Protein AF-0000000075742250 (afdb_homodimer)

Nearest PDB structures (foldseek):
  4kk7-assembly1_A  TM=9.673E-01  e=3.396E-71  Mycobacterium tuberculosis H37Rv
  3x3n-assembly1_A  TM=9.705E-01  e=8.384E-67  Mycobacterium tuberculosis H37Rv
  5cyu-assembly1_A  TM=9.558E-01  e=7.273E-60  Mycolicibacterium smegmatis MC2 155
  7npr-assembly1_B1  TM=7.941E-01  e=9.250E-48  Mycobacterium tuberculosis H37Rv
  7nps-assembly1_B3  TM=8.993E-01  e=4.802E-42  Mycobacterium tuberculosis H37Rv

pLDDT: mean 85.72, std 15.45, range [17.33, 98.69]

Sequence (962 aa):
MGLRLTTKVQVSGWRFLLRRVEHAIVRRDTRMFDDPLQFYSRSIALGIVVAVLILAGAGLLAYFKPAGKLGGSNLLTDRATNQLYVLLSGQLHPVYNLTSARLVLGTPAAPVTVKSSELSQLPLGQTIGIPGAPYATPVSGDTTSTWTLCDTVSRAGTASASVETSLLVMPLRIDAAIDPIEPNEAMLADYHGQTWIVTSKGRHSIDLNDRALTSAVGIPITAQTVPISEGMFNALPARGPWQLPPIPAAGEPNTLGLPEDLVIGSVFQIHTDKGPQYYVVLTDGIAAVNGTTAAALRATQSHGLVAPPAVVPSLVVRIPERVYSSPLPDETLNLMSRPDDPVLCWEWERSAGDQAPNTTVLTGRHLPIPPSAMKTGLKQIQGRSTVYIDGGKFVQLQSPDPRYGESMYYIDPEGVRYGVPDADSAKALGLGMPKTAPWEIVRLLVDGPVLSKDAALLEHETLPSDPNPRKVPAGTPGAPQMGLRLTTKVQVSGWRFLLRRVEHAIVRRDTRMFDDPLQFYSRSIALGIVVAVLILAGAGLLAYFKPAGKLGGSNLLTDRATNQLYVLLSGQLHPVYNLTSARLVLGTPAAPVTVKSSELSQLPLGQTIGIPGAPYATPVSGDTTSTWTLCDTVSRAGTASASVETSLLVMPLRIDAAIDPIEPNEAMLADYHGQTWIVTSKGRHSIDLNDRALTSAVGIPITAQTVPISEGMFNALPARGPWQLPPIPAAGEPNTLGLPEDLVIGSVFQIHTDKGPQYYVVLTDGIAAVNGTTAAALRATQSHGLVAPPAVVPSLVVRIPERVYSSPLPDETLNLMSRPDDPVLCWEWERSAGDQAPNTTVLTGRHLPIPPSAMKTGLKQIQGRSTVYIDGGKFVQLQSPDPRYGESMYYIDPEGVRYGVPDADSAKALGLGMPKTAPWEIVRLLVDGPVLSKDAALLEHETLPSDPNPRKVPAGTPGAPQ

InterPro domains:
  IPR007795 Type VII secretion system EccB [PF05108] (4-464)
  IPR007795 Type VII secretion system EccB [PTHR40765] (1-475)
  IPR007795 Type VII secretion system EccB [TIGR03919] (6-452)
  IPR042485 Type VII secretion system EccB, repeat 3 domain [G3DSA:2.40.50.910] (244-326)
  IPR044857 Type VII secretion system EccB, repeat 1 domain [G3DSA:3.30.2390.20] (70-164)

Radius of gyration: 48.13 Å; Cα contacts (8 Å, |Δi|>4): 1935; chains: 2; bounding box: 91×149×155 Å

Structure (mmCIF, N/CA/C/O backbone):
data_AF-0000000075742250-model_v1
#
loop_
_entity.id
_entity.type
_entity.pdbx_description
1 polymer 'Conserved membrane protein'
#
loop_
_atom_site.group_PDB
_atom_site.id
_atom_site.type_symbol
_atom_site.label_atom_id
_atom_site.label_alt_id
_atom_site.label_comp_id
_atom_site.label_asym_id
_atom_site.label_entity_id
_atom_site.label_seq_id
_atom_site.pdbx_PDB_ins_code
_atom_site.Cartn_x
_atom_site.Cartn_y
_atom_site.Cartn_z
_atom_site.occupancy
_atom_site.B_iso_or_equiv
_atom_site.auth_seq_id
_atom_site.auth_comp_id
_atom_site.auth_asym_id
_atom_site.auth_atom_id
_atom_site.pdbx_PDB_model_num
ATOM 1 N N . MET A 1 1 ? -65 55.562 -59.938 1 27.86 1 MET A N 1
ATOM 2 C CA . MET A 1 1 ? -63.594 55.719 -60.156 1 27.86 1 MET A CA 1
ATOM 3 C C . MET A 1 1 ? -62.875 54.375 -60.031 1 27.86 1 MET A C 1
ATOM 5 O O . MET A 1 1 ? -62.969 53.719 -59 1 27.86 1 MET A O 1
ATOM 9 N N . GLY A 1 2 ? -62.656 53.531 -61.156 1 34.78 2 GLY A N 1
ATOM 10 C CA . GLY A 1 2 ? -62.188 52.188 -61.406 1 34.78 2 GLY A CA 1
ATOM 11 C C . GLY A 1 2 ? -60.75 51.938 -61 1 34.78 2 GLY A C 1
ATOM 12 O O . GLY A 1 2 ? -59.875 52.781 -61.25 1 34.78 2 GLY A O 1
ATOM 13 N N . LEU A 1 3 ? -60.5 51.312 -59.812 1 37.97 3 LEU A N 1
ATOM 14 C CA . LEU A 1 3 ? -59.25 50.906 -59.188 1 37.97 3 LEU A CA 1
ATOM 15 C C . LEU A 1 3 ? -58.312 50.219 -60.188 1 37.97 3 LEU A C 1
ATOM 17 O O . LEU A 1 3 ? -58.688 49.219 -60.781 1 37.97 3 LEU A O 1
ATOM 21 N N . ARG A 1 4 ? -57.5 51.062 -60.906 1 39.38 4 ARG A N 1
ATOM 22 C CA . ARG A 1 4 ? -56.469 50.625 -61.844 1 39.38 4 ARG A CA 1
ATOM 23 C C . ARG A 1 4 ? -55.531 49.594 -61.219 1 39.38 4 ARG A C 1
ATOM 25 O O . ARG A 1 4 ? -54.844 49.906 -60.25 1 39.38 4 ARG A O 1
ATOM 32 N N . LEU A 1 5 ? -55.969 48.344 -61.094 1 40.84 5 LEU A N 1
ATOM 33 C CA . LEU A 1 5 ? -55.281 47.125 -60.625 1 40.84 5 LEU A CA 1
ATOM 34 C C . LEU A 1 5 ? -53.938 46.938 -61.312 1 40.84 5 LEU A C 1
ATOM 36 O O . LEU A 1 5 ? -53.875 46.719 -62.5 1 40.84 5 LEU A O 1
ATOM 40 N N . THR A 1 6 ? -52.969 47.906 -60.938 1 49.41 6 THR A N 1
ATOM 41 C CA . THR A 1 6 ? -51.594 47.625 -61.375 1 49.41 6 THR A CA 1
ATOM 42 C C . THR A 1 6 ? -51.25 46.156 -61.156 1 49.41 6 THR A C 1
ATOM 44 O O . THR A 1 6 ? -51.375 45.625 -60.031 1 49.41 6 THR A O 1
ATOM 47 N N . THR A 1 7 ? -51.469 45.281 -62.156 1 53.31 7 THR A N 1
ATOM 48 C CA . THR A 1 7 ? -51.375 43.812 -62.125 1 53.31 7 THR A CA 1
ATOM 49 C C . THR A 1 7 ? -49.969 43.375 -61.719 1 53.31 7 THR A C 1
ATOM 51 O O . THR A 1 7 ? -49 44.125 -61.875 1 53.31 7 THR A O 1
ATOM 54 N N . LYS A 1 8 ? -49.781 42.406 -60.906 1 57.97 8 LYS A N 1
ATOM 55 C CA . LYS A 1 8 ? -48.594 41.719 -60.375 1 57.97 8 LYS A CA 1
ATOM 56 C C . LYS A 1 8 ? -47.5 41.594 -61.406 1 57.97 8 LYS A C 1
ATOM 58 O O . LYS A 1 8 ? -46.312 41.719 -61.125 1 57.97 8 LYS A O 1
ATOM 63 N N . VAL A 1 9 ? -47.906 41.562 -62.688 1 64.44 9 VAL A N 1
ATOM 64 C CA . VAL A 1 9 ? -47 41.438 -63.812 1 64.44 9 VAL A CA 1
ATOM 65 C C . VAL A 1 9 ? -46.25 42.75 -64.062 1 64.44 9 VAL A C 1
ATOM 67 O O . VAL A 1 9 ? -45.062 42.75 -64.375 1 64.44 9 VAL A O 1
ATOM 70 N N . GLN A 1 10 ? -46.875 43.875 -63.75 1 63.91 10 GLN A N 1
ATOM 71 C CA . GLN A 1 10 ? -46.25 45.188 -63.938 1 63.91 10 GLN A CA 1
ATOM 72 C C . GLN A 1 10 ? -45.25 45.469 -62.844 1 63.91 10 GLN A C 1
ATOM 74 O O . GLN A 1 10 ? -44.188 46.031 -63.094 1 63.91 10 GLN A O 1
ATOM 79 N N . VAL A 1 11 ? -45.594 45 -61.594 1 66.81 11 VAL A N 1
ATOM 80 C CA . VAL A 1 11 ? -44.656 45.188 -60.469 1 66.81 11 VAL A CA 1
ATOM 81 C C . VAL A 1 11 ? -43.438 44.281 -60.656 1 66.81 11 VAL A C 1
ATOM 83 O O . VAL A 1 11 ? -42.312 44.688 -60.438 1 66.81 11 VAL A O 1
ATOM 86 N N . SER A 1 12 ? -43.656 43.031 -61.188 1 67.62 12 SER A N 1
ATOM 87 C CA . SER A 1 12 ? -42.531 42.125 -61.469 1 67.62 12 SER A CA 1
ATOM 88 C C . SER A 1 12 ? -41.688 42.625 -62.625 1 67.62 12 SER A C 1
ATOM 90 O O . SER A 1 12 ? -40.438 42.531 -62.594 1 67.62 12 SER A O 1
ATOM 92 N N . GLY A 1 13 ? -42.25 43.281 -63.625 1 70.25 13 GLY A N 1
ATOM 93 C CA . GLY A 1 13 ? -41.531 43.938 -64.688 1 70.25 13 GLY A CA 1
ATOM 94 C C . GLY A 1 13 ? -40.75 45.156 -64.25 1 70.25 13 GLY A C 1
ATOM 95 O O . GLY A 1 13 ? -39.625 45.375 -64.688 1 70.25 13 GLY A O 1
ATOM 96 N N . TRP A 1 14 ? -41.375 45.875 -63.312 1 71.25 14 TRP A N 1
ATOM 97 C CA . TRP A 1 14 ? -40.688 47.062 -62.75 1 71.25 14 TRP A CA 1
ATOM 98 C C . TRP A 1 14 ? -39.469 46.625 -61.938 1 71.25 14 TRP A C 1
ATOM 100 O O . TRP A 1 14 ? -38.406 47.219 -62.062 1 71.25 14 TRP A O 1
ATOM 110 N N . ARG A 1 15 ? -39.562 45.594 -61.094 1 68.94 15 ARG A N 1
ATOM 111 C CA . ARG A 1 15 ? -38.406 45.094 -60.312 1 68.94 15 ARG A CA 1
ATOM 112 C C . ARG A 1 15 ? -37.344 44.5 -61.219 1 68.94 15 ARG A C 1
ATOM 114 O O . ARG A 1 15 ? -36.156 44.688 -60.969 1 68.94 15 ARG A O 1
ATOM 121 N N . PHE A 1 16 ? -37.656 43.812 -62.25 1 72.38 16 PHE A N 1
ATOM 122 C CA . PHE A 1 16 ? -36.75 43.312 -63.281 1 72.38 16 PHE A CA 1
ATOM 123 C C . PHE A 1 16 ? -36.062 44.469 -64 1 72.38 16 PHE A C 1
ATOM 125 O O . PHE A 1 16 ? -34.844 44.438 -64.188 1 72.38 16 PHE A O 1
ATOM 132 N N . LEU A 1 17 ? -36.781 45.562 -64.375 1 71.75 17 LEU A N 1
ATOM 133 C CA . LEU A 1 17 ? -36.188 46.75 -65 1 71.75 17 LEU A CA 1
ATOM 134 C C . LEU A 1 17 ? -35.281 47.5 -64 1 71.75 17 LEU A C 1
ATOM 136 O O . LEU A 1 17 ? -34.219 47.969 -64.438 1 71.75 17 LEU A O 1
ATOM 140 N N . LEU A 1 18 ? -35.688 47.531 -62.75 1 71.44 18 LEU A N 1
ATOM 141 C CA . LEU A 1 18 ? -34.844 48.219 -61.781 1 71.44 18 LEU A CA 1
ATOM 142 C C . LEU A 1 18 ? -33.562 47.406 -61.531 1 71.44 18 LEU A C 1
ATOM 144 O O . LEU A 1 18 ? -32.5 48 -61.438 1 71.44 18 LEU A O 1
ATOM 148 N N . ARG A 1 19 ? -33.594 46.156 -61.5 1 68.31 19 ARG A N 1
ATOM 149 C CA . ARG A 1 19 ? -32.406 45.281 -61.375 1 68.31 19 ARG A CA 1
ATOM 150 C C . ARG A 1 19 ? -31.547 45.344 -62.625 1 68.31 19 ARG A C 1
ATOM 152 O O . ARG A 1 19 ? -30.328 45.344 -62.531 1 68.31 19 ARG A O 1
ATOM 159 N N . ARG A 1 20 ? -32.125 45.438 -63.75 1 66.44 20 ARG A N 1
ATOM 160 C CA . ARG A 1 20 ? -31.438 45.625 -65 1 66.44 20 ARG A CA 1
ATOM 161 C C . ARG A 1 20 ? -30.75 47 -65.062 1 66.44 20 ARG A C 1
ATOM 163 O O . ARG A 1 20 ? -29.625 47.125 -65.5 1 66.44 20 ARG A O 1
ATOM 170 N N . VAL A 1 21 ? -31.453 48.031 -64.625 1 73.25 21 VAL A N 1
ATOM 171 C CA . VAL A 1 21 ? -30.875 49.375 -64.625 1 73.25 21 VAL A CA 1
ATOM 172 C C . VAL A 1 21 ? -29.766 49.438 -63.562 1 73.25 21 VAL A C 1
ATOM 174 O O . VAL A 1 21 ? -28.703 50.031 -63.781 1 73.25 21 VAL A O 1
ATOM 177 N N . GLU A 1 22 ? -29.953 48.875 -62.406 1 67.31 22 GLU A N 1
ATOM 178 C CA . GLU A 1 22 ? -28.906 48.812 -61.406 1 67.31 22 GLU A CA 1
ATOM 179 C C . GLU A 1 22 ? -27.703 48.031 -61.875 1 67.31 22 GLU A C 1
ATOM 181 O O . GLU A 1 22 ? -26.562 48.438 -61.656 1 67.31 22 GLU A O 1
ATOM 186 N N . HIS A 1 23 ? -27.859 46.938 -62.531 1 64.38 23 HIS A N 1
ATOM 187 C CA . HIS A 1 23 ? -26.797 46.125 -63.156 1 64.38 23 HIS A CA 1
ATOM 188 C C . HIS A 1 23 ? -26.109 46.906 -64.25 1 64.38 23 HIS A C 1
ATOM 190 O O . HIS A 1 23 ? -24.891 46.812 -64.438 1 64.38 23 HIS A O 1
ATOM 196 N N . ALA A 1 24 ? -26.906 47.594 -65.062 1 67.12 24 ALA A N 1
ATOM 197 C CA . ALA A 1 24 ? -26.391 48.438 -66.125 1 67.12 24 ALA A CA 1
ATOM 198 C C . ALA A 1 24 ? -25.578 49.594 -65.562 1 67.12 24 ALA A C 1
ATOM 200 O O . ALA A 1 24 ? -24.594 50 -66.188 1 67.12 24 ALA A O 1
ATOM 201 N N . ILE A 1 25 ? -25.953 50.125 -64.5 1 66.12 25 ILE A N 1
ATOM 202 C CA . ILE A 1 25 ? -25.266 51.281 -63.906 1 66.12 25 ILE A CA 1
ATOM 203 C C . ILE A 1 25 ? -24 50.812 -63.188 1 66.12 25 ILE A C 1
ATOM 205 O O . ILE A 1 25 ? -22.953 51.469 -63.25 1 66.12 25 ILE A O 1
ATOM 209 N N . VAL A 1 26 ? -24.078 49.781 -62.594 1 61.19 26 VAL A N 1
ATOM 210 C CA . VAL A 1 26 ? -22.938 49.344 -61.812 1 61.19 26 VAL A CA 1
ATOM 211 C C . VAL A 1 26 ? -21.953 48.562 -62.688 1 61.19 26 VAL A C 1
ATOM 213 O O . VAL A 1 26 ? -20.75 48.656 -62.469 1 61.19 26 VAL A O 1
ATOM 216 N N . ARG A 1 27 ? -22.406 47.75 -63.719 1 55.16 27 ARG A N 1
ATOM 217 C CA . ARG A 1 27 ? -21.438 46.938 -64.438 1 55.16 27 ARG A CA 1
ATOM 218 C C . ARG A 1 27 ? -21.359 47.312 -65.875 1 55.16 27 ARG A C 1
ATOM 220 O O . ARG A 1 27 ? -20.609 46.719 -66.688 1 55.16 27 ARG A O 1
ATOM 227 N N . ARG A 1 28 ? -21.688 48.562 -66.375 1 52.81 28 ARG A N 1
ATOM 228 C CA . ARG A 1 28 ? -21.594 49.188 -67.688 1 52.81 28 ARG A CA 1
ATOM 229 C C . ARG A 1 28 ? -21.656 48.125 -68.75 1 52.81 28 ARG A C 1
ATOM 231 O O . ARG A 1 28 ? -21.219 48.375 -69.875 1 52.81 28 ARG A O 1
ATOM 238 N N . ASP A 1 29 ? -21.672 46.906 -68.625 1 48.16 29 ASP A N 1
ATOM 239 C CA . ASP A 1 29 ? -21.75 45.875 -69.688 1 48.16 29 ASP A CA 1
ATOM 240 C C . ASP A 1 29 ? -23.078 45.156 -69.625 1 48.16 29 ASP A C 1
ATOM 242 O O . ASP A 1 29 ? -23.531 44.75 -68.562 1 48.16 29 ASP A O 1
ATOM 246 N N . THR A 1 30 ? -24.047 45.344 -70.625 1 44.84 30 THR A N 1
ATOM 247 C CA . THR A 1 30 ? -25.422 44.875 -70.812 1 44.84 30 THR A CA 1
ATOM 248 C C . THR A 1 30 ? -25.453 43.344 -71 1 44.84 30 THR A C 1
ATOM 250 O O . THR A 1 30 ? -26.516 42.781 -71.25 1 44.84 30 THR A O 1
ATOM 253 N N . ARG A 1 31 ? -24.297 42.656 -71.25 1 43.75 31 ARG A N 1
ATOM 254 C CA . ARG A 1 31 ? -24.422 41.219 -71.562 1 43.75 31 ARG A CA 1
ATOM 255 C C . ARG A 1 31 ? -24.75 40.438 -70.312 1 43.75 31 ARG A C 1
ATOM 257 O O . ARG A 1 31 ? -24.141 40.656 -69.25 1 43.75 31 ARG A O 1
ATOM 264 N N . MET A 1 32 ? -25.969 39.906 -70.188 1 40.53 32 MET A N 1
ATOM 265 C CA . MET A 1 32 ? -26.562 39.062 -69.188 1 40.53 32 MET A CA 1
ATOM 266 C C . MET A 1 32 ? -25.609 37.906 -68.812 1 40.53 32 MET A C 1
ATOM 268 O O . MET A 1 32 ? -25.625 36.844 -69.438 1 40.53 32 MET A O 1
ATOM 272 N N . PHE A 1 33 ? -24.328 38.219 -68.625 1 41.78 33 PHE A N 1
ATOM 273 C CA . PHE A 1 33 ? -23.562 37.062 -68.125 1 41.78 33 PHE A CA 1
ATOM 274 C C . PHE A 1 33 ? -24.172 36.5 -66.812 1 41.78 33 PHE A C 1
ATOM 276 O O . PHE A 1 33 ? -24.859 37.219 -66.125 1 41.78 33 PHE A O 1
ATOM 283 N N . ASP A 1 34 ? -24.141 35.156 -66.75 1 47.03 34 ASP A N 1
ATOM 284 C CA . ASP A 1 34 ? -24.516 34.312 -65.625 1 47.03 34 ASP A CA 1
ATOM 285 C C . ASP A 1 34 ? -24.172 34.938 -64.312 1 47.03 34 ASP A C 1
ATOM 287 O O . ASP A 1 34 ? -23.125 35.594 -64.188 1 47.03 34 ASP A O 1
ATOM 291 N N . ASP A 1 35 ? -25.109 35.281 -63.531 1 46.72 35 ASP A N 1
ATOM 292 C CA . ASP A 1 35 ? -25.031 35.906 -62.219 1 46.72 35 ASP A CA 1
ATOM 293 C C . ASP A 1 35 ? -23.938 35.25 -61.375 1 46.72 35 ASP A C 1
ATOM 295 O O . ASP A 1 35 ? -24.141 34.156 -60.844 1 46.72 35 ASP A O 1
ATOM 299 N N . PRO A 1 36 ? -22.672 35.594 -61.625 1 52.44 36 PRO A N 1
ATOM 300 C CA . PRO A 1 36 ? -21.609 35.094 -60.781 1 52.44 36 PRO A CA 1
ATOM 301 C C . PRO A 1 36 ? -21.891 35.25 -59.281 1 52.44 36 PRO A C 1
ATOM 303 O O . PRO A 1 36 ? -21.266 34.594 -58.438 1 52.44 36 PRO A O 1
ATOM 306 N N . LEU A 1 37 ? -22.828 36.062 -59 1 54.56 37 LEU A N 1
ATOM 307 C CA . LEU A 1 37 ? -23.109 36.344 -57.594 1 54.56 37 LEU A CA 1
ATOM 308 C C . LEU A 1 37 ? -23.812 35.156 -56.938 1 54.56 37 LEU A C 1
ATOM 310 O O . LEU A 1 37 ? -23.688 34.938 -55.719 1 54.56 37 LEU A O 1
ATOM 314 N N . GLN A 1 38 ? -24.469 34.312 -57.812 1 56.78 38 GLN A N 1
ATOM 315 C CA . GLN A 1 38 ? -25.141 33.125 -57.281 1 56.78 38 GLN A CA 1
ATOM 316 C C . GLN A 1 38 ? -24.109 32.094 -56.844 1 56.78 38 GLN A C 1
ATOM 318 O O . GLN A 1 38 ? -24.312 31.375 -55.844 1 56.78 38 GLN A O 1
ATOM 323 N N . PHE A 1 39 ? -22.938 32.094 -57.562 1 57.94 39 PHE A N 1
ATOM 324 C CA . PHE A 1 39 ? -21.859 31.203 -57.188 1 57.94 39 PHE A CA 1
ATOM 325 C C . PHE A 1 39 ? -21.219 31.656 -55.875 1 57.94 39 PHE A C 1
ATOM 327 O O . PHE A 1 39 ? -20.922 30.844 -55 1 57.94 39 PHE A O 1
ATOM 334 N N . TYR A 1 40 ? -21.031 32.938 -55.781 1 60.34 40 TYR A N 1
ATOM 335 C CA . TYR A 1 40 ? -20.422 33.5 -54.562 1 60.34 40 TYR A CA 1
ATOM 336 C C . TYR A 1 40 ? -21.359 33.375 -53.375 1 60.34 40 TYR A C 1
ATOM 338 O O . TYR A 1 40 ? -20.922 33 -52.281 1 60.34 40 TYR A O 1
ATOM 346 N N . SER A 1 41 ? -22.609 33.531 -53.594 1 67.31 41 SER A N 1
ATOM 347 C CA . SER A 1 41 ? -23.578 33.375 -52.531 1 67.31 41 SER A CA 1
ATOM 348 C C . SER A 1 41 ? -23.688 31.938 -52.094 1 67.31 41 SER A C 1
ATOM 350 O O . SER A 1 41 ? -23.781 31.641 -50.875 1 67.31 41 SER A O 1
ATOM 352 N N . ARG A 1 42 ? -23.562 31.062 -53.031 1 65.94 42 ARG A N 1
ATOM 353 C CA . ARG A 1 42 ? -23.594 29.641 -52.719 1 65.94 42 ARG A CA 1
ATOM 354 C C . ARG A 1 42 ? -22.328 29.203 -52 1 65.94 42 ARG A C 1
ATOM 356 O O . ARG A 1 42 ? -22.375 28.406 -51.062 1 65.94 42 ARG A O 1
ATOM 363 N N . SER A 1 43 ? -21.25 29.766 -52.438 1 65.62 43 SER A N 1
ATOM 364 C CA . SER A 1 43 ? -19.984 29.453 -51.781 1 65.62 43 SER A CA 1
ATOM 365 C C . SER A 1 43 ? -19.953 30 -50.344 1 65.62 43 SER A C 1
ATOM 367 O O . SER A 1 43 ? -19.484 29.312 -49.438 1 65.62 43 SER A O 1
ATOM 369 N N . ILE A 1 44 ? -20.453 31.172 -50.188 1 69 44 ILE A N 1
ATOM 370 C CA . ILE A 1 44 ? -20.547 31.781 -48.844 1 69 44 ILE A CA 1
ATOM 371 C C . ILE A 1 44 ? -21.531 30.984 -48 1 69 44 ILE A C 1
ATOM 373 O O . ILE A 1 44 ? -21.266 30.719 -46.812 1 69 44 ILE A O 1
ATOM 377 N N . ALA A 1 45 ? -22.625 30.562 -48.625 1 69.25 45 ALA A N 1
ATOM 378 C CA . ALA A 1 45 ? -23.609 29.75 -47.906 1 69.25 45 ALA A CA 1
ATOM 379 C C . ALA A 1 45 ? -23.031 28.406 -47.5 1 69.25 45 ALA A C 1
ATOM 381 O O . ALA A 1 45 ? -23.234 27.969 -46.375 1 69.25 45 ALA A O 1
ATOM 382 N N . LEU A 1 46 ? -22.25 27.828 -48.344 1 69 46 LEU A N 1
ATOM 383 C CA . LEU A 1 46 ? -21.578 26.562 -48.031 1 69 46 LEU A CA 1
ATOM 384 C C . LEU A 1 46 ? -20.531 26.766 -46.938 1 69 46 LEU A C 1
ATOM 386 O O . LEU A 1 46 ? -20.406 25.938 -46.031 1 69 46 LEU A O 1
ATOM 390 N N . GLY A 1 47 ? -19.859 27.859 -47.031 1 64.62 47 GLY A N 1
ATOM 391 C CA . GLY A 1 47 ? -18.891 28.188 -46 1 64.62 47 GLY A CA 1
ATOM 392 C C . GLY A 1 47 ? -19.531 28.375 -44.625 1 64.62 47 GLY A C 1
ATOM 393 O O . GLY A 1 47 ? -19 27.891 -43.625 1 64.62 47 GLY A O 1
ATOM 394 N N . ILE A 1 48 ? -20.625 29.062 -44.594 1 71.12 48 ILE A N 1
ATOM 395 C CA . ILE A 1 48 ? -21.344 29.297 -43.344 1 71.12 48 ILE A CA 1
ATOM 396 C C . ILE A 1 48 ? -21.859 27.953 -42.812 1 71.12 48 ILE A C 1
ATOM 398 O O . ILE A 1 48 ? -21.766 27.703 -41.594 1 71.12 48 ILE A O 1
ATOM 402 N N . VAL A 1 49 ? -22.312 27.094 -43.656 1 69.88 49 VAL A N 1
ATOM 403 C CA . VAL A 1 49 ? -22.812 25.781 -43.219 1 69.88 49 VAL A CA 1
ATOM 404 C C . VAL A 1 49 ? -21.672 24.969 -42.625 1 69.88 49 VAL A C 1
ATOM 406 O O . VAL A 1 49 ? -21.828 24.344 -41.562 1 69.88 49 VAL A O 1
ATOM 409 N N . VAL A 1 50 ? -20.547 25.047 -43.281 1 70.06 50 VAL A N 1
ATOM 410 C CA . VAL A 1 50 ? -19.391 24.312 -42.781 1 70.06 50 VAL A CA 1
ATOM 411 C C . VAL A 1 50 ? -18.938 24.891 -41.438 1 70.06 50 VAL A C 1
ATOM 413 O O . VAL A 1 50 ? -18.625 24.156 -40.5 1 70.06 50 VAL A O 1
ATOM 416 N N . ALA A 1 51 ? -18.953 26.203 -41.406 1 71.38 51 ALA A N 1
ATOM 417 C CA . ALA A 1 51 ? -18.578 26.875 -40.156 1 71.38 51 ALA A CA 1
ATOM 418 C C . ALA A 1 51 ? -19.531 26.5 -39 1 71.38 51 ALA A C 1
ATOM 420 O O . ALA A 1 51 ? -19.094 26.219 -37.906 1 71.38 51 ALA A O 1
ATOM 421 N N . VAL A 1 52 ? -20.766 26.484 -39.25 1 71.25 52 VAL A N 1
ATOM 422 C CA . VAL A 1 52 ? -21.781 26.125 -38.281 1 71.25 52 VAL A CA 1
ATOM 423 C C . VAL A 1 52 ? -21.625 24.656 -37.875 1 71.25 52 VAL A C 1
ATOM 425 O O . VAL A 1 52 ? -21.734 24.312 -36.719 1 71.25 52 VAL A O 1
ATOM 428 N N . LEU A 1 53 ? -21.297 23.828 -38.781 1 70.12 53 LEU A N 1
ATOM 429 C CA . LEU A 1 53 ? -21.094 22.406 -38.5 1 70.12 53 LEU A CA 1
ATOM 430 C C . LEU A 1 53 ? -19.875 22.203 -37.625 1 70.12 53 LEU A C 1
ATOM 432 O O . LEU A 1 53 ? -19.891 21.375 -36.719 1 70.12 53 LEU A O 1
ATOM 436 N N . ILE A 1 54 ? -18.891 22.922 -37.938 1 68.44 54 ILE A N 1
ATOM 437 C CA . ILE A 1 54 ? -17.672 22.828 -37.125 1 68.44 54 ILE A CA 1
ATOM 438 C C . ILE A 1 54 ? -17.938 23.344 -35.719 1 68.44 54 ILE A C 1
ATOM 440 O O . ILE A 1 54 ? -17.516 22.719 -34.75 1 68.44 54 ILE A O 1
ATOM 444 N N . LEU A 1 55 ? -18.609 24.391 -35.625 1 70.31 55 LEU A N 1
ATOM 445 C CA . LEU A 1 55 ? -18.969 24.938 -34.312 1 70.31 55 LEU A CA 1
ATOM 446 C C . LEU A 1 55 ? -19.906 24.016 -33.594 1 70.31 55 LEU A C 1
ATOM 448 O O . LEU A 1 55 ? -19.781 23.828 -32.375 1 70.31 55 LEU A O 1
ATOM 452 N N . ALA A 1 56 ? -20.828 23.453 -34.25 1 68.38 56 ALA A N 1
ATOM 453 C CA . ALA A 1 56 ? -21.734 22.469 -33.656 1 68.38 56 ALA A CA 1
ATOM 454 C C . ALA A 1 56 ? -20.984 21.219 -33.219 1 68.38 56 ALA A C 1
ATOM 456 O O . ALA A 1 56 ? -21.234 20.672 -32.125 1 68.38 56 ALA A O 1
ATOM 457 N N . GLY A 1 57 ? -20.094 20.719 -33.969 1 61.12 57 GLY A N 1
ATOM 458 C CA . GLY A 1 57 ? -19.266 19.594 -33.594 1 61.12 57 GLY A CA 1
ATOM 459 C C . GLY A 1 57 ? -18.406 19.859 -32.375 1 61.12 57 GLY A C 1
ATOM 460 O O . GLY A 1 57 ? -18.312 19.016 -31.469 1 61.12 57 GLY A O 1
ATOM 461 N N . ALA A 1 58 ? -17.828 21.016 -32.375 1 64.12 58 ALA A N 1
ATOM 462 C CA . ALA A 1 58 ? -17.047 21.422 -31.219 1 64.12 58 ALA A CA 1
ATOM 463 C C . ALA A 1 58 ? -17.922 21.531 -29.969 1 64.12 58 ALA A C 1
ATOM 465 O O . ALA A 1 58 ? -17.5 21.141 -28.875 1 64.12 58 ALA A O 1
ATOM 466 N N . GLY A 1 59 ? -19 22.109 -30.109 1 59.72 59 GLY A N 1
ATOM 467 C CA . GLY A 1 59 ? -19.953 22.156 -29 1 59.72 59 GLY A CA 1
ATOM 468 C C . GLY A 1 59 ? -20.375 20.781 -28.531 1 59.72 59 GLY A C 1
ATOM 469 O O . GLY A 1 59 ? -20.453 20.531 -27.328 1 59.72 59 GLY A O 1
ATOM 470 N N . LEU A 1 60 ? -20.562 19.953 -29.453 1 56.84 60 LEU A N 1
ATOM 471 C CA . LEU A 1 60 ? -20.938 18.594 -29.109 1 56.84 60 LEU A CA 1
ATOM 472 C C . LEU A 1 60 ? -19.797 17.875 -28.422 1 56.84 60 LEU A C 1
ATOM 474 O O . LEU A 1 60 ? -20 17.141 -27.453 1 56.84 60 LEU A O 1
ATOM 478 N N . LEU A 1 61 ? -18.672 18.062 -28.922 1 55.62 61 LEU A N 1
ATOM 479 C CA . LEU A 1 61 ? -17.516 17.438 -28.297 1 55.62 61 LEU A CA 1
ATOM 480 C C . LEU A 1 61 ? -17.312 17.984 -26.875 1 55.62 61 LEU A C 1
ATOM 482 O O . LEU A 1 61 ? -16.953 17.219 -25.969 1 55.62 61 LEU A O 1
ATOM 486 N N . ALA A 1 62 ? -17.344 19.234 -26.828 1 52.84 62 ALA A N 1
ATOM 487 C CA . ALA A 1 62 ? -17.25 19.844 -25.5 1 52.84 62 ALA A CA 1
ATOM 488 C C . ALA A 1 62 ? -18.359 19.328 -24.594 1 52.84 62 ALA A C 1
ATOM 490 O O . ALA A 1 62 ? -18.141 19.156 -23.391 1 52.84 62 ALA A O 1
ATOM 491 N N . TYR A 1 63 ? -19.422 19.188 -25.234 1 51.28 63 TYR A N 1
ATOM 492 C CA . TYR A 1 63 ? -20.562 18.703 -24.484 1 51.28 63 TYR A CA 1
ATOM 493 C C . TYR A 1 63 ? -20.391 17.234 -24.109 1 51.28 63 TYR A C 1
ATOM 495 O O . TYR A 1 63 ? -20.812 16.797 -23.047 1 51.28 63 TYR A O 1
ATOM 503 N N . PHE A 1 64 ? -19.875 16.578 -25.078 1 47.47 64 PHE A N 1
ATOM 504 C CA . PHE A 1 64 ? -19.719 15.148 -24.812 1 47.47 64 PHE A CA 1
ATOM 505 C C . PHE A 1 64 ? -18.453 14.898 -24 1 47.47 64 PHE A C 1
ATOM 507 O O . PHE A 1 64 ? -18.156 13.758 -23.625 1 47.47 64 PHE A O 1
ATOM 514 N N . LYS A 1 65 ? -17.594 15.859 -24.031 1 49 65 LYS A N 1
ATOM 515 C CA . LYS A 1 65 ? -16.578 15.609 -23.016 1 49 65 LYS A CA 1
ATOM 516 C C . LYS A 1 65 ? -17.203 15.352 -21.641 1 49 65 LYS A C 1
ATOM 518 O O . LYS A 1 65 ? -17.828 16.25 -21.062 1 49 65 LYS A O 1
ATOM 523 N N . PRO A 1 66 ? -17.453 14.109 -21.375 1 46.97 66 PRO A N 1
ATOM 524 C CA . PRO A 1 66 ? -18.203 13.75 -20.156 1 46.97 66 PRO A CA 1
ATOM 525 C C . PRO A 1 66 ? -17.594 14.352 -18.906 1 46.97 66 PRO A C 1
ATOM 527 O O . PRO A 1 66 ? -16.562 13.875 -18.406 1 46.97 66 PRO A O 1
ATOM 530 N N . ALA A 1 67 ? -17.234 15.641 -18.906 1 49.81 67 ALA A N 1
ATOM 531 C CA . ALA A 1 67 ? -17.062 16.031 -17.516 1 49.81 67 ALA A CA 1
ATOM 532 C C . ALA A 1 67 ? -18.203 15.508 -16.656 1 49.81 67 ALA A C 1
ATOM 534 O O . ALA A 1 67 ? -19.359 15.93 -16.797 1 49.81 67 ALA A O 1
ATOM 535 N N . GLY A 1 68 ? -18.203 14.172 -16.344 1 49.22 68 GLY A N 1
ATOM 536 C CA . GLY A 1 68 ? -19.234 13.5 -15.57 1 49.22 68 GLY A CA 1
ATOM 537 C C . GLY A 1 68 ? -19.641 14.273 -14.328 1 49.22 68 GLY A C 1
ATOM 538 O O . GLY A 1 68 ? -18.797 14.688 -13.539 1 49.22 68 GLY A O 1
ATOM 539 N N . LYS A 1 69 ? -20.734 15.086 -14.469 1 55.06 69 LYS A N 1
ATOM 540 C CA . LYS A 1 69 ? -21.359 15.523 -13.227 1 55.06 69 LYS A CA 1
ATOM 541 C C . LYS A 1 69 ? -21.484 14.375 -12.234 1 55.06 69 LYS A C 1
ATOM 543 O O . LYS A 1 69 ? -21.453 13.203 -12.625 1 55.06 69 LYS A O 1
ATOM 548 N N . LEU A 1 70 ? -21.281 14.656 -10.953 1 64.56 70 LEU A N 1
ATOM 549 C CA . LEU A 1 70 ? -21.438 13.703 -9.867 1 64.56 70 LEU A CA 1
ATOM 550 C C . LEU A 1 70 ? -22.609 12.766 -10.117 1 64.56 70 LEU A C 1
ATOM 552 O O . LEU A 1 70 ? -22.734 11.727 -9.469 1 64.56 70 LEU A O 1
ATOM 556 N N . GLY A 1 71 ? -23.031 12.688 -11.531 1 58.81 71 GLY A N 1
ATOM 557 C CA . GLY A 1 71 ? -24.156 11.953 -12.094 1 58.81 71 GLY A CA 1
ATOM 558 C C . GLY A 1 71 ? -24.578 10.773 -11.242 1 58.81 71 GLY A C 1
ATOM 559 O O . GLY A 1 71 ? -25 9.742 -11.766 1 58.81 71 GLY A O 1
ATOM 560 N N . GLY A 1 72 ? -24.547 10.867 -9.875 1 72.5 72 GLY A N 1
ATOM 561 C CA . GLY A 1 72 ? -25.062 9.852 -8.969 1 72.5 72 GLY A CA 1
ATOM 562 C C . GLY A 1 72 ? -24.094 8.703 -8.758 1 72.5 72 GLY A C 1
ATOM 563 O O . GLY A 1 72 ? -24.406 7.742 -8.055 1 72.5 72 GLY A O 1
ATOM 564 N N . SER A 1 73 ? -22.969 8.859 -9.422 1 84.31 73 SER A N 1
ATOM 565 C CA . SER A 1 73 ? -22.031 7.75 -9.242 1 84.31 73 SER A CA 1
ATOM 566 C C . SER A 1 73 ? -21.25 7.898 -7.945 1 84.31 73 SER A C 1
ATOM 568 O O . SER A 1 73 ? -20.938 9.016 -7.527 1 84.31 73 SER A O 1
ATOM 570 N N . ASN A 1 74 ? -20.969 6.738 -7.363 1 92.88 74 ASN A N 1
ATOM 571 C CA . ASN A 1 74 ? -20.219 6.73 -6.113 1 92.88 74 ASN A CA 1
ATOM 572 C C . ASN A 1 74 ? -18.75 6.387 -6.348 1 92.88 74 ASN A C 1
ATOM 574 O O . ASN A 1 74 ? -17.953 6.359 -5.406 1 92.88 74 ASN A O 1
ATOM 578 N N . LEU A 1 75 ? -18.438 6.062 -7.547 1 95.5 75 LEU A N 1
ATOM 579 C CA . LEU A 1 75 ? -17.047 5.812 -7.926 1 95.5 75 LEU A CA 1
ATOM 580 C C . LEU A 1 75 ? -16.547 6.867 -8.914 1 95.5 75 LEU A C 1
ATOM 582 O O . LEU A 1 75 ? -17.016 6.918 -10.055 1 95.5 75 LEU A O 1
ATOM 586 N N . LEU A 1 76 ? -15.625 7.66 -8.461 1 95 76 LEU A N 1
ATOM 587 C CA . LEU A 1 76 ? -15.195 8.828 -9.219 1 95 76 LEU A CA 1
ATOM 588 C C . LEU A 1 76 ? -13.688 8.789 -9.477 1 95 76 LEU A C 1
ATOM 590 O O . LEU A 1 76 ? -12.938 8.219 -8.688 1 95 76 LEU A O 1
ATOM 594 N N . THR A 1 77 ? -13.305 9.273 -10.57 1 94.44 77 THR A N 1
ATOM 595 C CA . THR A 1 77 ? -11.898 9.438 -10.906 1 94.44 77 THR A CA 1
ATOM 596 C C . THR A 1 77 ? -11.578 10.891 -11.234 1 94.44 77 THR A C 1
ATOM 598 O O . THR A 1 77 ? -12.383 11.578 -11.875 1 94.44 77 THR A O 1
ATOM 601 N N . ASP A 1 78 ? -10.492 11.398 -10.664 1 93.19 78 ASP A N 1
ATOM 602 C CA . ASP A 1 78 ? -10.047 12.758 -10.969 1 93.19 78 ASP A CA 1
ATOM 603 C C . ASP A 1 78 ? -9.484 12.844 -12.391 1 93.19 78 ASP A C 1
ATOM 605 O O . ASP A 1 78 ? -8.578 12.094 -12.75 1 93.19 78 ASP A O 1
ATOM 609 N N . ARG A 1 79 ? -9.914 13.719 -13.117 1 87.75 79 ARG A N 1
ATOM 610 C CA . ARG A 1 79 ? -9.539 13.836 -14.523 1 87.75 79 ARG A CA 1
ATOM 611 C C . ARG A 1 79 ? -8.055 14.172 -14.656 1 87.75 79 ARG A C 1
ATOM 613 O O . ARG A 1 79 ? -7.375 13.648 -15.547 1 87.75 79 ARG A O 1
ATOM 620 N N . ALA A 1 80 ? -7.543 14.984 -13.836 1 86 80 ALA A N 1
ATOM 621 C CA . ALA A 1 80 ? -6.176 15.477 -13.961 1 86 80 ALA A CA 1
ATOM 622 C C . ALA A 1 80 ? -5.168 14.422 -13.508 1 86 80 ALA A C 1
ATOM 624 O O . ALA A 1 80 ? -4.09 14.297 -14.094 1 86 80 ALA A O 1
ATOM 625 N N . THR A 1 81 ? -5.508 13.625 -12.547 1 89.88 81 THR A N 1
ATOM 626 C CA . THR A 1 81 ? -4.512 12.758 -11.922 1 89.88 81 THR A CA 1
ATOM 627 C C . THR A 1 81 ? -4.891 11.289 -12.094 1 89.88 81 THR A C 1
ATOM 629 O O . THR A 1 81 ? -4.062 10.406 -11.875 1 89.88 81 THR A O 1
ATOM 632 N N . ASN A 1 82 ? -6.129 10.984 -12.438 1 90.94 82 ASN A N 1
ATOM 633 C CA . ASN A 1 82 ? -6.668 9.633 -12.547 1 90.94 82 ASN A CA 1
ATOM 634 C C . ASN A 1 82 ? -6.793 8.961 -11.18 1 90.94 82 ASN A C 1
ATOM 636 O O . ASN A 1 82 ? -6.898 7.738 -11.086 1 90.94 82 ASN A O 1
ATOM 640 N N . GLN A 1 83 ? -6.707 9.773 -10.117 1 94.56 83 GLN A N 1
ATOM 641 C CA . GLN A 1 83 ? -6.887 9.219 -8.781 1 94.56 83 GLN A CA 1
ATOM 642 C C . GLN A 1 83 ? -8.328 8.773 -8.555 1 94.56 83 GLN A C 1
ATOM 644 O O . GLN A 1 83 ? -9.266 9.469 -8.953 1 94.56 83 GLN A O 1
ATOM 649 N N . LEU A 1 84 ? -8.484 7.637 -7.906 1 96.38 84 LEU A N 1
ATOM 650 C CA . LEU A 1 84 ? -9.797 7.043 -7.668 1 96.38 84 LEU A CA 1
ATOM 651 C C . LEU A 1 84 ? -10.359 7.48 -6.324 1 96.38 84 LEU A C 1
ATOM 653 O O . LEU A 1 84 ? -9.625 7.559 -5.332 1 96.38 84 LEU A O 1
ATOM 657 N N . TYR A 1 85 ? -11.695 7.793 -6.336 1 96.75 85 TYR A N 1
ATOM 658 C CA . TYR A 1 85 ? -12.414 8.148 -5.117 1 96.75 85 TYR A CA 1
ATOM 659 C C . TYR A 1 85 ? -13.727 7.383 -5.02 1 96.75 85 TYR A C 1
ATOM 661 O O . TYR A 1 85 ? -14.375 7.113 -6.035 1 96.75 85 TYR A O 1
ATOM 669 N N . VAL A 1 86 ? -14.086 7.043 -3.84 1 96.81 86 VAL A N 1
ATOM 670 C CA . VAL A 1 86 ? -15.406 6.484 -3.555 1 96.81 86 VAL A CA 1
ATOM 671 C C . VAL A 1 86 ? -16.188 7.441 -2.65 1 96.81 86 VAL A C 1
ATOM 673 O O . VAL A 1 86 ? -15.641 7.973 -1.683 1 96.81 86 VAL A O 1
ATOM 676 N N . LEU A 1 87 ? -17.375 7.715 -3.01 1 94.69 87 LEU A N 1
ATOM 677 C CA . LEU A 1 87 ? -18.25 8.539 -2.188 1 94.69 87 LEU A CA 1
ATOM 678 C C . LEU A 1 87 ? -19.031 7.68 -1.191 1 94.69 87 LEU A C 1
ATOM 680 O O . LEU A 1 87 ? -19.828 6.832 -1.588 1 94.69 87 LEU A O 1
ATOM 684 N N . LEU A 1 88 ? -18.688 7.824 0.048 1 91.88 88 LEU A N 1
ATOM 685 C CA . LEU A 1 88 ? -19.375 7.121 1.127 1 91.88 88 LEU A CA 1
ATOM 686 C C . LEU A 1 88 ? -20 8.109 2.107 1 91.88 88 LEU A C 1
ATOM 688 O O . LEU A 1 88 ? -19.297 8.922 2.711 1 91.88 88 LEU A O 1
ATOM 692 N N . SER A 1 89 ? -21.297 8.094 2.266 1 86.62 89 SER A N 1
ATOM 693 C CA . SER A 1 89 ? -22.016 8.938 3.211 1 86.62 89 SER A CA 1
ATOM 694 C C . SER A 1 89 ? -21.672 10.406 3.012 1 86.62 89 SER A C 1
ATOM 696 O O . SER A 1 89 ? -21.375 11.117 3.975 1 86.62 89 SER A O 1
ATOM 698 N N . GLY A 1 90 ? -21.453 10.742 1.773 1 85.56 90 GLY A N 1
ATOM 699 C CA . GLY A 1 90 ? -21.266 12.141 1.431 1 85.56 90 GLY A CA 1
ATOM 700 C C . GLY A 1 90 ? -19.812 12.578 1.522 1 85.56 90 GLY A C 1
ATOM 701 O O . GLY A 1 90 ? -19.484 13.734 1.245 1 85.56 90 GLY A O 1
ATOM 702 N N . GLN A 1 91 ? -18.984 11.719 1.944 1 91.69 91 GLN A N 1
ATOM 703 C CA . GLN A 1 91 ? -17.562 12.023 2.031 1 91.69 91 GLN A CA 1
ATOM 704 C C . GLN A 1 91 ? -16.781 11.344 0.904 1 91.69 91 GLN A C 1
ATOM 706 O O . GLN A 1 91 ? -17.078 10.203 0.54 1 91.69 91 GLN A O 1
ATOM 711 N N . LEU A 1 92 ? -15.836 12.07 0.398 1 94.5 92 LEU A N 1
ATOM 712 C CA . LEU A 1 92 ? -14.977 11.562 -0.67 1 94.5 92 LEU A CA 1
ATOM 713 C C . LEU A 1 92 ? -13.758 10.844 -0.096 1 94.5 92 LEU A C 1
ATOM 715 O O . LEU A 1 92 ? -12.938 11.453 0.594 1 94.5 92 LEU A O 1
ATOM 719 N N . HIS A 1 93 ? -13.703 9.578 -0.327 1 96.56 93 HIS A N 1
ATOM 720 C CA . HIS A 1 93 ? -12.57 8.797 0.155 1 96.56 93 HIS A CA 1
ATOM 721 C C . HIS A 1 93 ? -11.664 8.383 -0.996 1 96.56 93 HIS A C 1
ATOM 723 O O . HIS A 1 93 ? -12.109 7.723 -1.939 1 96.56 93 HIS A O 1
ATOM 729 N N . PRO A 1 94 ? -10.391 8.789 -0.962 1 96.94 94 PRO A N 1
ATOM 730 C CA . PRO A 1 94 ? -9.469 8.156 -1.905 1 96.94 94 PRO A CA 1
ATOM 731 C C . PRO A 1 94 ? -9.359 6.645 -1.694 1 96.94 94 PRO A C 1
ATOM 733 O O . PRO A 1 94 ? -9.477 6.164 -0.564 1 96.94 94 PRO A O 1
ATOM 736 N N . VAL A 1 95 ? -9.219 5.926 -2.762 1 97.44 95 VAL A N 1
ATOM 737 C CA . VAL A 1 95 ? -9.125 4.473 -2.666 1 97.44 95 VAL A CA 1
ATOM 738 C C . VAL A 1 95 ? -7.859 3.984 -3.359 1 97.44 95 VAL A C 1
ATOM 740 O O . VAL A 1 95 ? -7.477 4.508 -4.41 1 97.44 95 VAL A O 1
ATOM 743 N N . TYR A 1 96 ? -7.238 2.926 -2.855 1 96.62 96 TYR A N 1
ATOM 744 C CA . TYR A 1 96 ? -5.938 2.463 -3.32 1 96.62 96 TYR A CA 1
ATOM 745 C C . TYR A 1 96 ? -6.031 1.886 -4.727 1 96.62 96 TYR A C 1
ATOM 747 O O . TYR A 1 96 ? -5.09 1.993 -5.516 1 96.62 96 TYR A O 1
ATOM 755 N N . ASN A 1 97 ? -7.094 1.238 -5.004 1 97.38 97 ASN A N 1
ATOM 756 C CA . ASN A 1 97 ? -7.23 0.521 -6.266 1 97.38 97 ASN A CA 1
ATOM 757 C C . ASN A 1 97 ? -8.695 0.28 -6.621 1 97.38 97 ASN A C 1
ATOM 759 O O . ASN A 1 97 ? -9.578 0.435 -5.773 1 97.38 97 ASN A O 1
ATOM 763 N N . LEU A 1 98 ? -8.891 -0.012 -7.844 1 98 98 LEU A N 1
ATOM 764 C CA . LEU A 1 98 ? -10.242 -0.262 -8.336 1 98 98 LEU A CA 1
ATOM 765 C C . LEU A 1 98 ? -10.852 -1.48 -7.656 1 98 98 LEU A C 1
ATOM 767 O O . LEU A 1 98 ? -12.055 -1.506 -7.383 1 98 98 LEU A O 1
ATOM 771 N N . THR A 1 99 ? -10.062 -2.502 -7.359 1 98.56 99 THR A N 1
ATOM 772 C CA . THR A 1 99 ? -10.5 -3.709 -6.672 1 98.56 99 THR A CA 1
ATOM 773 C C . THR A 1 99 ? -11.141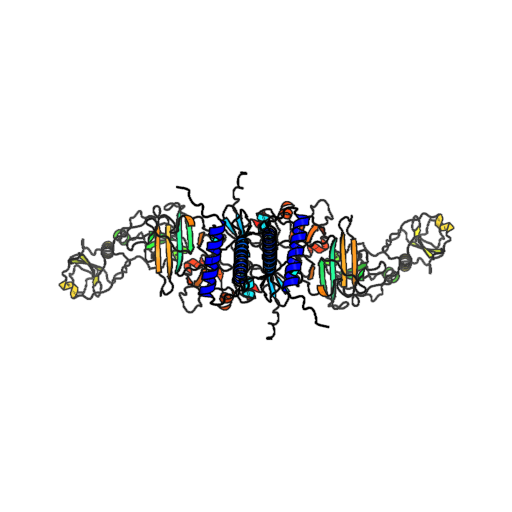 -3.363 -5.332 1 98.56 99 THR A C 1
ATOM 775 O O . THR A 1 99 ? -12.25 -3.814 -5.031 1 98.56 99 THR A O 1
ATOM 778 N N . SER A 1 100 ? -10.523 -2.533 -4.598 1 98.31 100 SER A N 1
ATOM 779 C CA . SER A 1 100 ? -11.062 -2.123 -3.307 1 98.31 100 SER A CA 1
ATOM 780 C C . SER A 1 100 ? -12.344 -1.317 -3.475 1 98.31 100 SER A C 1
ATOM 782 O O . SER A 1 100 ? -13.305 -1.498 -2.717 1 98.31 100 SER A O 1
ATOM 784 N N . ALA A 1 101 ? -12.32 -0.424 -4.402 1 98.31 101 ALA A N 1
ATOM 785 C CA . ALA A 1 101 ? -13.5 0.402 -4.645 1 98.31 101 ALA A CA 1
ATOM 786 C C . ALA A 1 101 ? -14.719 -0.46 -4.957 1 98.31 101 ALA A C 1
ATOM 788 O O . ALA A 1 101 ? -15.805 -0.235 -4.41 1 98.31 101 ALA A O 1
ATOM 789 N N . ARG A 1 102 ? -14.523 -1.419 -5.824 1 98.19 102 ARG A N 1
ATOM 790 C CA . ARG A 1 102 ? -15.617 -2.297 -6.223 1 98.19 102 ARG A CA 1
ATOM 791 C C . ARG A 1 102 ? -16.094 -3.15 -5.051 1 98.19 102 ARG A C 1
ATOM 793 O O . ARG A 1 102 ? -17.281 -3.404 -4.902 1 98.19 102 ARG A O 1
ATOM 800 N N . LEU A 1 103 ? -15.18 -3.605 -4.23 1 98.31 103 LEU A N 1
ATOM 801 C CA . LEU A 1 103 ? -15.555 -4.359 -3.039 1 98.31 103 LEU A CA 1
ATOM 802 C C . LEU A 1 103 ? -16.391 -3.502 -2.092 1 98.31 103 LEU A C 1
ATOM 804 O O . LEU A 1 103 ? -17.375 -3.971 -1.537 1 98.31 103 LEU A O 1
ATOM 808 N N . VAL A 1 104 ? -15.984 -2.223 -1.921 1 97.31 104 VAL A N 1
ATOM 809 C CA . VAL A 1 104 ? -16.688 -1.301 -1.034 1 97.31 104 VAL A CA 1
ATOM 810 C C . VAL A 1 104 ? -18.109 -1.067 -1.552 1 97.31 104 VAL A C 1
ATOM 812 O O . VAL A 1 104 ? -19.062 -1.093 -0.78 1 97.31 104 VAL A O 1
ATOM 815 N N . LEU A 1 105 ? -18.234 -0.87 -2.824 1 96.44 105 LEU A N 1
ATOM 816 C CA . LEU A 1 105 ? -19.531 -0.53 -3.43 1 96.44 105 LEU A CA 1
ATOM 817 C C . LEU A 1 105 ? -20.375 -1.779 -3.645 1 96.44 105 LEU A C 1
ATOM 819 O O . LEU A 1 105 ? -21.594 -1.688 -3.807 1 96.44 105 LEU A O 1
ATOM 823 N N . GLY A 1 106 ? -19.75 -2.965 -3.766 1 96.56 106 GLY A N 1
ATOM 824 C CA . GLY A 1 106 ? -20.453 -4.223 -3.961 1 96.56 106 GLY A CA 1
ATOM 825 C C . GLY A 1 106 ? -20.859 -4.461 -5.402 1 96.56 106 GLY A C 1
ATOM 826 O O . GLY A 1 106 ? -21.703 -5.316 -5.68 1 96.56 106 GLY A O 1
ATOM 827 N N . THR A 1 107 ? -20.344 -3.676 -6.32 1 95.44 107 THR A N 1
ATOM 828 C CA . THR A 1 107 ? -20.656 -3.799 -7.738 1 95.44 107 THR A CA 1
ATOM 829 C C . THR A 1 107 ? -19.406 -3.527 -8.594 1 95.44 107 THR A C 1
ATOM 831 O O . THR A 1 107 ? -18.516 -2.779 -8.18 1 95.44 107 THR A O 1
ATOM 834 N N . PRO A 1 108 ? -19.312 -4.18 -9.664 1 95.12 108 PRO A N 1
ATOM 835 C CA . PRO A 1 108 ? -18.203 -3.908 -10.57 1 95.12 108 PRO A CA 1
ATOM 836 C C . PRO A 1 108 ? -18.391 -2.627 -11.375 1 95.12 108 PRO A C 1
ATOM 838 O O . PRO A 1 108 ? -18.344 -2.656 -12.609 1 95.12 108 PRO A O 1
ATOM 841 N N . ALA A 1 109 ? -18.5 -1.524 -10.727 1 90.38 109 ALA A N 1
ATOM 842 C CA . ALA A 1 109 ? -18.797 -0.232 -11.344 1 90.38 109 ALA A CA 1
ATOM 843 C C . ALA A 1 109 ? -17.562 0.337 -12.039 1 90.38 109 ALA A C 1
ATOM 845 O O . ALA A 1 109 ? -16.422 0.063 -11.633 1 90.38 109 ALA A O 1
ATOM 846 N N . ALA A 1 110 ? -17.812 1.069 -13.117 1 90.88 110 ALA A N 1
ATOM 847 C CA . ALA A 1 110 ? -16.75 1.818 -13.781 1 90.88 110 ALA A CA 1
ATOM 848 C C . ALA A 1 110 ? -16.656 3.24 -13.234 1 90.88 110 ALA A C 1
ATOM 850 O O . ALA A 1 110 ? -17.672 3.881 -12.969 1 90.88 110 ALA A O 1
ATOM 851 N N . PRO A 1 111 ? -15.461 3.664 -13.078 1 92.25 111 PRO A N 1
ATOM 852 C CA . PRO A 1 111 ? -15.312 5.016 -12.531 1 92.25 111 PRO A CA 1
ATOM 853 C C . PRO A 1 111 ? -15.742 6.102 -13.508 1 92.25 111 PRO A C 1
ATOM 855 O O . PRO A 1 111 ? -15.539 5.965 -14.719 1 92.25 111 PRO A O 1
ATOM 858 N N . VAL A 1 112 ? -16.359 7.16 -12.977 1 91.56 112 VAL A N 1
ATOM 859 C CA . VAL A 1 112 ? -16.734 8.328 -13.758 1 91.56 112 VAL A CA 1
ATOM 860 C C . VAL A 1 112 ? -15.703 9.43 -13.586 1 91.56 112 VAL A C 1
ATOM 862 O O . VAL A 1 112 ? -15.32 9.766 -12.461 1 91.56 112 VAL A O 1
ATOM 865 N N . THR A 1 113 ? -15.266 9.969 -14.648 1 90.5 113 THR A N 1
ATOM 866 C CA . THR A 1 113 ? -14.242 11.008 -14.617 1 90.5 113 THR A CA 1
ATOM 867 C C . THR A 1 113 ? -14.859 12.367 -14.289 1 90.5 113 THR A C 1
ATOM 869 O O . THR A 1 113 ? -15.844 12.773 -14.906 1 90.5 113 THR A O 1
ATOM 872 N N . VAL A 1 114 ? -14.344 13 -13.32 1 91.31 114 VAL A N 1
ATOM 873 C CA . VAL A 1 114 ? -14.836 14.297 -12.867 1 91.31 114 VAL A CA 1
ATOM 874 C C . VAL A 1 114 ? -13.672 15.281 -12.758 1 91.31 114 VAL A C 1
ATOM 876 O O . VAL A 1 114 ? -12.531 14.883 -12.523 1 91.31 114 VAL A O 1
ATOM 879 N N . LYS A 1 115 ? -13.992 16.531 -12.977 1 90.56 115 LYS A N 1
ATOM 880 C CA . LYS A 1 115 ? -12.961 17.562 -12.859 1 90.56 115 LYS A CA 1
ATOM 881 C C . LYS A 1 115 ? -12.492 17.703 -11.414 1 90.56 115 LYS A C 1
ATOM 883 O O . LYS A 1 115 ? -13.289 17.562 -10.477 1 90.56 115 LYS A O 1
ATOM 888 N N . SER A 1 116 ? -11.242 18.062 -11.227 1 90.31 116 SER A N 1
ATOM 889 C CA . SER A 1 116 ? -10.648 18.234 -9.906 1 90.31 116 SER A CA 1
ATOM 890 C C . SER A 1 116 ? -11.406 19.266 -9.086 1 90.31 116 SER A C 1
ATOM 892 O O . SER A 1 116 ? -11.562 19.125 -7.875 1 90.31 116 SER A O 1
ATOM 894 N N . SER A 1 117 ? -11.898 20.359 -9.734 1 88.5 117 SER A N 1
ATOM 895 C CA . SER A 1 117 ? -12.562 21.469 -9.055 1 88.5 117 SER A CA 1
ATOM 896 C C . SER A 1 117 ? -13.875 21.016 -8.43 1 88.5 117 SER A C 1
ATOM 898 O O . SER A 1 117 ? -14.281 21.531 -7.387 1 88.5 117 SER A O 1
ATOM 900 N N . GLU A 1 118 ? -14.508 20.047 -9.078 1 88.81 118 GLU A N 1
ATOM 901 C CA . GLU A 1 118 ? -15.758 19.516 -8.547 1 88.81 118 GLU A CA 1
ATOM 902 C C . GLU A 1 118 ? -15.5 18.625 -7.34 1 88.81 118 GLU A C 1
ATOM 904 O O . GLU A 1 118 ? -16.266 18.641 -6.371 1 88.81 118 GLU A O 1
ATOM 909 N N . LEU A 1 119 ? -14.422 17.891 -7.387 1 91.19 119 LEU A N 1
ATOM 910 C CA . LEU A 1 119 ? -14.086 16.969 -6.301 1 91.19 119 LEU A CA 1
ATOM 911 C C . LEU A 1 119 ? -13.664 17.734 -5.051 1 91.19 119 LEU A C 1
ATOM 913 O O . LEU A 1 119 ? -13.914 17.297 -3.93 1 91.19 119 LEU A O 1
ATOM 917 N N . SER A 1 120 ? -13.031 18.875 -5.238 1 86.94 120 SER A N 1
ATOM 918 C CA . SER A 1 120 ? -12.484 19.656 -4.129 1 86.94 120 SER A CA 1
ATOM 919 C C . SER A 1 120 ? -13.602 20.266 -3.285 1 86.94 120 SER A C 1
ATOM 921 O O . SER A 1 120 ? -13.352 20.719 -2.166 1 86.94 120 SER A O 1
ATOM 923 N N . GLN A 1 121 ? -14.82 20.234 -3.785 1 85.38 121 GLN A N 1
ATOM 924 C CA . GLN A 1 121 ? -15.953 20.812 -3.068 1 85.38 121 GLN A CA 1
ATOM 925 C C . GLN A 1 121 ? -16.516 19.828 -2.047 1 85.38 121 GLN A C 1
ATOM 927 O O . GLN A 1 121 ? -17.281 20.234 -1.163 1 85.38 121 GLN A O 1
ATOM 932 N N . LEU A 1 122 ? -16.141 18.641 -2.135 1 88.88 122 LEU A N 1
ATOM 933 C CA . LEU A 1 122 ? -16.656 17.625 -1.229 1 88.88 122 LEU A CA 1
ATOM 934 C C . LEU A 1 122 ? -15.688 17.391 -0.071 1 88.88 122 LEU A C 1
ATOM 936 O O . LEU A 1 122 ? -14.469 17.484 -0.248 1 88.88 122 LEU A O 1
ATOM 940 N N . PRO A 1 123 ? -16.312 17.109 1.132 1 90.88 123 PRO A N 1
ATOM 941 C CA . PRO A 1 123 ? -15.422 16.812 2.252 1 90.88 123 PRO A CA 1
ATOM 942 C C . PRO A 1 123 ? -14.594 15.547 2.016 1 90.88 123 PRO A C 1
ATOM 944 O O . PRO A 1 123 ? -15.109 14.547 1.511 1 90.88 123 PRO A O 1
ATOM 947 N N . LEU A 1 124 ? -13.352 15.617 2.367 1 93.81 124 LEU A N 1
ATOM 948 C CA . LEU A 1 124 ? -12.414 14.516 2.143 1 93.81 124 LEU A CA 1
ATOM 949 C C . LEU A 1 124 ? -12.344 13.609 3.363 1 93.81 124 LEU A C 1
ATOM 951 O O . LEU A 1 124 ? -12.359 14.086 4.5 1 93.81 124 LEU A O 1
ATOM 955 N N . GLY A 1 125 ? -12.375 12.336 3.15 1 93.38 125 GLY A N 1
ATOM 956 C CA . GLY A 1 125 ? -12.086 11.352 4.176 1 93.38 125 GLY A CA 1
ATOM 957 C C . GLY A 1 125 ? -10.727 10.703 4.012 1 93.38 125 GLY A C 1
ATOM 958 O O . GLY A 1 125 ? -9.984 11.023 3.08 1 93.38 125 GLY A O 1
ATOM 959 N N . GLN A 1 126 ? -10.445 9.805 4.934 1 94.12 126 GLN A N 1
ATOM 960 C CA . GLN A 1 126 ? -9.172 9.086 4.867 1 94.12 126 GLN A CA 1
ATOM 961 C C . GLN A 1 126 ? -9.164 8.094 3.709 1 94.12 126 GLN A C 1
ATOM 963 O O . GLN A 1 126 ? -10.219 7.711 3.203 1 94.12 126 GLN A O 1
ATOM 968 N N . THR A 1 127 ? -7.977 7.715 3.256 1 96.25 127 THR A N 1
ATOM 969 C CA . THR A 1 127 ? -7.82 6.73 2.191 1 96.25 127 THR A CA 1
ATOM 970 C C . THR A 1 127 ? -8.312 5.359 2.646 1 96.25 127 THR A C 1
ATOM 972 O O . THR A 1 127 ? -8.039 4.941 3.773 1 96.25 127 THR A O 1
ATOM 975 N N . ILE A 1 128 ? -9.062 4.711 1.75 1 97.38 128 ILE A N 1
ATOM 976 C CA . ILE A 1 128 ? -9.594 3.4 2.107 1 97.38 128 ILE A CA 1
ATOM 977 C C . ILE A 1 128 ? -9.117 2.359 1.097 1 97.38 128 ILE A C 1
ATOM 979 O O . ILE A 1 128 ? -8.578 2.709 0.043 1 97.38 128 ILE A O 1
ATOM 983 N N . GLY A 1 129 ? -9.328 1.099 1.486 1 97.38 129 GLY A N 1
ATOM 984 C CA . GLY A 1 129 ? -9.047 -0.009 0.586 1 97.38 129 GLY A CA 1
ATOM 985 C C . GLY A 1 129 ? -8.031 -0.985 1.141 1 97.38 129 GLY A C 1
ATOM 986 O O . GLY A 1 129 ? -7.602 -0.859 2.291 1 97.38 129 GLY A O 1
ATOM 987 N N . ILE A 1 130 ? -7.719 -1.979 0.368 1 97.38 130 ILE A N 1
ATOM 988 C CA . ILE A 1 130 ? -6.758 -3.021 0.708 1 97.38 130 ILE A CA 1
ATOM 989 C C . ILE A 1 130 ? -5.402 -2.701 0.074 1 97.38 130 ILE A C 1
ATOM 991 O O . ILE A 1 130 ? -5.219 -2.875 -1.133 1 97.38 130 ILE A O 1
ATOM 995 N N . PRO A 1 131 ? -4.461 -2.328 1.027 1 94.5 131 PRO A N 1
ATOM 996 C CA . PRO A 1 131 ? -3.131 -2.117 0.454 1 94.5 131 PRO A CA 1
ATOM 997 C C . PRO A 1 131 ? -2.533 -3.393 -0.133 1 94.5 131 PRO A C 1
ATOM 999 O O . PRO A 1 131 ? -2.615 -4.457 0.483 1 94.5 131 PRO A O 1
ATOM 1002 N N . GLY A 1 132 ? -2.07 -3.477 -1.301 1 93.38 132 GLY A N 1
ATOM 1003 C CA . GLY A 1 132 ? -1.445 -4.641 -1.911 1 93.38 132 GLY A CA 1
ATOM 1004 C C . GLY A 1 132 ? -2.398 -5.445 -2.773 1 93.38 132 GLY A C 1
ATOM 1005 O O . GLY A 1 132 ? -2.002 -6.441 -3.381 1 93.38 132 GLY A O 1
ATOM 1006 N N . ALA A 1 133 ? -3.652 -5.102 -2.678 1 97.25 133 ALA A N 1
ATOM 1007 C CA . ALA A 1 133 ? -4.586 -5.742 -3.602 1 97.25 133 ALA A CA 1
ATOM 1008 C C . ALA A 1 133 ? -4.219 -5.438 -5.051 1 97.25 133 ALA A C 1
ATOM 1010 O O . ALA A 1 133 ? -3.551 -4.438 -5.332 1 97.25 133 ALA A O 1
ATOM 1011 N N . PRO A 1 134 ? -4.539 -6.383 -5.965 1 97.38 134 PRO A N 1
ATOM 1012 C CA . PRO A 1 134 ? -4.367 -5.996 -7.367 1 97.38 134 PRO A CA 1
ATOM 1013 C C . PRO A 1 134 ? -5.16 -4.746 -7.738 1 97.38 134 PRO A C 1
ATOM 1015 O O . PRO A 1 134 ? -6.23 -4.5 -7.176 1 97.38 134 PRO A O 1
ATOM 1018 N N . TYR A 1 135 ? -4.582 -3.936 -8.625 1 96.94 135 TYR A N 1
ATOM 1019 C CA . TYR A 1 135 ? -5.289 -2.717 -9 1 96.94 135 TYR A CA 1
ATOM 1020 C C . TYR A 1 135 ? -6.656 -3.037 -9.594 1 96.94 135 TYR A C 1
ATOM 1022 O O . TYR A 1 135 ? -7.652 -2.385 -9.273 1 96.94 135 TYR A O 1
ATOM 1030 N N . ALA A 1 136 ? -6.688 -3.945 -10.461 1 96.44 136 ALA A N 1
ATOM 1031 C CA . ALA A 1 136 ? -7.902 -4.449 -11.094 1 96.44 136 ALA A CA 1
ATOM 1032 C C . ALA A 1 136 ? -7.863 -5.969 -11.219 1 96.44 136 ALA A C 1
ATOM 1034 O O . ALA A 1 136 ? -6.848 -6.602 -10.914 1 96.44 136 ALA A O 1
ATOM 1035 N N . THR A 1 137 ? -9.047 -6.555 -11.656 1 97 137 THR A N 1
ATOM 1036 C CA . THR A 1 137 ? -9.125 -8.008 -11.695 1 97 137 THR A CA 1
ATOM 1037 C C . THR A 1 137 ? -9.562 -8.492 -13.078 1 97 137 THR A C 1
ATOM 1039 O O . THR A 1 137 ? -10.562 -9.203 -13.203 1 97 137 THR A O 1
ATOM 1042 N N . PRO A 1 138 ? -8.766 -8.242 -14.008 1 93.5 138 PRO A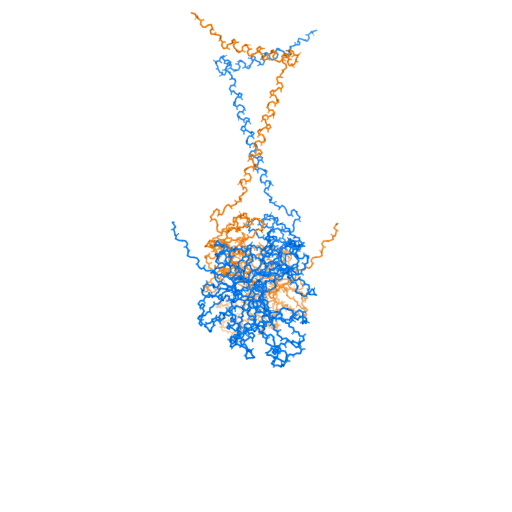 N 1
ATOM 1043 C CA . PRO A 1 138 ? -9.102 -8.828 -15.312 1 93.5 138 PRO A CA 1
ATOM 1044 C C . PRO A 1 138 ? -8.938 -10.344 -15.344 1 93.5 138 PRO A C 1
ATOM 1046 O O . PRO A 1 138 ? -8.055 -10.883 -14.672 1 93.5 138 PRO A O 1
ATOM 1049 N N . VAL A 1 139 ? -9.773 -11 -16.062 1 94.31 139 VAL A N 1
ATOM 1050 C CA . VAL A 1 139 ? -9.695 -12.453 -16.203 1 94.31 139 VAL A CA 1
ATOM 1051 C C . VAL A 1 139 ? -9.523 -12.82 -17.672 1 94.31 139 VAL A C 1
ATOM 1053 O O . VAL A 1 139 ? -10.227 -12.289 -18.531 1 94.31 139 VAL A O 1
ATOM 1056 N N . SER A 1 140 ? -8.547 -13.695 -17.875 1 89.44 140 SER A N 1
ATOM 1057 C CA . SER A 1 140 ? -8.336 -14.172 -19.234 1 89.44 140 SER A CA 1
ATOM 1058 C C . SER A 1 140 ? -9.523 -15 -19.719 1 89.44 140 SER A C 1
ATOM 1060 O O . SER A 1 140 ? -10.195 -15.656 -18.922 1 89.44 140 SER A O 1
ATOM 1062 N N . GLY A 1 141 ? -9.734 -15.008 -20.984 1 85.38 141 GLY A N 1
ATOM 1063 C CA . GLY A 1 141 ? -10.906 -15.641 -21.578 1 85.38 141 GLY A CA 1
ATOM 1064 C C . GLY A 1 141 ? -10.688 -17.109 -21.922 1 85.38 141 GLY A C 1
ATOM 1065 O O . GLY A 1 141 ? -11.5 -17.703 -22.625 1 85.38 141 GLY A O 1
ATOM 1066 N N . ASP A 1 142 ? -9.758 -17.75 -21.422 1 84.5 142 ASP A N 1
ATOM 1067 C CA . ASP A 1 142 ? -9.5 -19.141 -21.75 1 84.5 142 ASP A CA 1
ATOM 1068 C C . ASP A 1 142 ? -10.586 -20.047 -21.172 1 84.5 142 ASP A C 1
ATOM 1070 O O . ASP A 1 142 ? -11.094 -19.797 -20.078 1 84.5 142 ASP A O 1
ATOM 1074 N N . THR A 1 143 ? -10.898 -21.078 -21.906 1 86 143 THR A N 1
ATOM 1075 C CA . THR A 1 143 ? -11.914 -22.016 -21.438 1 86 143 THR A CA 1
ATOM 1076 C C . THR A 1 143 ? -11.266 -23.203 -20.719 1 86 143 THR A C 1
ATOM 1078 O O . THR A 1 143 ? -11.922 -23.891 -19.938 1 86 143 THR A O 1
ATOM 1081 N N . THR A 1 144 ? -10.055 -23.453 -21.016 1 92.31 144 THR A N 1
ATOM 1082 C CA . THR A 1 144 ? -9.328 -24.547 -20.391 1 92.31 144 THR A CA 1
ATOM 1083 C C . THR A 1 144 ? -8.391 -24.031 -19.312 1 92.31 144 THR A C 1
ATOM 1085 O O . THR A 1 144 ? -7.754 -22.984 -19.484 1 92.31 144 THR A O 1
ATOM 1088 N N . SER A 1 145 ? -8.438 -24.672 -18.203 1 94.75 145 SER A N 1
ATOM 1089 C CA . SER A 1 145 ? -7.508 -24.375 -17.109 1 94.75 145 SER A CA 1
ATOM 1090 C C . SER A 1 145 ? -6.262 -25.25 -17.188 1 94.75 145 SER A C 1
ATOM 1092 O O . SER A 1 145 ? -6.348 -26.469 -17.094 1 94.75 145 SER A O 1
ATOM 1094 N N . THR A 1 146 ? -5.168 -24.656 -17.469 1 96.62 146 THR A N 1
ATOM 1095 C CA . THR A 1 146 ? -3.91 -25.375 -17.609 1 96.62 146 THR A CA 1
ATOM 1096 C C . THR A 1 146 ? -2.871 -24.844 -16.625 1 96.62 146 THR A C 1
ATOM 1098 O O . THR A 1 146 ? -2.58 -23.656 -16.609 1 96.62 146 THR A O 1
ATOM 1101 N N . TRP A 1 147 ? -2.361 -25.672 -15.852 1 97.38 147 TRP A N 1
ATOM 1102 C CA . TRP A 1 147 ? -1.338 -25.375 -14.852 1 97.38 147 TRP A CA 1
ATOM 1103 C C . TRP A 1 147 ? -0.168 -26.359 -14.961 1 97.38 147 TRP A C 1
ATOM 1105 O O . TRP A 1 147 ? -0.364 -27.562 -14.961 1 97.38 147 TRP A O 1
ATOM 1115 N N . THR A 1 148 ? 1.046 -25.812 -15.031 1 98.44 148 THR A N 1
ATOM 1116 C CA . THR A 1 148 ? 2.201 -26.688 -15.195 1 98.44 148 THR A CA 1
ATOM 1117 C C . THR A 1 148 ? 3.332 -26.266 -14.258 1 98.44 148 THR A C 1
ATOM 1119 O O . THR A 1 148 ? 3.623 -25.078 -14.109 1 98.44 148 THR A O 1
ATOM 1122 N N . LEU A 1 149 ? 3.855 -27.203 -13.547 1 98.56 149 LEU A N 1
ATOM 1123 C CA . LEU A 1 149 ? 5.043 -27.047 -12.711 1 98.56 149 LEU A CA 1
ATOM 1124 C C . LEU A 1 149 ? 6.262 -27.672 -13.375 1 98.56 149 LEU A C 1
ATOM 1126 O O . LEU A 1 149 ? 6.227 -28.844 -13.766 1 98.56 149 LEU A O 1
ATOM 1130 N N . CYS A 1 150 ? 7.359 -26.906 -13.539 1 98.19 150 CYS A N 1
ATOM 1131 C CA . CYS A 1 150 ? 8.547 -27.438 -14.195 1 98.19 150 CYS A CA 1
ATOM 1132 C C . CYS A 1 150 ? 9.789 -27.203 -13.336 1 98.19 150 CYS A C 1
ATOM 1134 O O . CYS A 1 150 ? 9.938 -26.141 -12.727 1 98.19 150 CYS A O 1
ATOM 1136 N N . ASP A 1 151 ? 10.625 -28.172 -13.328 1 96.94 151 ASP A N 1
ATOM 1137 C CA . ASP A 1 151 ? 11.969 -28.078 -12.766 1 96.94 151 ASP A CA 1
ATOM 1138 C C . ASP A 1 151 ? 13.023 -28.109 -13.867 1 96.94 151 ASP A C 1
ATOM 1140 O O . ASP A 1 151 ? 13.016 -29.016 -14.711 1 96.94 151 ASP A O 1
ATOM 1144 N N . THR A 1 152 ? 13.836 -27.141 -13.867 1 95.44 152 THR A N 1
ATOM 1145 C CA . THR A 1 152 ? 15 -27.141 -14.75 1 95.44 152 THR A CA 1
ATOM 1146 C C . THR A 1 152 ? 16.281 -27.312 -13.945 1 95.44 152 THR A C 1
ATOM 1148 O O . THR A 1 152 ? 16.578 -26.516 -13.047 1 95.44 152 THR A O 1
ATOM 1151 N N . VAL A 1 153 ? 17.047 -28.281 -14.297 1 92.75 153 VAL A N 1
ATOM 1152 C CA . VAL A 1 153 ? 18.266 -28.562 -13.555 1 92.75 153 VAL A CA 1
ATOM 1153 C C . VAL A 1 153 ? 19.469 -28.031 -14.328 1 92.75 153 VAL A C 1
ATOM 1155 O O . VAL A 1 153 ? 19.531 -28.156 -15.547 1 92.75 153 VAL A O 1
ATOM 1158 N N . SER A 1 154 ? 20.234 -27.328 -13.586 1 88.31 154 SER A N 1
ATOM 1159 C CA . SER A 1 154 ? 21.531 -26.938 -14.125 1 88.31 154 SER A CA 1
ATOM 1160 C C . SER A 1 154 ? 22.672 -27.781 -13.539 1 88.31 154 SER A C 1
ATOM 1162 O O . SER A 1 154 ? 22.578 -28.234 -12.398 1 88.31 154 SER A O 1
ATOM 1164 N N . ARG A 1 155 ? 23.766 -28.094 -14.219 1 76.88 155 ARG A N 1
ATOM 1165 C CA . ARG A 1 155 ? 24.922 -28.891 -13.828 1 76.88 155 ARG A CA 1
ATOM 1166 C C . ARG A 1 155 ? 24.484 -30.25 -13.297 1 76.88 155 ARG A C 1
ATOM 1168 O O . ARG A 1 155 ? 24.953 -30.688 -12.242 1 76.88 155 ARG A O 1
ATOM 1175 N N . ALA A 1 156 ? 23.5 -30.828 -14.18 1 75.38 156 ALA A N 1
ATOM 1176 C CA . ALA A 1 156 ? 22.984 -32.125 -13.797 1 75.38 156 ALA A CA 1
ATOM 1177 C C . ALA A 1 156 ? 24.094 -33.156 -13.688 1 75.38 156 ALA A C 1
ATOM 1179 O O . ALA A 1 156 ? 25.016 -33.188 -14.516 1 75.38 156 ALA A O 1
ATOM 1180 N N . GLY A 1 157 ? 24.031 -33.969 -12.703 1 71.19 157 GLY A N 1
ATOM 1181 C CA . GLY A 1 157 ? 25.016 -35.031 -12.547 1 71.19 157 GLY A CA 1
ATOM 1182 C C . GLY A 1 157 ? 26.203 -34.625 -11.695 1 71.19 157 GLY A C 1
ATOM 1183 O O . GLY A 1 157 ? 27.125 -35.406 -11.508 1 71.19 157 GLY A O 1
ATOM 1184 N N . THR A 1 158 ? 26.203 -33.344 -11.414 1 76.81 158 THR A N 1
ATOM 1185 C CA . THR A 1 158 ? 27.281 -32.906 -10.547 1 76.81 158 THR A CA 1
ATOM 1186 C C . THR A 1 158 ? 26.766 -32.625 -9.133 1 76.81 158 THR A C 1
ATOM 1188 O O . THR A 1 158 ? 25.562 -32.625 -8.898 1 76.81 158 THR A O 1
ATOM 1191 N N . ALA A 1 159 ? 27.734 -32.5 -8.211 1 75.5 159 ALA A N 1
ATOM 1192 C CA . ALA A 1 159 ? 27.375 -32.25 -6.812 1 75.5 159 ALA A CA 1
ATOM 1193 C C . ALA A 1 159 ? 26.766 -30.859 -6.648 1 75.5 159 ALA A C 1
ATOM 1195 O O . ALA A 1 159 ? 26.094 -30.594 -5.645 1 75.5 159 ALA A O 1
ATOM 1196 N N . SER A 1 160 ? 26.922 -30.062 -7.609 1 80.94 160 SER A N 1
ATOM 1197 C CA . SER A 1 160 ? 26.453 -28.688 -7.516 1 80.94 160 SER A CA 1
ATOM 1198 C C . SER A 1 160 ? 25.203 -28.469 -8.367 1 80.94 160 SER A C 1
ATOM 1200 O O . SER A 1 160 ? 24.938 -27.359 -8.812 1 80.94 160 SER A O 1
ATOM 1202 N N . ALA A 1 161 ? 24.547 -29.562 -8.539 1 83.81 161 ALA A N 1
ATOM 1203 C CA . ALA A 1 161 ? 23.312 -29.438 -9.32 1 83.81 161 ALA A CA 1
ATOM 1204 C C . ALA A 1 161 ? 22.328 -28.5 -8.641 1 83.81 161 ALA A C 1
ATOM 1206 O O . ALA A 1 161 ? 22.188 -28.516 -7.418 1 83.81 161 ALA A O 1
ATOM 1207 N N . SER A 1 162 ? 21.781 -27.516 -9.43 1 89.62 162 SER A N 1
ATOM 1208 C CA . SER A 1 162 ? 20.766 -26.594 -8.93 1 89.62 162 SER A CA 1
ATOM 1209 C C . SER A 1 162 ? 19.469 -26.719 -9.703 1 89.62 162 SER A C 1
ATOM 1211 O O . SER A 1 162 ? 19.469 -27.047 -10.883 1 89.62 162 SER A O 1
ATOM 1213 N N . VAL A 1 163 ? 18.391 -26.594 -8.969 1 93.94 163 VAL A N 1
ATOM 1214 C CA . VAL A 1 163 ? 17.062 -26.75 -9.57 1 93.94 163 VAL A CA 1
ATOM 1215 C C . VAL A 1 163 ? 16.344 -25.406 -9.578 1 93.94 163 VAL A C 1
ATOM 1217 O O . VAL A 1 163 ? 16.297 -24.703 -8.555 1 93.94 163 VAL A O 1
ATOM 1220 N N . GLU A 1 164 ? 15.898 -25 -10.742 1 95.25 164 GLU A N 1
ATOM 1221 C CA . GLU A 1 164 ? 15.039 -23.828 -10.891 1 95.25 164 GLU A CA 1
ATOM 1222 C C . GLU A 1 164 ? 13.594 -24.234 -11.172 1 95.25 164 GLU A C 1
ATOM 1224 O O . GLU A 1 164 ? 13.336 -25.031 -12.078 1 95.25 164 GLU A O 1
ATOM 1229 N N . THR A 1 165 ? 12.719 -23.719 -10.375 1 97.81 165 THR A N 1
ATOM 1230 C CA . THR A 1 165 ? 11.305 -24.062 -10.5 1 97.81 165 THR A CA 1
ATOM 1231 C C . THR A 1 165 ? 10.555 -23 -11.289 1 97.81 165 THR A C 1
ATOM 1233 O O . THR A 1 165 ? 10.727 -21.797 -11.047 1 97.81 165 THR A O 1
ATOM 1236 N N . SER A 1 166 ? 9.766 -23.406 -12.266 1 98.31 166 SER A N 1
ATOM 1237 C CA . SER A 1 166 ? 8.922 -22.531 -13.07 1 98.31 166 SER A CA 1
ATOM 1238 C C . SER A 1 166 ? 7.457 -22.938 -12.977 1 98.31 166 SER A C 1
ATOM 1240 O O . SER A 1 166 ? 7.133 -24.125 -13.008 1 98.31 166 SER A O 1
ATOM 1242 N N . LEU A 1 167 ? 6.617 -21.984 -12.773 1 98.69 167 LEU A N 1
ATOM 1243 C CA . LEU A 1 167 ? 5.168 -22.188 -12.789 1 98.69 167 LEU A CA 1
ATOM 1244 C C . LEU A 1 167 ? 4.562 -21.625 -14.07 1 98.69 167 LEU A C 1
ATOM 1246 O O . LEU A 1 167 ? 4.648 -20.422 -14.336 1 98.69 167 LEU A O 1
ATOM 1250 N N . LEU A 1 168 ? 3.996 -22.469 -14.867 1 98.38 168 LEU A N 1
ATOM 1251 C CA . LEU A 1 168 ? 3.367 -22.078 -16.125 1 98.38 168 LEU A CA 1
ATOM 1252 C C . LEU A 1 168 ? 1.848 -22.094 -15.992 1 98.38 168 LEU A C 1
ATOM 1254 O O . LEU A 1 168 ? 1.243 -23.156 -15.852 1 98.38 168 LEU A O 1
ATOM 1258 N N . VAL A 1 169 ? 1.268 -20.938 -16 1 97.38 169 VAL A N 1
ATOM 1259 C CA . VAL A 1 169 ? -0.184 -20.797 -15.969 1 97.38 169 VAL A CA 1
ATOM 1260 C C . VAL A 1 169 ? -0.685 -20.312 -17.328 1 97.38 169 VAL A C 1
ATOM 1262 O O . VAL A 1 169 ? -1.199 -19.188 -17.453 1 97.38 169 VAL A O 1
ATOM 1265 N N . MET A 1 170 ? -0.525 -21.078 -18.312 1 95.06 170 MET A N 1
ATOM 1266 C CA . MET A 1 170 ? -0.833 -20.812 -19.703 1 95.06 170 MET A CA 1
ATOM 1267 C C . MET A 1 170 ? -0.826 -22.094 -20.531 1 95.06 170 MET A C 1
ATOM 1269 O O . MET A 1 170 ? -0.288 -23.109 -20.094 1 95.06 170 MET A O 1
ATOM 1273 N N . PRO A 1 171 ? -1.438 -22.031 -21.703 1 93.25 171 PRO A N 1
ATOM 1274 C CA . PRO A 1 171 ? -1.359 -23.203 -22.578 1 93.25 171 PRO A CA 1
ATOM 1275 C C . PRO A 1 171 ? 0.072 -23.547 -23 1 93.25 171 PRO A C 1
ATOM 1277 O O . PRO A 1 171 ? 0.898 -22.641 -23.156 1 93.25 171 PRO A O 1
ATOM 1280 N N . LEU A 1 172 ? 0.331 -24.797 -23.156 1 95.75 172 LEU A N 1
ATOM 1281 C CA . LEU A 1 172 ? 1.681 -25.25 -23.484 1 95.75 172 LEU A CA 1
ATOM 1282 C C . LEU A 1 172 ? 1.87 -25.406 -24.984 1 95.75 172 LEU A C 1
ATOM 1284 O O . LEU A 1 172 ? 0.893 -25.484 -25.734 1 95.75 172 LEU A O 1
ATOM 1288 N N . ARG A 1 173 ? 3.059 -25.281 -25.359 1 94.44 173 ARG A N 1
ATOM 1289 C CA . ARG A 1 173 ? 3.5 -25.641 -26.703 1 94.44 173 ARG A CA 1
ATOM 1290 C C . ARG A 1 173 ? 4.441 -26.828 -26.672 1 94.44 173 ARG A C 1
ATOM 1292 O O . ARG A 1 173 ? 5.625 -26.688 -26.359 1 94.44 173 ARG A O 1
ATOM 1299 N N . ILE A 1 174 ? 3.879 -27.984 -27.031 1 92.44 174 ILE A N 1
ATOM 1300 C CA . ILE A 1 174 ? 4.633 -29.219 -27.016 1 92.44 174 ILE A CA 1
ATOM 1301 C C . ILE A 1 174 ? 5.273 -29.453 -28.391 1 92.44 174 ILE A C 1
ATOM 1303 O O . ILE A 1 174 ? 4.637 -29.25 -29.422 1 92.44 174 ILE A O 1
ATOM 1307 N N . ASP A 1 175 ? 6.523 -29.781 -28.375 1 90.75 175 ASP A N 1
ATOM 1308 C CA . ASP A 1 175 ? 7.246 -30.125 -29.594 1 90.75 175 ASP A CA 1
ATOM 1309 C C . ASP A 1 175 ? 8.18 -31.312 -29.359 1 90.75 175 ASP A C 1
ATOM 1311 O O . ASP A 1 175 ? 8.055 -32.031 -28.359 1 90.75 175 ASP A O 1
ATOM 1315 N N . ALA A 1 176 ? 9.055 -31.562 -30.328 1 88.56 176 ALA A N 1
ATOM 1316 C CA . ALA A 1 176 ? 9.93 -32.75 -30.266 1 88.56 176 ALA A CA 1
ATOM 1317 C C . ALA A 1 176 ? 10.945 -32.594 -29.141 1 88.56 176 ALA A C 1
ATOM 1319 O O . ALA A 1 176 ? 11.438 -33.594 -28.609 1 88.56 176 ALA A O 1
ATOM 1320 N N . ALA A 1 177 ? 11.234 -31.438 -28.734 1 90.56 177 ALA A N 1
ATOM 1321 C CA . ALA A 1 177 ? 12.266 -31.203 -27.734 1 90.56 177 ALA A CA 1
ATOM 1322 C C . ALA A 1 177 ? 11.688 -31.234 -26.312 1 90.56 177 ALA A C 1
ATOM 1324 O O . ALA A 1 177 ? 12.422 -31.141 -25.328 1 90.56 177 ALA A O 1
ATOM 1325 N N . ILE A 1 178 ? 10.391 -31.312 -26.141 1 91.88 178 ILE A N 1
ATOM 1326 C CA . ILE A 1 178 ? 9.695 -31.422 -24.859 1 91.88 178 ILE A CA 1
ATOM 1327 C C . ILE A 1 178 ? 8.359 -32.125 -25.062 1 91.88 178 ILE A C 1
ATOM 1329 O O . ILE A 1 178 ? 7.449 -31.594 -25.703 1 91.88 178 ILE A O 1
ATOM 1333 N N . ASP A 1 179 ? 8.227 -33.312 -24.547 1 91.38 179 ASP A N 1
ATOM 1334 C CA . ASP A 1 179 ? 7.043 -34.125 -24.828 1 91.38 179 ASP A CA 1
ATOM 1335 C C . ASP A 1 179 ? 6.719 -35.062 -23.656 1 91.38 179 ASP A C 1
ATOM 1337 O O . ASP A 1 179 ? 7.535 -35.219 -22.734 1 91.38 179 ASP A O 1
ATOM 1341 N N . PRO A 1 180 ? 5.504 -35.625 -23.672 1 94.62 180 PRO A N 1
ATOM 1342 C CA . PRO A 1 180 ? 5.09 -36.5 -22.578 1 94.62 180 PRO A CA 1
ATOM 1343 C C . PRO A 1 180 ? 5.961 -37.75 -22.469 1 94.62 180 PRO A C 1
ATOM 1345 O O . PRO A 1 180 ? 6.379 -38.312 -23.484 1 94.62 180 PRO A O 1
ATOM 1348 N N . ILE A 1 181 ? 6.168 -38.125 -21.25 1 92.56 181 ILE A N 1
ATOM 1349 C CA . ILE A 1 181 ? 6.91 -39.344 -20.984 1 92.56 181 ILE A CA 1
ATOM 1350 C C . ILE A 1 181 ? 6.09 -40.531 -21.438 1 92.56 181 ILE A C 1
ATOM 1352 O O . ILE A 1 181 ? 4.895 -40.625 -21.141 1 92.56 181 ILE A O 1
ATOM 1356 N N . GLU A 1 182 ? 6.75 -41.375 -22.203 1 89.81 182 GLU A N 1
ATOM 1357 C CA . GLU A 1 182 ? 6.098 -42.594 -22.656 1 89.81 182 GLU A CA 1
ATOM 1358 C C . GLU A 1 182 ? 6.012 -43.625 -21.531 1 89.81 182 GLU A C 1
ATOM 1360 O O . GLU A 1 182 ? 6.73 -43.5 -20.531 1 89.81 182 GLU A O 1
ATOM 1365 N N . PRO A 1 183 ? 5.18 -44.656 -21.672 1 87.38 183 PRO A N 1
ATOM 1366 C CA . PRO A 1 183 ? 4.988 -45.625 -20.625 1 87.38 183 PRO A CA 1
ATOM 1367 C C . PRO A 1 183 ? 6.273 -46.375 -20.281 1 87.38 183 PRO A C 1
ATOM 1369 O O . PRO A 1 183 ? 6.426 -46.875 -19.156 1 87.38 183 PRO A O 1
ATOM 1372 N N . ASN A 1 184 ? 7.215 -46.5 -21.25 1 87.69 184 ASN A N 1
ATOM 1373 C CA . ASN A 1 184 ? 8.445 -47.25 -20.984 1 87.69 184 ASN A CA 1
ATOM 1374 C C . ASN A 1 184 ? 9.602 -46.312 -20.656 1 87.69 184 ASN A C 1
ATOM 1376 O O . ASN A 1 184 ? 10.766 -46.719 -20.672 1 87.69 184 ASN A O 1
ATOM 1380 N N . GLU A 1 185 ? 9.25 -45.094 -20.453 1 90.38 185 GLU A N 1
ATOM 1381 C CA . GLU A 1 185 ? 10.266 -44.125 -20.094 1 90.38 185 GLU A CA 1
ATOM 1382 C C . GLU A 1 185 ? 10.164 -43.75 -18.609 1 90.38 185 GLU A C 1
ATOM 1384 O O . GLU A 1 185 ? 9.078 -43.781 -18.031 1 90.38 185 GLU A O 1
ATOM 1389 N N . ALA A 1 186 ? 11.375 -43.438 -18.094 1 91.81 186 ALA A N 1
ATOM 1390 C CA . ALA A 1 186 ? 11.406 -43.031 -16.688 1 91.81 186 ALA A CA 1
ATOM 1391 C C . ALA A 1 186 ? 12.633 -42.188 -16.391 1 91.81 186 ALA A C 1
ATOM 1393 O O . ALA A 1 186 ? 13.578 -42.156 -17.172 1 91.81 186 ALA A O 1
ATOM 1394 N N . MET A 1 187 ? 12.469 -41.5 -15.289 1 92.38 187 MET A N 1
ATOM 1395 C CA . MET A 1 187 ? 13.578 -40.656 -14.812 1 92.38 187 MET A CA 1
ATOM 1396 C C . MET A 1 187 ? 13.859 -40.938 -13.336 1 92.38 187 MET A C 1
ATOM 1398 O O . MET A 1 187 ? 12.93 -41.094 -12.547 1 92.38 187 MET A O 1
ATOM 1402 N N . LEU A 1 188 ? 15.18 -40.969 -13.047 1 92.19 188 LEU A N 1
ATOM 1403 C CA . LEU A 1 188 ? 15.555 -41.125 -11.648 1 92.19 188 LEU A CA 1
ATOM 1404 C C . LEU A 1 188 ? 15.719 -39.75 -10.977 1 92.19 188 LEU A C 1
ATOM 1406 O O . LEU A 1 188 ? 16.375 -38.875 -11.523 1 92.19 188 LEU A O 1
ATOM 1410 N N . ALA A 1 189 ? 15.102 -39.656 -9.859 1 93.38 189 ALA A N 1
ATOM 1411 C CA . ALA A 1 189 ? 15.141 -38.375 -9.117 1 93.38 189 ALA A CA 1
ATOM 1412 C C . ALA A 1 189 ? 15.609 -38.625 -7.68 1 93.38 189 ALA A C 1
ATOM 1414 O O . ALA A 1 189 ? 15.445 -39.719 -7.129 1 93.38 189 ALA A O 1
ATOM 1415 N N . ASP A 1 190 ? 16.25 -37.594 -7.199 1 92.94 190 ASP A N 1
ATOM 1416 C CA . ASP A 1 190 ? 16.672 -37.562 -5.801 1 92.94 190 ASP A CA 1
ATOM 1417 C C . ASP A 1 190 ? 15.938 -36.469 -5.023 1 92.94 190 ASP A C 1
ATOM 1419 O O . ASP A 1 190 ? 15.812 -35.344 -5.496 1 92.94 190 ASP A O 1
ATOM 1423 N N . TYR A 1 191 ? 15.391 -36.812 -3.91 1 94.56 191 TYR A N 1
ATOM 1424 C CA . TYR A 1 191 ? 14.766 -35.844 -3.002 1 94.56 191 TYR A CA 1
ATOM 1425 C C . TYR A 1 191 ? 15.062 -36.188 -1.55 1 94.56 191 TYR A C 1
ATOM 1427 O O . TYR A 1 191 ? 14.664 -37.25 -1.065 1 94.56 191 TYR A O 1
ATOM 1435 N N . HIS A 1 192 ? 15.75 -35.344 -0.839 1 93 192 HIS A N 1
ATOM 1436 C CA . HIS A 1 192 ? 16.156 -35.5 0.553 1 93 192 HIS A CA 1
ATOM 1437 C C . HIS A 1 192 ? 16.875 -36.844 0.767 1 93 192 HIS A C 1
ATOM 1439 O O . HIS A 1 192 ? 16.562 -37.594 1.699 1 93 192 HIS A O 1
ATOM 1445 N N . GLY A 1 193 ? 17.641 -37.219 -0.157 1 89.94 193 GLY A N 1
ATOM 1446 C CA . GLY A 1 193 ? 18.5 -38.375 0.011 1 89.94 193 GLY A CA 1
ATOM 1447 C C . GLY A 1 193 ? 17.844 -39.656 -0.399 1 89.94 193 GLY A C 1
ATOM 1448 O O . GLY A 1 193 ? 18.469 -40.719 -0.331 1 89.94 193 GLY A O 1
ATOM 1449 N N . GLN A 1 194 ? 16.672 -39.625 -0.764 1 93.94 194 GLN A N 1
ATOM 1450 C CA . GLN A 1 194 ? 15.969 -40.812 -1.231 1 93.94 194 GLN A CA 1
ATOM 1451 C C . GLN A 1 194 ? 15.82 -40.781 -2.75 1 93.94 194 GLN A C 1
ATOM 1453 O O . GLN A 1 194 ? 15.602 -39.75 -3.354 1 93.94 194 GLN A O 1
ATOM 1458 N N . THR A 1 195 ? 15.938 -41.969 -3.318 1 93.81 195 THR A N 1
ATOM 1459 C CA . THR A 1 195 ? 15.844 -42.125 -4.77 1 93.81 195 THR A CA 1
ATOM 1460 C C . THR A 1 195 ? 14.414 -42.469 -5.188 1 93.81 195 THR A C 1
ATOM 1462 O O . THR A 1 195 ? 13.766 -43.312 -4.555 1 93.81 195 THR A O 1
ATOM 1465 N N . TRP A 1 196 ? 14.07 -41.812 -6.219 1 95.38 196 TRP A N 1
ATOM 1466 C CA . TRP A 1 196 ? 12.734 -42.031 -6.773 1 95.38 196 TRP A CA 1
ATOM 1467 C C . TRP A 1 196 ? 12.805 -42.281 -8.273 1 95.38 196 TRP A C 1
ATOM 1469 O O . TRP A 1 196 ? 13.758 -41.875 -8.938 1 95.38 196 TRP A O 1
ATOM 1479 N N . ILE A 1 197 ? 11.859 -43.031 -8.789 1 93.88 197 ILE A N 1
ATOM 1480 C CA . ILE A 1 197 ? 11.695 -43.156 -10.227 1 93.88 197 ILE A CA 1
ATOM 1481 C C . ILE A 1 197 ? 10.391 -42.5 -10.672 1 93.88 197 ILE A C 1
ATOM 1483 O O . ILE A 1 197 ? 9.328 -42.781 -10.109 1 93.88 197 ILE A O 1
ATOM 1487 N N . VAL A 1 198 ? 10.555 -41.562 -11.547 1 95.31 198 VAL A N 1
ATOM 1488 C CA . VAL A 1 198 ? 9.406 -40.844 -12.062 1 95.31 198 VAL A CA 1
ATOM 1489 C C . VAL A 1 198 ? 8.961 -41.438 -13.391 1 95.31 198 VAL A C 1
ATOM 1491 O O . VAL A 1 198 ? 9.75 -41.531 -14.336 1 95.31 198 VAL A O 1
ATOM 1494 N N . THR A 1 199 ? 7.707 -41.844 -13.469 1 93.12 199 THR A N 1
ATOM 1495 C CA . THR A 1 199 ? 7.098 -42.375 -14.672 1 93.12 199 THR A CA 1
ATOM 1496 C C . THR A 1 199 ? 5.953 -41.5 -15.156 1 93.12 199 THR A C 1
ATOM 1498 O O . THR A 1 199 ? 5.727 -40.406 -14.602 1 93.12 199 THR A O 1
ATOM 1501 N N . SER A 1 200 ? 5.281 -41.938 -16.234 1 92.62 200 SER A N 1
ATOM 1502 C CA . SER A 1 200 ? 4.148 -41.156 -16.75 1 92.62 200 SER A CA 1
ATOM 1503 C C . SER A 1 200 ? 3.004 -41.125 -15.75 1 92.62 200 SER A C 1
ATOM 1505 O O . SER A 1 200 ? 2.139 -40.25 -15.828 1 92.62 200 SER A O 1
ATOM 1507 N N . LYS A 1 201 ? 3.031 -42 -14.75 1 89.69 201 LYS A N 1
ATOM 1508 C CA . LYS A 1 201 ? 1.922 -42.094 -13.805 1 89.69 201 LYS A CA 1
ATOM 1509 C C . LYS A 1 201 ? 2.236 -41.375 -12.508 1 89.69 201 LYS A C 1
ATOM 1511 O O . LYS A 1 201 ? 1.333 -41.062 -11.727 1 89.69 201 LYS A O 1
ATOM 1516 N N . GLY A 1 202 ? 3.463 -41.156 -12.281 1 94.06 202 GLY A N 1
ATOM 1517 C CA . GLY A 1 202 ? 3.848 -40.5 -11.039 1 94.06 202 GLY A CA 1
ATOM 1518 C C . GLY A 1 202 ? 5.191 -40.938 -10.508 1 94.06 202 GLY A C 1
ATOM 1519 O O . GLY A 1 202 ? 6.043 -41.406 -11.281 1 94.06 202 GLY A O 1
ATOM 1520 N N . ARG A 1 203 ? 5.352 -40.812 -9.203 1 95.69 203 ARG A N 1
ATOM 1521 C CA . ARG A 1 203 ? 6.637 -41.156 -8.602 1 95.69 203 ARG A CA 1
ATOM 1522 C C . ARG A 1 203 ? 6.535 -42.469 -7.797 1 95.69 203 ARG A C 1
ATOM 1524 O O . ARG A 1 203 ? 5.512 -42.719 -7.164 1 95.69 203 ARG A O 1
ATOM 1531 N N . HIS A 1 204 ? 7.617 -43.219 -7.855 1 94.19 204 HIS A N 1
ATOM 1532 C CA . HIS A 1 204 ? 7.789 -44.469 -7.094 1 94.19 204 HIS A CA 1
ATOM 1533 C C . HIS A 1 204 ? 9.102 -44.438 -6.316 1 94.19 204 HIS A C 1
ATOM 1535 O O . HIS A 1 204 ? 10.125 -44 -6.832 1 94.19 204 HIS A O 1
ATOM 1541 N N . SER A 1 205 ? 8.984 -44.906 -5.047 1 94.56 205 SER A N 1
ATOM 1542 C CA . SER A 1 205 ? 10.258 -45.125 -4.379 1 94.56 205 SER A CA 1
ATOM 1543 C C . SER A 1 205 ? 10.977 -46.344 -4.965 1 94.56 205 SER A C 1
ATOM 1545 O O . SER A 1 205 ? 10.336 -47.312 -5.352 1 94.56 205 SER A O 1
ATOM 1547 N N . ILE A 1 206 ? 12.25 -46.219 -5.07 1 92.94 206 ILE A N 1
ATOM 1548 C CA . ILE A 1 206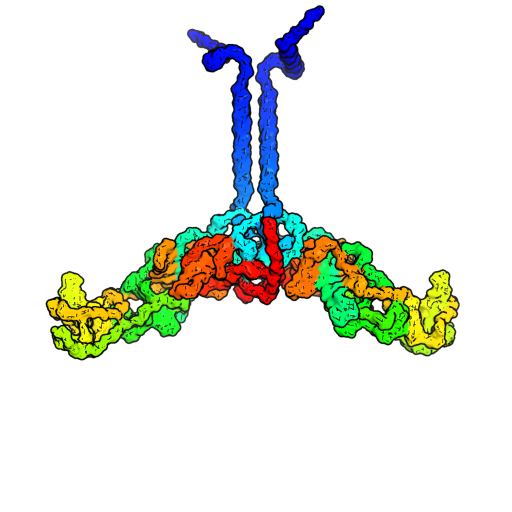 ? 13.016 -47.344 -5.645 1 92.94 206 ILE A CA 1
ATOM 1549 C C . ILE A 1 206 ? 14.328 -47.5 -4.883 1 92.94 206 ILE A C 1
ATOM 1551 O O . ILE A 1 206 ? 14.938 -46.531 -4.465 1 92.94 206 ILE A O 1
ATOM 1555 N N . ASP A 1 207 ? 14.68 -48.719 -4.668 1 91.12 207 ASP A N 1
ATOM 1556 C CA . ASP A 1 207 ? 15.992 -49.062 -4.137 1 91.12 207 ASP A CA 1
ATOM 1557 C C . ASP A 1 207 ? 16.938 -49.5 -5.258 1 91.12 207 ASP A C 1
ATOM 1559 O O . ASP A 1 207 ? 16.812 -50.625 -5.789 1 91.12 207 ASP A O 1
ATOM 1563 N N . LEU A 1 208 ? 17.938 -48.688 -5.484 1 90.19 208 LEU A N 1
ATOM 1564 C CA . LEU A 1 208 ? 18.828 -48.938 -6.594 1 90.19 208 LEU A CA 1
ATOM 1565 C C . LEU A 1 208 ? 19.766 -50.125 -6.258 1 90.19 208 LEU A C 1
ATOM 1567 O O . LEU A 1 208 ? 20.422 -50.656 -7.145 1 90.19 208 LEU A O 1
ATOM 1571 N N . ASN A 1 209 ? 19.766 -50.5 -5.016 1 88.62 209 ASN A N 1
ATOM 1572 C CA . ASN A 1 209 ? 20.609 -51.625 -4.609 1 88.62 209 ASN A CA 1
ATOM 1573 C C . ASN A 1 209 ? 19.938 -52.969 -4.863 1 88.62 209 ASN A C 1
ATOM 1575 O O . ASN A 1 209 ? 20.578 -54.031 -4.789 1 88.62 209 ASN A O 1
ATOM 1579 N N . ASP A 1 210 ? 18.719 -52.906 -5.145 1 89 210 ASP A N 1
ATOM 1580 C CA . ASP A 1 210 ? 18.031 -54.125 -5.578 1 89 210 ASP A CA 1
ATOM 1581 C C . ASP A 1 210 ? 18.344 -54.438 -7.035 1 89 210 ASP A C 1
ATOM 1583 O O . ASP A 1 210 ? 17.547 -54.156 -7.93 1 89 210 ASP A O 1
ATOM 1587 N N . ARG A 1 211 ? 19.359 -55.188 -7.246 1 87.94 211 ARG A N 1
ATOM 1588 C CA . ARG A 1 211 ? 19.875 -55.406 -8.586 1 87.94 211 ARG A CA 1
ATOM 1589 C C . ARG A 1 211 ? 18.969 -56.312 -9.383 1 87.94 211 ARG A C 1
ATOM 1591 O O . ARG A 1 211 ? 18.891 -56.219 -10.609 1 87.94 211 ARG A O 1
ATOM 1598 N N . ALA A 1 212 ? 18.297 -57.219 -8.711 1 85.88 212 ALA A N 1
ATOM 1599 C CA . ALA A 1 212 ? 17.375 -58.094 -9.414 1 85.88 212 ALA A CA 1
ATOM 1600 C C . ALA A 1 212 ? 16.297 -57.281 -10.141 1 85.88 212 ALA A C 1
ATOM 1602 O O . ALA A 1 212 ? 15.984 -57.562 -11.305 1 85.88 212 ALA A O 1
ATOM 1603 N N . LEU A 1 213 ? 15.93 -56.344 -9.445 1 87.38 213 LEU A N 1
ATOM 1604 C CA . LEU A 1 213 ? 14.867 -55.5 -10.008 1 87.38 213 LEU A CA 1
ATOM 1605 C C . LEU A 1 213 ? 15.43 -54.531 -11.047 1 87.38 213 LEU A C 1
ATOM 1607 O O . LEU A 1 213 ? 14.922 -54.469 -12.164 1 87.38 213 LEU A O 1
ATOM 1611 N N . THR A 1 214 ? 16.547 -53.812 -10.734 1 89.31 214 THR A N 1
ATOM 1612 C CA . THR A 1 214 ? 17.078 -52.75 -11.586 1 89.31 214 THR A CA 1
ATOM 1613 C C . THR A 1 214 ? 17.625 -53.312 -12.891 1 89.31 214 THR A C 1
ATOM 1615 O O . THR A 1 214 ? 17.453 -52.719 -13.953 1 89.31 214 THR A O 1
ATOM 1618 N N . SER A 1 215 ? 18.156 -54.438 -12.797 1 86.19 215 SER A N 1
ATOM 1619 C CA . SER A 1 215 ? 18.688 -55.062 -14.008 1 86.19 215 SER A CA 1
ATOM 1620 C C . SER A 1 215 ? 17.562 -55.562 -14.914 1 86.19 215 SER A C 1
ATOM 1622 O O . SER A 1 215 ? 17.656 -55.469 -16.141 1 86.19 215 SER A O 1
ATOM 1624 N N . ALA A 1 216 ? 16.547 -56.062 -14.289 1 84.75 216 ALA A N 1
ATOM 1625 C CA . ALA A 1 216 ? 15.422 -56.594 -15.055 1 84.75 216 ALA A CA 1
ATOM 1626 C C . ALA A 1 216 ? 14.727 -55.5 -15.852 1 84.75 216 ALA A C 1
ATOM 1628 O O . ALA A 1 216 ? 14.203 -55.75 -16.938 1 84.75 216 ALA A O 1
ATOM 1629 N N . VAL A 1 217 ? 14.797 -54.344 -15.289 1 86 217 VAL A N 1
ATOM 1630 C CA . VAL A 1 217 ? 14.055 -53.25 -15.953 1 86 217 VAL A CA 1
ATOM 1631 C C . VAL A 1 217 ? 15.023 -52.406 -16.766 1 86 217 VAL A C 1
ATOM 1633 O O . VAL A 1 217 ? 14.602 -51.438 -17.406 1 86 217 VAL A O 1
ATOM 1636 N N . GLY A 1 218 ? 16.25 -52.656 -16.703 1 85 218 GLY A N 1
ATOM 1637 C CA . GLY A 1 218 ? 17.203 -52 -17.562 1 85 218 GLY A CA 1
ATOM 1638 C C . GLY A 1 218 ? 17.828 -50.781 -16.938 1 85 218 GLY A C 1
ATOM 1639 O O . GLY A 1 218 ? 18.234 -49.844 -17.656 1 85 218 GLY A O 1
ATOM 1640 N N . ILE A 1 219 ? 17.891 -50.656 -15.672 1 88.06 219 ILE A N 1
ATOM 1641 C CA . ILE A 1 219 ? 18.547 -49.562 -15 1 88.06 219 ILE A CA 1
ATOM 1642 C C . ILE A 1 219 ? 20.031 -49.875 -14.766 1 88.06 219 ILE A C 1
ATOM 1644 O O . ILE A 1 219 ? 20.344 -50.812 -14.008 1 88.06 219 ILE A O 1
ATOM 1648 N N . PRO A 1 220 ? 20.812 -49.188 -15.469 1 87 220 PRO A N 1
ATOM 1649 C CA . PRO A 1 220 ? 22.234 -49.5 -15.305 1 87 220 PRO A CA 1
ATOM 1650 C C . PRO A 1 220 ? 22.766 -49.156 -13.922 1 87 220 PRO A C 1
ATOM 1652 O O . PRO A 1 220 ? 22.172 -48.312 -13.227 1 87 220 PRO A O 1
ATOM 1655 N N . ILE A 1 221 ? 23.859 -49.719 -13.609 1 84 221 ILE A N 1
ATOM 1656 C CA . ILE A 1 221 ? 24.5 -49.469 -12.32 1 84 221 ILE A CA 1
ATOM 1657 C C . ILE A 1 221 ? 25.031 -48.031 -12.273 1 84 221 ILE A C 1
ATOM 1659 O O . ILE A 1 221 ? 25.141 -47.438 -11.203 1 84 221 ILE A O 1
ATOM 1663 N N . THR A 1 222 ? 25.219 -47.375 -13.406 1 83.25 222 THR A N 1
ATOM 1664 C CA . THR A 1 222 ? 25.828 -46.062 -13.508 1 83.25 222 THR A CA 1
ATOM 1665 C C . THR A 1 222 ? 24.734 -44.969 -13.547 1 83.25 222 THR A C 1
ATOM 1667 O O . THR A 1 222 ? 25.047 -43.812 -13.719 1 83.25 222 THR A O 1
ATOM 1670 N N . ALA A 1 223 ? 23.562 -45.5 -13.398 1 84.06 223 ALA A N 1
ATOM 1671 C CA . ALA A 1 223 ? 22.469 -44.531 -13.492 1 84.06 223 ALA A CA 1
ATOM 1672 C C . ALA A 1 223 ? 22.578 -43.469 -12.391 1 84.06 223 ALA A C 1
ATOM 1674 O O . ALA A 1 223 ? 22.875 -43.781 -11.242 1 84.06 223 ALA A O 1
ATOM 1675 N N . GLN A 1 224 ? 22.422 -42.156 -12.805 1 82.94 224 GLN A N 1
ATOM 1676 C CA . GLN A 1 224 ? 22.531 -41.062 -11.867 1 82.94 224 GLN A CA 1
ATOM 1677 C C . GLN A 1 224 ? 21.156 -40.438 -11.586 1 82.94 224 GLN A C 1
ATOM 1679 O O . GLN A 1 224 ? 20.312 -40.375 -12.477 1 82.94 224 GLN A O 1
ATOM 1684 N N . THR A 1 225 ? 21.031 -40.031 -10.312 1 89.38 225 THR A N 1
ATOM 1685 C CA . THR A 1 225 ? 19.797 -39.375 -9.906 1 89.38 225 THR A CA 1
ATOM 1686 C C . THR A 1 225 ? 19.953 -37.844 -9.984 1 89.38 225 THR A C 1
ATOM 1688 O O . THR A 1 225 ? 21.078 -37.344 -9.875 1 89.38 225 THR A O 1
ATOM 1691 N N . VAL A 1 226 ? 18.969 -37.188 -10.289 1 88.88 226 VAL A N 1
ATOM 1692 C CA . VAL A 1 226 ? 18.969 -35.75 -10.336 1 88.88 226 VAL A CA 1
ATOM 1693 C C . VAL A 1 226 ? 17.969 -35.188 -9.312 1 88.88 226 VAL A C 1
ATOM 1695 O O . VAL A 1 226 ? 16.906 -35.75 -9.117 1 88.88 226 VAL A O 1
ATOM 1698 N N . PRO A 1 227 ? 18.344 -34.094 -8.68 1 92.31 227 PRO A N 1
ATOM 1699 C CA . PRO A 1 227 ? 17.438 -33.531 -7.668 1 92.31 227 PRO A CA 1
ATOM 1700 C C . PRO A 1 227 ? 16.156 -32.938 -8.266 1 92.31 227 PRO A C 1
ATOM 1702 O O . PRO A 1 227 ? 16.172 -32.469 -9.414 1 92.31 227 PRO A O 1
ATOM 1705 N N . ILE A 1 228 ? 15.094 -33 -7.516 1 94.38 228 ILE A N 1
ATOM 1706 C CA . ILE A 1 228 ? 13.852 -32.312 -7.867 1 94.38 228 ILE A CA 1
ATOM 1707 C C . ILE A 1 228 ? 13.43 -31.391 -6.734 1 94.38 228 ILE A C 1
ATOM 1709 O O . ILE A 1 228 ? 13.852 -31.562 -5.586 1 94.38 228 ILE A O 1
ATOM 1713 N N . SER A 1 229 ? 12.672 -30.406 -7.086 1 95.94 229 SER A N 1
ATOM 1714 C CA . SER A 1 229 ? 12.211 -29.438 -6.09 1 95.94 229 SER A CA 1
ATOM 1715 C C . SER A 1 229 ? 11.117 -30.047 -5.215 1 95.94 229 SER A C 1
ATOM 1717 O O . SER A 1 229 ? 10.531 -31.078 -5.562 1 95.94 229 SER A O 1
ATOM 1719 N N . GLU A 1 230 ? 10.93 -29.438 -4.02 1 95.81 230 GLU A N 1
ATOM 1720 C CA . GLU A 1 230 ? 9.844 -29.844 -3.139 1 95.81 230 GLU A CA 1
ATOM 1721 C C . GLU A 1 230 ? 8.492 -29.75 -3.844 1 95.81 230 GLU A C 1
ATOM 1723 O O . GLU A 1 230 ? 7.633 -30.625 -3.67 1 95.81 230 GLU A O 1
ATOM 1728 N N . GLY A 1 231 ? 8.32 -28.703 -4.59 1 96.19 231 GLY A N 1
ATOM 1729 C CA . GLY A 1 231 ? 7.094 -28.547 -5.352 1 96.19 231 GLY A CA 1
ATOM 1730 C C . GLY A 1 231 ? 6.828 -29.703 -6.301 1 96.19 231 GLY A C 1
ATOM 1731 O O . GLY A 1 231 ? 5.715 -30.234 -6.352 1 96.19 231 GLY A O 1
ATOM 1732 N N . MET A 1 232 ? 7.805 -30.078 -7.008 1 97.25 232 MET A N 1
ATOM 1733 C CA . MET A 1 232 ? 7.668 -31.172 -7.957 1 97.25 232 MET A CA 1
ATOM 1734 C C . MET A 1 232 ? 7.391 -32.5 -7.234 1 97.25 232 MET A C 1
ATOM 1736 O O . MET A 1 232 ? 6.527 -33.25 -7.652 1 97.25 232 MET A O 1
ATOM 1740 N N . PHE A 1 233 ? 8.141 -32.719 -6.176 1 96.81 233 PHE A N 1
ATOM 1741 C CA . PHE A 1 233 ? 7.93 -33.938 -5.387 1 96.81 233 PHE A CA 1
ATOM 1742 C C . PHE A 1 233 ? 6.48 -34.031 -4.926 1 96.81 233 PHE A C 1
ATOM 1744 O O . PHE A 1 233 ? 5.871 -35.094 -5.008 1 96.81 233 PHE A O 1
ATOM 1751 N N . ASN A 1 234 ? 5.934 -32.938 -4.484 1 95.06 234 ASN A N 1
ATOM 1752 C CA . ASN A 1 234 ? 4.574 -32.906 -3.959 1 95.06 234 ASN A CA 1
ATOM 1753 C C . ASN A 1 234 ? 3.539 -33 -5.078 1 95.06 234 ASN A C 1
ATOM 1755 O O . ASN A 1 234 ? 2.434 -33.5 -4.871 1 95.06 234 ASN A O 1
ATOM 1759 N N . ALA A 1 235 ? 3.846 -32.531 -6.195 1 96.06 235 ALA A N 1
ATOM 1760 C CA . ALA A 1 235 ? 2.908 -32.5 -7.316 1 96.06 235 ALA A CA 1
ATOM 1761 C C . ALA A 1 235 ? 2.791 -33.906 -7.949 1 96.06 235 ALA A C 1
ATOM 1763 O O . ALA A 1 235 ? 1.709 -34.312 -8.391 1 96.06 235 ALA A O 1
ATOM 1764 N N . LEU A 1 236 ? 3.861 -34.625 -8.031 1 96.5 236 LEU A N 1
ATOM 1765 C CA . LEU A 1 236 ? 3.848 -35.969 -8.609 1 96.5 236 LEU A CA 1
ATOM 1766 C C . LEU A 1 236 ? 3.107 -36.938 -7.695 1 96.5 236 LEU A C 1
ATOM 1768 O O . LEU A 1 236 ? 3.486 -37.125 -6.535 1 96.5 236 LEU A O 1
ATOM 1772 N N . PRO A 1 237 ? 2.123 -37.531 -8.211 1 94 237 PRO A N 1
ATOM 1773 C CA . PRO A 1 237 ? 1.399 -38.5 -7.367 1 94 237 PRO A CA 1
ATOM 1774 C C . PRO A 1 237 ? 2.277 -39.656 -6.902 1 94 237 PRO A C 1
ATOM 1776 O O . PRO A 1 237 ? 3.086 -40.156 -7.676 1 94 237 PRO A O 1
ATOM 1779 N N . ALA A 1 238 ? 2.098 -39.969 -5.668 1 93.25 238 ALA A N 1
ATOM 1780 C CA . ALA A 1 238 ? 2.785 -41.125 -5.141 1 93.25 238 ALA A CA 1
ATOM 1781 C C . ALA A 1 238 ? 2.094 -42.406 -5.582 1 93.25 238 ALA A C 1
ATOM 1783 O O . ALA A 1 238 ? 0.909 -42.625 -5.305 1 93.25 238 ALA A O 1
ATOM 1784 N N . ARG A 1 239 ? 2.84 -43.25 -6.27 1 91.69 239 ARG A N 1
ATOM 1785 C CA . ARG A 1 239 ? 2.246 -44.469 -6.812 1 91.69 239 ARG A CA 1
ATOM 1786 C C . ARG A 1 239 ? 2.834 -45.719 -6.141 1 91.69 239 ARG A C 1
ATOM 1788 O O . ARG A 1 239 ? 2.881 -46.781 -6.746 1 91.69 239 ARG A O 1
ATOM 1795 N N . GLY A 1 240 ? 3.428 -45.562 -4.91 1 89.75 240 GLY A N 1
ATOM 1796 C CA . GLY A 1 240 ? 3.928 -46.688 -4.141 1 89.75 240 GLY A CA 1
ATOM 1797 C C . GLY A 1 240 ? 5.332 -47.094 -4.535 1 89.75 240 GLY A C 1
ATOM 1798 O O . GLY A 1 240 ? 5.918 -46.531 -5.457 1 89.75 240 GLY A O 1
ATOM 1799 N N . PRO A 1 241 ? 5.863 -48.062 -3.828 1 90.38 241 PRO A N 1
ATOM 1800 C CA . PRO A 1 241 ? 7.234 -48.5 -4.094 1 90.38 241 PRO A CA 1
ATOM 1801 C C . PRO A 1 241 ? 7.355 -49.344 -5.371 1 90.38 241 PRO A C 1
ATOM 1803 O O . PRO A 1 241 ? 6.449 -50.094 -5.699 1 90.38 241 PRO A O 1
ATOM 1806 N N . TRP A 1 242 ? 8.344 -49.031 -6.008 1 88.81 242 TRP A N 1
ATOM 1807 C CA . TRP A 1 242 ? 8.68 -49.812 -7.184 1 88.81 242 TRP A CA 1
ATOM 1808 C C . TRP A 1 242 ? 9.367 -51.125 -6.785 1 88.81 242 TRP A C 1
ATOM 1810 O O . TRP A 1 242 ? 10.57 -51.281 -6.961 1 88.81 242 TRP A O 1
ATOM 1820 N N . GLN A 1 243 ? 8.617 -52.062 -6.277 1 89.06 243 GLN A N 1
ATOM 1821 C CA . GLN A 1 243 ? 9.062 -53.375 -5.797 1 89.06 243 GLN A CA 1
ATOM 1822 C C . GLN A 1 243 ? 8.031 -54.438 -6.121 1 89.06 243 GLN A C 1
ATOM 1824 O O . GLN A 1 243 ? 6.848 -54.156 -6.273 1 89.06 243 GLN A O 1
ATOM 1829 N N . LEU A 1 244 ? 8.586 -55.625 -6.254 1 90.06 244 LEU A N 1
ATOM 1830 C CA . LEU A 1 244 ? 7.68 -56.75 -6.465 1 90.06 244 LEU A CA 1
ATOM 1831 C C . LEU A 1 244 ? 7.066 -57.219 -5.148 1 90.06 244 LEU A C 1
ATOM 1833 O O . LEU A 1 244 ? 7.777 -57.375 -4.152 1 90.06 244 LEU A O 1
ATOM 1837 N N . PRO A 1 245 ? 5.766 -57.312 -5.238 1 89.56 245 PRO A N 1
ATOM 1838 C CA . PRO A 1 245 ? 5.156 -57.875 -4.027 1 89.56 245 PRO A CA 1
ATOM 1839 C C . PRO A 1 245 ? 5.668 -59.25 -3.695 1 89.56 245 PRO A C 1
ATOM 1841 O O . PRO A 1 245 ? 5.895 -60.062 -4.598 1 89.56 245 PRO A O 1
ATOM 1844 N N . PRO A 1 246 ? 5.84 -59.438 -2.436 1 90.81 246 PRO A N 1
ATOM 1845 C CA . PRO A 1 246 ? 6.297 -60.781 -2.066 1 90.81 246 PRO A CA 1
ATOM 1846 C C . PRO A 1 246 ? 5.258 -61.875 -2.359 1 90.81 246 PRO A C 1
ATOM 1848 O O . PRO A 1 246 ? 4.055 -61.594 -2.258 1 90.81 246 PRO A O 1
ATOM 1851 N N . ILE A 1 247 ? 5.75 -63 -2.787 1 93.62 247 ILE A N 1
ATOM 1852 C CA . ILE A 1 247 ? 4.883 -64.125 -3.027 1 93.62 247 ILE A CA 1
ATOM 1853 C C . ILE A 1 247 ? 4.895 -65.062 -1.809 1 93.62 247 ILE A C 1
ATOM 1855 O O . ILE A 1 247 ? 5.918 -65.688 -1.495 1 93.62 247 ILE A O 1
ATOM 1859 N N . PRO A 1 248 ? 3.742 -65.188 -1.197 1 93.88 248 PRO A N 1
ATOM 1860 C CA . PRO A 1 248 ? 3.699 -66.125 -0.027 1 93.88 248 PRO A CA 1
ATOM 1861 C C . PRO A 1 248 ? 4.098 -67.562 -0.354 1 93.88 248 PRO A C 1
ATOM 1863 O O . PRO A 1 248 ? 3.734 -68.062 -1.414 1 93.88 248 PRO A O 1
ATOM 1866 N N . ALA A 1 249 ? 4.863 -68.188 0.509 1 94.5 249 ALA A N 1
ATOM 1867 C CA . ALA A 1 249 ? 5.258 -69.562 0.427 1 94.5 249 ALA A CA 1
ATOM 1868 C C . ALA A 1 249 ? 6.148 -69.812 -0.786 1 94.5 249 ALA A C 1
ATOM 1870 O O . ALA A 1 249 ? 6.172 -70.938 -1.331 1 94.5 249 ALA A O 1
ATOM 1871 N N . ALA A 1 250 ? 6.785 -68.75 -1.236 1 94.25 250 ALA A N 1
ATOM 1872 C CA . ALA A 1 250 ? 7.688 -68.938 -2.377 1 94.25 250 ALA A CA 1
ATOM 1873 C C . ALA A 1 250 ? 8.711 -70 -2.119 1 94.25 250 ALA A C 1
ATOM 1875 O O . ALA A 1 250 ? 9.336 -70.062 -1.055 1 94.25 250 ALA A O 1
ATOM 1876 N N . GLY A 1 251 ? 8.883 -70.875 -3.039 1 93.5 251 GLY A N 1
ATOM 1877 C CA . GLY A 1 251 ? 9.852 -71.938 -2.922 1 93.5 251 GLY A CA 1
ATOM 1878 C C . GLY A 1 251 ? 9.234 -73.25 -2.516 1 93.5 251 GLY A C 1
ATOM 1879 O O . GLY A 1 251 ? 9.852 -74.312 -2.676 1 93.5 251 GLY A O 1
ATOM 1880 N N . GLU A 1 252 ? 8.078 -73.312 -2.035 1 95 252 GLU A N 1
ATOM 1881 C CA . GLU A 1 252 ? 7.379 -74.5 -1.648 1 95 252 GLU A CA 1
ATOM 1882 C C . GLU A 1 252 ? 6.742 -75.188 -2.859 1 95 252 GLU A C 1
ATOM 1884 O O . GLU A 1 252 ? 6.484 -74.5 -3.875 1 95 252 GLU A O 1
ATOM 1889 N N . PRO A 1 253 ? 6.59 -76.5 -2.738 1 94.81 253 PRO A N 1
ATOM 1890 C CA . PRO A 1 253 ? 5.953 -77.188 -3.85 1 94.81 253 PRO A CA 1
ATOM 1891 C C . PRO A 1 253 ? 4.543 -76.688 -4.141 1 94.81 253 PRO A C 1
ATOM 1893 O O . PRO A 1 253 ? 3.803 -76.375 -3.217 1 94.81 253 PRO A O 1
ATOM 1896 N N . ASN A 1 254 ? 4.219 -76.688 -5.367 1 93 254 ASN A N 1
ATOM 1897 C CA . ASN A 1 254 ? 2.881 -76.188 -5.727 1 93 254 ASN A CA 1
ATOM 1898 C C . ASN A 1 254 ? 1.838 -77.312 -5.512 1 93 254 ASN A C 1
ATOM 1900 O O . ASN A 1 254 ? 2.176 -78.5 -5.457 1 93 254 ASN A O 1
ATOM 1904 N N . THR A 1 255 ? 0.596 -76.938 -5.367 1 91.31 255 THR A N 1
ATOM 1905 C CA . THR A 1 255 ? -0.504 -77.875 -5.211 1 91.31 255 THR A CA 1
ATOM 1906 C C . THR A 1 255 ? -1.504 -77.75 -6.355 1 91.31 255 THR A C 1
ATOM 1908 O O . THR A 1 255 ? -2.682 -78.062 -6.203 1 91.31 255 THR A O 1
ATOM 1911 N N . LEU A 1 256 ? -1.039 -77.25 -7.473 1 94.12 256 LEU A N 1
ATOM 1912 C CA . LEU A 1 256 ? -1.942 -76.812 -8.547 1 94.12 256 LEU A CA 1
ATOM 1913 C C . LEU A 1 256 ? -1.949 -77.875 -9.672 1 94.12 256 LEU A C 1
ATOM 1915 O O . LEU A 1 256 ? -2.604 -77.688 -10.695 1 94.12 256 LEU A O 1
ATOM 1919 N N . GLY A 1 257 ? -1.214 -78.938 -9.578 1 90.56 257 GLY A N 1
ATOM 1920 C CA . GLY A 1 257 ? -1.13 -79.938 -10.633 1 90.56 257 GLY A CA 1
ATOM 1921 C C . GLY A 1 257 ? -0.066 -79.625 -11.664 1 90.56 257 GLY A C 1
ATOM 1922 O O . GLY A 1 257 ? -0.03 -80.25 -12.734 1 90.56 257 GLY A O 1
ATOM 1923 N N . LEU A 1 258 ? 0.722 -78.688 -11.352 1 93.5 258 LEU A N 1
ATOM 1924 C CA . LEU A 1 258 ? 1.846 -78.312 -12.219 1 93.5 258 LEU A CA 1
ATOM 1925 C C . LEU A 1 258 ? 3.037 -79.25 -11.945 1 93.5 258 LEU A C 1
ATOM 1927 O O . LEU A 1 258 ? 3.094 -79.875 -10.898 1 93.5 258 LEU A O 1
ATOM 1931 N N . PRO A 1 259 ? 3.99 -79.25 -12.961 1 92 259 PRO A N 1
ATOM 1932 C CA . PRO A 1 259 ? 5.195 -80.062 -12.719 1 92 259 PRO A CA 1
ATOM 1933 C C . PRO A 1 259 ? 5.871 -79.75 -11.391 1 92 259 PRO A C 1
ATOM 1935 O O . PRO A 1 259 ? 5.844 -78.562 -10.969 1 92 259 PRO A O 1
ATOM 1938 N N . GLU A 1 260 ? 6.559 -80.625 -10.797 1 88.94 260 GLU A N 1
ATOM 1939 C CA . GLU A 1 260 ? 7.133 -80.5 -9.461 1 88.94 260 GLU A CA 1
ATOM 1940 C C . GLU A 1 260 ? 8.234 -79.5 -9.438 1 88.94 260 GLU A C 1
ATOM 1942 O O . GLU A 1 260 ? 8.477 -78.812 -8.398 1 88.94 260 GLU A O 1
ATOM 1947 N N . ASP A 1 261 ? 8.867 -79.25 -10.539 1 90.88 261 ASP A N 1
ATOM 1948 C CA . ASP A 1 261 ? 9.969 -78.312 -10.602 1 90.88 261 ASP A CA 1
ATOM 1949 C C . ASP A 1 261 ? 9.453 -76.875 -10.57 1 90.88 261 ASP A C 1
ATOM 1951 O O . ASP A 1 261 ? 10.227 -75.938 -10.328 1 90.88 261 ASP A O 1
ATOM 1955 N N . LEU A 1 262 ? 8.195 -76.75 -10.781 1 94.88 262 LEU A N 1
ATOM 1956 C CA . LEU A 1 262 ? 7.578 -75.438 -10.727 1 94.88 262 LEU A CA 1
ATOM 1957 C C . LEU A 1 262 ? 7.02 -75.188 -9.336 1 94.88 262 LEU A C 1
ATOM 1959 O O . LEU A 1 262 ? 5.809 -75.25 -9.125 1 94.88 262 LEU A O 1
ATOM 1963 N N . VAL A 1 263 ? 7.918 -74.688 -8.516 1 95.81 263 VAL A N 1
ATOM 1964 C CA . VAL A 1 263 ? 7.535 -74.375 -7.141 1 95.81 263 VAL A CA 1
ATOM 1965 C C . VAL A 1 263 ? 6.816 -73.062 -7.102 1 95.81 263 VAL A C 1
ATOM 1967 O O . VAL A 1 263 ? 6.781 -72.312 -8.102 1 95.81 263 VAL A O 1
ATOM 1970 N N . ILE A 1 264 ? 6.184 -72.812 -5.934 1 96.06 264 ILE A N 1
ATOM 1971 C CA . ILE A 1 264 ? 5.527 -71.5 -5.773 1 96.06 264 ILE A CA 1
ATOM 1972 C C . ILE A 1 264 ? 6.547 -70.375 -5.961 1 96.06 264 ILE A C 1
ATOM 1974 O O . ILE A 1 264 ? 7.629 -70.375 -5.379 1 96.06 264 ILE A O 1
ATOM 1978 N N . GLY A 1 265 ? 6.23 -69.375 -6.777 1 95.75 265 GLY A N 1
ATOM 1979 C CA . GLY A 1 265 ? 7.148 -68.312 -7.078 1 95.75 265 GLY A CA 1
ATOM 1980 C C . GLY A 1 265 ? 7.891 -68.5 -8.391 1 95.75 265 GLY A C 1
ATOM 1981 O O . GLY A 1 265 ? 8.484 -67.562 -8.914 1 95.75 265 GLY A O 1
ATOM 1982 N N . SER A 1 266 ? 7.895 -69.688 -8.961 1 95.88 266 SER A N 1
ATOM 1983 C CA . SER A 1 266 ? 8.562 -69.938 -10.227 1 95.88 266 SER A CA 1
ATOM 1984 C C . SER A 1 266 ? 7.777 -69.375 -11.398 1 95.88 266 SER A C 1
ATOM 1986 O O . SER A 1 266 ? 6.555 -69.25 -11.32 1 95.88 266 SER A O 1
ATOM 1988 N N . VAL A 1 267 ? 8.578 -69.062 -12.391 1 96.5 267 VAL A N 1
ATOM 1989 C CA . VAL A 1 267 ? 7.977 -68.5 -13.602 1 96.5 267 VAL A CA 1
ATOM 1990 C C . VAL A 1 267 ? 8.039 -69.562 -14.727 1 96.5 267 VAL A C 1
ATOM 1992 O O . VAL A 1 267 ? 9.055 -70.188 -14.906 1 96.5 267 VAL A O 1
ATOM 1995 N N . PHE A 1 268 ? 6.898 -69.688 -15.414 1 95.69 268 PHE A N 1
ATOM 1996 C CA . PHE A 1 268 ? 6.863 -70.5 -16.578 1 95.69 268 PHE A CA 1
ATOM 1997 C C . PHE A 1 268 ? 6.227 -69.812 -17.766 1 95.69 268 PHE A C 1
ATOM 1999 O O . PHE A 1 268 ? 5.766 -68.688 -17.641 1 95.69 268 PHE A O 1
ATOM 2006 N N . GLN A 1 269 ? 6.371 -70.438 -18.938 1 95.38 269 GLN A N 1
ATOM 2007 C CA . GLN A 1 269 ? 5.836 -69.75 -20.141 1 95.38 269 GLN A CA 1
ATOM 2008 C C . GLN A 1 269 ? 4.949 -70.688 -20.938 1 95.38 269 GLN A C 1
ATOM 2010 O O . GLN A 1 269 ? 5.074 -71.938 -20.812 1 95.38 269 GLN A O 1
ATOM 2015 N N . ILE A 1 270 ? 4.031 -70.125 -21.531 1 93.56 270 ILE A N 1
ATOM 2016 C CA . ILE A 1 270 ? 3.254 -70.812 -22.547 1 93.56 270 ILE A CA 1
ATOM 2017 C C . ILE A 1 270 ? 3.535 -70.188 -23.922 1 93.56 270 ILE A C 1
ATOM 2019 O O . ILE A 1 270 ? 3.637 -69 -24.062 1 93.56 270 ILE A O 1
ATOM 2023 N N . HIS A 1 271 ? 3.787 -71.062 -24.906 1 90.56 271 HIS A N 1
ATOM 2024 C CA . HIS A 1 271 ? 4.023 -70.562 -26.25 1 90.56 271 HIS A CA 1
ATOM 2025 C C . HIS A 1 271 ? 2.711 -70.312 -26.984 1 90.56 271 HIS A C 1
ATOM 2027 O O . HIS A 1 271 ? 1.855 -71.188 -27.062 1 90.56 271 HIS A O 1
ATOM 2033 N N . THR A 1 272 ? 2.551 -69.125 -27.297 1 86.81 272 THR A N 1
ATOM 2034 C CA . THR A 1 272 ? 1.384 -68.75 -28.094 1 86.81 272 THR A CA 1
ATOM 2035 C C . THR A 1 272 ? 1.806 -68.25 -29.453 1 86.81 272 THR A C 1
ATOM 2037 O O . THR A 1 272 ? 2.998 -68.125 -29.734 1 86.81 272 THR A O 1
ATOM 2040 N N . ASP A 1 273 ? 0.857 -67.938 -30.359 1 86.81 273 ASP A N 1
ATOM 2041 C CA . ASP A 1 273 ? 1.122 -67.375 -31.688 1 86.81 273 ASP A CA 1
ATOM 2042 C C . ASP A 1 273 ? 1.731 -66 -31.594 1 86.81 273 ASP A C 1
ATOM 2044 O O . ASP A 1 273 ? 2.453 -65.562 -32.5 1 86.81 273 ASP A O 1
ATOM 2048 N N . LYS A 1 274 ? 1.45 -65.375 -30.5 1 87.44 274 LYS A N 1
ATOM 2049 C CA . LYS A 1 274 ? 1.904 -63.969 -30.344 1 87.44 274 LYS A CA 1
ATOM 2050 C C . LYS A 1 274 ? 3.207 -63.906 -29.562 1 87.44 274 LYS A C 1
ATOM 2052 O O . LYS A 1 274 ? 3.689 -62.812 -29.234 1 87.44 274 LYS A O 1
ATOM 2057 N N . GLY A 1 275 ? 3.73 -65.062 -29.281 1 84.88 275 GLY A N 1
ATOM 2058 C CA . GLY A 1 275 ? 4.945 -65.062 -28.484 1 84.88 275 GLY A CA 1
ATOM 2059 C C . GLY A 1 275 ? 4.742 -65.75 -27.125 1 84.88 275 GLY A C 1
ATOM 2060 O O . GLY A 1 275 ? 3.645 -66.188 -26.812 1 84.88 275 GLY A O 1
ATOM 2061 N N . PRO A 1 276 ? 5.773 -65.75 -26.344 1 90.44 276 PRO A N 1
ATOM 2062 C CA . PRO A 1 276 ? 5.664 -66.375 -25.047 1 90.44 276 PRO A CA 1
ATOM 2063 C C . PRO A 1 276 ? 4.867 -65.562 -24.031 1 90.44 276 PRO A C 1
ATOM 2065 O O . PRO A 1 276 ? 4.992 -64.312 -24 1 90.44 276 PRO A O 1
ATOM 2068 N N . GLN A 1 277 ? 4.004 -66.25 -23.391 1 93.31 277 GLN A N 1
ATOM 2069 C CA . GLN A 1 277 ? 3.285 -65.625 -22.266 1 93.31 277 GLN A CA 1
ATOM 2070 C C . GLN A 1 277 ? 3.791 -66.188 -20.938 1 93.31 277 GLN A C 1
ATOM 2072 O O . GLN A 1 277 ? 3.881 -67.438 -20.781 1 93.31 277 GLN A O 1
ATOM 2077 N N . TYR A 1 278 ? 4.125 -65.25 -19.984 1 95.31 278 TYR A N 1
ATOM 2078 C CA . TYR A 1 278 ? 4.738 -65.688 -18.734 1 95.31 278 TYR A CA 1
ATOM 2079 C C . TYR A 1 278 ? 3.707 -65.75 -17.609 1 95.31 278 TYR A C 1
ATOM 2081 O O . TYR A 1 278 ? 2.795 -64.938 -17.547 1 95.31 278 TYR A O 1
ATOM 2089 N N . TYR A 1 279 ? 3.881 -66.75 -16.797 1 96.31 279 TYR A N 1
ATOM 2090 C CA . TYR A 1 279 ? 3.045 -66.875 -15.617 1 96.31 279 TYR A CA 1
ATOM 2091 C C . TYR A 1 279 ? 3.896 -67.125 -14.375 1 96.31 279 TYR A C 1
ATOM 2093 O O . TYR A 1 279 ? 4.957 -67.75 -14.453 1 96.31 279 TYR A O 1
ATOM 2101 N N . VAL A 1 280 ? 3.418 -66.688 -13.258 1 96.94 280 VAL A N 1
ATOM 2102 C CA . VAL A 1 280 ? 4.051 -67 -11.984 1 96.94 280 VAL A CA 1
ATOM 2103 C C . VAL A 1 280 ? 3.139 -67.938 -11.164 1 96.94 280 VAL A C 1
ATOM 2105 O O . VAL A 1 280 ? 1.917 -67.75 -11.172 1 96.94 280 VAL A O 1
ATOM 2108 N N . VAL A 1 281 ? 3.785 -68.812 -10.594 1 96.62 281 VAL A N 1
ATOM 2109 C CA . VAL A 1 281 ? 3.047 -69.812 -9.773 1 96.62 281 VAL A CA 1
ATOM 2110 C C . VAL A 1 281 ? 2.783 -69.188 -8.391 1 96.62 281 VAL A C 1
ATOM 2112 O O . VAL A 1 281 ? 3.715 -68.75 -7.703 1 96.62 281 VAL A O 1
ATOM 2115 N N . LEU A 1 282 ? 1.522 -69.188 -8.016 1 96.88 282 LEU A N 1
ATOM 2116 C CA . LEU A 1 282 ? 1.115 -68.688 -6.695 1 96.88 282 LEU A CA 1
ATOM 2117 C C . LEU A 1 282 ? 0.583 -69.875 -5.852 1 96.88 282 LEU A C 1
ATOM 2119 O O . LEU A 1 282 ? 0.562 -71 -6.301 1 96.88 282 LEU A O 1
ATOM 2123 N N . THR A 1 283 ? 0.207 -69.5 -4.578 1 94.88 283 THR A N 1
ATOM 2124 C CA . THR A 1 283 ? -0.253 -70.5 -3.664 1 94.88 283 THR A CA 1
ATOM 2125 C C . THR A 1 283 ? -1.589 -71.125 -4.125 1 94.88 283 THR A C 1
ATOM 2127 O O . THR A 1 283 ? -1.834 -72.312 -3.992 1 94.88 283 THR A O 1
ATOM 2130 N N . ASP A 1 284 ? -2.385 -70.25 -4.754 1 94.5 284 ASP A N 1
ATOM 2131 C CA . ASP A 1 284 ? -3.746 -70.688 -5.051 1 94.5 284 ASP A CA 1
ATOM 2132 C C . ASP A 1 284 ? -4.047 -70.5 -6.543 1 94.5 284 ASP A C 1
ATOM 2134 O O . ASP A 1 284 ? -5.211 -70.5 -6.945 1 94.5 284 ASP A O 1
ATOM 2138 N N . GLY A 1 285 ? -3.012 -70.375 -7.25 1 96.12 285 GLY A N 1
ATOM 2139 C CA . GLY A 1 285 ? -3.215 -70.25 -8.688 1 96.12 285 GLY A CA 1
ATOM 2140 C C . GLY A 1 285 ? -1.995 -69.75 -9.414 1 96.12 285 GLY A C 1
ATOM 2141 O O . GLY A 1 285 ? -0.876 -69.812 -8.898 1 96.12 285 GLY A O 1
ATOM 2142 N N . ILE A 1 286 ? -2.215 -69.312 -10.656 1 96 286 ILE A N 1
ATOM 2143 C CA . ILE A 1 286 ? -1.16 -68.75 -11.477 1 96 286 ILE A CA 1
ATOM 2144 C C . ILE A 1 286 ? -1.556 -67.312 -11.883 1 96 286 ILE A C 1
ATOM 2146 O O . ILE A 1 286 ? -2.74 -66.938 -11.898 1 96 286 ILE A O 1
ATOM 2150 N N . ALA A 1 287 ? -0.621 -66.562 -12.062 1 97.06 287 ALA A N 1
ATOM 2151 C CA . ALA A 1 287 ? -0.876 -65.188 -12.5 1 97.06 287 ALA A CA 1
ATOM 2152 C C . ALA A 1 287 ? -0.026 -64.812 -13.719 1 97.06 287 ALA A C 1
ATOM 2154 O O . ALA A 1 287 ? 1.184 -65.062 -13.727 1 97.06 287 ALA A O 1
ATOM 2155 N N . ALA A 1 288 ? -0.712 -64.312 -14.703 1 95.19 288 ALA A N 1
ATOM 2156 C CA . ALA A 1 288 ? 0.026 -63.844 -15.867 1 95.19 288 ALA A CA 1
ATOM 2157 C C . ALA A 1 288 ? 0.855 -62.594 -15.531 1 95.19 288 ALA A C 1
ATOM 2159 O O . ALA A 1 288 ? 0.388 -61.688 -14.82 1 95.19 288 ALA A O 1
ATOM 2160 N N . VAL A 1 289 ? 2.082 -62.594 -15.938 1 94.88 289 VAL A N 1
ATOM 2161 C CA . VAL A 1 289 ? 2.957 -61.438 -15.695 1 94.88 289 VAL A CA 1
ATOM 2162 C C . VAL A 1 289 ? 3.656 -61.062 -17 1 94.88 289 VAL A C 1
ATOM 2164 O O . VAL A 1 289 ? 3.832 -61.875 -17.891 1 94.88 289 VAL A O 1
ATOM 2167 N N . ASN A 1 290 ? 4.012 -59.781 -17.125 1 91.38 290 ASN A N 1
ATOM 2168 C CA . ASN A 1 290 ? 4.723 -59.312 -18.312 1 91.38 290 ASN A CA 1
ATOM 2169 C C . ASN A 1 290 ? 6.191 -59.719 -18.297 1 91.38 290 ASN A C 1
ATOM 2171 O O . ASN A 1 290 ? 6.652 -60.312 -17.312 1 91.38 290 ASN A O 1
ATOM 2175 N N . GLY A 1 291 ? 6.938 -59.531 -19.406 1 89.44 291 GLY A N 1
ATOM 2176 C CA . GLY A 1 291 ? 8.312 -59.938 -19.578 1 89.44 291 GLY A CA 1
ATOM 2177 C C . GLY A 1 291 ? 9.25 -59.375 -18.516 1 89.44 291 GLY A C 1
ATOM 2178 O O . GLY A 1 291 ? 10.078 -60.125 -17.969 1 89.44 291 GLY A O 1
ATOM 2179 N N . THR A 1 292 ? 9.07 -58.094 -18.188 1 90.94 292 THR A N 1
ATOM 2180 C CA . THR A 1 292 ? 9.953 -57.469 -17.234 1 90.94 292 THR A CA 1
ATOM 2181 C C . THR A 1 292 ? 9.727 -58.031 -15.828 1 90.94 292 THR A C 1
ATOM 2183 O O . THR A 1 292 ? 10.688 -58.25 -15.086 1 90.94 292 THR A O 1
ATOM 2186 N N . THR A 1 293 ? 8.523 -58.25 -15.516 1 93.12 293 THR A N 1
ATOM 2187 C CA . THR A 1 293 ? 8.203 -58.844 -14.219 1 93.12 293 THR A CA 1
ATOM 2188 C C . THR A 1 293 ? 8.75 -60.281 -14.117 1 93.12 293 THR A C 1
ATOM 2190 O O . THR A 1 293 ? 9.32 -60.656 -13.094 1 93.12 293 THR A O 1
ATOM 2193 N N . ALA A 1 294 ? 8.555 -60.969 -15.148 1 94.06 294 ALA A N 1
ATOM 2194 C CA . ALA A 1 294 ? 9.078 -62.344 -15.188 1 94.06 294 ALA A CA 1
ATOM 2195 C C . ALA A 1 294 ? 10.586 -62.344 -14.969 1 94.06 294 ALA A C 1
ATOM 2197 O O . ALA A 1 294 ? 11.102 -63.125 -14.18 1 94.06 294 ALA A O 1
ATOM 2198 N N . ALA A 1 295 ? 11.227 -61.5 -15.648 1 91.44 295 ALA A N 1
ATOM 2199 C CA . ALA A 1 295 ? 12.68 -61.406 -15.531 1 91.44 295 ALA A CA 1
ATOM 2200 C C . ALA A 1 295 ? 13.086 -61 -14.117 1 91.44 295 ALA A C 1
ATOM 2202 O O . ALA A 1 295 ? 14.047 -61.531 -13.57 1 91.44 295 ALA A O 1
ATOM 2203 N N . ALA A 1 296 ? 12.375 -60.094 -13.578 1 92.62 296 ALA A N 1
ATOM 2204 C CA . ALA A 1 296 ? 12.695 -59.625 -12.234 1 92.62 296 ALA A CA 1
ATOM 2205 C C . ALA A 1 296 ? 12.477 -60.75 -11.195 1 92.62 296 ALA A C 1
ATOM 2207 O O . ALA A 1 296 ? 13.289 -60.906 -10.281 1 92.62 296 ALA A O 1
ATOM 2208 N N . LEU A 1 297 ? 11.375 -61.406 -11.352 1 93.62 297 LEU A N 1
ATOM 2209 C CA . LEU A 1 297 ? 11.086 -62.5 -10.438 1 93.62 297 LEU A CA 1
ATOM 2210 C C . LEU A 1 297 ? 12.172 -63.562 -10.516 1 93.62 297 LEU A C 1
ATOM 2212 O O . LEU A 1 297 ? 12.617 -64.062 -9.492 1 93.62 297 LEU A O 1
ATOM 2216 N N . ARG A 1 298 ? 12.602 -63.844 -11.688 1 93.19 298 ARG A N 1
ATOM 2217 C CA . ARG A 1 298 ? 13.633 -64.875 -11.891 1 93.19 298 ARG A CA 1
ATOM 2218 C C . ARG A 1 298 ? 14.984 -64.375 -11.367 1 93.19 298 ARG A C 1
ATOM 2220 O O . ARG A 1 298 ? 15.766 -65.188 -10.844 1 93.19 298 ARG A O 1
ATOM 2227 N N . ALA A 1 299 ? 15.211 -63.156 -11.516 1 89.88 299 ALA A N 1
ATOM 2228 C CA . ALA A 1 299 ? 16.453 -62.594 -11.023 1 89.88 299 ALA A CA 1
ATOM 2229 C C . ALA A 1 299 ? 16.5 -62.562 -9.5 1 89.88 299 ALA A C 1
ATOM 2231 O O . ALA A 1 299 ? 17.562 -62.688 -8.891 1 89.88 299 ALA A O 1
ATOM 2232 N N . THR A 1 300 ? 15.352 -62.406 -8.93 1 89.94 300 THR A N 1
ATOM 2233 C CA . THR A 1 300 ? 15.258 -62.438 -7.477 1 89.94 300 THR A CA 1
ATOM 2234 C C . THR A 1 300 ? 15.5 -63.875 -6.965 1 89.94 300 THR A C 1
ATOM 2236 O O . THR A 1 300 ? 16.297 -64.062 -6.051 1 89.94 300 THR A O 1
ATOM 2239 N N . GLN A 1 301 ? 14.742 -64.688 -7.574 1 89.25 301 GLN A N 1
ATOM 2240 C CA . GLN A 1 301 ? 14.891 -66.125 -7.25 1 89.25 301 GLN A CA 1
ATOM 2241 C C . GLN A 1 301 ? 14.43 -67 -8.406 1 89.25 301 GLN A C 1
ATOM 2243 O O . GLN A 1 301 ? 13.242 -67.062 -8.719 1 89.25 301 GLN A O 1
ATOM 2248 N N . SER A 1 302 ? 15.352 -67.688 -8.984 1 87.12 302 SER A N 1
ATOM 2249 C CA . SER A 1 302 ? 15.047 -68.562 -10.148 1 87.12 302 SER A CA 1
ATOM 2250 C C . SER A 1 302 ? 14.547 -69.938 -9.742 1 87.12 302 SER A C 1
ATOM 2252 O O . SER A 1 302 ? 14.016 -70.688 -10.562 1 87.12 302 SER A O 1
ATOM 2254 N N . HIS A 1 303 ? 14.688 -70.312 -8.539 1 89.81 303 HIS A N 1
ATOM 2255 C CA . HIS A 1 303 ? 14.297 -71.625 -8 1 89.81 303 HIS A CA 1
ATOM 2256 C C . HIS A 1 303 ? 14.922 -72.75 -8.797 1 89.81 303 HIS A C 1
ATOM 2258 O O . HIS A 1 303 ? 14.25 -73.75 -9.109 1 89.81 303 HIS A O 1
ATOM 2264 N N . GLY A 1 304 ? 16.094 -72.438 -9.242 1 85.38 304 GLY A N 1
ATOM 2265 C CA . GLY A 1 304 ? 16.891 -73.438 -9.891 1 85.38 304 GLY A CA 1
ATOM 2266 C C . GLY A 1 304 ? 16.609 -73.562 -11.375 1 85.38 304 GLY A C 1
ATOM 2267 O O . GLY A 1 304 ? 17.203 -74.438 -12.055 1 85.38 304 GLY A O 1
ATOM 2268 N N . LEU A 1 305 ? 15.82 -72.812 -11.836 1 87.31 305 LEU A N 1
ATOM 2269 C CA . LEU A 1 305 ? 15.453 -72.875 -13.242 1 87.31 305 LEU A CA 1
ATOM 2270 C C . LEU A 1 305 ? 16.312 -71.938 -14.086 1 87.31 305 LEU A C 1
ATOM 2272 O O . LEU A 1 305 ? 16.375 -70.75 -13.797 1 87.31 305 LEU A O 1
ATOM 2276 N N . VAL A 1 306 ? 16.953 -72.438 -15.148 1 85.75 306 VAL A N 1
ATOM 2277 C CA . VAL A 1 306 ? 17.797 -71.625 -16.016 1 85.75 306 VAL A CA 1
ATOM 2278 C C . VAL A 1 306 ? 16.922 -70.75 -16.922 1 85.75 306 VAL A C 1
ATOM 2280 O O . VAL A 1 306 ? 17.25 -69.562 -17.172 1 85.75 306 VAL A O 1
ATOM 2283 N N . ALA A 1 307 ? 15.867 -71.312 -17.422 1 89.31 307 ALA A N 1
ATOM 2284 C CA . ALA A 1 307 ? 14.875 -70.625 -18.234 1 89.31 307 ALA A CA 1
ATOM 2285 C C . ALA A 1 307 ? 13.461 -71.062 -17.844 1 89.31 307 ALA A C 1
ATOM 2287 O O . ALA A 1 307 ? 13.25 -72.125 -17.266 1 89.31 307 ALA A O 1
ATOM 2288 N N . PRO A 1 308 ? 12.586 -70.125 -18.047 1 92.06 308 PRO A N 1
ATOM 2289 C CA . PRO A 1 308 ? 11.203 -70.562 -17.75 1 92.06 308 PRO A CA 1
ATOM 2290 C C . PRO A 1 308 ? 10.758 -71.75 -18.594 1 92.06 308 PRO A C 1
ATOM 2292 O O . PRO A 1 308 ? 10.734 -71.688 -19.812 1 92.06 308 PRO A O 1
ATOM 2295 N N . PRO A 1 309 ? 10.398 -72.75 -17.922 1 93.19 309 PRO A N 1
ATOM 2296 C CA . PRO A 1 309 ? 9.961 -73.875 -18.688 1 93.19 309 PRO A CA 1
ATOM 2297 C C . PRO A 1 309 ? 8.641 -73.688 -19.422 1 93.19 309 PRO A C 1
ATOM 2299 O O . PRO A 1 309 ? 7.801 -72.875 -18.969 1 93.19 309 PRO A O 1
ATOM 2302 N N . ALA A 1 310 ? 8.492 -74.375 -20.547 1 93.31 310 ALA A N 1
ATOM 2303 C CA . ALA A 1 310 ? 7.246 -74.312 -21.312 1 93.31 310 ALA A CA 1
ATOM 2304 C C . ALA A 1 310 ? 6.23 -75.312 -20.781 1 93.31 310 ALA A C 1
ATOM 2306 O O . ALA A 1 310 ? 6.562 -76.5 -20.531 1 93.31 310 ALA A O 1
ATOM 2307 N N . VAL A 1 311 ? 5.055 -74.812 -20.5 1 92.06 311 VAL A N 1
ATOM 2308 C CA . VAL A 1 311 ? 3.959 -75.688 -20.047 1 92.06 311 VAL A CA 1
ATOM 2309 C C . VAL A 1 311 ? 2.854 -75.688 -21.109 1 92.06 311 VAL A C 1
ATOM 2311 O O . VAL A 1 311 ? 2.609 -74.688 -21.766 1 92.06 311 VAL A O 1
ATOM 2314 N N . VAL A 1 312 ? 2.217 -76.812 -21.297 1 89.62 312 VAL A N 1
ATOM 2315 C CA . VAL A 1 312 ? 1.174 -76.938 -22.312 1 89.62 312 VAL A CA 1
ATOM 2316 C C . VAL A 1 312 ? -0.07 -76.188 -21.891 1 89.62 312 VAL A C 1
ATOM 2318 O O . VAL A 1 312 ? -0.474 -76.25 -20.719 1 89.62 312 VAL A O 1
ATOM 2321 N N . PRO A 1 313 ? -0.664 -75.562 -22.812 1 89.56 313 PRO A N 1
ATOM 2322 C CA . PRO A 1 313 ? -1.828 -74.75 -22.516 1 89.56 313 PRO A CA 1
ATOM 2323 C C . PRO A 1 313 ? -2.965 -75.5 -21.859 1 89.56 313 PRO A C 1
ATOM 2325 O O . PRO A 1 313 ? -3.693 -74.938 -21.031 1 89.56 313 PRO A O 1
ATOM 2328 N N . SER A 1 314 ? -3.111 -76.75 -22.156 1 88.19 314 SER A N 1
ATOM 2329 C CA . SER A 1 314 ? -4.211 -77.562 -21.641 1 88.19 314 SER A CA 1
ATOM 2330 C C . SER A 1 314 ? -4.117 -77.688 -20.125 1 88.19 314 SER A C 1
ATOM 2332 O O . SER A 1 314 ? -5.133 -77.875 -19.453 1 88.19 314 SER A O 1
ATOM 2334 N N . LEU A 1 315 ? -2.916 -77.625 -19.703 1 89 315 LEU A N 1
ATOM 2335 C CA . LEU A 1 315 ? -2.701 -77.75 -18.266 1 89 315 LEU A CA 1
ATOM 2336 C C . LEU A 1 315 ? -3.014 -76.438 -17.562 1 89 315 LEU A C 1
ATOM 2338 O O . LEU A 1 315 ? -3.584 -76.438 -16.469 1 89 315 LEU A O 1
ATOM 2342 N N . VAL A 1 316 ? -2.705 -75.375 -18.188 1 89.56 316 VAL A N 1
ATOM 2343 C CA . VAL A 1 316 ? -2.789 -74.062 -17.625 1 89.56 316 VAL A CA 1
ATOM 2344 C C . VAL A 1 316 ? -4.254 -73.625 -17.5 1 89.56 316 VAL A C 1
ATOM 2346 O O . VAL A 1 316 ? -4.641 -72.938 -16.547 1 89.56 316 VAL A O 1
ATOM 2349 N N . VAL A 1 317 ? -5.141 -74.062 -18.406 1 88.44 317 VAL A N 1
ATOM 2350 C CA . VAL A 1 317 ? -6.535 -73.625 -18.469 1 88.44 317 VAL A CA 1
ATOM 2351 C C . VAL A 1 317 ? -7.293 -74.188 -17.266 1 88.44 317 VAL A C 1
ATOM 2353 O O . VAL A 1 317 ? -8.328 -73.625 -16.859 1 88.44 317 VAL A O 1
ATOM 2356 N N . ARG A 1 318 ? -6.734 -75.188 -16.625 1 90.62 318 ARG A N 1
ATOM 2357 C CA . ARG A 1 318 ? -7.418 -75.875 -15.523 1 90.62 318 ARG A CA 1
ATOM 2358 C C . ARG A 1 318 ? -7.078 -75.188 -14.195 1 90.62 318 ARG A C 1
ATOM 2360 O O . ARG A 1 318 ? -7.703 -75.5 -13.172 1 90.62 318 ARG A O 1
ATOM 2367 N N . ILE A 1 319 ? -6.125 -74.375 -14.281 1 94.5 319 ILE A N 1
ATOM 2368 C CA . ILE A 1 319 ? -5.645 -73.75 -13.055 1 94.5 319 ILE A CA 1
ATOM 2369 C C . ILE A 1 319 ? -6.285 -72.375 -12.891 1 94.5 319 ILE A C 1
ATOM 2371 O O . ILE A 1 319 ? -6.32 -71.562 -13.844 1 94.5 319 ILE A O 1
ATOM 2375 N N . PRO A 1 320 ? -6.742 -72.062 -11.68 1 95.5 320 PRO A N 1
ATOM 2376 C CA . PRO A 1 320 ? -7.32 -70.688 -11.445 1 95.5 320 PRO A CA 1
ATOM 2377 C C . PRO A 1 320 ? -6.32 -69.562 -11.695 1 95.5 320 PRO A C 1
ATOM 2379 O O . PRO A 1 320 ? -5.156 -69.688 -11.305 1 95.5 320 PRO A O 1
ATOM 2382 N N . GLU A 1 321 ? -6.809 -68.625 -12.391 1 94.38 321 GLU A N 1
ATOM 2383 C CA . GLU A 1 321 ? -5.961 -67.5 -12.664 1 94.38 321 GLU A CA 1
ATOM 2384 C C . GLU A 1 321 ? -6.16 -66.375 -11.625 1 94.38 321 GLU A C 1
ATOM 2386 O O . GLU A 1 321 ? -7.297 -66.062 -11.273 1 94.38 321 GLU A O 1
ATOM 2391 N N . ARG A 1 322 ? -5.039 -65.938 -11.062 1 95.31 322 ARG A N 1
ATOM 2392 C CA . ARG A 1 322 ? -5 -64.812 -10.102 1 95.31 322 ARG A CA 1
ATOM 2393 C C . ARG A 1 322 ? -4.285 -63.625 -10.68 1 95.31 322 ARG A C 1
ATOM 2395 O O . ARG A 1 322 ? -3.91 -63.625 -11.852 1 95.31 322 ARG A O 1
ATOM 2402 N N . VAL A 1 323 ? -4.34 -62.531 -9.82 1 93.88 323 VAL A N 1
ATOM 2403 C CA . VAL A 1 323 ? -3.672 -61.312 -10.266 1 93.88 323 VAL A CA 1
ATOM 2404 C C . VAL A 1 323 ? -2.424 -61.062 -9.422 1 93.88 323 VAL A C 1
ATOM 2406 O O . VAL A 1 323 ? -2.463 -61.188 -8.195 1 93.88 323 VAL A O 1
ATOM 2409 N N . TYR A 1 324 ? -1.321 -60.938 -10.094 1 93.69 324 TYR A N 1
ATOM 2410 C CA . TYR A 1 324 ? -0.095 -60.438 -9.477 1 93.69 324 TYR A CA 1
ATOM 2411 C C . TYR A 1 324 ? 0.169 -59 -9.852 1 93.69 324 TYR A C 1
ATOM 2413 O O . TYR A 1 324 ? 0.526 -58.688 -11 1 93.69 324 TYR A O 1
ATOM 2421 N N . SER A 1 325 ? 0.033 -58.062 -8.945 1 89 325 SER A N 1
ATOM 2422 C CA . SER A 1 325 ? 0.116 -56.625 -9.219 1 89 325 SER A CA 1
ATOM 2423 C C . SER A 1 325 ? 1.564 -56.156 -9.227 1 89 325 SER A C 1
ATOM 2425 O O . SER A 1 325 ? 2.137 -55.875 -8.172 1 89 325 SER A O 1
ATOM 2427 N N . SER A 1 326 ? 2.131 -56.156 -10.398 1 87.25 326 SER A N 1
ATOM 2428 C CA . SER A 1 326 ? 3.482 -55.656 -10.57 1 87.25 326 SER A CA 1
ATOM 2429 C C . SER A 1 326 ? 3.463 -54.219 -11.102 1 87.25 326 SER A C 1
ATOM 2431 O O . SER A 1 326 ? 2.693 -53.906 -12.008 1 87.25 326 SER A O 1
ATOM 2433 N N . PRO A 1 327 ? 4.34 -53.344 -10.477 1 83.31 327 PRO A N 1
ATOM 2434 C CA . PRO A 1 327 ? 4.426 -51.969 -10.992 1 83.31 327 PRO A CA 1
ATOM 2435 C C . PRO A 1 327 ? 5.348 -51.875 -12.203 1 83.31 327 PRO A C 1
ATOM 2437 O O . PRO A 1 327 ? 5.512 -50.781 -12.758 1 83.31 327 PRO A O 1
ATOM 2440 N N . LEU A 1 328 ? 5.926 -53 -12.656 1 86.06 328 LEU A N 1
ATOM 2441 C CA . LEU A 1 328 ? 6.938 -52.938 -13.703 1 86.06 328 LEU A CA 1
ATOM 2442 C C . LEU A 1 328 ? 6.285 -52.812 -15.078 1 86.06 328 LEU A C 1
ATOM 2444 O O . LEU A 1 328 ? 5.234 -53.406 -15.328 1 86.06 328 LEU A O 1
ATOM 2448 N N . PRO A 1 329 ? 6.902 -52.031 -15.922 1 85.81 329 PRO A N 1
ATOM 2449 C CA . PRO A 1 329 ? 6.352 -51.844 -17.266 1 85.81 329 PRO A CA 1
ATOM 2450 C C . PRO A 1 329 ? 6.473 -53.062 -18.141 1 85.81 329 PRO A C 1
ATOM 2452 O O . PRO A 1 329 ? 7.207 -54 -17.797 1 85.81 329 PRO A O 1
ATOM 2455 N N . ASP A 1 330 ? 5.754 -53.031 -19.266 1 84.06 330 ASP A N 1
ATOM 2456 C CA . ASP A 1 330 ? 5.73 -54.156 -20.188 1 84.06 330 ASP A CA 1
ATOM 2457 C C . ASP A 1 330 ? 7.062 -54.312 -20.922 1 84.06 330 ASP A C 1
ATOM 2459 O O . ASP A 1 330 ? 7.461 -55.406 -21.281 1 84.06 330 ASP A O 1
ATOM 2463 N N . GLU A 1 331 ? 7.641 -53.156 -21.078 1 85.75 331 GLU A N 1
ATOM 2464 C CA . GLU A 1 331 ? 8.93 -53.125 -21.766 1 85.75 331 GLU A CA 1
ATOM 2465 C C . GLU A 1 331 ? 10.031 -52.594 -20.844 1 85.75 331 GLU A C 1
ATOM 2467 O O . GLU A 1 331 ? 9.75 -51.969 -19.812 1 85.75 331 GLU A O 1
ATOM 2472 N N . THR A 1 332 ? 11.195 -52.969 -21.312 1 87.19 332 THR A N 1
ATOM 2473 C CA . THR A 1 332 ? 12.328 -52.438 -20.562 1 87.19 332 THR A CA 1
ATOM 2474 C C . THR A 1 332 ? 12.305 -50.906 -20.562 1 87.19 332 THR A C 1
ATOM 2476 O O . THR A 1 332 ? 11.891 -50.281 -21.547 1 87.19 332 THR A O 1
ATOM 2479 N N . LEU A 1 333 ? 12.781 -50.438 -19.531 1 88.44 333 LEU A N 1
ATOM 2480 C CA . LEU A 1 333 ? 12.688 -48.969 -19.328 1 88.44 333 LEU A CA 1
ATOM 2481 C C . LEU A 1 333 ? 13.758 -48.25 -20.141 1 88.44 333 LEU A C 1
ATOM 2483 O O . LEU A 1 333 ? 14.898 -48.719 -20.219 1 88.44 333 LEU A O 1
ATOM 2487 N N . ASN A 1 334 ? 13.297 -47.25 -20.828 1 88.62 334 ASN A N 1
ATOM 2488 C CA . ASN A 1 334 ? 14.219 -46.25 -21.344 1 88.62 334 ASN A CA 1
ATOM 2489 C C . ASN A 1 334 ? 14.469 -45.125 -20.328 1 88.62 334 ASN A C 1
ATOM 2491 O O . ASN A 1 334 ? 13.594 -44.281 -20.109 1 88.62 334 ASN A O 1
ATOM 2495 N N . LEU A 1 335 ? 15.609 -45.188 -19.719 1 88.75 335 LEU A N 1
ATOM 2496 C CA . LEU A 1 335 ? 15.922 -44.188 -18.719 1 88.75 335 LEU A CA 1
ATOM 2497 C C . LEU A 1 335 ? 16.344 -42.875 -19.359 1 88.75 335 LEU A C 1
ATOM 2499 O O . LEU A 1 335 ? 17.328 -42.844 -20.109 1 88.75 335 LEU A O 1
ATOM 2503 N N . MET A 1 336 ? 15.578 -41.875 -19.031 1 86.19 336 MET A N 1
ATOM 2504 C CA . MET A 1 336 ? 15.898 -40.562 -19.562 1 86.19 336 MET A CA 1
ATOM 2505 C C . MET A 1 336 ? 17 -39.906 -18.734 1 86.19 336 MET A C 1
ATOM 2507 O O . MET A 1 336 ? 17.062 -40.062 -17.516 1 86.19 336 MET A O 1
ATOM 2511 N N . SER A 1 337 ? 17.938 -39.281 -19.578 1 78.5 337 SER A N 1
ATOM 2512 C CA . SER A 1 337 ? 19.047 -38.594 -18.922 1 78.5 337 SER A CA 1
ATOM 2513 C C . SER A 1 337 ? 18.812 -37.094 -18.859 1 78.5 337 SER A C 1
ATOM 2515 O O . SER A 1 337 ? 18.422 -36.469 -19.859 1 78.5 337 SER A O 1
ATOM 2517 N N . ARG A 1 338 ? 19.109 -36.469 -17.703 1 70 338 ARG A N 1
ATOM 2518 C CA . ARG A 1 338 ? 18.75 -35.094 -17.469 1 70 338 ARG A CA 1
ATOM 2519 C C . ARG A 1 338 ? 19.766 -34.156 -18.125 1 70 338 ARG A C 1
ATOM 2521 O O . ARG A 1 338 ? 19.438 -33 -18.469 1 70 338 ARG A O 1
ATOM 2528 N N . PRO A 1 339 ? 20.984 -34.531 -18.281 1 67.94 339 PRO A N 1
ATOM 2529 C CA . PRO A 1 339 ? 21.828 -33.625 -19.078 1 67.94 339 PRO A CA 1
ATOM 2530 C C . PRO A 1 339 ? 21.297 -33.406 -20.484 1 67.94 339 PRO A C 1
ATOM 2532 O O . PRO A 1 339 ? 21.438 -32.312 -21.031 1 67.94 339 PRO A O 1
ATOM 2535 N N . ASP A 1 340 ? 20.609 -34.375 -20.938 1 75.81 340 ASP A N 1
ATOM 2536 C CA . ASP A 1 340 ? 20.031 -34.219 -22.266 1 75.81 340 ASP A CA 1
ATOM 2537 C C . ASP A 1 340 ? 18.656 -33.562 -22.203 1 75.81 340 ASP A C 1
ATOM 2539 O O . ASP A 1 340 ? 18.312 -32.75 -23.047 1 75.81 340 ASP A O 1
ATOM 2543 N N . ASP A 1 341 ? 17.969 -33.875 -21.156 1 84.38 341 ASP A N 1
ATOM 2544 C CA . ASP A 1 341 ? 16.656 -33.312 -20.906 1 84.38 341 ASP A CA 1
ATOM 2545 C C . ASP A 1 341 ? 16.578 -32.656 -19.531 1 84.38 341 ASP A C 1
ATOM 2547 O O . ASP A 1 341 ? 16 -33.25 -18.609 1 84.38 341 ASP A O 1
ATOM 2551 N N . PRO A 1 342 ? 17.016 -31.5 -19.438 1 90.62 342 PRO A N 1
ATOM 2552 C CA . PRO A 1 342 ? 17.125 -30.891 -18.125 1 90.62 342 PRO A CA 1
ATOM 2553 C C . PRO A 1 342 ? 15.781 -30.469 -17.531 1 90.62 342 PRO A C 1
ATOM 2555 O O . PRO A 1 342 ? 15.688 -30.156 -16.344 1 90.62 342 PRO A O 1
ATOM 2558 N N . VAL A 1 343 ? 14.758 -30.531 -18.328 1 94.94 343 VAL A N 1
ATOM 2559 C CA . VAL A 1 343 ? 13.477 -30.016 -17.875 1 94.94 343 VAL A CA 1
ATOM 2560 C C . VAL A 1 343 ? 12.523 -31.172 -17.562 1 94.94 343 VAL A C 1
ATOM 2562 O O . VAL A 1 343 ? 12.398 -32.094 -18.359 1 94.94 343 VAL A O 1
ATOM 2565 N N . LEU A 1 344 ? 11.969 -31.25 -16.406 1 95.75 344 LEU A N 1
ATOM 2566 C CA . LEU A 1 344 ? 10.883 -32.125 -15.984 1 95.75 344 LEU A CA 1
ATOM 2567 C C . LEU A 1 344 ? 9.641 -31.312 -15.602 1 95.75 344 LEU A C 1
ATOM 2569 O O . LEU A 1 344 ? 9.719 -30.422 -14.766 1 95.75 344 LEU A O 1
ATOM 2573 N N . CYS A 1 345 ? 8.508 -31.672 -16.25 1 97.5 345 CYS A N 1
ATOM 2574 C CA . CYS A 1 345 ? 7.301 -30.906 -16 1 97.5 345 CYS A CA 1
ATOM 2575 C C . CYS A 1 345 ? 6.148 -31.812 -15.586 1 97.5 345 CYS A C 1
ATOM 2577 O O . CYS A 1 345 ? 6.051 -32.938 -16.047 1 97.5 345 CYS A O 1
ATOM 2579 N N . TRP A 1 346 ? 5.348 -31.375 -14.656 1 97.81 346 TRP A N 1
ATOM 2580 C CA . TRP A 1 346 ? 4.047 -31.938 -14.328 1 97.81 346 TRP A CA 1
ATOM 2581 C C . TRP A 1 346 ? 2.916 -31.016 -14.766 1 97.81 346 TRP A C 1
ATOM 2583 O O . TRP A 1 346 ? 2.785 -29.906 -14.25 1 97.81 346 TRP A O 1
ATOM 2593 N N . GLU A 1 347 ? 2.117 -31.453 -15.703 1 97.31 347 GLU A N 1
ATOM 2594 C CA . GLU A 1 347 ? 1.02 -30.656 -16.234 1 97.31 347 GLU A CA 1
ATOM 2595 C C . GLU A 1 347 ? -0.323 -31.125 -15.68 1 97.31 347 GLU A C 1
ATOM 2597 O O . GLU A 1 347 ? -0.604 -32.312 -15.633 1 97.31 347 GLU A O 1
ATOM 2602 N N . TRP A 1 348 ? -1.099 -30.25 -15.203 1 95.94 348 TRP A N 1
ATOM 2603 C CA . TRP A 1 348 ? -2.488 -30.422 -14.789 1 95.94 348 TRP A CA 1
ATOM 2604 C C . TRP A 1 348 ? -3.426 -29.641 -15.703 1 95.94 348 TRP A C 1
ATOM 2606 O O . TRP A 1 348 ? -3.252 -28.438 -15.906 1 95.94 348 TRP A O 1
ATOM 2616 N N . GLU A 1 349 ? -4.402 -30.297 -16.344 1 95.31 349 GLU A N 1
ATOM 2617 C CA . GLU A 1 349 ? -5.32 -29.625 -17.266 1 95.31 349 GLU A CA 1
ATOM 2618 C C . GLU A 1 349 ? -6.754 -30.109 -17.062 1 95.31 349 GLU A C 1
ATOM 2620 O O . GLU A 1 349 ? -6.984 -31.297 -16.828 1 95.31 349 GLU A O 1
ATOM 2625 N N . ARG A 1 350 ? -7.633 -29.172 -17.125 1 93.5 350 ARG A N 1
ATOM 2626 C CA . ARG A 1 350 ? -9.055 -29.5 -17.062 1 93.5 350 ARG A CA 1
ATOM 2627 C C . ARG A 1 350 ? -9.875 -28.547 -17.922 1 93.5 350 ARG A C 1
ATOM 2629 O O . ARG A 1 350 ? -9.781 -27.328 -17.766 1 93.5 350 ARG A O 1
ATOM 2636 N N . SER A 1 351 ? -10.594 -29.062 -18.859 1 89.31 351 SER A N 1
ATOM 2637 C CA . SER A 1 351 ? -11.5 -28.266 -19.672 1 89.31 351 SER A CA 1
ATOM 2638 C C . SER A 1 351 ? -12.898 -28.219 -19.062 1 89.31 351 SER A C 1
ATOM 2640 O O . SER A 1 351 ? -13.234 -29.031 -18.188 1 89.31 351 SER A O 1
ATOM 2642 N N . ALA A 1 352 ? -13.57 -27.203 -19.625 1 83.44 352 ALA A N 1
ATOM 2643 C CA . ALA A 1 352 ? -14.945 -27.094 -19.156 1 83.44 352 ALA A CA 1
ATOM 2644 C C . ALA A 1 352 ? -15.734 -28.359 -19.469 1 83.44 352 ALA A C 1
ATOM 2646 O O . ALA A 1 352 ? -15.695 -28.859 -20.594 1 83.44 352 ALA A O 1
ATOM 2647 N N . GLY A 1 353 ? -16.281 -29.031 -18.578 1 82 353 GLY A N 1
ATOM 2648 C CA . GLY A 1 353 ? -17.109 -30.203 -18.812 1 82 353 GLY A CA 1
ATOM 2649 C C . GLY A 1 353 ? -16.422 -31.5 -18.438 1 82 353 GLY A C 1
ATOM 2650 O O . GLY A 1 353 ? -17.062 -32.531 -18.312 1 82 353 GLY A O 1
ATOM 2651 N N . ASP A 1 354 ? -15.125 -31.391 -18.359 1 86.5 354 ASP A N 1
ATOM 2652 C CA . ASP A 1 354 ? -14.406 -32.594 -17.984 1 86.5 354 ASP A CA 1
ATOM 2653 C C . ASP A 1 354 ? -14.812 -33.094 -16.594 1 86.5 354 ASP A C 1
ATOM 2655 O O . ASP A 1 354 ? -15.023 -32.281 -15.695 1 86.5 354 ASP A O 1
ATOM 2659 N N . GLN A 1 355 ? -14.914 -34.344 -16.484 1 83.94 355 GLN A N 1
ATOM 2660 C CA . GLN A 1 355 ? -15.266 -34.906 -15.188 1 83.94 355 GLN A CA 1
ATOM 2661 C C . GLN A 1 355 ? -14.07 -34.875 -14.234 1 83.94 355 GLN A C 1
ATOM 2663 O O . GLN A 1 355 ? -14.25 -34.688 -13.023 1 83.94 355 GLN A O 1
ATOM 2668 N N . ALA A 1 356 ? -12.906 -35.094 -14.734 1 87.81 356 ALA A N 1
ATOM 2669 C CA . ALA A 1 356 ? -11.68 -35.094 -13.93 1 87.81 356 ALA A CA 1
ATOM 2670 C C . ALA A 1 356 ? -10.531 -34.406 -14.68 1 87.81 356 ALA A C 1
ATOM 2672 O O . ALA A 1 356 ? -10.547 -34.344 -15.914 1 87.81 356 ALA A O 1
ATOM 2673 N N . PRO A 1 357 ? -9.617 -33.906 -13.922 1 91.69 357 PRO A N 1
ATOM 2674 C CA . PRO A 1 357 ? -8.453 -33.312 -14.586 1 91.69 357 PRO A CA 1
ATOM 2675 C C . PRO A 1 357 ? -7.531 -34.375 -15.195 1 91.69 357 PRO A C 1
ATOM 2677 O O . PRO A 1 357 ? -7.543 -35.531 -14.773 1 91.69 357 PRO A O 1
ATOM 2680 N N . ASN A 1 358 ? -6.887 -34 -16.203 1 92.81 358 ASN A N 1
ATOM 2681 C CA . ASN A 1 358 ? -5.832 -34.812 -16.797 1 92.81 358 ASN A CA 1
ATOM 2682 C C . ASN A 1 358 ? -4.449 -34.344 -16.359 1 92.81 358 ASN A C 1
ATOM 2684 O O . ASN A 1 358 ? -4.184 -33.156 -16.344 1 92.81 358 ASN A O 1
ATOM 2688 N N . THR A 1 359 ? -3.623 -35.312 -15.914 1 94.69 359 THR A N 1
ATOM 2689 C CA . THR A 1 359 ? -2.254 -34.969 -15.547 1 94.69 359 THR A CA 1
ATOM 2690 C C . THR A 1 359 ? -1.259 -35.625 -16.484 1 94.69 359 THR A C 1
ATOM 2692 O O . THR A 1 359 ? -1.466 -36.781 -16.906 1 94.69 359 THR A O 1
ATOM 2695 N N . THR A 1 360 ? -0.247 -34.906 -16.875 1 95.81 360 THR A N 1
ATOM 2696 C CA . THR A 1 360 ? 0.784 -35.406 -17.781 1 95.81 360 THR A CA 1
ATOM 2697 C C . THR A 1 360 ? 2.174 -35.031 -17.281 1 95.81 360 THR A C 1
ATOM 2699 O O . THR A 1 360 ? 2.379 -33.906 -16.781 1 95.81 360 THR A O 1
ATOM 2702 N N . VAL A 1 361 ? 3.074 -35.969 -17.297 1 96.75 361 VAL A N 1
ATOM 2703 C CA . VAL A 1 361 ? 4.473 -35.688 -17 1 96.75 361 VAL A CA 1
ATOM 2704 C C . VAL A 1 361 ? 5.254 -35.469 -18.297 1 96.75 361 VAL A C 1
ATOM 2706 O O . VAL A 1 361 ? 5.191 -36.312 -19.188 1 96.75 361 VAL A O 1
ATOM 2709 N N . LEU A 1 362 ?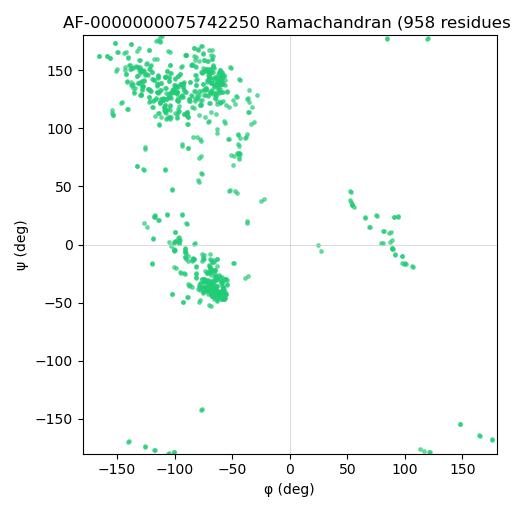 5.941 -34.344 -18.391 1 96 362 LEU A N 1
ATOM 2710 C CA . LEU A 1 362 ? 6.711 -34 -19.594 1 96 362 LEU A CA 1
ATOM 2711 C C . LEU A 1 362 ? 8.188 -33.844 -19.25 1 96 362 LEU A C 1
ATOM 2713 O O . LEU A 1 362 ? 8.547 -33.5 -18.141 1 96 362 LEU A O 1
ATOM 2717 N N . THR A 1 363 ? 9 -34.156 -20.156 1 93.81 363 THR A N 1
ATOM 2718 C CA . THR A 1 363 ? 10.43 -33.906 -20.062 1 93.81 363 THR A CA 1
ATOM 2719 C C . THR A 1 363 ? 10.969 -33.344 -21.391 1 93.81 363 THR A C 1
ATOM 2721 O O . THR A 1 363 ? 10.352 -33.531 -22.438 1 93.81 363 THR A O 1
ATOM 2724 N N . GLY A 1 364 ? 12.023 -32.594 -21.266 1 93.06 364 GLY A N 1
ATOM 2725 C CA . GLY A 1 364 ? 12.586 -32.031 -22.484 1 93.06 364 GLY A CA 1
ATOM 2726 C C . GLY A 1 364 ? 13.75 -31.094 -22.25 1 93.06 364 GLY A C 1
ATOM 2727 O O . GLY A 1 364 ? 14.328 -31.078 -21.172 1 93.06 364 GLY A O 1
ATOM 2728 N N . ARG A 1 365 ? 14.078 -30.391 -23.359 1 92.69 365 ARG A N 1
ATOM 2729 C CA . ARG A 1 365 ? 15.281 -29.562 -23.375 1 92.69 365 ARG A CA 1
ATOM 2730 C C . ARG A 1 365 ? 14.969 -28.125 -22.938 1 92.69 365 ARG A C 1
ATOM 2732 O O . ARG A 1 365 ? 15.867 -27.375 -22.562 1 92.69 365 ARG A O 1
ATOM 2739 N N . HIS A 1 366 ? 13.758 -27.766 -23.109 1 93.12 366 HIS A N 1
ATOM 2740 C CA . HIS A 1 366 ? 13.352 -26.406 -22.766 1 93.12 366 HIS A CA 1
ATOM 2741 C C . HIS A 1 366 ? 11.938 -26.391 -22.188 1 93.12 366 HIS A C 1
ATOM 2743 O O . HIS A 1 366 ? 11.219 -27.391 -22.266 1 93.12 366 HIS A O 1
ATOM 2749 N N . LEU A 1 367 ? 11.578 -25.312 -21.578 1 96.38 367 LEU A N 1
ATOM 2750 C CA . LEU A 1 367 ? 10.211 -25.172 -21.094 1 96.38 367 LEU A CA 1
ATOM 2751 C C . LEU A 1 367 ? 9.219 -25.266 -22.25 1 96.38 367 LEU A C 1
ATOM 2753 O O . LEU A 1 367 ? 9.492 -24.797 -23.344 1 96.38 367 LEU A O 1
ATOM 2757 N N . PRO A 1 368 ? 8.109 -25.844 -22.016 1 96.75 368 PRO A N 1
ATOM 2758 C CA . PRO A 1 368 ? 7.113 -26.016 -23.078 1 96.75 368 PRO A CA 1
ATOM 2759 C C . PRO A 1 368 ? 6.297 -24.75 -23.328 1 96.75 368 PRO A C 1
ATOM 2761 O O . PRO A 1 368 ? 5.062 -24.781 -23.297 1 96.75 368 PRO A O 1
ATOM 2764 N N . ILE A 1 369 ? 6.879 -23.656 -23.594 1 95.38 369 ILE A N 1
ATOM 2765 C CA . ILE A 1 369 ? 6.234 -22.391 -23.922 1 95.38 369 ILE A CA 1
ATOM 2766 C C . ILE A 1 369 ? 6.875 -21.812 -25.172 1 95.38 369 ILE A C 1
ATOM 2768 O O . ILE A 1 369 ? 7.992 -22.172 -25.547 1 95.38 369 ILE A O 1
ATOM 2772 N N . PRO A 1 370 ? 6.117 -20.891 -25.875 1 92.12 370 PRO A N 1
ATOM 2773 C CA . PRO A 1 370 ? 6.707 -20.266 -27.062 1 92.12 370 PRO A CA 1
ATOM 2774 C C . PRO A 1 370 ? 7.965 -19.453 -26.734 1 92.12 370 PRO A C 1
ATOM 2776 O O . PRO A 1 370 ? 8.078 -18.891 -25.641 1 92.12 370 PRO A O 1
ATOM 2779 N N . PRO A 1 371 ? 8.875 -19.422 -27.703 1 89.81 371 PRO A N 1
ATOM 2780 C CA . PRO A 1 371 ? 10.109 -18.672 -27.484 1 89.81 371 PRO A CA 1
ATOM 2781 C C . PRO A 1 371 ? 9.859 -17.219 -27.078 1 89.81 371 PRO A C 1
ATOM 2783 O O . PRO A 1 371 ? 10.602 -16.656 -26.281 1 89.81 371 PRO A O 1
ATOM 2786 N N . SER A 1 372 ? 8.805 -16.641 -27.609 1 87.69 372 SER A N 1
ATOM 2787 C CA . SER A 1 372 ? 8.477 -15.25 -27.312 1 87.69 372 SER A CA 1
ATOM 2788 C C . SER A 1 372 ? 8.086 -15.078 -25.859 1 87.69 372 SER A C 1
ATOM 2790 O O . SER A 1 372 ? 8.25 -13.992 -25.281 1 87.69 372 SER A O 1
ATOM 2792 N N . ALA A 1 373 ? 7.668 -16.125 -25.219 1 90.44 373 ALA A N 1
ATOM 2793 C CA . ALA A 1 373 ? 7.195 -16.062 -23.844 1 90.44 373 ALA A CA 1
ATOM 2794 C C . ALA A 1 373 ? 8.336 -16.312 -22.859 1 90.44 373 ALA A C 1
ATOM 2796 O O . ALA A 1 373 ? 8.203 -16.062 -21.672 1 90.44 373 ALA A O 1
ATOM 2797 N N . MET A 1 374 ? 9.453 -16.75 -23.375 1 89.69 374 MET A N 1
ATOM 2798 C CA . MET A 1 374 ? 10.562 -17.141 -22.516 1 89.69 374 MET A CA 1
ATOM 2799 C C . MET A 1 374 ? 11.109 -15.93 -21.75 1 89.69 374 MET A C 1
ATOM 2801 O O . MET A 1 374 ? 11.656 -16.078 -20.656 1 89.69 374 MET A O 1
ATOM 2805 N N . LYS A 1 375 ? 10.852 -14.75 -22.266 1 87.25 375 LYS A N 1
ATOM 2806 C CA . LYS A 1 375 ? 11.398 -13.555 -21.641 1 87.25 375 LYS A CA 1
ATOM 2807 C C . LYS A 1 375 ? 10.359 -12.867 -20.75 1 87.25 375 LYS A C 1
ATOM 2809 O O . LYS A 1 375 ? 10.648 -11.852 -20.109 1 87.25 375 LYS A O 1
ATOM 2814 N N . THR A 1 376 ? 9.203 -13.43 -20.625 1 91.56 376 THR A N 1
ATOM 2815 C CA . THR A 1 376 ? 8.117 -12.773 -19.906 1 91.56 376 THR A CA 1
ATOM 2816 C C . THR A 1 376 ? 7.984 -13.328 -18.5 1 91.56 376 THR A C 1
ATOM 2818 O O . THR A 1 376 ? 7.105 -12.914 -17.734 1 91.56 376 THR A O 1
ATOM 2821 N N . GLY A 1 377 ? 8.852 -14.242 -18.156 1 94.75 377 GLY A N 1
ATOM 2822 C CA . GLY A 1 377 ? 8.781 -14.82 -16.828 1 94.75 377 GLY A CA 1
ATOM 2823 C C . GLY A 1 377 ? 9.062 -13.82 -15.719 1 94.75 377 GLY A C 1
ATOM 2824 O O . GLY A 1 377 ? 9.93 -12.953 -15.867 1 94.75 377 GLY A O 1
ATOM 2825 N N . LEU A 1 378 ? 8.242 -13.93 -14.68 1 94.81 378 LEU A N 1
ATOM 2826 C CA . LEU A 1 378 ? 8.445 -13.07 -13.516 1 94.81 378 LEU A CA 1
ATOM 2827 C C . LEU A 1 378 ? 8.984 -13.875 -12.336 1 94.81 378 LEU A C 1
ATOM 2829 O O . LEU A 1 378 ? 8.32 -14.789 -11.844 1 94.81 378 LEU A O 1
ATOM 2833 N N . LYS A 1 379 ? 10.203 -13.492 -11.961 1 95 379 LYS A N 1
ATOM 2834 C CA . LYS A 1 379 ? 10.781 -14.156 -10.797 1 95 379 LYS A CA 1
ATOM 2835 C C . LYS A 1 379 ? 10.133 -13.672 -9.5 1 95 379 LYS A C 1
ATOM 2837 O O . LYS A 1 379 ? 10.016 -12.461 -9.273 1 95 379 LYS A O 1
ATOM 2842 N N . GLN A 1 380 ? 9.703 -14.578 -8.695 1 96.12 380 GLN A N 1
ATOM 2843 C CA . GLN A 1 380 ? 9.102 -14.219 -7.418 1 96.12 380 GLN A CA 1
ATOM 2844 C C . GLN A 1 380 ? 10.117 -13.539 -6.504 1 96.12 380 GLN A C 1
ATOM 2846 O O . GLN A 1 380 ? 11.305 -13.875 -6.527 1 96.12 380 GLN A O 1
ATOM 2851 N N . ILE A 1 381 ? 9.641 -12.562 -5.723 1 94.12 381 ILE A N 1
ATOM 2852 C CA . ILE A 1 381 ? 10.484 -11.898 -4.738 1 94.12 381 ILE A CA 1
ATOM 2853 C C . ILE A 1 381 ? 10.422 -12.656 -3.412 1 94.12 381 ILE A C 1
ATOM 2855 O O . ILE A 1 381 ? 11.461 -12.93 -2.795 1 94.12 381 ILE A O 1
ATOM 2859 N N . GLN A 1 382 ? 9.258 -13.039 -2.975 1 92.31 382 GLN A N 1
ATOM 2860 C CA . GLN A 1 382 ? 9.055 -13.727 -1.706 1 92.31 382 GLN A CA 1
ATOM 2861 C C . GLN A 1 382 ? 8.992 -15.242 -1.91 1 92.31 382 GLN A C 1
ATOM 2863 O O . GLN A 1 382 ? 8.727 -15.992 -0.968 1 92.31 382 GLN A O 1
ATOM 2868 N N . GLY A 1 383 ? 9.148 -15.664 -3.137 1 91.81 383 GLY A N 1
ATOM 2869 C CA . GLY A 1 383 ? 9.219 -17.062 -3.5 1 91.81 383 GLY A CA 1
ATOM 2870 C C . GLY A 1 383 ? 10.453 -17.422 -4.301 1 91.81 383 GLY A C 1
ATOM 2871 O O . GLY A 1 383 ? 11.359 -16.594 -4.441 1 91.81 383 GLY A O 1
ATOM 2872 N N . ARG A 1 384 ? 10.508 -18.625 -4.746 1 93 384 ARG A N 1
ATOM 2873 C CA . ARG A 1 384 ? 11.711 -19.078 -5.434 1 93 384 ARG A CA 1
ATOM 2874 C C . ARG A 1 384 ? 11.406 -19.484 -6.871 1 93 384 ARG A C 1
ATOM 2876 O O . ARG A 1 384 ? 12.281 -19.969 -7.59 1 93 384 ARG A O 1
ATOM 2883 N N . SER A 1 385 ? 10.203 -19.25 -7.238 1 97.06 385 SER A N 1
ATOM 2884 C CA . SER A 1 385 ? 9.789 -19.719 -8.555 1 97.06 385 SER A CA 1
ATOM 2885 C C . SER A 1 385 ? 9.719 -18.562 -9.555 1 97.06 385 SER A C 1
ATOM 2887 O O . SER A 1 385 ? 9.656 -17.391 -9.156 1 97.06 385 SER A O 1
ATOM 2889 N N . THR A 1 386 ? 9.875 -18.906 -10.789 1 97.56 386 THR A N 1
ATOM 2890 C CA . THR A 1 386 ? 9.57 -18 -11.891 1 97.56 386 THR A CA 1
ATOM 2891 C C . THR A 1 386 ? 8.18 -18.281 -12.461 1 97.56 386 THR A C 1
ATOM 2893 O O . THR A 1 386 ? 7.867 -19.438 -12.789 1 97.56 386 THR A O 1
ATOM 2896 N N . VAL A 1 387 ? 7.383 -17.312 -12.625 1 98.06 387 VAL A N 1
ATOM 2897 C CA . VAL A 1 387 ? 5.988 -17.5 -13.008 1 98.06 387 VAL A CA 1
ATOM 2898 C C . VAL A 1 387 ? 5.777 -17.016 -14.445 1 98.06 387 VAL A C 1
ATOM 2900 O O . VAL A 1 387 ? 6.18 -15.898 -14.789 1 98.06 387 VAL A O 1
ATOM 2903 N N . TYR A 1 388 ? 5.273 -17.875 -15.289 1 97.38 388 TYR A N 1
ATOM 2904 C CA . TYR A 1 388 ? 4.789 -17.547 -16.625 1 97.38 388 TYR A CA 1
ATOM 2905 C C . TYR A 1 388 ? 3.268 -17.609 -16.688 1 97.38 388 TYR A C 1
ATOM 2907 O O . TYR A 1 388 ? 2.682 -18.688 -16.5 1 97.38 388 TYR A O 1
ATOM 2915 N N . ILE A 1 389 ? 2.627 -16.469 -16.891 1 95.94 389 ILE A N 1
ATOM 2916 C CA . ILE A 1 389 ? 1.17 -16.406 -16.859 1 95.94 389 ILE A CA 1
ATOM 2917 C C . ILE A 1 389 ? 0.661 -15.539 -18 1 95.94 389 ILE A C 1
ATOM 2919 O O . ILE A 1 389 ? 1.25 -14.5 -18.312 1 95.94 389 ILE A O 1
ATOM 2923 N N . ASP A 1 390 ? -0.393 -15.938 -18.703 1 92.44 390 ASP A N 1
ATOM 2924 C CA . ASP A 1 390 ? -0.923 -15.172 -19.812 1 92.44 390 ASP A CA 1
ATOM 2925 C C . ASP A 1 390 ? -2.174 -14.398 -19.406 1 92.44 390 ASP A C 1
ATOM 2927 O O . ASP A 1 390 ? -3.186 -14.422 -20.109 1 92.44 390 ASP A O 1
ATOM 2931 N N . GLY A 1 391 ? -2.152 -13.727 -18.297 1 93 391 GLY A N 1
ATOM 2932 C CA . GLY A 1 391 ? -3.268 -12.914 -17.828 1 93 391 GLY A CA 1
ATOM 2933 C C . GLY A 1 391 ? -3.812 -13.367 -16.484 1 93 391 GLY A C 1
ATOM 2934 O O . GLY A 1 391 ? -3.367 -14.375 -15.938 1 93 391 GLY A O 1
ATOM 2935 N N . GLY A 1 392 ? -4.785 -12.633 -16.016 1 96 392 GLY A N 1
ATOM 2936 C CA . GLY A 1 392 ? -5.379 -12.953 -14.719 1 96 392 GLY A CA 1
ATOM 2937 C C . GLY A 1 392 ? -6.258 -14.188 -14.766 1 96 392 GLY A C 1
ATOM 2938 O O . GLY A 1 392 ? -6.828 -14.516 -15.812 1 96 392 GLY A O 1
ATOM 2939 N N . LYS A 1 393 ? -6.352 -14.938 -13.625 1 97.5 393 LYS A N 1
ATOM 2940 C CA . LYS A 1 393 ? -7.156 -16.156 -13.5 1 97.5 393 LYS A CA 1
ATOM 2941 C C . LYS A 1 393 ? -8.07 -16.094 -12.281 1 97.5 393 LYS A C 1
ATOM 2943 O O . LYS A 1 393 ? -7.672 -15.578 -11.234 1 97.5 393 LYS A O 1
ATOM 2948 N N . PHE A 1 394 ? -9.281 -16.5 -12.477 1 97.38 394 PHE A N 1
ATOM 2949 C CA . PHE A 1 394 ? -10.188 -16.75 -11.359 1 97.38 394 PHE A CA 1
ATOM 2950 C C . PHE A 1 394 ? -10.445 -18.234 -11.188 1 97.38 394 PHE A C 1
ATOM 2952 O O . PHE A 1 394 ? -11.008 -18.891 -12.078 1 97.38 394 PHE A O 1
ATOM 2959 N N . VAL A 1 395 ? -10.016 -18.734 -9.93 1 95.56 395 VAL A N 1
ATOM 2960 C CA . VAL A 1 395 ? -10.016 -20.188 -9.812 1 95.56 395 VAL A CA 1
ATOM 2961 C C . VAL A 1 395 ? -10.672 -20.594 -8.5 1 95.56 395 VAL A C 1
ATOM 2963 O O . VAL A 1 395 ? -10.719 -19.812 -7.547 1 95.56 395 VAL A O 1
ATOM 2966 N N . GLN A 1 396 ? -11.195 -21.75 -8.523 1 92.88 396 GLN A N 1
ATOM 2967 C CA . GLN A 1 396 ? -11.641 -22.484 -7.336 1 92.88 396 GLN A CA 1
ATOM 2968 C C . GLN A 1 396 ? -10.867 -23.781 -7.172 1 92.88 396 GLN A C 1
ATOM 2970 O O . GLN A 1 396 ? -10.781 -24.578 -8.109 1 92.88 396 GLN A O 1
ATOM 2975 N N . LEU A 1 397 ? -10.25 -23.922 -5.988 1 89.88 397 LEU A N 1
ATOM 2976 C CA . LEU A 1 397 ? -9.375 -25.062 -5.793 1 89.88 397 LEU A CA 1
ATOM 2977 C C . LEU A 1 397 ? -10.164 -26.375 -5.898 1 89.88 397 LEU A C 1
ATOM 2979 O O . LEU A 1 397 ? -11.305 -26.453 -5.426 1 89.88 397 LEU A O 1
ATOM 2983 N N . GLN A 1 398 ? -9.422 -27.203 -6.535 1 77 398 GLN A N 1
ATOM 2984 C CA . GLN A 1 398 ? -9.969 -28.562 -6.629 1 77 398 GLN A CA 1
ATOM 2985 C C . GLN A 1 398 ? -9.945 -29.25 -5.273 1 77 398 GLN A C 1
ATOM 2987 O O . GLN A 1 398 ? -8.93 -29.234 -4.578 1 77 398 GLN A O 1
ATOM 2992 N N . SER A 1 399 ? -11.117 -29.438 -4.562 1 62.31 399 SER A N 1
ATOM 2993 C CA . SER A 1 399 ? -11.172 -30.125 -3.271 1 62.31 399 SER A CA 1
ATOM 2994 C C . SER A 1 399 ? -10.875 -31.609 -3.416 1 62.31 399 SER A C 1
ATOM 2996 O O . SER A 1 399 ? -11.422 -32.281 -4.293 1 62.31 399 SER A O 1
ATOM 2998 N N . PRO A 1 400 ? -9.641 -32.062 -2.779 1 56.91 400 PRO A N 1
ATOM 2999 C CA . PRO A 1 400 ? -9.742 -33.5 -2.717 1 56.91 400 PRO A CA 1
ATOM 3000 C C . PRO A 1 400 ? -10.922 -33.969 -1.883 1 56.91 400 PRO A C 1
ATOM 3002 O O . PRO A 1 400 ? -11.531 -35 -2.193 1 56.91 400 PRO A O 1
ATOM 3005 N N . ASP A 1 401 ? -11.125 -33.281 -0.627 1 51.38 401 ASP A N 1
ATOM 3006 C CA . ASP A 1 401 ? -12.219 -33.562 0.29 1 51.38 401 ASP A CA 1
ATOM 3007 C C . ASP A 1 401 ? -13.367 -32.594 0.106 1 51.38 401 ASP A C 1
ATOM 3009 O O . ASP A 1 401 ? -13.188 -31.375 0.298 1 51.38 401 ASP A O 1
ATOM 3013 N N . PRO A 1 402 ? -14.414 -33.094 -0.319 1 47.88 402 PRO A N 1
ATOM 3014 C CA . PRO A 1 402 ? -15.562 -32.219 -0.624 1 47.88 402 PRO A CA 1
ATOM 3015 C C . PRO A 1 402 ? -15.977 -31.344 0.555 1 47.88 402 PRO A C 1
ATOM 3017 O O . PRO A 1 402 ? -16.766 -30.406 0.39 1 47.88 402 PRO A O 1
ATOM 3020 N N . ARG A 1 403 ? -15.703 -31.938 1.819 1 49.66 403 ARG A N 1
ATOM 3021 C CA . ARG A 1 403 ? -16.203 -31.266 3.018 1 49.66 403 ARG A CA 1
ATOM 3022 C C . ARG A 1 403 ? -15.648 -29.844 3.117 1 49.66 403 ARG A C 1
ATOM 3024 O O . ARG A 1 403 ? -16.141 -29.047 3.91 1 49.66 403 ARG A O 1
ATOM 3031 N N . TYR A 1 404 ? -14.555 -29.719 2.74 1 50.28 404 TYR A N 1
ATOM 3032 C CA . TYR A 1 404 ? -13.992 -28.375 2.934 1 50.28 404 TYR A CA 1
ATOM 3033 C C . TYR A 1 404 ? -14.266 -27.484 1.729 1 50.28 404 TYR A C 1
ATOM 3035 O O . TYR A 1 404 ? -14.148 -27.938 0.583 1 50.28 404 TYR A O 1
ATOM 3043 N N . GLY A 1 405 ? -15.031 -26.531 1.916 1 57.22 405 GLY A N 1
ATOM 3044 C CA . GLY A 1 405 ? -15.445 -25.578 0.901 1 57.22 405 GLY A CA 1
ATOM 3045 C C . GLY A 1 405 ? -14.297 -25.078 0.046 1 57.22 405 GLY A C 1
ATOM 3046 O O . GLY A 1 405 ? -13.156 -25 0.511 1 57.22 405 GLY A O 1
ATOM 3047 N N . GLU A 1 406 ? -14.391 -25.156 -1.262 1 72.69 406 GLU A N 1
ATOM 3048 C CA . GLU A 1 406 ? -13.461 -24.75 -2.318 1 72.69 406 GLU A CA 1
ATOM 3049 C C . GLU A 1 406 ? -13.117 -23.266 -2.217 1 72.69 406 GLU A C 1
ATOM 3051 O O . GLU A 1 406 ? -14.008 -22.422 -2.129 1 72.69 406 GLU A O 1
ATOM 3056 N N . SER A 1 407 ? -11.82 -23.047 -1.733 1 87.25 407 SER A N 1
ATOM 3057 C CA . SER A 1 407 ? -11.312 -21.688 -1.673 1 87.25 407 SER A CA 1
ATOM 3058 C C . SER A 1 407 ? -11.188 -21.078 -3.066 1 87.25 407 SER A C 1
ATOM 3060 O O . SER A 1 407 ? -10.828 -21.766 -4.023 1 87.25 407 SER A O 1
ATOM 3062 N N . MET A 1 408 ? -11.703 -19.922 -3.211 1 95.12 408 MET A N 1
ATOM 3063 C CA . MET A 1 408 ? -11.57 -19.188 -4.469 1 95.12 408 MET A CA 1
ATOM 3064 C C . MET A 1 408 ? -10.383 -18.219 -4.418 1 95.12 408 MET A C 1
ATOM 3066 O O . MET A 1 408 ? -10.133 -17.594 -3.389 1 95.12 408 MET A O 1
ATOM 3070 N N . TYR A 1 409 ? -9.695 -18.203 -5.508 1 96.38 409 TYR A N 1
ATOM 3071 C CA . TYR A 1 409 ? -8.547 -17.312 -5.613 1 96.38 409 TYR A CA 1
ATOM 3072 C C . TYR A 1 409 ? -8.586 -16.531 -6.918 1 96.38 409 TYR A C 1
ATOM 3074 O O . TYR A 1 409 ? -9.008 -17.047 -7.953 1 96.38 409 TYR A O 1
ATOM 3082 N N . TYR A 1 410 ? -8.258 -15.312 -6.82 1 98.19 410 TYR A N 1
ATOM 3083 C CA . TYR A 1 410 ? -7.867 -14.555 -8.008 1 98.19 410 TYR A CA 1
ATOM 3084 C C . TYR A 1 410 ? -6.348 -14.5 -8.141 1 98.19 410 TYR A C 1
ATOM 3086 O O . TYR A 1 410 ? -5.648 -14.164 -7.18 1 98.19 410 TYR A O 1
ATOM 3094 N N . ILE A 1 411 ? -5.859 -14.914 -9.234 1 98.19 411 ILE A N 1
ATOM 3095 C CA . ILE A 1 411 ? -4.438 -14.812 -9.539 1 98.19 411 ILE A CA 1
ATOM 3096 C C . ILE A 1 411 ? -4.203 -13.672 -10.531 1 98.19 411 ILE A C 1
ATOM 3098 O O . ILE A 1 411 ? -4.746 -13.688 -11.641 1 98.19 411 ILE A O 1
ATOM 3102 N N . ASP A 1 412 ? -3.412 -12.664 -10.141 1 97.38 412 ASP A N 1
ATOM 3103 C CA . ASP A 1 412 ? -3.193 -11.516 -11.023 1 97.38 412 ASP A CA 1
ATOM 3104 C C . ASP A 1 412 ? -2.104 -11.812 -12.047 1 97.38 412 ASP A C 1
ATOM 3106 O O . ASP A 1 412 ? -1.456 -12.859 -11.992 1 97.38 412 ASP A O 1
ATOM 3110 N N . PRO A 1 413 ? -1.946 -10.945 -13.055 1 95.56 413 PRO A N 1
ATOM 3111 C CA . PRO A 1 413 ? -0.983 -11.188 -14.133 1 95.56 413 PRO A CA 1
ATOM 3112 C C . PRO A 1 413 ? 0.46 -11.227 -13.633 1 95.56 413 PRO A C 1
ATOM 3114 O O . PRO A 1 413 ? 1.358 -11.656 -14.367 1 95.56 413 PRO A O 1
ATOM 3117 N N . GLU A 1 414 ? 0.711 -10.812 -12.43 1 95.44 414 GLU A N 1
ATOM 3118 C CA . GLU A 1 414 ? 2.053 -10.859 -11.859 1 95.44 414 GLU A CA 1
ATOM 3119 C C . GLU A 1 414 ? 2.291 -12.164 -11.117 1 95.44 414 GLU A C 1
ATOM 3121 O O . GLU A 1 414 ? 3.414 -12.453 -10.688 1 95.44 414 GLU A O 1
ATOM 3126 N N . GLY A 1 415 ? 1.309 -12.961 -10.984 1 96.69 415 GLY A N 1
ATOM 3127 C CA . GLY A 1 415 ? 1.46 -14.289 -10.406 1 96.69 415 GLY A CA 1
ATOM 3128 C C . GLY A 1 415 ? 1.245 -14.312 -8.898 1 96.69 415 GLY A C 1
ATOM 3129 O O . GLY A 1 415 ? 1.8 -15.164 -8.203 1 96.69 415 GLY A O 1
ATOM 3130 N N . VAL A 1 416 ? 0.542 -13.367 -8.398 1 97.31 416 VAL A N 1
ATOM 3131 C CA . VAL A 1 416 ? 0.183 -13.344 -6.984 1 97.31 416 VAL A CA 1
ATOM 3132 C C . VAL A 1 416 ? -1.241 -13.867 -6.805 1 97.31 416 VAL A C 1
ATOM 3134 O O . VAL A 1 416 ? -2.135 -13.523 -7.586 1 97.31 416 VAL A O 1
ATOM 3137 N N . ARG A 1 417 ? -1.46 -14.703 -5.812 1 96.94 417 ARG A N 1
ATOM 3138 C CA . ARG A 1 417 ? -2.807 -15.211 -5.57 1 96.94 417 ARG A CA 1
ATOM 3139 C C . ARG A 1 417 ? -3.494 -14.438 -4.453 1 96.94 417 ARG A C 1
ATOM 3141 O O . ARG A 1 417 ? -2.873 -14.125 -3.434 1 96.94 417 ARG A O 1
ATOM 3148 N N . TYR A 1 418 ? -4.711 -14.125 -4.707 1 97.44 418 TYR A N 1
ATOM 3149 C CA . TYR A 1 418 ? -5.535 -13.398 -3.748 1 97.44 418 TYR A CA 1
ATOM 3150 C C . TYR A 1 418 ? -6.789 -14.188 -3.393 1 97.44 418 TYR A C 1
ATOM 3152 O O . TYR A 1 418 ? -7.551 -14.578 -4.277 1 97.44 418 TYR A O 1
ATOM 3160 N N . GLY A 1 419 ? -6.98 -14.375 -2.088 1 96.19 419 GLY A N 1
ATOM 3161 C CA . GLY A 1 419 ? -8.18 -15.078 -1.656 1 96.19 419 GLY A CA 1
ATOM 3162 C C . GLY A 1 419 ? -9.453 -14.281 -1.876 1 96.19 419 GLY A C 1
ATOM 3163 O O . GLY A 1 419 ? -9.477 -13.07 -1.644 1 96.19 419 GLY A O 1
ATOM 3164 N N . VAL A 1 420 ? -10.438 -14.875 -2.447 1 97.06 420 VAL A N 1
ATOM 3165 C CA . VAL A 1 420 ? -11.789 -14.344 -2.561 1 97.06 420 VAL A CA 1
ATOM 3166 C C . VAL A 1 420 ? -12.719 -15.102 -1.616 1 97.06 420 VAL A C 1
ATOM 3168 O O . VAL A 1 420 ? -13.086 -16.25 -1.883 1 97.06 420 VAL A O 1
ATOM 3171 N N . PRO A 1 421 ? -13.141 -14.5 -0.588 1 94.38 421 PRO A N 1
ATOM 3172 C CA . PRO A 1 421 ? -13.703 -15.25 0.537 1 94.38 421 PRO A CA 1
ATOM 3173 C C . PRO A 1 421 ? -15.117 -15.758 0.258 1 94.38 421 PRO A C 1
ATOM 3175 O O . PRO A 1 421 ? -15.555 -16.734 0.861 1 94.38 421 PRO A O 1
ATOM 3178 N N . ASP A 1 422 ? -15.906 -15.031 -0.587 1 93.38 422 ASP A N 1
ATOM 3179 C CA . ASP A 1 422 ? -17.297 -15.414 -0.795 1 93.38 422 ASP A CA 1
ATOM 3180 C C . ASP A 1 422 ? -17.781 -14.984 -2.176 1 93.38 422 ASP A C 1
ATOM 3182 O O . ASP A 1 422 ? -17.078 -14.281 -2.898 1 93.38 422 ASP A O 1
ATOM 3186 N N . ALA A 1 423 ? -19.031 -15.438 -2.479 1 93.38 423 ALA A N 1
ATOM 3187 C CA . ALA A 1 423 ? -19.609 -15.18 -3.789 1 93.38 423 ALA A CA 1
ATOM 3188 C C . ALA A 1 423 ? -19.922 -13.695 -3.965 1 93.38 423 ALA A C 1
ATOM 3190 O O . ALA A 1 423 ? -19.828 -13.156 -5.074 1 93.38 423 ALA A O 1
ATOM 3191 N N . ASP A 1 424 ? -20.266 -13.039 -2.93 1 96.31 424 ASP A N 1
ATOM 3192 C CA . ASP A 1 424 ? -20.562 -11.617 -2.996 1 96.31 424 ASP A CA 1
ATOM 3193 C C . ASP A 1 424 ? -19.328 -10.812 -3.4 1 96.31 424 ASP A C 1
ATOM 3195 O O . ASP A 1 424 ? -19.422 -9.883 -4.199 1 96.31 424 ASP A O 1
ATOM 3199 N N . SER A 1 425 ? -18.219 -11.195 -2.801 1 97.56 425 SER A N 1
ATOM 3200 C CA . SER A 1 425 ? -16.969 -10.547 -3.18 1 97.56 425 SER A CA 1
ATOM 3201 C C . SER A 1 425 ? -16.641 -10.797 -4.648 1 97.56 425 SER A C 1
ATOM 3203 O O . SER A 1 425 ? -16.203 -9.883 -5.352 1 97.56 425 SER A O 1
ATOM 3205 N N . ALA A 1 426 ? -16.859 -12 -5.109 1 97.62 426 ALA A N 1
ATOM 3206 C CA . ALA A 1 426 ? -16.609 -12.328 -6.512 1 97.62 426 ALA A CA 1
ATOM 3207 C C . ALA A 1 426 ? -17.5 -11.5 -7.434 1 97.62 426 ALA A C 1
ATOM 3209 O O . ALA A 1 426 ? -17.031 -10.961 -8.438 1 97.62 426 ALA A O 1
ATOM 3210 N N . LYS A 1 427 ? -18.719 -11.414 -7.09 1 97.12 427 LYS A N 1
ATOM 3211 C CA . LYS A 1 427 ? -19.672 -10.641 -7.875 1 97.12 427 LYS A CA 1
ATOM 3212 C C . LYS A 1 427 ? -19.297 -9.164 -7.906 1 97.12 427 LYS A C 1
ATOM 3214 O O . LYS A 1 427 ? -19.359 -8.523 -8.953 1 97.12 427 LYS A O 1
ATOM 3219 N N . ALA A 1 428 ? -18.906 -8.648 -6.746 1 98.06 428 ALA A N 1
ATOM 3220 C CA . ALA A 1 428 ? -18.5 -7.246 -6.648 1 98.06 428 ALA A CA 1
ATOM 3221 C C . ALA A 1 428 ? -17.312 -6.953 -7.566 1 98.06 428 ALA A C 1
ATOM 3223 O O . ALA A 1 428 ? -17.172 -5.84 -8.078 1 98.06 428 ALA A O 1
ATOM 3224 N N . LEU A 1 429 ? -16.453 -7.949 -7.766 1 98.31 429 LEU A N 1
ATOM 3225 C CA . LEU A 1 429 ? -15.242 -7.766 -8.555 1 98.31 429 LEU A CA 1
ATOM 3226 C C . LEU A 1 429 ? -15.492 -8.086 -10.023 1 98.31 429 LEU A C 1
ATOM 3228 O O . LEU A 1 429 ? -14.594 -7.961 -10.852 1 98.31 429 LEU A O 1
ATOM 3232 N N . GLY A 1 430 ? -16.672 -8.508 -10.328 1 96.88 430 GLY A N 1
ATOM 3233 C CA . GLY A 1 430 ? -17.016 -8.852 -11.695 1 96.88 430 GLY A CA 1
ATOM 3234 C C . GLY A 1 430 ? -16.438 -10.18 -12.141 1 96.88 430 GLY A C 1
ATOM 3235 O O . GLY A 1 430 ? -16.203 -10.391 -13.328 1 96.88 430 GLY A O 1
ATOM 3236 N N . LEU A 1 431 ? -16.172 -11.039 -11.195 1 97.19 431 LEU A N 1
ATOM 3237 C CA . LEU A 1 431 ? -15.602 -12.352 -11.508 1 97.19 431 LEU A CA 1
ATOM 3238 C C . LEU A 1 431 ? -16.703 -13.359 -11.812 1 97.19 431 LEU A C 1
ATOM 3240 O O . LEU A 1 431 ? -17.594 -13.578 -11 1 97.19 431 LEU A O 1
ATOM 3244 N N . GLY A 1 432 ? -16.641 -13.945 -12.938 1 92.69 432 GLY A N 1
ATOM 3245 C CA . GLY A 1 432 ? -17.625 -14.938 -13.367 1 92.69 432 GLY A CA 1
ATOM 3246 C C . GLY A 1 432 ? -17.422 -16.281 -12.711 1 92.69 432 GLY A C 1
ATOM 3247 O O . GLY A 1 432 ? -17.172 -16.375 -11.508 1 92.69 432 GLY A O 1
ATOM 3248 N N . MET A 1 433 ? -17.625 -17.297 -13.43 1 90.88 433 MET A N 1
ATOM 3249 C CA . MET A 1 433 ? -17.469 -18.656 -12.922 1 90.88 433 MET A CA 1
ATOM 3250 C C . MET A 1 433 ? -15.992 -19.031 -12.82 1 90.88 433 MET A C 1
ATOM 3252 O O . MET A 1 433 ? -15.25 -18.906 -13.797 1 90.88 433 MET A O 1
ATOM 3256 N N . PRO A 1 434 ? -15.586 -19.422 -11.68 1 93.12 434 PRO A N 1
ATOM 3257 C CA . PRO A 1 434 ? -14.18 -19.797 -11.531 1 93.12 434 PRO A CA 1
ATOM 3258 C C . PRO A 1 434 ? -13.859 -21.125 -12.242 1 93.12 434 PRO A C 1
ATOM 3260 O O . PRO A 1 434 ? -14.703 -22.016 -12.32 1 93.12 434 PRO A O 1
ATOM 3263 N N . LYS A 1 435 ? -12.711 -21.203 -12.695 1 93 435 LYS A N 1
ATOM 3264 C CA . LYS A 1 435 ? -12.18 -22.469 -13.188 1 93 435 LYS A CA 1
ATOM 3265 C C . LYS A 1 435 ? -11.484 -23.25 -12.07 1 93 435 LYS A C 1
ATOM 3267 O O . LYS A 1 435 ? -11.125 -22.672 -11.039 1 93 435 LYS A O 1
ATOM 3272 N N . THR A 1 436 ? -11.289 -24.516 -12.305 1 92.06 436 THR A N 1
ATOM 3273 C CA . THR A 1 436 ? -10.625 -25.312 -11.289 1 92.06 436 THR A CA 1
ATOM 3274 C C . THR A 1 436 ? -9.109 -25.219 -11.43 1 92.06 436 THR A C 1
ATOM 3276 O O . THR A 1 436 ? -8.602 -24.875 -12.5 1 92.06 436 THR A O 1
ATOM 3279 N N . ALA A 1 437 ? -8.406 -25.422 -10.359 1 94.31 437 ALA A N 1
ATOM 3280 C CA . ALA A 1 437 ? -6.949 -25.391 -10.344 1 94.31 437 ALA A CA 1
ATOM 3281 C C . ALA A 1 437 ? -6.391 -26.328 -9.273 1 94.31 437 ALA A C 1
ATOM 3283 O O . ALA A 1 437 ? -7.051 -26.594 -8.266 1 94.31 437 ALA A O 1
ATOM 3284 N N . PRO A 1 438 ? -5.219 -26.844 -9.5 1 93.12 438 PRO A N 1
ATOM 3285 C CA . PRO A 1 438 ? -4.613 -27.734 -8.5 1 93.12 438 PRO A CA 1
ATOM 3286 C C . PRO A 1 438 ? -3.9 -26.969 -7.387 1 93.12 438 PRO A C 1
ATOM 3288 O O . PRO A 1 438 ? -3.066 -26.109 -7.66 1 93.12 438 PRO A O 1
ATOM 3291 N N . TRP A 1 439 ? -4.148 -27.328 -6.172 1 91.75 439 TRP A N 1
ATOM 3292 C CA . TRP A 1 439 ? -3.521 -26.688 -5.027 1 91.75 439 TRP A CA 1
ATOM 3293 C C . TRP A 1 439 ? -2.01 -26.891 -5.047 1 91.75 439 TRP A C 1
ATOM 3295 O O . TRP A 1 439 ? -1.256 -26.031 -4.578 1 91.75 439 TRP A O 1
ATOM 3305 N N . GLU A 1 440 ? -1.495 -27.984 -5.602 1 92.38 440 GLU A N 1
ATOM 3306 C CA . GLU A 1 440 ? -0.076 -28.328 -5.652 1 92.38 440 GLU A CA 1
ATOM 3307 C C . GLU A 1 440 ? 0.732 -27.219 -6.32 1 92.38 440 GLU A C 1
ATOM 3309 O O . GLU A 1 440 ? 1.902 -27 -5.992 1 92.38 440 GLU A O 1
ATOM 3314 N N . ILE A 1 441 ? 0.026 -26.547 -7.227 1 95.56 441 ILE A N 1
ATOM 3315 C CA . ILE A 1 441 ? 0.723 -25.484 -7.941 1 95.56 441 ILE A CA 1
ATOM 3316 C C . ILE A 1 441 ? 0.319 -24.125 -7.371 1 95.56 441 ILE A C 1
ATOM 3318 O O . ILE A 1 441 ? 1.172 -23.266 -7.133 1 95.56 441 ILE A O 1
ATOM 3322 N N . VAL A 1 442 ? -0.988 -23.891 -7.074 1 95.31 442 VAL A N 1
ATOM 3323 C CA . VAL A 1 442 ? -1.505 -22.609 -6.594 1 95.31 442 VAL A CA 1
ATOM 3324 C C . VAL A 1 442 ? -0.814 -22.234 -5.289 1 95.31 442 VAL A C 1
ATOM 3326 O O . VAL A 1 442 ? -0.549 -21.047 -5.039 1 95.31 442 VAL A O 1
ATOM 3329 N N . ARG A 1 443 ? -0.47 -23.234 -4.477 1 92.62 443 ARG A N 1
ATOM 3330 C CA . ARG A 1 443 ? 0.124 -22.969 -3.172 1 92.62 443 ARG A CA 1
ATOM 3331 C C . ARG A 1 443 ? 1.534 -22.406 -3.314 1 92.62 443 ARG A C 1
ATOM 3333 O O . ARG A 1 443 ? 2.096 -21.875 -2.355 1 92.62 443 ARG A O 1
ATOM 3340 N N . LEU A 1 444 ? 2.135 -22.625 -4.504 1 95.75 444 LEU A N 1
ATOM 3341 C CA . LEU A 1 444 ? 3.5 -22.172 -4.723 1 95.75 444 LEU A CA 1
ATOM 3342 C C . LEU A 1 444 ? 3.516 -20.703 -5.125 1 95.75 444 LEU A C 1
ATOM 3344 O O . LEU A 1 444 ? 4.578 -20.062 -5.156 1 95.75 444 LEU A O 1
ATOM 3348 N N . LEU A 1 445 ? 2.361 -20.141 -5.469 1 96.81 445 LEU A N 1
ATOM 3349 C CA . LEU A 1 445 ? 2.252 -18.703 -5.75 1 96.81 445 LEU A CA 1
ATOM 3350 C C . LEU A 1 445 ? 2.273 -17.891 -4.461 1 96.81 445 LEU A C 1
ATOM 3352 O O . LEU A 1 445 ? 1.842 -18.375 -3.41 1 96.81 445 LEU A O 1
ATOM 3356 N N . VAL A 1 446 ? 2.826 -16.688 -4.609 1 95.88 446 VAL A N 1
ATOM 3357 C CA . VAL A 1 446 ? 2.908 -15.82 -3.443 1 95.88 446 VAL A CA 1
ATOM 3358 C C . VAL A 1 446 ? 1.505 -15.398 -3.018 1 95.88 446 VAL A C 1
ATOM 3360 O O . VAL A 1 446 ? 0.659 -15.086 -3.859 1 95.88 446 VAL A O 1
ATOM 3363 N N . ASP A 1 447 ? 1.293 -15.375 -1.702 1 94.69 447 ASP A N 1
ATOM 3364 C CA . ASP A 1 447 ? -0.011 -15.039 -1.138 1 94.69 447 ASP A CA 1
ATOM 3365 C C . ASP A 1 447 ? -0.158 -13.531 -0.95 1 94.69 447 ASP A C 1
ATOM 3367 O O . ASP A 1 447 ? 0.704 -12.891 -0.345 1 94.69 447 ASP A O 1
ATOM 3371 N N . GLY A 1 448 ? -1.228 -12.977 -1.533 1 95.5 448 GLY A N 1
ATOM 3372 C CA . GLY A 1 448 ? -1.597 -11.594 -1.28 1 95.5 448 GLY A CA 1
ATOM 3373 C C . GLY A 1 448 ? -2.734 -11.445 -0.286 1 95.5 448 GLY A C 1
ATOM 3374 O O . GLY A 1 448 ? -3.209 -12.445 0.267 1 95.5 448 GLY A O 1
ATOM 3375 N N . PRO A 1 449 ? -3.145 -10.25 -0.033 1 95.31 449 PRO A N 1
ATOM 3376 C CA . PRO A 1 449 ? -4.242 -10.039 0.914 1 95.31 449 PRO A CA 1
ATOM 3377 C C . PRO A 1 449 ? -5.57 -10.594 0.412 1 95.31 449 PRO A C 1
ATOM 3379 O O . PRO A 1 449 ? -5.781 -10.703 -0.799 1 95.31 449 PRO A O 1
ATOM 3382 N N . VAL A 1 450 ? -6.414 -10.914 1.399 1 96.31 450 VAL A N 1
ATOM 3383 C CA . VAL A 1 450 ? -7.742 -11.414 1.062 1 96.31 450 VAL A CA 1
ATOM 3384 C C . VAL A 1 450 ? -8.602 -10.273 0.521 1 96.31 450 VAL A C 1
ATOM 3386 O O . VAL A 1 450 ? -8.562 -9.156 1.05 1 96.31 450 VAL A O 1
ATOM 3389 N N . LEU A 1 451 ? -9.273 -10.508 -0.565 1 98 451 LEU A N 1
ATOM 3390 C CA . LEU A 1 451 ? -10.117 -9.492 -1.198 1 98 451 LEU A CA 1
ATOM 3391 C C . LEU A 1 451 ? -11.523 -9.516 -0.62 1 98 451 LEU A C 1
ATOM 3393 O O . LEU A 1 451 ? -12.43 -10.117 -1.205 1 98 451 LEU A O 1
ATOM 3397 N N . SER A 1 452 ? -11.711 -8.875 0.491 1 97 452 SER A N 1
ATOM 3398 C CA . SER A 1 452 ? -13 -8.836 1.172 1 97 452 SER A CA 1
ATOM 3399 C C . SER A 1 452 ? -13.508 -7.41 1.329 1 97 452 SER A C 1
ATOM 3401 O O . SER A 1 452 ? -12.719 -6.461 1.322 1 97 452 SER A O 1
ATOM 3403 N N . LYS A 1 453 ? -14.828 -7.309 1.429 1 97.44 453 LYS A N 1
ATOM 3404 C CA . LYS A 1 453 ? -15.438 -6 1.654 1 97.44 453 LYS A CA 1
ATOM 3405 C C . LYS A 1 453 ? -14.977 -5.398 2.979 1 97.44 453 LYS A C 1
ATOM 3407 O O . LYS A 1 453 ? -14.695 -4.199 3.057 1 97.44 453 LYS A O 1
ATOM 3412 N N . ASP A 1 454 ? -14.867 -6.172 3.998 1 96 454 ASP A N 1
ATOM 3413 C CA . ASP A 1 454 ? -14.438 -5.703 5.312 1 96 454 ASP A CA 1
ATOM 3414 C C . ASP A 1 454 ? -13.039 -5.105 5.254 1 96 454 ASP A C 1
ATOM 3416 O O . ASP A 1 454 ? -12.773 -4.066 5.859 1 96 454 ASP A O 1
ATOM 3420 N N . ALA A 1 455 ? -12.195 -5.781 4.539 1 96.62 455 ALA A N 1
ATOM 3421 C CA . ALA A 1 455 ? -10.82 -5.285 4.41 1 96.62 455 ALA A CA 1
ATOM 3422 C C . ALA A 1 455 ? -10.781 -4 3.588 1 96.62 455 ALA A C 1
ATOM 3424 O O . ALA A 1 455 ? -9.953 -3.123 3.834 1 96.62 455 ALA A O 1
ATOM 3425 N N . ALA A 1 456 ? -11.641 -3.906 2.594 1 97.81 456 ALA A N 1
ATOM 3426 C CA . ALA A 1 456 ? -11.68 -2.734 1.723 1 97.81 456 ALA A CA 1
ATOM 3427 C C . ALA A 1 456 ? -12.227 -1.519 2.467 1 97.81 456 ALA A C 1
ATOM 3429 O O . ALA A 1 456 ? -11.977 -0.378 2.068 1 97.81 456 ALA A O 1
ATOM 3430 N N . LEU A 1 457 ? -13.008 -1.734 3.555 1 97.25 457 LEU A N 1
ATOM 3431 C CA . LEU A 1 457 ? -13.656 -0.66 4.301 1 97.25 457 LEU A CA 1
ATOM 3432 C C . LEU A 1 457 ? -12.789 -0.217 5.473 1 97.25 457 LEU A C 1
ATOM 3434 O O . LEU A 1 457 ? -13.305 0.288 6.477 1 97.25 457 LEU A O 1
ATOM 3438 N N . LEU A 1 458 ? -11.531 -0.444 5.32 1 96.31 458 LEU A N 1
ATOM 3439 C CA . LEU A 1 458 ? -10.586 0.034 6.324 1 96.31 458 LEU A CA 1
ATOM 3440 C C . LEU A 1 458 ? -9.906 1.314 5.859 1 96.31 458 LEU A C 1
ATOM 3442 O O . LEU A 1 458 ? -9.523 1.43 4.691 1 96.31 458 LEU A O 1
ATOM 3446 N N . GLU A 1 459 ? -9.828 2.295 6.742 1 96.12 459 GLU A N 1
ATOM 3447 C CA . GLU A 1 459 ? -9.109 3.543 6.508 1 96.12 459 GLU A CA 1
ATOM 3448 C C . GLU A 1 459 ? -7.633 3.412 6.875 1 96.12 459 GLU A C 1
ATOM 3450 O O . GLU A 1 459 ? -7.289 2.75 7.855 1 96.12 459 GLU A O 1
ATOM 3455 N N . HIS A 1 460 ? -6.855 4.023 6.016 1 95.06 460 HIS A N 1
ATOM 3456 C CA . HIS A 1 460 ? -5.414 4.031 6.246 1 95.06 460 HIS A CA 1
ATOM 3457 C C . HIS A 1 460 ? -4.855 5.449 6.184 1 95.06 460 HIS A C 1
ATOM 3459 O O . HIS A 1 460 ? -5.246 6.238 5.32 1 95.06 460 HIS A O 1
ATOM 3465 N N . GLU A 1 461 ? -4.066 5.758 7.117 1 93.62 461 GLU A N 1
ATOM 3466 C CA . GLU A 1 461 ? -3.408 7.062 7.125 1 93.62 461 GLU A CA 1
ATOM 3467 C C . GLU A 1 461 ? -2.041 6.996 6.453 1 93.62 461 GLU A C 1
ATOM 3469 O O . GLU A 1 461 ? -1.716 7.828 5.609 1 93.62 461 GLU A O 1
ATOM 3474 N N . THR A 1 462 ? -1.234 6.086 6.805 1 90.56 462 THR A N 1
ATOM 3475 C CA . THR A 1 462 ? 0.039 5.742 6.184 1 90.56 462 THR A CA 1
ATOM 3476 C C . THR A 1 462 ? 0.232 4.227 6.152 1 90.56 462 THR A C 1
ATOM 3478 O O . THR A 1 462 ? -0.551 3.484 6.75 1 90.56 462 THR A O 1
ATOM 3481 N N . LEU A 1 463 ? 1.143 3.826 5.27 1 92.81 463 LEU A N 1
ATOM 3482 C CA . LEU A 1 463 ? 1.442 2.402 5.176 1 92.81 463 LEU A CA 1
ATOM 3483 C C . LEU A 1 463 ? 2.875 2.119 5.613 1 92.81 463 LEU A C 1
ATOM 3485 O O . LEU A 1 463 ? 3.764 2.953 5.422 1 92.81 463 LEU A O 1
ATOM 3489 N N . PRO A 1 464 ? 3.039 0.968 6.227 1 87.69 464 PRO A N 1
ATOM 3490 C CA . PRO A 1 464 ? 4.414 0.587 6.551 1 87.69 464 PRO A CA 1
ATOM 3491 C C . PRO A 1 464 ? 5.254 0.281 5.312 1 87.69 464 PRO A C 1
ATOM 3493 O O . PRO A 1 464 ? 4.703 0.002 4.242 1 87.69 464 PRO A O 1
ATOM 3496 N N . SER A 1 465 ? 6.52 0.365 5.535 1 86.31 465 SER A N 1
ATOM 3497 C CA . SER A 1 465 ? 7.414 0.005 4.438 1 86.31 465 SER A CA 1
ATOM 3498 C C . SER A 1 465 ? 7.359 -1.491 4.148 1 86.31 465 SER A C 1
ATOM 3500 O O . SER A 1 465 ? 7.098 -2.293 5.047 1 86.31 465 SER A O 1
ATOM 3502 N N . ASP A 1 466 ? 7.555 -1.771 2.879 1 87.38 466 ASP A N 1
ATOM 3503 C CA . ASP A 1 466 ? 7.676 -3.174 2.498 1 87.38 466 ASP A CA 1
ATOM 3504 C C . ASP A 1 466 ? 8.93 -3.801 3.111 1 87.38 466 ASP A C 1
ATOM 3506 O O . ASP A 1 466 ? 10.039 -3.297 2.926 1 87.38 466 ASP A O 1
ATOM 3510 N N . PRO A 1 467 ? 8.789 -4.898 3.82 1 85.56 467 PRO A N 1
ATOM 3511 C CA . PRO A 1 467 ? 9.953 -5.52 4.461 1 85.56 467 PRO A CA 1
ATOM 3512 C C . PRO A 1 467 ? 10.883 -6.191 3.461 1 85.56 467 PRO A C 1
ATOM 3514 O O . PRO A 1 467 ? 12.062 -6.398 3.754 1 85.56 467 PRO A O 1
ATOM 3517 N N . ASN A 1 468 ? 10.352 -6.602 2.26 1 86.62 468 ASN A N 1
ATOM 3518 C CA . ASN A 1 468 ? 11.164 -7.336 1.296 1 86.62 468 ASN A CA 1
ATOM 3519 C C . ASN A 1 468 ? 11.023 -6.762 -0.111 1 86.62 468 ASN A C 1
ATOM 3521 O O . ASN A 1 468 ? 10.602 -7.465 -1.032 1 86.62 468 ASN A O 1
ATOM 3525 N N . PRO A 1 469 ? 11.531 -5.555 -0.247 1 86.38 469 PRO A N 1
ATOM 3526 C CA . PRO A 1 469 ? 11.492 -4.992 -1.599 1 86.38 469 PRO A CA 1
ATOM 3527 C C . PRO A 1 469 ? 12.688 -5.426 -2.449 1 86.38 469 PRO A C 1
ATOM 3529 O O . PRO A 1 469 ? 13.656 -5.973 -1.923 1 86.38 469 PRO A O 1
ATOM 3532 N N . ARG A 1 470 ? 12.508 -5.418 -3.75 1 92.38 470 ARG A N 1
ATOM 3533 C CA . ARG A 1 470 ? 13.602 -5.684 -4.676 1 92.38 470 ARG A CA 1
ATOM 3534 C C . ARG A 1 470 ? 13.914 -4.457 -5.523 1 92.38 470 ARG A C 1
ATOM 3536 O O . ARG A 1 470 ? 13 -3.768 -5.988 1 92.38 470 ARG A O 1
ATOM 3543 N N . LYS A 1 471 ? 15.172 -4.129 -5.719 1 90.81 471 LYS A N 1
ATOM 3544 C CA . LYS A 1 471 ? 15.547 -2.996 -6.562 1 90.81 471 LYS A CA 1
ATOM 3545 C C . LYS A 1 471 ? 15.32 -3.312 -8.039 1 90.81 471 LYS A C 1
ATOM 3547 O O . LYS A 1 471 ? 15.617 -4.418 -8.492 1 90.81 471 LYS A O 1
ATOM 3552 N N . VAL A 1 472 ? 14.727 -2.393 -8.766 1 88.25 472 VAL A N 1
ATOM 3553 C CA . VAL A 1 472 ? 14.562 -2.557 -10.211 1 88.25 472 VAL A CA 1
ATOM 3554 C C . VAL A 1 472 ? 15.93 -2.621 -10.883 1 88.25 472 VAL A C 1
ATOM 3556 O O . VAL A 1 472 ? 16.797 -1.795 -10.609 1 88.25 472 VAL A O 1
ATOM 3559 N N . PRO A 1 473 ? 16.172 -3.668 -11.586 1 74.94 473 PRO A N 1
ATOM 3560 C CA . PRO A 1 473 ? 17.484 -3.734 -12.242 1 74.94 473 PRO A CA 1
ATOM 3561 C C . PRO A 1 473 ? 17.766 -2.525 -13.133 1 74.94 473 PRO A C 1
ATOM 3563 O O . PRO A 1 473 ? 16.828 -1.958 -13.719 1 74.94 473 PRO A O 1
ATOM 3566 N N . ALA A 1 474 ? 18.891 -1.722 -12.836 1 57.12 474 ALA A N 1
ATOM 3567 C CA . ALA A 1 474 ? 19.328 -0.521 -13.539 1 57.12 474 ALA A CA 1
ATOM 3568 C C . ALA A 1 474 ? 19.297 -0.738 -15.055 1 57.12 474 ALA A C 1
ATOM 3570 O O . ALA A 1 474 ? 19.922 -1.674 -15.555 1 57.12 474 ALA A O 1
ATOM 3571 N N . GLY A 1 475 ? 18.266 -0.695 -15.797 1 45.22 475 GLY A N 1
ATOM 3572 C CA . GLY A 1 475 ? 18.438 -0.682 -17.234 1 45.22 475 GLY A CA 1
ATOM 3573 C C . GLY A 1 475 ? 19.453 0.348 -17.703 1 45.22 475 GLY A C 1
ATOM 3574 O O . GLY A 1 475 ? 19.734 1.316 -17 1 45.22 475 GLY A O 1
ATOM 3575 N N . THR A 1 476 ? 20.578 -0.056 -18.5 1 36.28 476 THR A N 1
ATOM 3576 C CA . THR A 1 476 ? 21.422 0.882 -19.234 1 36.28 476 THR A CA 1
ATOM 3577 C C . THR A 1 476 ? 20.609 2.061 -19.75 1 36.28 476 THR A C 1
ATOM 3579 O O . THR A 1 476 ? 19.609 1.872 -20.438 1 36.28 476 THR A O 1
ATOM 3582 N N . PRO A 1 477 ? 20.719 3.262 -19.094 1 34.5 477 PRO A N 1
ATOM 3583 C CA . PRO A 1 477 ? 20.203 4.434 -19.797 1 34.5 477 PRO A CA 1
ATOM 3584 C C . PRO A 1 477 ? 20.375 4.336 -21.312 1 34.5 477 PRO A C 1
ATOM 3586 O O . PRO A 1 477 ? 21.328 3.713 -21.797 1 34.5 477 PRO A O 1
ATOM 3589 N N . GLY A 1 478 ? 19.422 4.336 -22.125 1 26.48 478 GLY A N 1
ATOM 3590 C CA . GLY A 1 478 ? 19.656 4.543 -23.547 1 26.48 478 GLY A CA 1
ATOM 3591 C C . GLY A 1 478 ? 20.75 5.559 -23.828 1 26.48 478 GLY A C 1
ATOM 3592 O O . GLY A 1 478 ? 20.969 6.477 -23.031 1 26.48 478 GLY A O 1
ATOM 3593 N N . ALA A 1 479 ? 21.938 5.215 -24.703 1 23.8 479 ALA A N 1
ATOM 3594 C CA . ALA A 1 479 ? 22.781 6.164 -25.438 1 23.8 479 ALA A CA 1
ATOM 3595 C C . ALA A 1 479 ? 21.969 7.328 -25.969 1 23.8 479 ALA A C 1
ATOM 3597 O O . ALA A 1 479 ? 20.828 7.133 -26.438 1 23.8 479 ALA A O 1
ATOM 3598 N N . PRO A 1 480 ? 22.438 8.594 -25.781 1 27.19 480 PRO A N 1
ATOM 3599 C CA . PRO A 1 480 ? 22.047 9.68 -26.688 1 27.19 480 PRO A CA 1
ATOM 3600 C C . PRO A 1 480 ? 21.938 9.219 -28.141 1 27.19 480 PRO A C 1
ATOM 3602 O O . PRO A 1 480 ? 22.844 8.555 -28.656 1 27.19 480 PRO A O 1
ATOM 3605 N N . GLN A 1 481 ? 20.844 8.828 -28.781 1 17.69 481 GLN A N 1
ATOM 3606 C CA . GLN A 1 481 ? 21.062 9.203 -30.172 1 17.69 481 GLN A CA 1
ATOM 3607 C C . GLN A 1 481 ? 21.203 10.719 -30.312 1 17.69 481 GLN A C 1
ATOM 3609 O O . GLN A 1 481 ? 20.469 11.477 -29.688 1 17.69 481 GLN A O 1
ATOM 3614 N N . MET B 1 1 ? -19.406 20.969 -99.875 1 29.77 1 MET B N 1
ATOM 3615 C CA . MET B 1 1 ? -20.469 20.359 -99.062 1 29.77 1 MET B CA 1
ATOM 3616 C C . MET B 1 1 ? -20.469 20.906 -97.625 1 29.77 1 MET B C 1
ATOM 3618 O O . MET B 1 1 ? -19.5 20.734 -96.938 1 29.77 1 MET B O 1
ATOM 3622 N N . GLY B 1 2 ? -20.938 22.219 -97.375 1 35.69 2 GLY B N 1
ATOM 3623 C CA . GLY B 1 2 ? -20.875 23.156 -96.25 1 35.69 2 GLY B CA 1
ATOM 3624 C C . GLY B 1 2 ? -21.594 22.672 -95 1 35.69 2 GLY B C 1
ATOM 3625 O O . GLY B 1 2 ? -22.734 22.219 -95.062 1 35.69 2 GLY B O 1
ATOM 3626 N N . LEU B 1 3 ? -20.828 22.062 -94.062 1 38.28 3 LEU B N 1
ATOM 3627 C CA . LEU B 1 3 ? -21.234 21.547 -92.75 1 38.28 3 LEU B CA 1
ATOM 3628 C C . LEU B 1 3 ? -22.125 22.547 -92.062 1 38.28 3 LEU B C 1
ATOM 3630 O O . LEU B 1 3 ? -21.719 23.688 -91.812 1 38.28 3 LEU B O 1
ATOM 3634 N N . ARG B 1 4 ? -23.484 22.5 -92.375 1 39.97 4 ARG B N 1
ATOM 3635 C CA . ARG B 1 4 ? -24.516 23.266 -91.688 1 39.97 4 ARG B CA 1
ATOM 3636 C C . ARG B 1 4 ? -24.391 23.156 -90.188 1 39.97 4 ARG B C 1
ATOM 3638 O O . ARG B 1 4 ? -24.5 22.062 -89.625 1 39.97 4 ARG B O 1
ATOM 3645 N N . LEU B 1 5 ? -23.391 23.891 -89.625 1 41.16 5 LEU B N 1
ATOM 3646 C CA . LEU B 1 5 ? -23.062 24.062 -88.188 1 41.16 5 LEU B CA 1
ATOM 3647 C C . LEU B 1 5 ? -24.312 24.328 -87.375 1 41.16 5 LEU B C 1
ATOM 3649 O O . LEU B 1 5 ? -25.047 25.297 -87.625 1 41.16 5 LEU B O 1
ATOM 3653 N N . THR B 1 6 ? -25.062 23.156 -87.125 1 50.47 6 THR B N 1
ATOM 3654 C CA . THR B 1 6 ? -26.141 23.234 -86.125 1 50.47 6 THR B CA 1
ATOM 3655 C C . THR B 1 6 ? -25.719 24.094 -84.938 1 50.47 6 THR B C 1
ATOM 3657 O O . THR B 1 6 ? -24.672 23.844 -84.312 1 50.47 6 THR B O 1
ATOM 3660 N N . THR B 1 7 ? -26 25.422 -84.938 1 54.84 7 THR B N 1
ATOM 3661 C CA . THR B 1 7 ? -25.578 26.438 -84 1 54.84 7 THR B CA 1
ATOM 3662 C C . THR B 1 7 ? -25.984 26.078 -82.562 1 54.84 7 THR B C 1
ATOM 3664 O O . THR B 1 7 ? -26.938 25.312 -82.375 1 54.84 7 THR B O 1
ATOM 3667 N N . LYS B 1 8 ? -25.188 26.25 -81.562 1 58.84 8 LYS B N 1
ATOM 3668 C CA . LYS B 1 8 ? -25.328 26.031 -80.125 1 58.84 8 LYS B CA 1
ATOM 3669 C C . LYS B 1 8 ? -26.719 26.438 -79.688 1 58.84 8 LYS B C 1
ATOM 3671 O O . LYS B 1 8 ? -27.297 25.766 -78.812 1 58.84 8 LYS B O 1
ATOM 3676 N N . VAL B 1 9 ? -27.312 27.375 -80.375 1 65.56 9 VAL B N 1
ATOM 3677 C CA . VAL B 1 9 ? -28.641 27.891 -80 1 65.56 9 VAL B CA 1
ATOM 3678 C C . VAL B 1 9 ? -29.703 26.875 -80.375 1 65.56 9 VAL B C 1
ATOM 3680 O O . VAL B 1 9 ? -30.688 26.688 -79.688 1 65.56 9 VAL B O 1
ATOM 3683 N N . GLN B 1 10 ? -29.484 26.141 -81.438 1 64.69 10 GLN B N 1
ATOM 3684 C CA . GLN B 1 10 ? -30.453 25.141 -81.938 1 64.69 10 GLN B CA 1
ATOM 3685 C C . GLN B 1 10 ? -30.406 23.906 -81 1 64.69 10 GLN B C 1
ATOM 3687 O O . GLN B 1 10 ? -31.453 23.312 -80.75 1 64.69 10 GLN B O 1
ATOM 3692 N N . VAL B 1 11 ? -29.125 23.531 -80.562 1 67.06 11 VAL B N 1
ATOM 3693 C CA . VAL B 1 11 ? -29 22.406 -79.688 1 67.06 11 VAL B CA 1
ATOM 3694 C C . VAL B 1 11 ? -29.578 22.766 -78.312 1 67.06 11 VAL B C 1
ATOM 3696 O O . VAL B 1 11 ? -30.266 21.953 -77.688 1 67.06 11 VAL B O 1
ATOM 3699 N N . SER B 1 12 ? -29.438 24.078 -77.812 1 68.69 12 SER B N 1
ATOM 3700 C CA . SER B 1 12 ? -30.031 24.531 -76.562 1 68.69 12 SER B CA 1
ATOM 3701 C C . SER B 1 12 ? -31.547 24.609 -76.688 1 68.69 12 SER B C 1
ATOM 3703 O O . SER B 1 12 ? -32.25 24.281 -75.75 1 68.69 12 SER B O 1
ATOM 3705 N N . GLY B 1 13 ? -32.094 25 -77.812 1 70.94 13 GLY B N 1
ATOM 3706 C CA . GLY B 1 13 ? -33.531 24.984 -78.125 1 70.94 13 GLY B CA 1
ATOM 3707 C C . GLY B 1 13 ? -34.094 23.578 -78.188 1 70.94 13 GLY B C 1
ATOM 3708 O O . GLY B 1 13 ? -35.219 23.344 -77.688 1 70.94 13 GLY B O 1
ATOM 3709 N N . TRP B 1 14 ? -33.281 22.641 -78.75 1 71.56 14 TRP B N 1
ATOM 3710 C CA . TRP B 1 14 ? -33.688 21.25 -78.812 1 71.56 14 TRP B CA 1
ATOM 3711 C C . TRP B 1 14 ? -33.75 20.625 -77.438 1 71.56 14 TRP B C 1
ATOM 3713 O O . TRP B 1 14 ? -34.719 19.938 -77.125 1 71.56 14 TRP B O 1
ATOM 3723 N N . ARG B 1 15 ? -32.75 20.859 -76.562 1 69.06 15 ARG B N 1
ATOM 3724 C CA . ARG B 1 15 ? -32.75 20.344 -75.188 1 69.06 15 ARG B CA 1
ATOM 3725 C C . ARG B 1 15 ? -33.875 20.969 -74.375 1 69.06 15 ARG B C 1
ATOM 3727 O O . ARG B 1 15 ? -34.5 20.297 -73.562 1 69.06 15 ARG B O 1
ATOM 3734 N N . PHE B 1 16 ? -34.188 22.25 -74.5 1 73.06 16 PHE B N 1
ATOM 3735 C CA . PHE B 1 16 ? -35.312 22.938 -73.938 1 73.06 16 PHE B CA 1
ATOM 3736 C C . PHE B 1 16 ? -36.656 22.328 -74.375 1 73.06 16 PHE B C 1
ATOM 3738 O O . PHE B 1 16 ? -37.531 22.094 -73.562 1 73.06 16 PHE B O 1
ATOM 3745 N N . LEU B 1 17 ? -36.781 22.047 -75.688 1 72.06 17 LEU B N 1
ATOM 3746 C CA . LEU B 1 17 ? -38 21.438 -76.25 1 72.06 17 LEU B CA 1
ATOM 3747 C C . LEU B 1 17 ? -38.125 19.984 -75.75 1 72.06 17 LEU B C 1
ATOM 3749 O O . LEU B 1 17 ? -39.219 19.547 -75.438 1 72.06 17 LEU B O 1
ATOM 3753 N N . LEU B 1 18 ? -36.969 19.266 -75.625 1 72 18 LEU B N 1
ATOM 3754 C CA . LEU B 1 18 ? -37 17.891 -75.125 1 72 18 LEU B CA 1
ATOM 3755 C C . LEU B 1 18 ? -37.375 17.875 -73.688 1 72 18 LEU B C 1
ATOM 3757 O O . LEU B 1 18 ? -38.188 17.047 -73.25 1 72 18 LEU B O 1
ATOM 3761 N N . ARG B 1 19 ? -36.906 18.797 -72.812 1 69.25 19 ARG B N 1
ATOM 3762 C CA . ARG B 1 19 ? -37.281 18.938 -71.438 1 69.25 19 ARG B CA 1
ATOM 3763 C C . ARG B 1 19 ? -38.719 19.391 -71.25 1 69.25 19 ARG B C 1
ATOM 3765 O O . ARG B 1 19 ? -39.438 18.922 -70.375 1 69.25 19 ARG B O 1
ATOM 3772 N N . ARG B 1 20 ? -39.219 20.25 -72.125 1 67.69 20 ARG B N 1
ATOM 3773 C CA . ARG B 1 20 ? -40.594 20.672 -72.188 1 67.69 20 ARG B CA 1
ATOM 3774 C C . ARG B 1 20 ? -41.5 19.5 -72.562 1 67.69 20 ARG B C 1
ATOM 3776 O O . ARG B 1 20 ? -42.594 19.328 -72 1 67.69 20 ARG B O 1
ATOM 3783 N N . VAL B 1 21 ? -41.094 18.719 -73.625 1 73.56 21 VAL B N 1
ATOM 3784 C CA . VAL B 1 21 ? -41.875 17.562 -74 1 73.56 21 VAL B CA 1
ATOM 3785 C C . VAL B 1 21 ? -41.844 16.484 -72.938 1 73.56 21 VAL B C 1
ATOM 3787 O O . VAL B 1 21 ? -42.875 15.867 -72.625 1 73.56 21 VAL B O 1
ATOM 3790 N N . GLU B 1 22 ? -40.719 16.234 -72.312 1 68.56 22 GLU B N 1
ATOM 3791 C CA . GLU B 1 22 ? -40.625 15.281 -71.188 1 68.56 22 GLU B CA 1
ATOM 3792 C C . GLU B 1 22 ? -41.469 15.734 -70 1 68.56 22 GLU B C 1
ATOM 3794 O O . GLU B 1 22 ? -42.156 14.93 -69.375 1 68.56 22 GLU B O 1
ATOM 3799 N N . HIS B 1 23 ? -41.469 17 -69.688 1 65.06 23 HIS B N 1
ATOM 3800 C CA . HIS B 1 23 ? -42.312 17.562 -68.625 1 65.06 23 HIS B CA 1
ATOM 3801 C C . HIS B 1 23 ? -43.781 17.5 -69 1 65.06 23 HIS B C 1
ATOM 3803 O O . HIS B 1 23 ? -44.625 17.25 -68.125 1 65.06 23 HIS B O 1
ATOM 3809 N N . ALA B 1 24 ? -44.062 17.75 -70.25 1 68.5 24 ALA B N 1
ATOM 3810 C CA . ALA B 1 24 ? -45.438 17.672 -70.75 1 68.5 24 ALA B CA 1
ATOM 3811 C C . ALA B 1 24 ? -45.938 16.234 -70.688 1 68.5 24 ALA B C 1
ATOM 3813 O O . ALA B 1 24 ? -47.125 16 -70.5 1 68.5 24 ALA B O 1
ATOM 3814 N N . ILE B 1 25 ? -45.062 15.281 -70.938 1 68.25 25 ILE B N 1
ATOM 3815 C CA . ILE B 1 25 ? -45.469 13.883 -71 1 68.25 25 ILE B CA 1
ATOM 3816 C C . ILE B 1 25 ? -45.594 13.344 -69.562 1 68.25 25 ILE B C 1
ATOM 3818 O O . ILE B 1 25 ? -46.5 12.555 -69.25 1 68.25 25 ILE B O 1
ATOM 3822 N N . VAL B 1 26 ? -44.781 13.719 -68.75 1 62.44 26 VAL B N 1
ATOM 3823 C CA . VAL B 1 26 ? -44.75 13.141 -67.375 1 62.44 26 VAL B CA 1
ATOM 3824 C C . VAL B 1 26 ? -45.75 13.891 -66.5 1 62.44 26 VAL B C 1
ATOM 3826 O O . VAL B 1 26 ? -46.375 13.289 -65.625 1 62.44 26 VAL B O 1
ATOM 3829 N N . ARG B 1 27 ? -45.969 15.242 -66.625 1 56.97 27 ARG B N 1
ATOM 3830 C CA . ARG B 1 27 ? -46.781 15.945 -65.688 1 56.97 27 ARG B CA 1
ATOM 3831 C C . ARG B 1 27 ? -48.031 16.562 -66.312 1 56.97 27 ARG B C 1
ATOM 3833 O O . ARG B 1 27 ? -48.844 17.203 -65.625 1 56.97 27 ARG B O 1
ATOM 3840 N N . ARG B 1 28 ? -48.562 16.047 -67.5 1 54.19 28 ARG B N 1
ATOM 3841 C CA . ARG B 1 28 ? -49.781 16.406 -68.25 1 54.19 28 ARG B CA 1
ATOM 3842 C C . ARG B 1 28 ? -50.188 17.844 -67.938 1 54.19 28 ARG B C 1
ATOM 3844 O O . ARG B 1 28 ? -51.344 18.234 -68.188 1 54.19 28 ARG B O 1
ATOM 3851 N N . ASP B 1 29 ? -49.625 18.625 -67.188 1 49.84 29 ASP B N 1
ATOM 3852 C CA . ASP B 1 29 ? -50 20.016 -66.938 1 49.84 29 ASP B CA 1
ATOM 3853 C C . ASP B 1 29 ? -48.906 20.969 -67.375 1 49.84 29 ASP B C 1
ATOM 3855 O O . ASP B 1 29 ? -47.719 20.734 -67.125 1 49.84 29 ASP B O 1
ATOM 3859 N N . THR B 1 30 ? -49.125 21.812 -68.5 1 46.12 30 THR B N 1
ATOM 3860 C CA . THR B 1 30 ? -48.281 22.719 -69.25 1 46.12 30 THR B CA 1
ATOM 3861 C C . THR B 1 30 ? -47.906 23.938 -68.438 1 46.12 30 THR B C 1
ATOM 3863 O O . THR B 1 30 ? -47.219 24.844 -68.938 1 46.12 30 THR B O 1
ATOM 3866 N N . ARG B 1 31 ? -48.5 24.172 -67.188 1 44.62 31 ARG B N 1
ATOM 3867 C CA . ARG B 1 31 ? -48.156 25.406 -66.5 1 44.62 31 ARG B CA 1
ATOM 3868 C C . ARG B 1 31 ? -46.812 25.312 -65.812 1 44.62 31 ARG B C 1
ATOM 3870 O O . ARG B 1 31 ? -46.5 24.297 -65.188 1 44.62 31 ARG B O 1
ATOM 3877 N N . MET B 1 32 ? -45.781 26.078 -66.312 1 42.06 32 MET B N 1
ATOM 3878 C CA . MET B 1 32 ? -44.406 26.234 -65.875 1 42.06 32 MET B CA 1
ATOM 3879 C C . MET B 1 32 ? -44.344 26.469 -64.375 1 42.06 32 MET B C 1
ATOM 3881 O O . MET B 1 32 ? -44.438 27.609 -63.906 1 42.06 32 MET B O 1
ATOM 3885 N N . PHE B 1 33 ? -45.062 25.703 -63.562 1 42.88 33 PHE B N 1
ATOM 3886 C CA . PHE B 1 33 ? -44.812 25.938 -62.156 1 42.88 33 PHE B CA 1
ATOM 3887 C C . PHE B 1 33 ? -43.344 25.734 -61.812 1 42.88 33 PHE B C 1
ATOM 3889 O O . PHE B 1 33 ? -42.656 25 -62.531 1 42.88 33 PHE B O 1
ATOM 3896 N N . ASP B 1 34 ? -42.844 26.562 -60.875 1 48.28 34 ASP B N 1
ATOM 3897 C CA . ASP B 1 34 ? -41.531 26.578 -60.25 1 48.28 34 ASP B CA 1
ATOM 3898 C C . ASP B 1 34 ? -41 25.156 -60.031 1 48.28 34 ASP B C 1
ATOM 3900 O O . ASP B 1 34 ? -41.812 24.266 -59.688 1 48.28 34 ASP B O 1
ATOM 3904 N N . ASP B 1 35 ? -40 24.797 -60.656 1 48.06 35 ASP B N 1
ATOM 3905 C CA . ASP B 1 35 ? -39.344 23.484 -60.594 1 48.06 35 ASP B CA 1
ATOM 3906 C C . ASP B 1 35 ? -39.219 23 -59.156 1 48.06 35 ASP B C 1
ATOM 3908 O O . ASP B 1 35 ? -38.375 23.5 -58.406 1 48.06 35 ASP B O 1
ATOM 3912 N N . PRO B 1 36 ? -40.281 22.484 -58.594 1 53.09 36 PRO B N 1
ATOM 3913 C CA . PRO B 1 36 ? -40.188 21.922 -57.219 1 53.09 36 PRO B CA 1
ATOM 3914 C C . PRO B 1 36 ? -39.031 20.969 -57.062 1 53.09 36 PRO B C 1
ATOM 3916 O O . PRO B 1 36 ? -38.625 20.656 -55.938 1 53.09 36 PRO B O 1
ATOM 3919 N N . LEU B 1 37 ? -38.5 20.531 -58.156 1 55.25 37 LEU B N 1
ATOM 3920 C CA . LEU B 1 37 ? -37.406 19.562 -58.094 1 55.25 37 LEU B CA 1
ATOM 3921 C C . LEU B 1 37 ? -36.125 20.219 -57.594 1 55.25 37 LEU B C 1
ATOM 3923 O O . LEU B 1 37 ? -35.281 19.562 -57 1 55.25 37 LEU B O 1
ATOM 3927 N N . GLN B 1 38 ? -36.062 21.578 -57.781 1 57.06 38 GLN B N 1
ATOM 3928 C CA . GLN B 1 38 ? -34.875 22.281 -57.312 1 57.06 38 GLN B CA 1
ATOM 3929 C C . GLN B 1 38 ? -34.875 22.375 -55.781 1 57.06 38 GLN B C 1
ATOM 3931 O O . GLN B 1 38 ? -33.812 22.312 -55.156 1 57.06 38 GLN B O 1
ATOM 3936 N N . PHE B 1 39 ? -36.125 22.438 -55.25 1 58.59 39 PHE B N 1
ATOM 3937 C CA . PHE B 1 39 ? -36.219 22.438 -53.781 1 58.59 39 PHE B CA 1
ATOM 3938 C C . PHE B 1 39 ? -35.875 21.062 -53.219 1 58.59 39 PHE B C 1
ATOM 3940 O O . PHE B 1 39 ? -35.156 20.969 -52.219 1 58.59 39 PHE B O 1
ATOM 3947 N N . TYR B 1 40 ? -36.344 20.062 -53.906 1 60.94 40 TYR B N 1
ATOM 3948 C CA . TYR B 1 40 ? -36.062 18.688 -53.438 1 60.94 40 TYR B CA 1
ATOM 3949 C C . TYR B 1 40 ? -34.562 18.359 -53.625 1 60.94 40 TYR B C 1
ATOM 3951 O O . TYR B 1 40 ? -33.969 17.75 -52.75 1 60.94 40 TYR B O 1
ATOM 3959 N N . SER B 1 41 ? -34.031 18.812 -54.688 1 67.88 41 SER B N 1
ATOM 3960 C CA . SER B 1 41 ? -32.594 18.578 -54.938 1 67.88 41 SER B CA 1
ATOM 3961 C C . SER B 1 41 ? -31.734 19.344 -53.938 1 67.88 41 SER B C 1
ATOM 3963 O O . SER B 1 41 ? -30.734 18.828 -53.438 1 67.88 41 SER B O 1
ATOM 3965 N N . ARG B 1 42 ? -32.188 20.516 -53.562 1 66.44 42 ARG B N 1
ATOM 3966 C CA . ARG B 1 42 ? -31.484 21.312 -52.594 1 66.44 42 ARG B CA 1
ATOM 3967 C C . ARG B 1 42 ? -31.625 20.703 -51.188 1 66.44 42 ARG B C 1
ATOM 3969 O O . ARG B 1 42 ? -30.656 20.672 -50.406 1 66.44 42 ARG B O 1
ATOM 3976 N N . SER B 1 43 ? -32.781 20.234 -50.938 1 66.19 43 SER B N 1
ATOM 3977 C CA . SER B 1 43 ? -33 19.578 -49.656 1 66.19 43 SER B CA 1
ATOM 3978 C C . SER B 1 43 ? -32.188 18.297 -49.531 1 66.19 43 SER B C 1
ATOM 3980 O O . SER B 1 43 ? -31.625 18.016 -48.469 1 66.19 43 SER B O 1
ATOM 3982 N N . ILE B 1 44 ? -32.156 17.562 -50.594 1 69.62 44 ILE B N 1
ATOM 3983 C CA . ILE B 1 44 ? -31.359 16.328 -50.625 1 69.62 44 ILE B CA 1
ATOM 3984 C C . ILE B 1 44 ? -29.875 16.688 -50.531 1 69.62 44 ILE B C 1
ATOM 3986 O O . ILE B 1 44 ? -29.125 16.031 -49.812 1 69.62 44 ILE B O 1
ATOM 3990 N N . ALA B 1 45 ? -29.5 17.766 -51.219 1 69.62 45 ALA B N 1
ATOM 3991 C CA . ALA B 1 45 ? -28.125 18.219 -51.156 1 69.62 45 ALA B CA 1
ATOM 3992 C C . ALA B 1 45 ? -27.734 18.656 -49.75 1 69.62 45 ALA B C 1
ATOM 3994 O O . ALA B 1 45 ? -26.656 18.328 -49.25 1 69.62 45 ALA B O 1
ATOM 3995 N N . LEU B 1 46 ? -28.641 19.344 -49.094 1 69.12 46 LEU B N 1
ATOM 3996 C CA . LEU B 1 46 ? -28.406 19.766 -47.719 1 69.12 46 LEU B CA 1
ATOM 3997 C C . LEU B 1 46 ? -28.359 18.578 -46.781 1 69.12 46 LEU B C 1
ATOM 3999 O O . LEU B 1 46 ? -27.531 18.531 -45.875 1 69.12 46 LEU B O 1
ATOM 4003 N N . GLY B 1 47 ? -29.203 17.641 -47.062 1 64.81 47 GLY B N 1
ATOM 4004 C CA . GLY B 1 47 ? -29.172 16.422 -46.25 1 64.81 47 GLY B CA 1
ATOM 4005 C C . GLY B 1 47 ? -27.875 15.641 -46.375 1 64.81 47 GLY B C 1
ATOM 4006 O O . GLY B 1 47 ? -27.344 15.156 -45.375 1 64.81 47 GLY B O 1
ATOM 4007 N N . ILE B 1 48 ? -27.406 15.531 -47.594 1 71.62 48 ILE B N 1
ATOM 4008 C CA . ILE B 1 48 ? -26.141 14.836 -47.844 1 71.62 48 ILE B CA 1
ATOM 4009 C C . ILE B 1 48 ? -25 15.586 -47.156 1 71.62 48 ILE B C 1
ATOM 4011 O O . ILE B 1 48 ? -24.125 14.969 -46.531 1 71.62 48 ILE B O 1
ATOM 4015 N N . VAL B 1 49 ? -25.016 16.891 -47.188 1 70.31 49 VAL B N 1
ATOM 4016 C CA . VAL B 1 49 ? -23.984 17.688 -46.562 1 70.31 49 VAL B CA 1
ATOM 4017 C C . VAL B 1 49 ? -24 17.484 -45.062 1 70.31 49 VAL B C 1
ATOM 4019 O O . VAL B 1 49 ? -22.953 17.297 -44.438 1 70.31 49 VAL B O 1
ATOM 4022 N N . VAL B 1 50 ? -25.172 17.438 -44.531 1 70.38 50 VAL B N 1
ATOM 4023 C CA . VAL B 1 50 ? -25.312 17.219 -43.094 1 70.38 50 VAL B CA 1
ATOM 4024 C C . VAL B 1 50 ? -24.844 15.82 -42.719 1 70.38 50 VAL B C 1
ATOM 4026 O O . VAL B 1 50 ? -24.141 15.625 -41.719 1 70.38 50 VAL B O 1
ATOM 4029 N N . ALA B 1 51 ? -25.234 14.891 -43.562 1 71.56 51 ALA B N 1
ATOM 4030 C CA . ALA B 1 51 ? -24.828 13.508 -43.312 1 71.56 51 ALA B CA 1
ATOM 4031 C C . ALA B 1 51 ? -23.297 13.375 -43.406 1 71.56 51 ALA B C 1
ATOM 4033 O O . ALA B 1 51 ? -22.703 12.711 -42.531 1 71.56 51 ALA B O 1
ATOM 4034 N N . VAL B 1 52 ? -22.703 13.984 -44.312 1 71.5 52 VAL B N 1
ATOM 4035 C CA . VAL B 1 52 ? -21.25 13.945 -44.469 1 71.5 52 VAL B CA 1
ATOM 4036 C C . VAL B 1 52 ? -20.578 14.656 -43.312 1 71.5 52 VAL B C 1
ATOM 4038 O O . VAL B 1 52 ? -19.562 14.188 -42.781 1 71.5 52 VAL B O 1
ATOM 4041 N N . LEU B 1 53 ? -21.141 15.703 -42.844 1 70.5 53 LEU B N 1
ATOM 4042 C CA . LEU B 1 53 ? -20.594 16.438 -41.688 1 70.5 53 LEU B CA 1
ATOM 4043 C C . LEU B 1 53 ? -20.672 15.602 -40.438 1 70.5 53 LEU B C 1
ATOM 4045 O O . LEU B 1 53 ? -19.734 15.586 -39.625 1 70.5 53 LEU B O 1
ATOM 4049 N N . ILE B 1 54 ? -21.734 14.938 -40.281 1 68.81 54 ILE B N 1
ATOM 4050 C CA . ILE B 1 54 ? -21.906 14.078 -39.125 1 68.81 54 ILE B CA 1
ATOM 4051 C C . ILE B 1 54 ? -20.906 12.922 -39.188 1 68.81 54 ILE B C 1
ATOM 4053 O O . ILE B 1 54 ? -20.281 12.578 -38.188 1 68.81 54 ILE B O 1
ATOM 4057 N N . LEU B 1 55 ? -20.781 12.367 -40.312 1 70.75 55 LEU B N 1
ATOM 4058 C CA . LEU B 1 55 ? -19.828 11.281 -40.5 1 70.75 55 LEU B CA 1
ATOM 4059 C C . LEU B 1 55 ? -18.391 11.781 -40.312 1 70.75 55 LEU B C 1
ATOM 4061 O O . LEU B 1 55 ? -17.562 11.094 -39.719 1 70.75 55 LEU B O 1
ATOM 4065 N N . ALA B 1 56 ? -18.094 12.906 -40.812 1 68.81 56 ALA B N 1
ATOM 4066 C CA . ALA B 1 56 ? -16.781 13.523 -40.625 1 68.81 56 ALA B CA 1
ATOM 4067 C C . ALA B 1 56 ? -16.531 13.844 -39.156 1 68.81 56 ALA B C 1
ATOM 4069 O O . ALA B 1 56 ? -15.43 13.617 -38.625 1 68.81 56 ALA B O 1
ATOM 4070 N N . GLY B 1 57 ? -17.453 14.367 -38.469 1 61.34 57 GLY B N 1
ATOM 4071 C CA . GLY B 1 57 ? -17.344 14.617 -37.031 1 61.34 57 GLY B CA 1
ATOM 4072 C C . GLY B 1 57 ? -17.109 13.359 -36.219 1 61.34 57 GLY B C 1
ATOM 4073 O O . GLY B 1 57 ? -16.266 13.344 -35.312 1 61.34 57 GLY B O 1
ATOM 4074 N N . ALA B 1 58 ? -17.844 12.359 -36.562 1 64.5 58 ALA B N 1
ATOM 4075 C CA . ALA B 1 58 ? -17.656 11.062 -35.906 1 64.5 58 ALA B CA 1
ATOM 4076 C C . ALA B 1 58 ? -16.266 10.508 -36.188 1 64.5 58 ALA B C 1
ATOM 4078 O O . ALA B 1 58 ? -15.625 9.938 -35.312 1 64.5 58 ALA B O 1
ATOM 4079 N N . GLY B 1 59 ? -15.867 10.555 -37.344 1 59.94 59 GLY B N 1
ATOM 4080 C CA . GLY B 1 59 ? -14.508 10.156 -37.688 1 59.94 59 GLY B CA 1
ATOM 4081 C C . GLY B 1 59 ? -13.453 10.945 -36.969 1 59.94 59 GLY B C 1
ATOM 4082 O O . GLY B 1 59 ? -12.477 10.375 -36.469 1 59.94 59 GLY B O 1
ATOM 4083 N N . LEU B 1 60 ? -13.727 12.18 -36.844 1 56.75 60 LEU B N 1
ATOM 4084 C CA . LEU B 1 60 ? -12.797 13.031 -36.094 1 56.75 60 LEU B CA 1
ATOM 4085 C C . LEU B 1 60 ? -12.781 12.68 -34.625 1 56.75 60 LEU B C 1
ATOM 4087 O O . LEU B 1 60 ? -11.727 12.648 -34 1 56.75 60 LEU B O 1
ATOM 4091 N N . LEU B 1 61 ? -13.914 12.477 -34.125 1 55.91 61 LEU B N 1
ATOM 4092 C CA . LEU B 1 61 ? -13.992 12.094 -32.719 1 55.91 61 LEU B CA 1
ATOM 4093 C C . LEU B 1 61 ? -13.305 10.758 -32.469 1 55.91 61 LEU B C 1
ATOM 4095 O O . LEU B 1 61 ? -12.633 10.57 -31.469 1 55.91 61 LEU B O 1
ATOM 4099 N N . ALA B 1 62 ? -13.664 9.875 -33.312 1 53.03 62 ALA B N 1
ATOM 4100 C CA . ALA B 1 62 ? -12.992 8.578 -33.219 1 53.03 62 ALA B CA 1
ATOM 4101 C C . ALA B 1 62 ? -11.484 8.734 -33.375 1 53.03 62 ALA B C 1
ATOM 4103 O O . ALA B 1 62 ? -10.711 8.008 -32.719 1 53.03 62 ALA B O 1
ATOM 4104 N N . TYR B 1 63 ? -11.211 9.609 -34.219 1 51.59 63 TYR B N 1
ATOM 4105 C CA . TYR B 1 63 ? -9.797 9.859 -34.438 1 51.59 63 TYR B CA 1
ATOM 4106 C C . TYR B 1 63 ? -9.156 10.578 -33.281 1 51.59 63 TYR B C 1
ATOM 4108 O O . TYR B 1 63 ? -7.992 10.336 -32.938 1 51.59 63 TYR B O 1
ATOM 4116 N N . PHE B 1 64 ? -9.945 11.477 -32.781 1 47.84 64 PHE B N 1
ATOM 4117 C CA . PHE B 1 64 ? -9.391 12.219 -31.672 1 47.84 64 PHE B CA 1
ATOM 4118 C C . PHE B 1 64 ? -9.523 11.422 -30.375 1 47.84 64 PHE B C 1
ATOM 4120 O O . PHE B 1 64 ? -9.055 11.859 -29.312 1 47.84 64 PHE B O 1
ATOM 4127 N N . LYS B 1 65 ? -10.406 10.484 -30.406 1 49.22 65 LYS B N 1
ATOM 4128 C CA . LYS B 1 65 ? -10.258 9.648 -29.219 1 49.22 65 LYS B CA 1
ATOM 4129 C C . LYS B 1 65 ? -8.82 9.148 -29.078 1 49.22 65 LYS B C 1
ATOM 4131 O O . LYS B 1 65 ? -8.336 8.375 -29.906 1 49.22 65 LYS B O 1
ATOM 4136 N N . PRO B 1 66 ? -8.023 9.922 -28.375 1 47.38 66 PRO B N 1
ATOM 4137 C CA . PRO B 1 66 ? -6.594 9.641 -28.281 1 47.38 66 PRO B CA 1
ATOM 4138 C C . PRO B 1 66 ? -6.297 8.203 -27.859 1 47.38 66 PRO B C 1
ATOM 4140 O O . PRO B 1 66 ? -6.473 7.855 -26.688 1 47.38 66 PRO B O 1
ATOM 4143 N N . ALA B 1 67 ? -6.949 7.215 -28.453 1 50.44 67 ALA B N 1
ATOM 4144 C CA . ALA B 1 67 ? -6.234 5.977 -28.156 1 50.44 67 ALA B CA 1
ATOM 4145 C C . ALA B 1 67 ? -4.73 6.152 -28.312 1 50.44 67 ALA B C 1
ATOM 4147 O O . ALA B 1 67 ? -4.242 6.344 -29.438 1 50.44 67 ALA B O 1
ATOM 4148 N N . GLY B 1 68 ? -4.062 6.871 -27.359 1 49.53 68 GLY B N 1
ATOM 4149 C CA . GLY B 1 68 ? -2.641 7.176 -27.391 1 49.53 68 GLY B CA 1
ATOM 4150 C C . GLY B 1 68 ? -1.782 5.984 -27.766 1 49.53 68 GLY B C 1
ATOM 4151 O O . GLY B 1 68 ? -1.916 4.906 -27.188 1 49.53 68 GLY B O 1
ATOM 4152 N N . LYS B 1 69 ? -1.468 5.871 -29.094 1 55.56 69 LYS B N 1
ATOM 4153 C CA . LYS B 1 69 ? -0.351 4.984 -29.406 1 55.56 69 LYS B CA 1
ATOM 4154 C C . LYS B 1 69 ? 0.809 5.191 -28.438 1 55.56 69 LYS B C 1
ATOM 4156 O O . LYS B 1 69 ? 0.903 6.234 -27.781 1 55.56 69 LYS B O 1
ATOM 4161 N N . LEU B 1 70 ? 1.479 4.102 -28.047 1 64.62 70 LEU B N 1
ATOM 4162 C CA . LEU B 1 70 ? 2.654 4.105 -27.172 1 64.62 70 LEU B CA 1
ATOM 4163 C C . LEU B 1 70 ? 3.545 5.309 -27.469 1 64.62 70 LEU B C 1
ATOM 4165 O O . LEU B 1 70 ? 4.383 5.688 -26.656 1 64.62 70 LEU B O 1
ATOM 4169 N N . GLY B 1 71 ? 2.854 6.41 -28.219 1 58.62 71 GLY B N 1
ATOM 4170 C CA . GLY B 1 71 ? 3.428 7.656 -28.703 1 58.62 71 GLY B CA 1
ATOM 4171 C C . GLY B 1 71 ? 4.688 8.062 -27.953 1 58.62 71 GLY B C 1
ATOM 4172 O O . GLY B 1 71 ? 4.93 9.25 -27.734 1 58.62 71 GLY B O 1
ATOM 4173 N N . GLY B 1 72 ? 5.598 7.102 -27.578 1 72.31 72 GLY B N 1
ATOM 4174 C CA . GLY B 1 72 ? 6.895 7.383 -26.984 1 72.31 72 GLY B CA 1
ATOM 4175 C C . GLY B 1 72 ? 6.812 7.699 -25.5 1 72.31 72 GLY B C 1
ATOM 4176 O O . GLY B 1 72 ? 7.824 8.016 -24.875 1 72.31 72 GLY B O 1
ATOM 4177 N N . SER B 1 73 ? 5.594 7.641 -25.016 1 84.06 73 SER B N 1
ATOM 4178 C CA . SER B 1 73 ? 5.5 7.969 -23.594 1 84.06 73 SER B CA 1
ATOM 4179 C C . SER B 1 73 ? 5.844 6.762 -22.734 1 84.06 73 SER B C 1
ATOM 4181 O O . SER B 1 73 ? 5.562 5.621 -23.109 1 84.06 73 SER B O 1
ATOM 4183 N N . ASN B 1 74 ? 6.473 7.098 -21.609 1 92.75 74 ASN B N 1
ATOM 4184 C CA . ASN B 1 74 ? 6.859 6.039 -20.688 1 92.75 74 ASN B CA 1
ATOM 4185 C C . ASN B 1 74 ? 5.883 5.93 -19.516 1 92.75 74 ASN B C 1
ATOM 4187 O O . ASN B 1 74 ? 6.043 5.074 -18.641 1 92.75 74 ASN B O 1
ATOM 4191 N N . LEU B 1 75 ? 4.953 6.812 -19.484 1 95.5 75 LEU B N 1
ATOM 4192 C CA . LEU B 1 75 ? 3.895 6.758 -18.484 1 95.5 75 LEU B CA 1
ATOM 4193 C C . LEU B 1 75 ? 2.541 6.504 -19.141 1 95.5 75 LEU B C 1
ATOM 4195 O O . LEU B 1 75 ? 2.023 7.363 -19.844 1 95.5 75 LEU B O 1
ATOM 4199 N N . LEU B 1 76 ? 2.004 5.363 -18.859 1 95.06 76 LEU B N 1
ATOM 4200 C CA . LEU B 1 76 ? 0.808 4.906 -19.562 1 95.06 76 LEU B CA 1
ATOM 4201 C C . LEU B 1 76 ? -0.312 4.594 -18.562 1 95.06 76 LEU B C 1
ATOM 4203 O O . LEU B 1 76 ? -0.05 4.207 -17.422 1 95.06 76 LEU B O 1
ATOM 4207 N N . THR B 1 77 ? -1.483 4.828 -18.953 1 94.38 77 THR B N 1
ATOM 4208 C CA . THR B 1 77 ? -2.668 4.457 -18.188 1 94.38 77 THR B CA 1
ATOM 4209 C C . THR B 1 77 ? -3.59 3.568 -19.016 1 94.38 77 THR B C 1
ATOM 4211 O O . THR B 1 77 ? -3.752 3.783 -20.219 1 94.38 77 THR B O 1
ATOM 4214 N N . ASP B 1 78 ? -4.066 2.492 -18.406 1 93.31 78 ASP B N 1
ATOM 4215 C CA . ASP B 1 78 ? -5.02 1.608 -19.062 1 93.31 78 ASP B CA 1
ATOM 4216 C C . ASP B 1 78 ? -6.391 2.27 -19.188 1 93.31 78 ASP B C 1
ATOM 4218 O O . ASP B 1 78 ? -6.965 2.703 -18.188 1 93.31 78 ASP B O 1
ATOM 4222 N N . ARG B 1 79 ? -6.918 2.293 -20.281 1 87.75 79 ARG B N 1
ATOM 4223 C CA . ARG B 1 79 ? -8.172 2.984 -20.547 1 87.75 79 ARG B CA 1
ATOM 4224 C C . ARG B 1 79 ? -9.328 2.336 -19.781 1 87.75 79 ARG B C 1
ATOM 4226 O O . ARG B 1 79 ? -10.195 3.031 -19.25 1 87.75 79 ARG B O 1
ATOM 4233 N N . ALA B 1 80 ? -9.344 1.075 -19.672 1 86 80 ALA B N 1
ATOM 4234 C CA . ALA B 1 80 ? -10.469 0.347 -19.078 1 86 80 ALA B CA 1
ATOM 4235 C C . ALA B 1 80 ? -10.438 0.432 -17.562 1 86 80 ALA B C 1
ATOM 4237 O O . ALA B 1 80 ? -11.484 0.525 -16.922 1 86 80 ALA B O 1
ATOM 4238 N N . THR B 1 81 ? -9.281 0.485 -16.984 1 90 81 THR B N 1
ATOM 4239 C CA . THR B 1 81 ? -9.188 0.335 -15.531 1 90 81 THR B CA 1
ATOM 4240 C C . THR B 1 81 ? -8.57 1.581 -14.898 1 90 81 THR B C 1
ATOM 4242 O O . THR B 1 81 ? -8.641 1.762 -13.68 1 90 81 THR B O 1
ATOM 4245 N N . ASN B 1 82 ? -7.926 2.432 -15.664 1 91.06 82 ASN B N 1
ATOM 4246 C CA . ASN B 1 82 ? -7.203 3.609 -15.203 1 91.06 82 ASN B CA 1
ATOM 4247 C C . ASN B 1 82 ? -5.945 3.227 -14.43 1 91.06 82 ASN B C 1
ATOM 4249 O O . ASN B 1 82 ? -5.398 4.043 -13.68 1 91.06 82 ASN B O 1
ATOM 4253 N N . GLN B 1 83 ? -5.543 1.957 -14.555 1 94.62 83 GLN B N 1
ATOM 4254 C CA . GLN B 1 83 ? -4.309 1.53 -13.898 1 94.62 83 GLN B CA 1
ATOM 4255 C C . GLN B 1 83 ? -3.09 2.18 -14.547 1 94.62 83 GLN B C 1
ATOM 4257 O O . GLN B 1 83 ? -3.01 2.283 -15.766 1 94.62 83 GLN B O 1
ATOM 4262 N N . LEU B 1 84 ? -2.141 2.605 -13.711 1 96.38 84 LEU B N 1
ATOM 4263 C CA . LEU B 1 84 ? -0.945 3.309 -14.164 1 96.38 84 LEU B CA 1
ATOM 4264 C C . LEU B 1 84 ? 0.199 2.33 -14.406 1 96.38 84 LEU B C 1
ATOM 4266 O O . LEU B 1 84 ? 0.396 1.392 -13.633 1 96.38 84 LEU B O 1
ATOM 4270 N N . TYR B 1 85 ? 0.935 2.568 -15.531 1 96.81 85 TYR B N 1
ATOM 4271 C CA . TYR B 1 85 ? 2.117 1.785 -15.867 1 96.81 85 TYR B CA 1
ATOM 4272 C C . TYR B 1 85 ? 3.279 2.691 -16.25 1 96.81 85 TYR B C 1
ATOM 4274 O O . TYR B 1 85 ? 3.078 3.75 -16.859 1 96.81 85 TYR B O 1
ATOM 4282 N N . VAL B 1 86 ? 4.438 2.291 -15.906 1 96.81 86 VAL B N 1
ATOM 4283 C CA . VAL B 1 86 ? 5.664 2.934 -16.375 1 96.81 86 VAL B CA 1
ATOM 4284 C C . VAL B 1 86 ? 6.457 1.959 -17.234 1 96.81 86 VAL B C 1
ATOM 4286 O O . VAL B 1 86 ? 6.598 0.783 -16.891 1 96.81 86 VAL B O 1
ATOM 4289 N N . LEU B 1 87 ? 6.875 2.4 -18.359 1 94.75 87 LEU B N 1
ATOM 4290 C CA . LEU B 1 87 ? 7.723 1.602 -19.234 1 94.75 87 LEU B CA 1
ATOM 4291 C C . LEU B 1 87 ? 9.195 1.805 -18.906 1 94.75 87 LEU B C 1
ATOM 4293 O O . LEU B 1 87 ? 9.719 2.912 -19.031 1 94.75 87 LEU B O 1
ATOM 4297 N N . LEU B 1 88 ? 9.797 0.799 -18.359 1 91.88 88 LEU B N 1
ATOM 4298 C CA . LEU B 1 88 ? 11.219 0.816 -18.031 1 91.88 88 LEU B CA 1
ATOM 4299 C C . LEU B 1 88 ? 11.961 -0.283 -18.797 1 91.88 88 LEU B C 1
ATOM 4301 O O . LEU B 1 88 ? 11.648 -1.467 -18.641 1 91.88 88 LEU B O 1
ATOM 4305 N N . SER B 1 89 ? 12.898 0.06 -19.625 1 86.62 89 SER B N 1
ATOM 4306 C CA . SER B 1 89 ? 13.727 -0.887 -20.359 1 86.62 89 SER B CA 1
ATOM 4307 C C . SER B 1 89 ? 12.875 -1.881 -21.141 1 86.62 89 SER B C 1
ATOM 4309 O O . SER B 1 89 ? 13.109 -3.09 -21.094 1 86.62 89 SER B O 1
ATOM 4311 N N . GLY B 1 90 ? 11.766 -1.383 -21.609 1 85.62 90 GLY B N 1
ATOM 4312 C CA . GLY B 1 90 ? 10.93 -2.186 -22.484 1 85.62 90 GLY B CA 1
ATOM 4313 C C . GLY B 1 90 ? 9.922 -3.035 -21.734 1 85.62 90 GLY B C 1
ATOM 4314 O O . GLY B 1 90 ? 9.125 -3.75 -22.344 1 85.62 90 GLY B O 1
ATOM 4315 N N . GLN B 1 91 ? 9.969 -2.996 -20.484 1 91.81 91 GLN B N 1
ATOM 4316 C CA . GLN B 1 91 ? 9.023 -3.742 -19.656 1 91.81 91 GLN B CA 1
ATOM 4317 C C . GLN B 1 91 ? 7.977 -2.816 -19.047 1 91.81 91 GLN B C 1
ATOM 4319 O O . GLN B 1 91 ? 8.297 -1.701 -18.625 1 91.81 91 GLN B O 1
ATOM 4324 N N . LEU B 1 92 ? 6.777 -3.309 -19.016 1 94.56 92 LEU B N 1
ATOM 4325 C CA . LEU B 1 92 ? 5.66 -2.564 -18.438 1 94.56 92 LEU B CA 1
ATOM 4326 C C . LEU B 1 92 ? 5.531 -2.852 -16.938 1 94.56 92 LEU B C 1
ATOM 4328 O O . LEU B 1 92 ? 5.277 -3.992 -16.547 1 94.56 92 LEU B O 1
ATOM 4332 N N . HIS B 1 93 ? 5.766 -1.852 -16.156 1 96.62 93 HIS B N 1
ATOM 4333 C CA . HIS B 1 93 ? 5.648 -2.012 -14.719 1 96.62 93 HIS B CA 1
ATOM 4334 C C . HIS B 1 93 ? 4.414 -1.292 -14.18 1 96.62 93 HIS B C 1
ATOM 4336 O O . HIS B 1 93 ? 4.266 -0.082 -14.367 1 96.62 93 HIS B O 1
ATOM 4342 N N . PRO B 1 94 ? 3.486 -2.025 -13.555 1 96.94 94 PRO B N 1
ATOM 4343 C CA . PRO B 1 94 ? 2.465 -1.294 -12.805 1 96.94 94 PRO B CA 1
ATOM 4344 C C . PRO B 1 94 ? 3.055 -0.434 -11.695 1 96.94 94 PRO B C 1
ATOM 4346 O O . PRO B 1 94 ? 4.074 -0.798 -11.102 1 96.94 94 PRO B O 1
ATOM 4349 N N . VAL B 1 95 ? 2.467 0.697 -11.469 1 97.5 95 VAL B N 1
ATOM 4350 C CA . VAL B 1 95 ? 2.971 1.598 -10.43 1 97.5 95 VAL B CA 1
ATOM 4351 C C . VAL B 1 95 ? 1.849 1.946 -9.461 1 97.5 95 VAL B C 1
ATOM 4353 O O . VAL B 1 95 ? 0.701 2.137 -9.867 1 97.5 95 VAL B O 1
ATOM 4356 N N . TYR B 1 96 ? 2.164 2.141 -8.188 1 96.69 96 TYR B N 1
ATOM 4357 C CA . TYR B 1 96 ? 1.17 2.316 -7.133 1 96.69 96 TYR B CA 1
ATOM 4358 C C . TYR B 1 96 ? 0.454 3.654 -7.277 1 96.69 96 TYR B C 1
ATOM 4360 O O . TYR B 1 96 ? -0.726 3.773 -6.938 1 96.69 96 TYR B O 1
ATOM 4368 N N . ASN B 1 97 ? 1.16 4.641 -7.688 1 97.38 97 ASN B N 1
ATOM 4369 C CA . ASN B 1 97 ? 0.614 5.992 -7.723 1 97.38 97 ASN B CA 1
ATOM 4370 C C . ASN B 1 97 ? 1.38 6.883 -8.695 1 97.38 97 ASN B C 1
ATOM 4372 O O . ASN B 1 97 ? 2.475 6.527 -9.141 1 97.38 97 ASN B O 1
ATOM 4376 N N . LEU B 1 98 ? 0.758 7.938 -9.031 1 98 98 LEU B N 1
ATOM 4377 C CA . LEU B 1 98 ? 1.356 8.883 -9.961 1 98 98 LEU B CA 1
ATOM 4378 C C . LEU B 1 98 ? 2.633 9.484 -9.383 1 98 98 LEU B C 1
ATOM 4380 O O . LEU B 1 98 ? 3.594 9.734 -10.117 1 98 98 LEU B O 1
ATOM 4384 N N . THR B 1 99 ? 2.682 9.727 -8.078 1 98.56 99 THR B N 1
ATOM 4385 C CA . THR B 1 99 ? 3.85 10.266 -7.383 1 98.56 99 THR B CA 1
ATOM 4386 C C . THR B 1 99 ? 5.07 9.375 -7.621 1 98.56 99 THR B C 1
ATOM 4388 O O . THR B 1 99 ? 6.133 9.867 -8 1 98.56 99 THR B O 1
ATOM 4391 N N . SER B 1 100 ? 4.895 8.117 -7.492 1 98.31 100 SER B N 1
ATOM 4392 C CA . SER B 1 100 ? 5.992 7.188 -7.719 1 98.3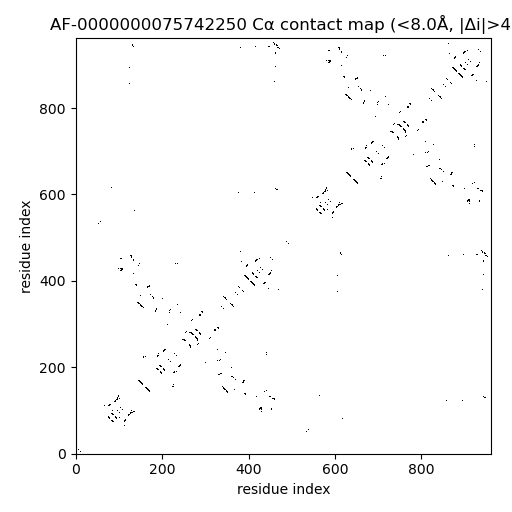1 100 SER B CA 1
ATOM 4393 C C . SER B 1 100 ? 6.418 7.18 -9.18 1 98.31 100 SER B C 1
ATOM 4395 O O . SER B 1 100 ? 7.613 7.137 -9.484 1 98.31 100 SER B O 1
ATOM 4397 N N . ALA B 1 101 ? 5.457 7.16 -10.031 1 98.31 101 ALA B N 1
ATOM 4398 C CA . ALA B 1 101 ? 5.758 7.152 -11.461 1 98.31 101 ALA B CA 1
ATOM 4399 C C . ALA B 1 101 ? 6.613 8.352 -11.852 1 98.31 101 ALA B C 1
ATOM 4401 O O . ALA B 1 101 ? 7.602 8.219 -12.57 1 98.31 101 ALA B O 1
ATOM 4402 N N . ARG B 1 102 ? 6.211 9.508 -11.375 1 98.19 102 ARG B N 1
ATOM 4403 C CA . ARG B 1 102 ? 6.93 10.734 -11.695 1 98.19 102 ARG B CA 1
ATOM 4404 C C . ARG B 1 102 ? 8.328 10.727 -11.094 1 98.19 102 ARG B C 1
ATOM 4406 O O . ARG B 1 102 ? 9.281 11.211 -11.719 1 98.19 102 ARG B O 1
ATOM 4413 N N . LEU B 1 103 ? 8.477 10.195 -9.914 1 98.38 103 LEU B N 1
ATOM 4414 C CA . LEU B 1 103 ? 9.797 10.07 -9.312 1 98.38 103 LEU B CA 1
ATOM 4415 C C . LEU B 1 103 ? 10.695 9.148 -10.141 1 98.38 103 LEU B C 1
ATOM 4417 O O . LEU B 1 103 ? 11.867 9.445 -10.352 1 98.38 103 LEU B O 1
ATOM 4421 N N . VAL B 1 104 ? 10.125 8.039 -10.633 1 97.44 104 VAL B N 1
ATOM 4422 C CA . VAL B 1 104 ? 10.867 7.07 -11.43 1 97.44 104 VAL B CA 1
ATOM 4423 C C . VAL B 1 104 ? 11.328 7.723 -12.734 1 97.44 104 VAL B C 1
ATOM 4425 O O . VAL B 1 104 ? 12.484 7.57 -13.133 1 97.44 104 VAL B O 1
ATOM 4428 N N . LEU B 1 105 ? 10.469 8.453 -13.359 1 96.5 105 LEU B N 1
ATOM 4429 C CA . LEU B 1 105 ? 10.742 9.047 -14.664 1 96.5 105 LEU B CA 1
ATOM 4430 C C . LEU B 1 105 ? 11.562 10.328 -14.516 1 96.5 105 LEU B C 1
ATOM 4432 O O . LEU B 1 105 ? 12.195 10.781 -15.469 1 96.5 105 LEU B O 1
ATOM 4436 N N . GLY B 1 106 ? 11.477 11 -13.352 1 96.62 106 GLY B N 1
ATOM 4437 C CA . GLY B 1 106 ? 12.219 12.227 -13.094 1 96.62 106 GLY B CA 1
ATOM 4438 C C . GLY B 1 106 ? 11.555 13.461 -13.68 1 96.62 106 GLY B C 1
ATOM 4439 O O . GLY B 1 106 ? 12.188 14.508 -13.805 1 96.62 106 GLY B O 1
ATOM 4440 N N . THR B 1 107 ? 10.32 13.336 -14.125 1 95.38 107 THR B N 1
ATOM 4441 C CA . THR B 1 107 ? 9.578 14.438 -14.719 1 95.38 107 THR B CA 1
ATOM 4442 C C . THR B 1 107 ? 8.109 14.383 -14.305 1 95.38 107 THR B C 1
ATOM 4444 O O . THR B 1 107 ? 7.574 13.305 -14.039 1 95.38 107 THR B O 1
ATOM 4447 N N . PRO B 1 108 ? 7.543 15.492 -14.164 1 95.06 108 PRO B N 1
ATOM 4448 C CA . PRO B 1 108 ? 6.113 15.508 -13.852 1 95.06 108 PRO B CA 1
ATOM 4449 C C . PRO B 1 108 ? 5.234 15.219 -15.07 1 95.06 108 PRO B C 1
ATOM 4451 O O . PRO B 1 108 ? 4.352 16.016 -15.398 1 95.06 108 PRO B O 1
ATOM 4454 N N . ALA B 1 109 ? 5.371 14.094 -15.641 1 90.31 109 ALA B N 1
ATOM 4455 C CA . ALA B 1 109 ? 4.695 13.703 -16.875 1 90.31 109 ALA B CA 1
ATOM 4456 C C . ALA B 1 109 ? 3.234 13.344 -16.609 1 90.31 109 ALA B C 1
ATOM 4458 O O . ALA B 1 109 ? 2.889 12.891 -15.523 1 90.31 109 ALA B O 1
ATOM 4459 N N . ALA B 1 110 ? 2.402 13.617 -17.609 1 90.88 110 ALA B N 1
ATOM 4460 C CA . ALA B 1 110 ? 1.011 13.18 -17.562 1 90.88 110 ALA B CA 1
ATOM 4461 C C . ALA B 1 110 ? 0.845 11.82 -18.234 1 90.88 110 ALA B C 1
ATOM 4463 O O . ALA B 1 110 ? 1.456 11.555 -19.281 1 90.88 110 ALA B O 1
ATOM 4464 N N . PRO B 1 111 ? 0.063 11.023 -17.625 1 92.12 111 PRO B N 1
ATOM 4465 C CA . PRO B 1 111 ? -0.117 9.695 -18.219 1 92.12 111 PRO B CA 1
ATOM 4466 C C . PRO B 1 111 ? -0.891 9.734 -19.531 1 92.12 111 PRO B C 1
ATOM 4468 O O . PRO B 1 111 ? -1.813 10.539 -19.688 1 92.12 111 PRO B O 1
ATOM 4471 N N . VAL B 1 112 ? -0.492 8.875 -20.469 1 91.5 112 VAL B N 1
ATOM 4472 C CA . VAL B 1 112 ? -1.19 8.711 -21.75 1 91.5 112 VAL B CA 1
ATOM 4473 C C . VAL B 1 112 ? -2.107 7.496 -21.688 1 91.5 112 VAL B C 1
ATOM 4475 O O . VAL B 1 112 ? -1.681 6.41 -21.266 1 91.5 112 VAL B O 1
ATOM 4478 N N . THR B 1 113 ? -3.311 7.66 -22.062 1 90.44 113 THR B N 1
ATOM 4479 C CA . THR B 1 113 ? -4.293 6.582 -22.016 1 90.44 113 THR B CA 1
ATOM 4480 C C . THR B 1 113 ? -4.141 5.652 -23.219 1 90.44 113 THR B C 1
ATOM 4482 O O . THR B 1 113 ? -4.09 6.109 -24.359 1 90.44 113 THR B O 1
ATOM 4485 N N . VAL B 1 114 ? -4.004 4.418 -22.969 1 91.38 114 VAL B N 1
ATOM 4486 C CA . VAL B 1 114 ? -3.816 3.404 -24 1 91.38 114 VAL B CA 1
ATOM 4487 C C . VAL B 1 114 ? -4.816 2.268 -23.797 1 91.38 114 VAL B C 1
ATOM 4489 O O . VAL B 1 114 ? -5.234 1.997 -22.656 1 91.38 114 VAL B O 1
ATOM 4492 N N . LYS B 1 115 ? -5.195 1.655 -24.891 1 90.56 115 LYS B N 1
ATOM 4493 C CA . LYS B 1 115 ? -6.113 0.522 -24.797 1 90.56 115 LYS B CA 1
ATOM 4494 C C . LYS B 1 115 ? -5.453 -0.666 -24.109 1 90.56 115 LYS B C 1
ATOM 4496 O O . LYS B 1 115 ? -4.25 -0.896 -24.266 1 90.56 115 LYS B O 1
ATOM 4501 N N . SER B 1 116 ? -6.242 -1.454 -23.406 1 90.31 116 SER B N 1
ATOM 4502 C CA . SER B 1 116 ? -5.75 -2.623 -22.688 1 90.31 116 SER B CA 1
ATOM 4503 C C . SER B 1 116 ? -5.062 -3.607 -23.625 1 90.31 116 SER B C 1
ATOM 4505 O O . SER B 1 116 ? -4.074 -4.238 -23.25 1 90.31 116 SER B O 1
ATOM 4507 N N . SER B 1 117 ? -5.574 -3.762 -24.859 1 88.44 117 SER B N 1
ATOM 4508 C CA . SER B 1 117 ? -5.062 -4.73 -25.812 1 88.44 117 SER B CA 1
ATOM 4509 C C . SER B 1 117 ? -3.637 -4.387 -26.25 1 88.44 117 SER B C 1
ATOM 4511 O O . SER B 1 117 ? -2.836 -5.281 -26.531 1 88.44 117 SER B O 1
ATOM 4513 N N . GLU B 1 118 ? -3.361 -3.104 -26.281 1 88.75 118 GLU B N 1
ATOM 4514 C CA . GLU B 1 118 ? -2.016 -2.658 -26.625 1 88.75 118 GLU B CA 1
ATOM 4515 C C . GLU B 1 118 ? -1.035 -2.908 -25.484 1 88.75 118 GLU B C 1
ATOM 4517 O O . GLU B 1 118 ? 0.115 -3.285 -25.719 1 88.75 118 GLU B O 1
ATOM 4522 N N . LEU B 1 119 ? -1.504 -2.738 -24.281 1 91.19 119 LEU B N 1
ATOM 4523 C CA . LEU B 1 119 ? -0.651 -2.926 -23.109 1 91.19 119 LEU B CA 1
ATOM 4524 C C . LEU B 1 119 ? -0.318 -4.402 -22.906 1 91.19 119 LEU B C 1
ATOM 4526 O O . LEU B 1 119 ? 0.771 -4.738 -22.438 1 91.19 119 LEU B O 1
ATOM 4530 N N . SER B 1 120 ? -1.241 -5.27 -23.25 1 87.06 120 SER B N 1
ATOM 4531 C CA . SER B 1 120 ? -1.082 -6.699 -23.031 1 87.06 120 SER B CA 1
ATOM 4532 C C . SER B 1 120 ? -0.001 -7.289 -23.922 1 87.06 120 SER B C 1
ATOM 4534 O O . SER B 1 120 ? 0.463 -8.406 -23.688 1 87.06 120 SER B O 1
ATOM 4536 N N . GLN B 1 121 ? 0.436 -6.535 -24.922 1 85.5 121 GLN B N 1
ATOM 4537 C CA . GLN B 1 121 ? 1.45 -7.016 -25.859 1 85.5 121 GLN B CA 1
ATOM 4538 C C . GLN B 1 121 ? 2.854 -6.816 -25.297 1 85.5 121 GLN B C 1
ATOM 4540 O O . GLN B 1 121 ? 3.82 -7.395 -25.797 1 85.5 121 GLN B O 1
ATOM 4545 N N . LEU B 1 122 ? 2.965 -6.074 -24.281 1 88.88 122 LEU B N 1
ATOM 4546 C CA . LEU B 1 122 ? 4.262 -5.785 -23.688 1 88.88 122 LEU B CA 1
ATOM 4547 C C . LEU B 1 122 ? 4.527 -6.707 -22.5 1 88.88 122 LEU B C 1
ATOM 4549 O O . LEU B 1 122 ? 3.604 -7.062 -21.766 1 88.88 122 LEU B O 1
ATOM 4553 N N . PRO B 1 123 ? 5.855 -7.078 -22.359 1 91.06 123 PRO B N 1
ATOM 4554 C CA . PRO B 1 123 ? 6.172 -7.891 -21.188 1 91.06 123 PRO B CA 1
ATOM 4555 C C . PRO B 1 123 ? 5.914 -7.152 -19.875 1 91.06 123 PRO B C 1
ATOM 4557 O O . PRO B 1 123 ? 6.242 -5.973 -19.75 1 91.06 123 PRO B O 1
ATOM 4560 N N . LEU B 1 124 ? 5.344 -7.859 -18.953 1 93.88 124 LEU B N 1
ATOM 4561 C CA . LEU B 1 124 ? 4.969 -7.277 -17.672 1 93.88 124 LEU B CA 1
ATOM 4562 C C . LEU B 1 124 ? 6.082 -7.465 -16.641 1 93.88 124 LEU B C 1
ATOM 4564 O O . LEU B 1 124 ? 6.719 -8.523 -16.594 1 93.88 124 LEU B O 1
ATOM 4568 N N . GLY B 1 125 ? 6.387 -6.438 -15.906 1 93.44 125 GLY B N 1
ATOM 4569 C CA . GLY B 1 125 ? 7.25 -6.523 -14.742 1 93.44 125 GLY B CA 1
ATOM 4570 C C . GLY B 1 125 ? 6.496 -6.438 -13.43 1 93.44 125 GLY B C 1
ATOM 4571 O O . GLY B 1 125 ? 5.27 -6.312 -13.422 1 93.44 125 GLY B O 1
ATOM 4572 N N . GLN B 1 126 ? 7.254 -6.504 -12.359 1 94.25 126 GLN B N 1
ATOM 4573 C CA . GLN B 1 126 ? 6.648 -6.402 -11.039 1 94.25 126 GLN B CA 1
ATOM 4574 C C . GLN B 1 126 ? 6.176 -4.98 -10.758 1 94.25 126 GLN B C 1
ATOM 4576 O O . GLN B 1 126 ? 6.629 -4.031 -11.398 1 94.25 126 GLN B O 1
ATOM 4581 N N . THR B 1 127 ? 5.25 -4.84 -9.836 1 96.31 127 THR B N 1
ATOM 4582 C CA . THR B 1 127 ? 4.746 -3.531 -9.438 1 96.31 127 THR B CA 1
ATOM 4583 C C . THR B 1 127 ? 5.844 -2.721 -8.75 1 96.31 127 THR B C 1
ATOM 4585 O O . THR B 1 127 ? 6.598 -3.254 -7.934 1 96.31 127 THR B O 1
ATOM 4588 N N . ILE B 1 128 ? 5.918 -1.446 -9.133 1 97.44 128 ILE B N 1
ATOM 4589 C CA . ILE B 1 128 ? 6.945 -0.601 -8.539 1 97.44 128 ILE B CA 1
ATOM 4590 C C . ILE B 1 128 ? 6.297 0.603 -7.859 1 97.44 128 ILE B C 1
ATOM 4592 O O . ILE B 1 128 ? 5.105 0.859 -8.047 1 97.44 128 ILE B O 1
ATOM 4596 N N . GLY B 1 129 ? 7.125 1.294 -7.055 1 97.38 129 GLY B N 1
ATOM 4597 C CA . GLY B 1 129 ? 6.699 2.537 -6.434 1 97.38 129 GLY B CA 1
ATOM 4598 C C . GLY B 1 129 ? 6.77 2.502 -4.918 1 97.38 129 GLY B C 1
ATOM 4599 O O . GLY B 1 129 ? 7.25 1.528 -4.336 1 97.38 129 GLY B O 1
ATOM 4600 N N . ILE B 1 130 ? 6.375 3.584 -4.316 1 97.44 130 ILE B N 1
ATOM 4601 C CA . ILE B 1 130 ? 6.352 3.748 -2.867 1 97.44 130 ILE B CA 1
ATOM 4602 C C . ILE B 1 130 ? 4.945 3.475 -2.338 1 97.44 130 ILE B C 1
ATOM 4604 O O . ILE B 1 130 ? 4.051 4.309 -2.482 1 97.44 130 ILE B O 1
ATOM 4608 N N . PRO B 1 131 ? 4.879 2.279 -1.617 1 94.56 131 PRO B N 1
ATOM 4609 C CA . PRO B 1 131 ? 3.564 2.051 -1.013 1 94.56 131 PRO B CA 1
ATOM 4610 C C . PRO B 1 131 ? 3.209 3.102 0.037 1 94.56 131 PRO B C 1
ATOM 4612 O O . PRO B 1 131 ? 4.051 3.465 0.864 1 94.56 131 PRO B O 1
ATOM 4615 N N . GLY B 1 132 ? 2.135 3.752 0.043 1 93.44 132 GLY B N 1
ATOM 4616 C CA . GLY B 1 132 ? 1.705 4.727 1.032 1 93.44 132 GLY B CA 1
ATOM 4617 C C . GLY B 1 132 ? 1.983 6.16 0.616 1 93.44 132 GLY B C 1
ATOM 4618 O O . GLY B 1 132 ? 1.646 7.098 1.341 1 93.44 132 GLY B O 1
ATOM 4619 N N . ALA B 1 133 ? 2.73 6.289 -0.454 1 97.25 133 ALA B N 1
ATOM 4620 C CA . ALA B 1 133 ? 2.898 7.641 -0.982 1 97.25 133 ALA B CA 1
ATOM 4621 C C . ALA B 1 133 ? 1.557 8.242 -1.39 1 97.25 133 ALA B C 1
ATOM 4623 O O . ALA B 1 133 ? 0.601 7.512 -1.666 1 97.25 133 ALA B O 1
ATOM 4624 N N . PRO B 1 134 ? 1.444 9.586 -1.29 1 97.31 134 PRO B N 1
ATOM 4625 C CA . PRO B 1 134 ? 0.232 10.164 -1.869 1 97.31 134 PRO B CA 1
ATOM 4626 C C . PRO B 1 134 ? 0.059 9.82 -3.346 1 97.31 134 PRO B C 1
ATOM 4628 O O . PRO B 1 134 ? 1.048 9.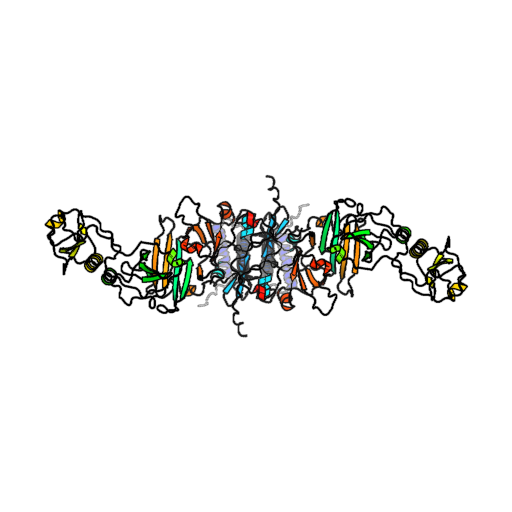664 -4.066 1 97.31 134 PRO B O 1
ATOM 4631 N N . TYR B 1 135 ? -1.193 9.648 -3.762 1 96.88 135 TYR B N 1
ATOM 4632 C CA . TYR B 1 135 ? -1.415 9.297 -5.16 1 96.88 135 TYR B CA 1
ATOM 4633 C C . TYR B 1 135 ? -0.853 10.367 -6.086 1 96.88 135 TYR B C 1
ATOM 4635 O O . TYR B 1 135 ? -0.218 10.047 -7.098 1 96.88 135 TYR B O 1
ATOM 4643 N N . ALA B 1 136 ? -1.128 11.555 -5.793 1 96.44 136 ALA B N 1
ATOM 4644 C CA . ALA B 1 136 ? -0.627 12.727 -6.512 1 96.44 136 ALA B CA 1
ATOM 4645 C C . ALA B 1 136 ? -0.221 13.836 -5.539 1 96.44 136 ALA B C 1
ATOM 4647 O O . ALA B 1 136 ? -0.434 13.719 -4.332 1 96.44 136 ALA B O 1
ATOM 4648 N N . THR B 1 137 ? 0.417 14.914 -6.121 1 97 137 THR B N 1
ATOM 4649 C CA . THR B 1 137 ? 0.931 15.961 -5.246 1 97 137 THR B CA 1
ATOM 4650 C C . THR B 1 137 ? 0.416 17.328 -5.68 1 97 137 THR B C 1
ATOM 4652 O O . THR B 1 137 ? 1.204 18.234 -5.965 1 97 137 THR B O 1
ATOM 4655 N N . PRO B 1 138 ? -0.826 17.484 -5.574 1 93.56 138 PRO B N 1
ATOM 4656 C CA . PRO B 1 138 ? -1.315 18.844 -5.855 1 93.56 138 PRO B CA 1
ATOM 4657 C C . PRO B 1 138 ? -0.927 19.844 -4.773 1 93.56 138 PRO B C 1
ATOM 4659 O O . PRO B 1 138 ? -0.835 19.484 -3.596 1 93.56 138 PRO B O 1
ATOM 4662 N N . VAL B 1 139 ? -0.675 21.047 -5.156 1 94.38 139 VAL B N 1
ATOM 4663 C CA . VAL B 1 139 ? -0.333 22.109 -4.211 1 94.38 139 VAL B CA 1
ATOM 4664 C C . VAL B 1 139 ? -1.338 23.25 -4.324 1 94.38 139 VAL B C 1
ATOM 4666 O O . VAL B 1 139 ? -1.674 23.672 -5.43 1 94.38 139 VAL B O 1
ATOM 4669 N N . SER B 1 140 ? -1.795 23.641 -3.152 1 89.5 140 SER B N 1
ATOM 4670 C CA . SER B 1 140 ? -2.715 24.766 -3.135 1 89.5 140 SER B CA 1
ATOM 4671 C C . SER B 1 140 ? -2.021 26.062 -3.578 1 89.5 140 SER B C 1
ATOM 4673 O O . SER B 1 140 ? -0.815 26.219 -3.379 1 89.5 140 SER B O 1
ATOM 4675 N N . GLY B 1 141 ? -2.764 26.953 -4.117 1 85.38 141 GLY B N 1
ATOM 4676 C CA . GLY B 1 141 ? -2.215 28.172 -4.711 1 85.38 141 GLY B CA 1
ATOM 4677 C C . GLY B 1 141 ? -2.104 29.312 -3.725 1 85.38 141 GLY B C 1
ATOM 4678 O O . GLY B 1 141 ? -1.887 30.469 -4.121 1 85.38 141 GLY B O 1
ATOM 4679 N N . ASP B 1 142 ? -2.119 29.125 -2.516 1 84.31 142 ASP B N 1
ATOM 4680 C CA . ASP B 1 142 ? -2.035 30.203 -1.534 1 84.31 142 ASP B CA 1
ATOM 4681 C C . ASP B 1 142 ? -0.641 30.828 -1.518 1 84.31 142 ASP B C 1
ATOM 4683 O O . ASP B 1 142 ? 0.359 30.125 -1.688 1 84.31 142 ASP B O 1
ATOM 4687 N N . THR B 1 143 ? -0.615 32.094 -1.307 1 85.69 143 THR B N 1
ATOM 4688 C CA . THR B 1 143 ? 0.668 32.781 -1.255 1 85.69 143 THR B CA 1
ATOM 4689 C C . THR B 1 143 ? 1.163 32.906 0.184 1 85.69 143 THR B C 1
ATOM 4691 O O . THR B 1 143 ? 2.359 33.094 0.422 1 85.69 143 THR B O 1
ATOM 4694 N N . THR B 1 144 ? 0.272 32.875 1.098 1 92.25 144 THR B N 1
ATOM 4695 C CA . THR B 1 144 ? 0.62 32.969 2.51 1 92.25 144 THR B CA 1
ATOM 4696 C C . THR B 1 144 ? 0.599 31.594 3.17 1 92.25 144 THR B C 1
ATOM 4698 O O . THR B 1 144 ? -0.276 30.781 2.881 1 92.25 144 THR B O 1
ATOM 4701 N N . SER B 1 145 ? 1.625 31.328 3.912 1 94.69 145 SER B N 1
ATOM 4702 C CA . SER B 1 145 ? 1.688 30.109 4.711 1 94.69 145 SER B CA 1
ATOM 4703 C C . SER B 1 145 ? 1.133 30.344 6.113 1 94.69 145 SER B C 1
ATOM 4705 O O . SER B 1 145 ? 1.676 31.141 6.879 1 94.69 145 SER B O 1
ATOM 4707 N N . THR B 1 146 ? 0.039 29.734 6.398 1 96.56 146 THR B N 1
ATOM 4708 C CA . THR B 1 146 ? -0.612 29.891 7.691 1 96.56 146 THR B CA 1
ATOM 4709 C C . THR B 1 146 ? -0.767 28.547 8.391 1 96.56 146 THR B C 1
ATOM 4711 O O . THR B 1 146 ? -1.346 27.609 7.828 1 96.56 146 THR B O 1
ATOM 4714 N N . TRP B 1 147 ? -0.26 28.438 9.523 1 97.25 147 TRP B N 1
ATOM 4715 C CA . TRP B 1 147 ? -0.319 27.234 10.359 1 97.25 147 TRP B CA 1
ATOM 4716 C C . TRP B 1 147 ? -0.811 27.578 11.758 1 97.25 147 TRP B C 1
ATOM 4718 O O . TRP B 1 147 ? -0.277 28.484 12.414 1 97.25 147 TRP B O 1
ATOM 4728 N N . THR B 1 148 ? -1.809 26.844 12.234 1 98.44 148 THR B N 1
ATOM 4729 C CA . THR B 1 148 ? -2.359 27.156 13.547 1 98.44 148 THR B CA 1
ATOM 4730 C C . THR B 1 148 ? -2.568 25.875 14.359 1 98.44 148 THR B C 1
ATOM 4732 O O . THR B 1 148 ? -3.061 24.875 13.844 1 98.44 148 THR B O 1
ATOM 4735 N N . LEU B 1 149 ? -2.098 25.891 15.562 1 98.5 149 LEU B N 1
ATOM 4736 C CA . LEU B 1 149 ? -2.326 24.844 16.547 1 98.5 149 LEU B CA 1
ATOM 4737 C C . LEU B 1 149 ? -3.35 25.281 17.578 1 98.5 149 LEU B C 1
ATOM 4739 O O . LEU B 1 149 ? -3.207 26.344 18.188 1 98.5 149 LEU B O 1
ATOM 4743 N N . CYS B 1 150 ? -4.414 24.484 17.797 1 98.19 150 CYS B N 1
ATOM 4744 C CA . CYS B 1 150 ? -5.449 24.859 18.75 1 98.19 150 CYS B CA 1
ATOM 4745 C C . CYS B 1 150 ? -5.723 23.734 19.734 1 98.19 150 CYS B C 1
ATOM 4747 O O . CYS B 1 150 ? -5.75 22.562 19.344 1 98.19 150 CYS B O 1
ATOM 4749 N N . ASP B 1 151 ? -5.922 24.109 20.938 1 97 151 ASP B N 1
ATOM 4750 C CA . ASP B 1 151 ? -6.422 23.219 21.984 1 97 151 ASP B CA 1
ATOM 4751 C C . ASP B 1 151 ? -7.848 23.594 22.391 1 97 151 ASP B C 1
ATOM 4753 O O . ASP B 1 151 ? -8.133 24.766 22.688 1 97 151 ASP B O 1
ATOM 4757 N N . THR B 1 152 ? -8.68 22.641 22.328 1 95.56 152 THR B N 1
ATOM 4758 C CA . THR B 1 152 ? -10.039 22.812 22.859 1 95.56 152 THR B CA 1
ATOM 4759 C C . THR B 1 152 ? -10.234 21.984 24.109 1 95.56 152 THR B C 1
ATOM 4761 O O . THR B 1 152 ? -10.078 20.75 24.094 1 95.56 152 THR B O 1
ATOM 4764 N N . VAL B 1 153 ? -10.641 22.625 25.156 1 92.88 153 VAL B N 1
ATOM 4765 C CA . VAL B 1 153 ? -10.805 21.922 26.422 1 92.88 153 VAL B CA 1
ATOM 4766 C C . VAL B 1 153 ? -12.289 21.641 26.672 1 92.88 153 VAL B C 1
ATOM 4768 O O . VAL B 1 153 ? -13.141 22.484 26.391 1 92.88 153 VAL B O 1
ATOM 4771 N N . SER B 1 154 ? -12.508 20.406 27 1 88.38 154 SER B N 1
ATOM 4772 C CA . SER B 1 154 ? -13.836 20.031 27.469 1 88.38 154 SER B CA 1
ATOM 4773 C C . SER B 1 154 ? -13.859 19.844 28.969 1 88.38 154 SER B C 1
ATOM 4775 O O . SER B 1 154 ? -12.852 19.469 29.578 1 88.38 154 SER B O 1
ATOM 4777 N N . ARG B 1 155 ? -14.938 20.125 29.719 1 78.19 155 ARG B N 1
ATOM 4778 C CA . ARG B 1 155 ? -15.133 20.016 31.172 1 78.19 155 ARG B CA 1
ATOM 4779 C C . ARG B 1 155 ? -14.031 20.766 31.922 1 78.19 155 ARG B C 1
ATOM 4781 O O . ARG B 1 155 ? -13.438 20.219 32.844 1 78.19 155 ARG B O 1
ATOM 4788 N N . ALA B 1 156 ? -13.805 22.047 31.328 1 75.75 156 ALA B N 1
ATOM 4789 C CA . ALA B 1 156 ? -12.766 22.875 31.938 1 75.75 156 ALA B CA 1
ATOM 4790 C C . ALA B 1 156 ? -13.055 23.125 33.406 1 75.75 156 ALA B C 1
ATOM 4792 O O . ALA B 1 156 ? -14.203 23.375 33.781 1 75.75 156 ALA B O 1
ATOM 4793 N N . GLY B 1 157 ? -12.055 23.062 34.219 1 71.56 157 GLY B N 1
ATOM 4794 C CA . GLY B 1 157 ? -12.203 23.344 35.625 1 71.56 157 GLY B CA 1
ATOM 4795 C C . GLY B 1 157 ? -12.516 22.125 36.469 1 71.56 157 GLY B C 1
ATOM 4796 O O . GLY B 1 157 ? -12.703 22.219 37.656 1 71.56 157 GLY B O 1
ATOM 4797 N N . THR B 1 158 ? -12.75 21.078 35.719 1 77.06 158 THR B N 1
ATOM 4798 C CA . THR B 1 158 ? -12.992 19.828 36.438 1 77.06 158 THR B CA 1
ATOM 4799 C C . THR B 1 158 ? -11.766 18.922 36.375 1 77.06 158 THR B C 1
ATOM 4801 O O . THR B 1 158 ? -10.836 19.188 35.594 1 77.06 158 THR B O 1
ATOM 4804 N N . ALA B 1 159 ? -11.781 17.906 37.25 1 75.81 159 ALA B N 1
ATOM 4805 C CA . ALA B 1 159 ? -10.672 16.953 37.281 1 75.81 159 ALA B CA 1
ATOM 4806 C C . ALA B 1 159 ? -10.633 16.109 36 1 75.81 159 ALA B C 1
ATOM 4808 O O . ALA B 1 159 ? -9.602 15.508 35.688 1 75.81 159 ALA B O 1
ATOM 4809 N N . SER B 1 160 ? -11.664 16.125 35.281 1 81.38 160 SER B N 1
ATOM 4810 C CA . SER B 1 160 ? -11.75 15.289 34.094 1 81.38 160 SER B CA 1
ATOM 4811 C C . SER B 1 160 ? -11.625 16.125 32.844 1 81.38 160 SER B C 1
ATOM 4813 O O . SER B 1 160 ? -12.141 15.734 31.781 1 81.38 160 SER B O 1
ATOM 4815 N N . ALA B 1 161 ? -10.969 17.219 33.031 1 84.12 161 ALA B N 1
ATOM 4816 C CA . ALA B 1 161 ? -10.773 18.047 31.859 1 84.12 161 ALA B CA 1
ATOM 4817 C C . ALA B 1 161 ? -9.992 17.312 30.781 1 84.12 161 ALA B C 1
ATOM 4819 O O . ALA B 1 161 ? -9.047 16.578 31.078 1 84.12 161 ALA B O 1
ATOM 4820 N N . SER B 1 162 ? -10.516 17.344 29.516 1 89.75 162 SER B N 1
ATOM 4821 C CA . SER B 1 162 ? -9.844 16.719 28.375 1 89.75 162 SER B CA 1
ATOM 4822 C C . SER B 1 162 ? -9.508 17.75 27.297 1 89.75 162 SER B C 1
ATOM 4824 O O . SER B 1 162 ? -10.227 18.734 27.141 1 89.75 162 SER B O 1
ATOM 4826 N N . VAL B 1 163 ? -8.367 17.578 26.688 1 94 163 VAL B N 1
ATOM 4827 C CA . VAL B 1 163 ? -7.887 18.516 25.688 1 94 163 VAL B CA 1
ATOM 4828 C C . VAL B 1 163 ? -7.883 17.844 24.312 1 94 163 VAL B C 1
ATOM 4830 O O . VAL B 1 163 ? -7.379 16.734 24.156 1 94 163 VAL B O 1
ATOM 4833 N N . GLU B 1 164 ? -8.547 18.469 23.375 1 95.31 164 GLU B N 1
ATOM 4834 C CA . GLU B 1 164 ? -8.5 18.047 21.969 1 95.31 164 GLU B CA 1
ATOM 4835 C C . GLU B 1 164 ? -7.637 19 21.156 1 95.31 164 GLU B C 1
ATOM 4837 O O . GLU B 1 164 ? -7.832 20.219 21.188 1 95.31 164 GLU B O 1
ATOM 4842 N N . THR B 1 165 ? -6.699 18.438 20.469 1 97.81 165 THR B N 1
ATOM 4843 C CA . THR B 1 165 ? -5.773 19.234 19.672 1 97.81 165 THR B CA 1
ATOM 4844 C C . THR B 1 165 ? -6.199 19.266 18.203 1 97.81 165 THR B C 1
ATOM 4846 O O . THR B 1 165 ? -6.543 18.234 17.625 1 97.81 165 THR B O 1
ATOM 4849 N N . SER B 1 166 ? -6.246 20.453 17.609 1 98.31 166 SER B N 1
ATOM 4850 C CA . SER B 1 166 ? -6.562 20.656 16.203 1 98.31 166 SER B CA 1
ATOM 4851 C C . SER B 1 166 ? -5.43 21.375 15.477 1 98.31 166 SER B C 1
ATOM 4853 O O . SER B 1 166 ? -4.848 22.312 16.016 1 98.31 166 SER B O 1
ATOM 4855 N N . LEU B 1 167 ? -5.07 20.875 14.359 1 98.69 167 LEU B N 1
ATOM 4856 C CA . LEU B 1 167 ? -4.098 21.516 13.477 1 98.69 167 LEU B CA 1
ATOM 4857 C C . LEU B 1 167 ? -4.789 22.172 12.281 1 98.69 167 LEU B C 1
ATOM 4859 O O . LEU B 1 167 ? -5.438 21.484 11.484 1 98.69 167 LEU B O 1
ATOM 4863 N N . LEU B 1 168 ? -4.699 23.469 12.18 1 98.38 168 LEU B N 1
ATOM 4864 C CA . LEU B 1 168 ? -5.305 24.203 11.086 1 98.38 168 LEU B CA 1
ATOM 4865 C C . LEU B 1 168 ? -4.246 24.656 10.078 1 98.38 168 LEU B C 1
ATOM 4867 O O . LEU B 1 168 ? -3.4 25.5 10.398 1 98.38 168 LEU B O 1
ATOM 4871 N N . VAL B 1 169 ? -4.27 24.062 8.93 1 97.44 169 VAL B N 1
ATOM 4872 C CA . VAL B 1 169 ? -3.373 24.438 7.844 1 97.44 169 VAL B CA 1
ATOM 4873 C C . VAL B 1 169 ? -4.16 25.156 6.75 1 97.44 169 VAL B C 1
ATOM 4875 O O . VAL B 1 169 ? -4.289 24.641 5.633 1 97.44 169 VAL B O 1
ATOM 4878 N N . MET B 1 170 ? -4.684 26.266 7.051 1 95.12 170 MET B N 1
ATOM 4879 C CA . MET B 1 170 ? -5.551 27.078 6.211 1 95.12 170 MET B CA 1
ATOM 4880 C C . MET B 1 170 ? -5.695 28.484 6.781 1 95.12 170 MET B C 1
ATOM 4882 O O . MET B 1 170 ? -5.387 28.719 7.953 1 95.12 170 MET B O 1
ATOM 4886 N N . PRO B 1 171 ? -6.145 29.422 5.941 1 93.31 171 PRO B N 1
ATOM 4887 C CA . PRO B 1 171 ? -6.406 30.766 6.477 1 93.31 171 PRO B CA 1
ATOM 4888 C C . PRO B 1 171 ? -7.488 30.766 7.555 1 93.31 171 PRO B C 1
ATOM 4890 O O . PRO B 1 171 ? -8.43 29.969 7.492 1 93.31 171 PRO B O 1
ATOM 4893 N N . LEU B 1 172 ? -7.355 31.641 8.5 1 95.75 172 LEU B N 1
ATOM 4894 C CA . LEU B 1 172 ? -8.273 31.703 9.633 1 95.75 172 LEU B CA 1
ATOM 4895 C C . LEU B 1 172 ? -9.398 32.719 9.375 1 95.75 172 LEU B C 1
ATOM 4897 O O . LEU B 1 172 ? -9.266 33.594 8.516 1 95.75 172 LEU B O 1
ATOM 4901 N N . ARG B 1 173 ? -10.438 32.438 10 1 94.5 173 ARG B N 1
ATOM 4902 C CA . ARG B 1 173 ? -11.531 33.406 10.102 1 94.5 173 ARG B CA 1
ATOM 4903 C C . ARG B 1 173 ? -11.703 33.875 11.539 1 94.5 173 ARG B C 1
ATOM 4905 O O . ARG B 1 173 ? -12.305 33.188 12.367 1 94.5 173 ARG B O 1
ATOM 4912 N N . ILE B 1 174 ? -11.227 35.094 11.766 1 92.56 174 ILE B N 1
ATOM 4913 C CA . ILE B 1 174 ? -11.273 35.688 13.102 1 92.56 174 ILE B CA 1
ATOM 4914 C C . ILE B 1 174 ? -12.547 36.5 13.266 1 92.56 174 ILE B C 1
ATOM 4916 O O . ILE B 1 174 ? -12.938 37.25 12.352 1 92.56 174 ILE B O 1
ATOM 4920 N N . ASP B 1 175 ? -13.227 36.312 14.344 1 90.88 175 ASP B N 1
ATOM 4921 C CA . ASP B 1 175 ? -14.406 37.094 14.688 1 90.88 175 ASP B CA 1
ATOM 4922 C C . ASP B 1 175 ? -14.438 37.406 16.172 1 90.88 175 ASP B C 1
ATOM 4924 O O . ASP B 1 175 ? -13.422 37.281 16.859 1 90.88 175 ASP B O 1
ATOM 4928 N N . ALA B 1 176 ? -15.57 37.938 16.641 1 88.56 176 ALA B N 1
ATOM 4929 C CA . ALA B 1 176 ? -15.68 38.375 18.016 1 88.56 176 ALA B CA 1
ATOM 4930 C C . ALA B 1 176 ? -15.602 37.219 19 1 88.56 176 ALA B C 1
ATOM 4932 O O . ALA B 1 176 ? -15.203 37.375 20.156 1 88.56 176 ALA B O 1
ATOM 4933 N N . ALA B 1 177 ? -15.891 36.062 18.578 1 90.69 177 ALA B N 1
ATOM 4934 C CA . ALA B 1 177 ? -15.938 34.906 19.453 1 90.69 177 ALA B CA 1
ATOM 4935 C C . ALA B 1 177 ? -14.578 34.188 19.516 1 90.69 177 ALA B C 1
ATOM 4937 O O . ALA B 1 177 ? -14.391 33.25 20.297 1 90.69 177 ALA B O 1
ATOM 4938 N N . ILE B 1 178 ? -13.602 34.562 18.734 1 91.94 178 ILE B N 1
ATOM 4939 C CA . ILE B 1 178 ? -12.234 34.062 18.734 1 91.94 178 ILE B CA 1
ATOM 4940 C C . ILE B 1 178 ? -11.289 35.125 18.203 1 91.94 178 ILE B C 1
ATOM 4942 O O . ILE B 1 178 ? -11.328 35.469 17.016 1 91.94 178 ILE B O 1
ATOM 4946 N N . ASP B 1 179 ? -10.453 35.656 19.031 1 91.44 179 ASP B N 1
ATOM 4947 C CA . ASP B 1 179 ? -9.625 36.812 18.656 1 91.44 179 ASP B CA 1
ATOM 4948 C C . ASP B 1 179 ? -8.289 36.781 19.391 1 91.44 179 ASP B C 1
ATOM 4950 O O . ASP B 1 179 ? -8.125 36.031 20.359 1 91.44 179 ASP B O 1
ATOM 4954 N N . PRO B 1 180 ? -7.332 37.594 18.922 1 94.69 180 PRO B N 1
ATOM 4955 C CA . PRO B 1 180 ? -6.012 37.656 19.562 1 94.69 180 PRO B CA 1
ATOM 4956 C C . PRO B 1 180 ? -6.07 38.125 21 1 94.69 180 PRO B C 1
ATOM 4958 O O . PRO B 1 180 ? -6.852 39.031 21.328 1 94.69 180 PRO B O 1
ATOM 4961 N N . ILE B 1 181 ? -5.246 37.5 21.781 1 92.5 181 ILE B N 1
ATOM 4962 C CA . ILE B 1 181 ? -5.117 37.938 23.172 1 92.5 181 ILE B CA 1
ATOM 4963 C C . ILE B 1 181 ? -4.5 39.312 23.234 1 92.5 181 ILE B C 1
ATOM 4965 O O . ILE B 1 181 ? -3.504 39.594 22.562 1 92.5 181 ILE B O 1
ATOM 4969 N N . GLU B 1 182 ? -5.176 40.156 23.984 1 89.62 182 GLU B N 1
ATOM 4970 C CA . GLU B 1 182 ? -4.66 41.5 24.172 1 89.62 182 GLU B CA 1
ATOM 4971 C C . GLU B 1 182 ? -3.477 41.531 25.141 1 89.62 182 GLU B C 1
ATOM 4973 O O . GLU B 1 182 ? -3.273 40.562 25.891 1 89.62 182 GLU B O 1
ATOM 4978 N N . PRO B 1 183 ? -2.703 42.594 25.172 1 87.12 183 PRO B N 1
ATOM 4979 C CA . PRO B 1 183 ? -1.513 42.656 26.031 1 87.12 183 PRO B CA 1
ATOM 4980 C C . PRO B 1 183 ? -1.842 42.531 27.516 1 87.12 183 PRO B C 1
ATOM 4982 O O . PRO B 1 183 ? -0.996 42.094 28.297 1 87.12 183 PRO B O 1
ATOM 4985 N N . ASN B 1 184 ? -3.07 42.906 27.938 1 87.31 184 ASN B N 1
ATOM 4986 C CA . ASN B 1 184 ? -3.43 42.844 29.344 1 87.31 184 ASN B CA 1
ATOM 4987 C C . ASN B 1 184 ? -4.25 41.594 29.641 1 87.31 184 ASN B C 1
ATOM 4989 O O . ASN B 1 184 ? -4.855 41.469 30.703 1 87.31 184 ASN B O 1
ATOM 4993 N N . GLU B 1 185 ? -4.289 40.719 28.672 1 90.19 185 GLU B N 1
ATOM 4994 C CA . GLU B 1 185 ? -5.012 39.469 28.859 1 90.19 185 GLU B CA 1
ATOM 4995 C C . GLU B 1 185 ? -4.047 38.312 29.031 1 90.19 185 GLU B C 1
ATOM 4997 O O . GLU B 1 185 ? -2.941 38.312 28.484 1 90.19 185 GLU B O 1
ATOM 5002 N N . ALA B 1 186 ? -4.559 37.344 29.828 1 91.75 186 ALA B N 1
ATOM 5003 C CA . ALA B 1 186 ? -3.744 36.156 30.047 1 91.75 186 ALA B CA 1
ATOM 5004 C C . ALA B 1 186 ? -4.609 34.969 30.422 1 91.75 186 ALA B C 1
ATOM 5006 O O . ALA B 1 186 ? -5.77 35.125 30.812 1 91.75 186 ALA B O 1
ATOM 5007 N N . MET B 1 187 ? -3.969 33.844 30.219 1 92.38 187 MET B N 1
ATOM 5008 C CA . MET B 1 187 ? -4.625 32.594 30.609 1 92.38 187 MET B CA 1
ATOM 5009 C C . MET B 1 187 ? -3.691 31.719 31.438 1 92.38 187 MET B C 1
ATOM 5011 O O . MET B 1 187 ? -2.496 31.625 31.156 1 92.38 187 MET B O 1
ATOM 5015 N N . LEU B 1 188 ? -4.32 31.125 32.469 1 92.19 188 LEU B N 1
ATOM 5016 C CA . LEU B 1 188 ? -3.537 30.188 33.281 1 92.19 188 LEU B CA 1
ATOM 5017 C C . LEU B 1 188 ? -3.635 28.766 32.719 1 92.19 188 LEU B C 1
ATOM 5019 O O . LEU B 1 188 ? -4.73 28.297 32.406 1 92.19 188 LEU B O 1
ATOM 5023 N N . ALA B 1 189 ? -2.498 28.172 32.594 1 93.5 189 ALA B N 1
ATOM 5024 C CA . ALA B 1 189 ? -2.434 26.828 32.031 1 93.5 189 ALA B CA 1
ATOM 5025 C C . ALA B 1 189 ? -1.657 25.891 32.969 1 93.5 189 ALA B C 1
ATOM 5027 O O . ALA B 1 189 ? -0.805 26.344 33.75 1 93.5 189 ALA B O 1
ATOM 5028 N N . ASP B 1 190 ? -2.076 24.656 32.906 1 93.06 190 ASP B N 1
ATOM 5029 C CA . ASP B 1 190 ? -1.379 23.594 33.625 1 93.06 190 ASP B CA 1
ATOM 5030 C C . ASP B 1 190 ? -0.733 22.609 32.656 1 93.06 190 ASP B C 1
ATOM 5032 O O . ASP B 1 190 ? -1.363 22.188 31.688 1 93.06 190 ASP B O 1
ATOM 5036 N N . TYR B 1 191 ? 0.494 22.297 32.844 1 94.62 191 TYR B N 1
ATOM 5037 C CA . TYR B 1 191 ? 1.206 21.281 32.094 1 94.62 191 TYR B CA 1
ATOM 5038 C C . TYR B 1 191 ? 2.139 20.484 33 1 94.62 191 TYR B C 1
ATOM 5040 O O . TYR B 1 191 ? 3.088 21.031 33.562 1 94.62 191 TYR B O 1
ATOM 5048 N N . HIS B 1 192 ? 1.909 19.203 33.156 1 93 192 HIS B N 1
ATOM 5049 C CA . HIS B 1 192 ? 2.67 18.281 33.969 1 93 192 HIS B CA 1
ATOM 5050 C C . HIS B 1 192 ? 2.795 18.797 35.406 1 93 192 HIS B C 1
ATOM 5052 O O . HIS B 1 192 ? 3.891 18.812 35.969 1 93 192 HIS B O 1
ATOM 5058 N N . GLY B 1 193 ? 1.79 19.391 35.875 1 89.88 193 GLY B N 1
ATOM 5059 C CA . GLY B 1 193 ? 1.742 19.766 37.281 1 89.88 193 GLY B CA 1
ATOM 5060 C C . GLY B 1 193 ? 2.316 21.156 37.531 1 89.88 193 GLY B C 1
ATOM 5061 O O . GLY B 1 193 ? 2.322 21.625 38.688 1 89.88 193 GLY B O 1
ATOM 5062 N N . GLN B 1 194 ? 2.799 21.75 36.562 1 93.94 194 GLN B N 1
ATOM 5063 C CA . GLN B 1 194 ? 3.32 23.109 36.719 1 93.94 194 GLN B CA 1
ATOM 5064 C C . GLN B 1 194 ? 2.357 24.125 36.125 1 93.94 194 GLN B C 1
ATOM 5066 O O . GLN B 1 194 ? 1.726 23.875 35.094 1 93.94 194 GLN B O 1
ATOM 5071 N N . THR B 1 195 ? 2.291 25.266 36.781 1 93.88 195 THR B N 1
ATOM 5072 C CA . THR B 1 195 ? 1.391 26.328 36.344 1 93.88 195 THR B CA 1
ATOM 5073 C C . THR B 1 195 ? 2.125 27.328 35.438 1 93.88 195 THR B C 1
ATOM 5075 O O . THR B 1 195 ? 3.258 27.719 35.75 1 93.88 195 THR B O 1
ATOM 5078 N N . TRP B 1 196 ? 1.409 27.672 34.438 1 95.38 196 TRP B N 1
ATOM 5079 C CA . TRP B 1 196 ? 1.939 28.625 33.469 1 95.38 196 TRP B CA 1
ATOM 5080 C C . TRP B 1 196 ? 0.933 29.734 33.219 1 95.38 196 TRP B C 1
ATOM 5082 O O . TRP B 1 196 ? -0.271 29.547 33.406 1 95.38 196 TRP B O 1
ATOM 5092 N N . ILE B 1 197 ? 1.436 30.891 32.875 1 93.81 197 ILE B N 1
ATOM 5093 C CA . ILE B 1 197 ? 0.586 31.969 32.375 1 93.81 197 ILE B CA 1
ATOM 5094 C C . ILE B 1 197 ? 0.883 32.25 30.906 1 93.81 197 ILE B C 1
ATOM 5096 O O . ILE B 1 197 ? 2.041 32.438 30.531 1 93.81 197 ILE B O 1
ATOM 5100 N N . VAL B 1 198 ? -0.141 32.125 30.141 1 95.25 198 VAL B N 1
ATOM 5101 C CA . VAL B 1 198 ? -0.022 32.344 28.703 1 95.25 198 VAL B CA 1
ATOM 5102 C C . VAL B 1 198 ? -0.459 33.781 28.344 1 95.25 198 VAL B C 1
ATOM 5104 O O . VAL B 1 198 ? -1.58 34.188 28.672 1 95.25 198 VAL B O 1
ATOM 5107 N N . THR B 1 199 ? 0.422 34.5 27.719 1 93.06 199 THR B N 1
ATOM 5108 C CA . THR B 1 199 ? 0.154 35.875 27.266 1 93.06 199 THR B CA 1
ATOM 5109 C C . THR B 1 199 ? 0.248 35.969 25.75 1 93.06 199 THR B C 1
ATOM 5111 O O . THR B 1 199 ? 0.41 34.938 25.062 1 93.06 199 THR B O 1
ATOM 5114 N N . SER B 1 200 ? 0.082 37.188 25.219 1 92.62 200 SER B N 1
ATOM 5115 C CA . SER B 1 200 ? 0.185 37.406 23.781 1 92.62 200 SER B CA 1
ATOM 5116 C C . SER B 1 200 ? 1.595 37.094 23.266 1 92.62 200 SER B C 1
ATOM 5118 O O . SER B 1 200 ? 1.795 36.844 22.078 1 92.62 200 SER B O 1
ATOM 5120 N N . LYS B 1 201 ? 2.57 37.062 24.188 1 89.5 201 LYS B N 1
ATOM 5121 C CA . LYS B 1 201 ? 3.967 36.906 23.781 1 89.5 201 LYS B CA 1
ATOM 5122 C C . LYS B 1 201 ? 4.422 35.438 23.938 1 89.5 201 LYS B C 1
ATOM 5124 O O . LYS B 1 201 ? 5.434 35.062 23.359 1 89.5 201 LYS B O 1
ATOM 5129 N N . GLY B 1 202 ? 3.725 34.719 24.734 1 94 202 GLY B N 1
ATOM 5130 C CA . GLY B 1 202 ? 4.125 33.344 24.969 1 94 202 GLY B CA 1
ATOM 5131 C C . GLY B 1 202 ? 3.789 32.875 26.359 1 94 202 GLY B C 1
ATOM 5132 O O . GLY B 1 202 ? 2.861 33.375 27 1 94 202 GLY B O 1
ATOM 5133 N N . ARG B 1 203 ? 4.566 31.891 26.812 1 95.62 203 ARG B N 1
ATOM 5134 C CA . ARG B 1 203 ? 4.285 31.297 28.125 1 95.62 203 ARG B CA 1
ATOM 5135 C C . ARG B 1 203 ? 5.336 31.703 29.156 1 95.62 203 ARG B C 1
ATOM 5137 O O . ARG B 1 203 ? 6.516 31.828 28.812 1 95.62 203 ARG B O 1
ATOM 5144 N N . HIS B 1 204 ? 4.863 31.891 30.359 1 93.81 204 HIS B N 1
ATOM 5145 C CA . HIS B 1 204 ? 5.691 32.188 31.531 1 93.81 204 HIS B CA 1
ATOM 5146 C C . HIS B 1 204 ? 5.391 31.219 32.688 1 93.81 204 HIS B C 1
ATOM 5148 O O . HIS B 1 204 ? 4.23 30.891 32.906 1 93.81 204 HIS B O 1
ATOM 5154 N N . SER B 1 205 ? 6.496 30.766 33.312 1 94.5 205 SER B N 1
ATOM 5155 C CA . SER B 1 205 ? 6.23 30.047 34.562 1 94.5 205 SER B CA 1
ATOM 5156 C C . SER B 1 205 ? 5.773 31.016 35.656 1 94.5 205 SER B C 1
ATOM 5158 O O . SER B 1 205 ? 6.234 32.156 35.719 1 94.5 205 SER B O 1
ATOM 5160 N N . ILE B 1 206 ? 4.848 30.562 36.438 1 92.88 206 ILE B N 1
ATOM 5161 C CA . ILE B 1 206 ? 4.336 31.422 37.5 1 92.88 206 ILE B CA 1
ATOM 5162 C C . ILE B 1 206 ? 4.082 30.594 38.75 1 92.88 206 ILE B C 1
ATOM 5164 O O . ILE B 1 206 ? 3.652 29.453 38.656 1 92.88 206 ILE B O 1
ATOM 5168 N N . ASP B 1 207 ? 4.426 31.172 39.844 1 91.06 207 ASP B N 1
ATOM 5169 C CA . ASP B 1 207 ? 4.07 30.625 41.156 1 91.06 207 ASP B CA 1
ATOM 5170 C C . ASP B 1 207 ? 2.838 31.312 41.719 1 91.06 207 ASP B C 1
ATOM 5172 O O . ASP B 1 207 ? 2.92 32.438 42.188 1 91.06 207 ASP B O 1
ATOM 5176 N N . LEU B 1 208 ? 1.771 30.547 41.812 1 90.25 208 LEU B N 1
ATOM 5177 C CA . LEU B 1 208 ? 0.518 31.141 42.25 1 90.25 208 LEU B CA 1
ATOM 5178 C C . LEU B 1 208 ? 0.551 31.391 43.75 1 90.25 208 LEU B C 1
ATOM 5180 O O . LEU B 1 208 ? -0.288 32.125 44.281 1 90.25 208 LEU B O 1
ATOM 5184 N N . ASN B 1 209 ? 1.542 30.859 44.406 1 88.75 209 ASN B N 1
ATOM 5185 C CA . ASN B 1 209 ? 1.66 31.062 45.875 1 88.75 209 ASN B CA 1
ATOM 5186 C C . ASN B 1 209 ? 2.367 32.375 46.188 1 88.75 209 ASN B C 1
ATOM 5188 O O . ASN B 1 209 ? 2.354 32.844 47.344 1 88.75 209 ASN B O 1
ATOM 5192 N N . ASP B 1 210 ? 2.934 32.938 45.219 1 89.12 210 ASP B N 1
ATOM 5193 C CA . ASP B 1 210 ? 3.477 34.281 45.375 1 89.12 210 ASP B CA 1
ATOM 5194 C C . ASP B 1 210 ? 2.367 35.344 45.344 1 89.12 210 ASP B C 1
ATOM 5196 O O . ASP B 1 210 ? 2.164 36 44.344 1 89.12 210 ASP B O 1
ATOM 5200 N N . ARG B 1 211 ? 1.833 35.625 46.469 1 88 211 ARG B N 1
ATOM 5201 C CA . ARG B 1 211 ? 0.64 36.469 46.531 1 88 211 ARG B CA 1
ATOM 5202 C C . ARG B 1 211 ? 0.979 37.938 46.25 1 88 211 ARG B C 1
ATOM 5204 O O . ARG B 1 211 ? 0.147 38.688 45.75 1 88 211 ARG B O 1
ATOM 5211 N N . ALA B 1 212 ? 2.168 38.344 46.594 1 85.75 212 ALA B N 1
ATOM 5212 C CA . ALA B 1 212 ? 2.57 39.719 46.281 1 85.75 212 ALA B CA 1
ATOM 5213 C C . ALA B 1 212 ? 2.479 40 44.812 1 85.75 212 ALA B C 1
ATOM 5215 O O . ALA B 1 212 ? 1.973 41.031 44.406 1 85.75 212 ALA B O 1
ATOM 5216 N N . LEU B 1 213 ? 2.877 39.031 44.125 1 87.38 213 LEU B N 1
ATOM 5217 C CA . LEU B 1 213 ? 2.879 39.188 42.688 1 87.38 213 LEU B CA 1
ATOM 5218 C C . LEU B 1 213 ? 1.478 39 42.125 1 87.38 213 LEU B C 1
ATOM 5220 O O . LEU B 1 213 ? 0.999 39.844 41.344 1 87.38 213 LEU B O 1
ATOM 5224 N N . THR B 1 214 ? 0.736 37.906 42.5 1 89.5 214 THR B N 1
ATOM 5225 C CA . THR B 1 214 ? -0.544 37.562 41.906 1 89.5 214 THR B CA 1
ATOM 5226 C C . THR B 1 214 ? -1.606 38.594 42.25 1 89.5 214 THR B C 1
ATOM 5228 O O . THR B 1 214 ? -2.438 38.938 41.375 1 89.5 214 THR B O 1
ATOM 5231 N N . SER B 1 215 ? -1.508 39.125 43.375 1 86.25 215 SER B N 1
ATOM 5232 C CA . SER B 1 215 ? -2.473 40.156 43.75 1 86.25 215 SER B CA 1
ATOM 5233 C C . SER B 1 215 ? -2.215 41.469 43 1 86.25 215 SER B C 1
ATOM 5235 O O . SER B 1 215 ? -3.154 42.156 42.594 1 86.25 215 SER B O 1
ATOM 5237 N N . ALA B 1 216 ? -0.97 41.75 42.812 1 84.94 216 ALA B N 1
ATOM 5238 C CA . ALA B 1 216 ? -0.601 43 42.156 1 84.94 216 ALA B CA 1
ATOM 5239 C C . ALA B 1 216 ? -1.076 43 40.688 1 84.94 216 ALA B C 1
ATOM 5241 O O . ALA B 1 216 ? -1.412 44.062 40.156 1 84.94 216 ALA B O 1
ATOM 5242 N N . VAL B 1 217 ? -1.113 41.812 40.156 1 86.31 217 VAL B N 1
ATOM 5243 C CA . VAL B 1 217 ? -1.46 41.75 38.75 1 86.31 217 VAL B CA 1
ATOM 5244 C C . VAL B 1 217 ? -2.928 41.375 38.594 1 86.31 217 VAL B C 1
ATOM 5246 O O . VAL B 1 217 ? -3.434 41.281 37.469 1 86.31 217 VAL B O 1
ATOM 5249 N N . GLY B 1 218 ? -3.576 41.094 39.656 1 85.38 218 GLY B N 1
ATOM 5250 C CA . GLY B 1 218 ? -5.016 40.875 39.594 1 85.38 218 GLY B CA 1
ATOM 5251 C C . GLY B 1 218 ? -5.398 39.406 39.438 1 85.38 218 GLY B C 1
ATOM 5252 O O . GLY B 1 218 ? -6.461 39.094 38.875 1 85.38 218 GLY B O 1
ATOM 5253 N N . ILE B 1 219 ? -4.598 38.5 39.812 1 88.19 219 ILE B N 1
ATOM 5254 C CA . ILE B 1 219 ? -4.934 37.062 39.75 1 88.19 219 ILE B CA 1
ATOM 5255 C C . ILE B 1 219 ? -5.602 36.656 41.062 1 88.19 219 ILE B C 1
ATOM 5257 O O . ILE B 1 219 ? -4.973 36.656 42.125 1 88.19 219 ILE B O 1
ATOM 5261 N N . PRO B 1 220 ? -6.805 36.344 40.938 1 87.12 220 PRO B N 1
ATOM 5262 C CA . PRO B 1 220 ? -7.492 35.969 42.188 1 87.12 220 PRO B CA 1
ATOM 5263 C C . PRO B 1 220 ? -6.992 34.656 42.75 1 87.12 220 PRO B C 1
ATOM 5265 O O . PRO B 1 220 ? -6.422 33.844 42.031 1 87.12 220 PRO B O 1
ATOM 5268 N N . ILE B 1 221 ? -7.293 34.469 43.969 1 84.06 221 ILE B N 1
ATOM 5269 C CA . ILE B 1 221 ? -6.891 33.25 44.656 1 84.06 221 ILE B CA 1
ATOM 5270 C C . ILE B 1 221 ? -7.68 32.062 44.125 1 84.06 221 ILE B C 1
ATOM 5272 O O . ILE B 1 221 ? -7.207 30.922 44.156 1 84.06 221 ILE B O 1
ATOM 5276 N N . THR B 1 222 ? -8.789 32.281 43.469 1 83.38 222 THR B N 1
ATOM 5277 C CA . THR B 1 222 ? -9.688 31.25 43 1 83.38 222 THR B CA 1
ATOM 5278 C C . THR B 1 222 ? -9.391 30.906 41.531 1 83.38 222 THR B C 1
ATOM 5280 O O . THR B 1 222 ? -10.094 30.094 40.938 1 83.38 222 THR B O 1
ATOM 5283 N N . ALA B 1 223 ? -8.367 31.562 41.094 1 84 223 ALA B N 1
ATOM 5284 C CA . ALA B 1 223 ? -8.07 31.328 39.688 1 84 223 ALA B CA 1
ATOM 5285 C C . ALA B 1 223 ? -7.719 29.859 39.438 1 84 223 ALA B C 1
ATOM 5287 O O . ALA B 1 223 ? -6.996 29.25 40.219 1 84 223 ALA B O 1
ATOM 5288 N N . GLN B 1 224 ? -8.352 29.281 38.344 1 83.12 224 GLN B N 1
ATOM 5289 C CA . GLN B 1 224 ? -8.133 27.875 38 1 83.12 224 GLN B CA 1
ATOM 5290 C C . GLN B 1 224 ? -7.281 27.75 36.75 1 83.12 224 GLN B C 1
ATOM 5292 O O . GLN B 1 224 ? -7.395 28.562 35.844 1 83.12 224 GLN B O 1
ATOM 5297 N N . THR B 1 225 ? -6.445 26.688 36.781 1 89.44 225 THR B N 1
ATOM 5298 C CA . THR B 1 225 ? -5.613 26.391 35.625 1 89.44 225 THR B CA 1
ATOM 5299 C C . THR B 1 225 ? -6.281 25.359 34.75 1 89.44 225 THR B C 1
ATOM 5301 O O . THR B 1 225 ? -7.078 24.547 35.219 1 89.44 225 THR B O 1
ATOM 5304 N N . VAL B 1 226 ? -6.086 25.453 33.531 1 89.06 226 VAL B N 1
ATOM 5305 C CA . VAL B 1 226 ? -6.609 24.484 32.594 1 89.06 226 VAL B CA 1
ATOM 5306 C C . VAL B 1 226 ? -5.457 23.797 31.859 1 89.06 226 VAL B C 1
ATOM 5308 O O . VAL B 1 226 ? -4.445 24.422 31.547 1 89.06 226 VAL B O 1
ATOM 5311 N N . PRO B 1 227 ? -5.598 22.5 31.609 1 92.44 227 PRO B N 1
ATOM 5312 C CA . PRO B 1 227 ? -4.504 21.781 30.953 1 92.44 227 PRO B CA 1
ATOM 5313 C C . PRO B 1 227 ? -4.312 22.219 29.5 1 92.44 227 PRO B C 1
ATOM 5315 O O . PRO B 1 227 ? -5.273 22.609 28.828 1 92.44 227 PRO B O 1
ATOM 5318 N N . ILE B 1 228 ? -3.102 22.125 29.031 1 94.38 228 ILE B N 1
ATOM 5319 C CA . ILE B 1 228 ? -2.781 22.328 27.625 1 94.38 228 ILE B CA 1
ATOM 5320 C C . ILE B 1 228 ? -2.045 21.094 27.078 1 94.38 228 ILE B C 1
ATOM 5322 O O . ILE B 1 228 ? -1.456 20.328 27.859 1 94.38 228 ILE B O 1
ATOM 5326 N N . SER B 1 229 ? -2.135 20.906 25.812 1 96 229 SER B N 1
ATOM 5327 C CA . SER B 1 229 ? -1.472 19.766 25.188 1 96 229 SER B CA 1
ATOM 5328 C C . SER B 1 229 ? 0.035 19.984 25.094 1 96 229 SER B C 1
ATOM 5330 O O . SER B 1 229 ? 0.515 21.109 25.25 1 96 229 SER B O 1
ATOM 5332 N N . GLU B 1 230 ? 0.768 18.875 24.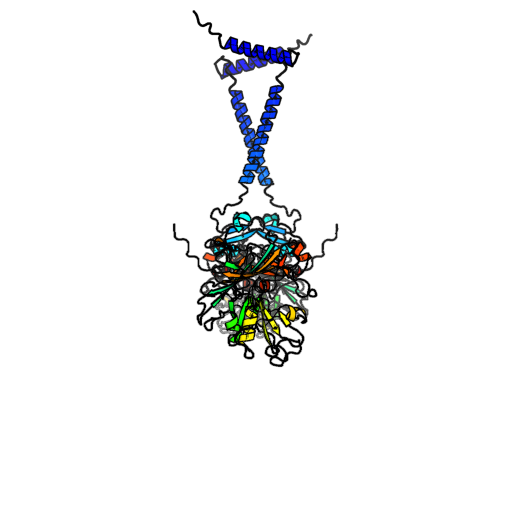953 1 95.75 230 GLU B N 1
ATOM 5333 C CA . GLU B 1 230 ? 2.211 18.953 24.75 1 95.75 230 GLU B CA 1
ATOM 5334 C C . GLU B 1 230 ? 2.547 19.797 23.531 1 95.75 230 GLU B C 1
ATOM 5336 O O . GLU B 1 230 ? 3.508 20.578 23.547 1 95.75 230 GLU B O 1
ATOM 5341 N N . GLY B 1 231 ? 1.777 19.625 22.5 1 96.12 231 GLY B N 1
ATOM 5342 C CA . GLY B 1 231 ? 1.979 20.438 21.297 1 96.12 231 GLY B CA 1
ATOM 5343 C C . GLY B 1 231 ? 1.879 21.922 21.562 1 96.12 231 GLY B C 1
ATOM 5344 O O . GLY B 1 231 ? 2.729 22.703 21.109 1 96.12 231 GLY B O 1
ATOM 5345 N N . MET B 1 232 ? 0.898 22.297 22.25 1 97.25 232 MET B N 1
ATOM 5346 C CA . MET B 1 232 ? 0.696 23.703 22.562 1 97.25 232 MET B CA 1
ATOM 5347 C C . MET B 1 232 ? 1.819 24.234 23.453 1 97.25 232 MET B C 1
ATOM 5349 O O . MET B 1 232 ? 2.34 25.328 23.219 1 97.25 232 MET B O 1
ATOM 5353 N N . PHE B 1 233 ? 2.162 23.453 24.469 1 96.81 233 PHE B N 1
ATOM 5354 C CA . PHE B 1 233 ? 3.252 23.844 25.344 1 96.81 233 PHE B CA 1
ATOM 5355 C C . PHE B 1 233 ? 4.527 24.109 24.562 1 96.81 233 PHE B C 1
ATOM 5357 O O . PHE B 1 233 ? 5.223 25.109 24.812 1 96.81 233 PHE B O 1
ATOM 5364 N N . ASN B 1 234 ? 4.812 23.25 23.609 1 95 234 ASN B N 1
ATOM 5365 C CA . ASN B 1 234 ? 6.035 23.359 22.812 1 95 234 ASN B CA 1
ATOM 5366 C C . ASN B 1 234 ? 5.945 24.5 21.797 1 95 234 ASN B C 1
ATOM 5368 O O . ASN B 1 234 ? 6.961 25.078 21.422 1 95 234 ASN B O 1
ATOM 5372 N N . ALA B 1 235 ? 4.812 24.797 21.359 1 95.75 235 ALA B N 1
ATOM 5373 C CA . ALA B 1 235 ? 4.625 25.828 20.344 1 95.75 235 ALA B CA 1
ATOM 5374 C C . ALA B 1 235 ? 4.73 27.234 20.953 1 95.75 235 ALA B C 1
ATOM 5376 O O . ALA B 1 235 ? 5.238 28.156 20.312 1 95.75 235 ALA B O 1
ATOM 5377 N N . LEU B 1 236 ? 4.234 27.406 22.125 1 96.38 236 LEU B N 1
ATOM 5378 C CA . LEU B 1 236 ? 4.301 28.703 22.812 1 96.38 236 LEU B CA 1
ATOM 5379 C C . LEU B 1 236 ? 5.73 29.031 23.219 1 96.38 236 LEU B C 1
ATOM 5381 O O . LEU B 1 236 ? 6.359 28.281 23.969 1 96.38 236 LEU B O 1
ATOM 5385 N N . PRO B 1 237 ? 6.203 30.109 22.766 1 93.88 237 PRO B N 1
ATOM 5386 C CA . PRO B 1 237 ? 7.57 30.469 23.141 1 93.88 237 PRO B CA 1
ATOM 5387 C C . PRO B 1 237 ? 7.727 30.656 24.656 1 93.88 237 PRO B C 1
ATOM 5389 O O . PRO B 1 237 ? 6.848 31.234 25.297 1 93.88 237 PRO B O 1
ATOM 5392 N N . ALA B 1 238 ? 8.789 30.141 25.125 1 93.19 238 ALA B N 1
ATOM 5393 C CA . ALA B 1 238 ? 9.117 30.359 26.531 1 93.19 238 ALA B CA 1
ATOM 5394 C C . ALA B 1 238 ? 9.68 31.766 26.75 1 93.19 238 ALA B C 1
ATOM 5396 O O . ALA B 1 238 ? 10.695 32.125 26.156 1 93.19 238 ALA B O 1
ATOM 5397 N N . ARG B 1 239 ? 9 32.531 27.578 1 91.5 239 ARG B N 1
ATOM 5398 C CA . ARG B 1 239 ? 9.406 33.906 27.781 1 91.5 239 ARG B CA 1
ATOM 5399 C C . ARG B 1 239 ? 9.914 34.125 29.203 1 91.5 239 ARG B C 1
ATOM 5401 O O . ARG B 1 239 ? 9.828 35.25 29.719 1 91.5 239 ARG B O 1
ATOM 5408 N N . GLY B 1 240 ? 10.328 33.031 29.906 1 89.56 240 GLY B N 1
ATOM 5409 C CA . GLY B 1 240 ? 10.922 33.125 31.234 1 89.56 240 GLY B CA 1
ATOM 5410 C C . GLY B 1 240 ? 9.891 33.188 32.344 1 89.56 240 GLY B C 1
ATOM 5411 O O . GLY B 1 240 ? 8.688 33.219 32.094 1 89.56 240 GLY B O 1
ATOM 5412 N N . PRO B 1 241 ? 10.352 33.219 33.594 1 90.19 241 PRO B N 1
ATOM 5413 C CA . PRO B 1 241 ? 9.445 33.219 34.75 1 90.19 241 PRO B CA 1
ATOM 5414 C C . PRO B 1 241 ? 8.781 34.562 34.969 1 90.19 241 PRO B C 1
ATOM 5416 O O . PRO B 1 241 ? 9.406 35.625 34.781 1 90.19 241 PRO B O 1
ATOM 5419 N N . TRP B 1 242 ? 7.598 34.469 35.25 1 88.94 242 TRP B N 1
ATOM 5420 C CA . TRP B 1 242 ? 6.875 35.656 35.688 1 88.94 242 TRP B CA 1
ATOM 5421 C C . TRP B 1 242 ? 7.188 36 37.125 1 88.94 242 TRP B C 1
ATOM 5423 O O . TRP B 1 242 ? 6.383 35.75 38.031 1 88.94 242 TRP B O 1
ATOM 5433 N N . GLN B 1 243 ? 8.32 36.562 37.375 1 88.94 243 GLN B N 1
ATOM 5434 C CA . GLN B 1 243 ? 8.836 36.969 38.688 1 88.94 243 GLN B CA 1
ATOM 5435 C C . GLN B 1 243 ? 9.625 38.281 38.594 1 88.94 243 GLN B C 1
ATOM 5437 O O . GLN B 1 243 ? 10.172 38.594 37.531 1 88.94 243 GLN B O 1
ATOM 5442 N N . LEU B 1 244 ? 9.562 38.969 39.688 1 89.88 244 LEU B N 1
ATOM 5443 C CA . LEU B 1 244 ? 10.367 40.188 39.75 1 89.88 244 LEU B CA 1
ATOM 5444 C C . LEU B 1 244 ? 11.828 39.844 40.031 1 89.88 244 LEU B C 1
ATOM 5446 O O . LEU B 1 244 ? 12.117 39.094 40.969 1 89.88 244 LEU B O 1
ATOM 5450 N N . PRO B 1 245 ? 12.625 40.406 39.188 1 89.5 245 PRO B N 1
ATOM 5451 C CA . PRO B 1 245 ? 14.039 40.219 39.5 1 89.5 245 PRO B CA 1
ATOM 5452 C C . PRO B 1 245 ? 14.398 40.781 40.875 1 89.5 245 PRO B C 1
ATOM 5454 O O . PRO B 1 245 ? 13.906 41.875 41.25 1 89.5 245 PRO B O 1
ATOM 5457 N N . PRO B 1 246 ? 15.219 40.062 41.531 1 90.75 246 PRO B N 1
ATOM 5458 C CA . PRO B 1 246 ? 15.625 40.594 42.844 1 90.75 246 PRO B CA 1
ATOM 5459 C C . PRO B 1 246 ? 16.453 41.875 42.719 1 90.75 246 PRO B C 1
ATOM 5461 O O . PRO B 1 246 ? 17.219 42.031 41.781 1 90.75 246 PRO B O 1
ATOM 5464 N N . ILE B 1 247 ? 16.219 42.75 43.656 1 93.62 247 ILE B N 1
ATOM 5465 C CA . ILE B 1 247 ? 16.984 44 43.719 1 93.62 247 ILE B CA 1
ATOM 5466 C C . ILE B 1 247 ? 18.125 43.812 44.719 1 93.62 247 ILE B C 1
ATOM 5468 O O . ILE B 1 247 ? 17.891 43.688 45.938 1 93.62 247 ILE B O 1
ATOM 5472 N N . PRO B 1 248 ? 19.328 43.938 44.25 1 93.94 248 PRO B N 1
ATOM 5473 C CA . PRO B 1 248 ? 20.469 43.781 45.156 1 93.94 248 PRO B CA 1
ATOM 5474 C C . PRO B 1 248 ? 20.453 44.844 46.281 1 93.94 248 PRO B C 1
ATOM 5476 O O . PRO B 1 248 ? 20.141 46 46.031 1 93.94 248 PRO B O 1
ATOM 5479 N N . ALA B 1 249 ? 20.781 44.469 47.5 1 94.44 249 ALA B N 1
ATOM 5480 C CA . ALA B 1 249 ? 20.938 45.344 48.656 1 94.44 249 ALA B CA 1
ATOM 5481 C C . ALA B 1 249 ? 19.609 46 49.062 1 94.44 249 ALA B C 1
ATOM 5483 O O . ALA B 1 249 ? 19.578 47.094 49.625 1 94.44 249 ALA B O 1
ATOM 5484 N N . ALA B 1 250 ? 18.531 45.344 48.656 1 94.19 250 ALA B N 1
ATOM 5485 C CA . ALA B 1 250 ? 17.219 45.875 49 1 94.19 250 ALA B CA 1
ATOM 5486 C C . ALA B 1 250 ? 17.094 46.094 50.5 1 94.19 250 ALA B C 1
ATOM 5488 O O . ALA B 1 250 ? 17.453 45.219 51.312 1 94.19 250 ALA B O 1
ATOM 5489 N N . GLY B 1 251 ? 16.641 47.219 50.844 1 93.44 251 GLY B N 1
ATOM 5490 C CA . GLY B 1 251 ? 16.453 47.531 52.25 1 93.44 251 GLY B CA 1
ATOM 5491 C C . GLY B 1 251 ? 17.578 48.406 52.844 1 93.44 251 GLY B C 1
ATOM 5492 O O . GLY B 1 251 ? 17.406 49.031 53.875 1 93.44 251 GLY B O 1
ATOM 5493 N N . GLU B 1 252 ? 18.641 48.5 52.219 1 95 252 GLU B N 1
ATOM 5494 C CA . GLU B 1 252 ? 19.766 49.312 52.656 1 95 252 GLU B CA 1
ATOM 5495 C C . GLU B 1 252 ? 19.562 50.781 52.25 1 95 252 GLU B C 1
ATOM 5497 O O . GLU B 1 252 ? 18.797 51.094 51.344 1 95 252 GLU B O 1
ATOM 5502 N N . PRO B 1 253 ? 20.188 51.656 53.031 1 94.75 253 PRO B N 1
ATOM 5503 C CA . PRO B 1 253 ? 20.062 53.062 52.719 1 94.75 253 PRO B CA 1
ATOM 5504 C C . PRO B 1 253 ? 20.594 53.406 51.312 1 94.75 253 PRO B C 1
ATOM 5506 O O . PRO B 1 253 ? 21.594 52.844 50.875 1 94.75 253 PRO B O 1
ATOM 5509 N N . ASN B 1 254 ? 19.922 54.281 50.688 1 93 254 ASN B N 1
ATOM 5510 C CA . ASN B 1 254 ? 20.375 54.656 49.344 1 93 254 ASN B CA 1
ATOM 5511 C C . ASN B 1 254 ? 21.562 55.625 49.406 1 93 254 ASN B C 1
ATOM 5513 O O . ASN B 1 254 ? 21.766 56.281 50.438 1 93 254 ASN B O 1
ATOM 5517 N N . THR B 1 255 ? 22.344 55.719 48.375 1 91.25 255 THR B N 1
ATOM 5518 C CA . THR B 1 255 ? 23.469 56.625 48.281 1 91.25 255 THR B CA 1
ATOM 5519 C C . THR B 1 255 ? 23.266 57.625 47.125 1 91.25 255 THR B C 1
ATOM 5521 O O . THR B 1 255 ? 24.234 58.156 46.594 1 91.25 255 THR B O 1
ATOM 5524 N N . LEU B 1 256 ? 22.031 57.844 46.781 1 94.06 256 LEU B N 1
ATOM 5525 C CA . LEU B 1 256 ? 21.734 58.562 45.531 1 94.06 256 LEU B CA 1
ATOM 5526 C C . LEU B 1 256 ? 21.297 60 45.844 1 94.06 256 LEU B C 1
ATOM 5528 O O . LEU B 1 256 ? 20.953 60.75 44.938 1 94.06 256 LEU B O 1
ATOM 5532 N N . GLY B 1 257 ? 21.266 60.438 47.094 1 90.38 257 GLY B N 1
ATOM 5533 C CA . GLY B 1 257 ? 20.812 61.781 47.469 1 90.38 257 GLY B CA 1
ATOM 5534 C C . GLY B 1 257 ? 19.312 61.844 47.656 1 90.38 257 GLY B C 1
ATOM 5535 O O . GLY B 1 257 ? 18.75 62.938 47.75 1 90.38 257 GLY B O 1
ATOM 5536 N N . LEU B 1 258 ? 18.688 60.719 47.656 1 93.5 258 LEU B N 1
ATOM 5537 C CA . LEU B 1 258 ? 17.25 60.656 47.938 1 93.5 258 LEU B CA 1
ATOM 5538 C C . LEU B 1 258 ? 16.984 60.688 49.438 1 93.5 258 LEU B C 1
ATOM 5540 O O . LEU B 1 258 ? 17.875 60.438 50.219 1 93.5 258 LEU B O 1
ATOM 5544 N N . PRO B 1 259 ? 15.68 61.031 49.781 1 92 259 PRO B N 1
ATOM 5545 C CA . PRO B 1 259 ? 15.336 61 51.188 1 92 259 PRO B CA 1
ATOM 5546 C C . PRO B 1 259 ? 15.711 59.688 51.844 1 92 259 PRO B C 1
ATOM 5548 O O . PRO B 1 259 ? 15.617 58.625 51.219 1 92 259 PRO B O 1
ATOM 5551 N N . GLU B 1 260 ? 15.977 59.719 53.125 1 88.75 260 GLU B N 1
ATOM 5552 C CA . GLU B 1 260 ? 16.5 58.562 53.875 1 88.75 260 GLU B CA 1
ATOM 5553 C C . GLU B 1 260 ? 15.461 57.469 53.969 1 88.75 260 GLU B C 1
ATOM 5555 O O . GLU B 1 260 ? 15.812 56.281 54.031 1 88.75 260 GLU B O 1
ATOM 5560 N N . ASP B 1 261 ? 14.242 57.812 53.906 1 90.75 261 ASP B N 1
ATOM 5561 C CA . ASP B 1 261 ? 13.18 56.812 54.031 1 90.75 261 ASP B CA 1
ATOM 5562 C C . ASP B 1 261 ? 13.055 56 52.75 1 90.75 261 ASP B C 1
ATOM 5564 O O . ASP B 1 261 ? 12.43 54.938 52.75 1 90.75 261 ASP B O 1
ATOM 5568 N N . LEU B 1 262 ? 13.672 56.469 51.75 1 95 262 LEU B N 1
ATOM 5569 C CA . LEU B 1 262 ? 13.664 55.75 50.469 1 95 262 LEU B CA 1
ATOM 5570 C C . LEU B 1 262 ? 14.891 54.844 50.344 1 95 262 LEU B C 1
ATOM 5572 O O . LEU B 1 262 ? 15.836 55.156 49.625 1 95 262 LEU B O 1
ATOM 5576 N N . VAL B 1 263 ? 14.734 53.688 50.906 1 95.75 263 VAL B N 1
ATOM 5577 C CA . VAL B 1 263 ? 15.828 52.719 50.875 1 95.75 263 VAL B CA 1
ATOM 5578 C C . VAL B 1 263 ? 15.867 52.031 49.531 1 95.75 263 VAL B C 1
ATOM 5580 O O . VAL B 1 263 ? 14.945 52.188 48.719 1 95.75 263 VAL B O 1
ATOM 5583 N N . ILE B 1 264 ? 16.984 51.312 49.312 1 96 264 ILE B N 1
ATOM 5584 C CA . ILE B 1 264 ? 17.094 50.562 48.094 1 96 264 ILE B CA 1
ATOM 5585 C C . ILE B 1 264 ? 15.938 49.562 48 1 96 264 ILE B C 1
ATOM 5587 O O . ILE B 1 264 ? 15.648 48.844 48.938 1 96 264 ILE B O 1
ATOM 5591 N N . GLY B 1 265 ? 15.25 49.531 46.844 1 95.62 265 GLY B N 1
ATOM 5592 C CA . GLY B 1 265 ? 14.086 48.656 46.688 1 95.62 265 GLY B CA 1
ATOM 5593 C C . GLY B 1 265 ? 12.773 49.375 46.875 1 95.62 265 GLY B C 1
ATOM 5594 O O . GLY B 1 265 ? 11.711 48.875 46.5 1 95.62 265 GLY B O 1
ATOM 5595 N N . SER B 1 266 ? 12.773 50.562 47.469 1 95.81 266 SER B N 1
ATOM 5596 C CA . SER B 1 266 ? 11.562 51.344 47.719 1 95.81 266 SER B CA 1
ATOM 5597 C C . SER B 1 266 ? 11.062 51.969 46.438 1 95.81 266 SER B C 1
ATOM 5599 O O . SER B 1 266 ? 11.844 52.25 45.531 1 95.81 266 SER B O 1
ATOM 5601 N N . VAL B 1 267 ? 9.742 52.125 46.438 1 96.5 267 VAL B N 1
ATOM 5602 C CA . VAL B 1 267 ? 9.102 52.719 45.281 1 96.5 267 VAL B CA 1
ATOM 5603 C C . VAL B 1 267 ? 8.633 54.125 45.625 1 96.5 267 VAL B C 1
ATOM 5605 O O . VAL B 1 267 ? 8.094 54.344 46.719 1 96.5 267 VAL B O 1
ATOM 5608 N N . PHE B 1 268 ? 8.93 55.031 44.688 1 95.62 268 PHE B N 1
ATOM 5609 C CA . PHE B 1 268 ? 8.43 56.406 44.875 1 95.62 268 PHE B CA 1
ATOM 5610 C C . PHE B 1 268 ? 7.777 56.906 43.562 1 95.62 268 PHE B C 1
ATOM 5612 O O . PHE B 1 268 ? 7.785 56.188 42.562 1 95.62 268 PHE B O 1
ATOM 5619 N N . GLN B 1 269 ? 7.062 58 43.688 1 95.31 269 GLN B N 1
ATOM 5620 C CA . GLN B 1 269 ? 6.363 58.531 42.5 1 95.31 269 GLN B CA 1
ATOM 5621 C C . GLN B 1 269 ? 6.691 60 42.25 1 95.31 269 GLN B C 1
ATOM 5623 O O . GLN B 1 269 ? 7.098 60.688 43.188 1 95.31 269 GLN B O 1
ATOM 5628 N N . ILE B 1 270 ? 6.66 60.281 41.062 1 93.56 270 ILE B N 1
ATOM 5629 C CA . ILE B 1 270 ? 6.684 61.688 40.625 1 93.56 270 ILE B CA 1
ATOM 5630 C C . ILE B 1 270 ? 5.352 62.062 40 1 93.56 270 ILE B C 1
ATOM 5632 O O . ILE B 1 270 ? 4.785 61.281 39.219 1 93.56 270 ILE B O 1
ATOM 5636 N N . HIS B 1 271 ? 4.801 63.188 40.375 1 90.38 271 HIS B N 1
ATOM 5637 C CA . HIS B 1 271 ? 3.549 63.625 39.781 1 90.38 271 HIS B CA 1
ATOM 5638 C C . HIS B 1 271 ? 3.805 64.375 38.469 1 90.38 271 HIS B C 1
ATOM 5640 O O . HIS B 1 271 ? 4.605 65.312 38.438 1 90.38 271 HIS B O 1
ATOM 5646 N N . THR B 1 272 ? 3.314 63.844 37.531 1 86.56 272 THR B N 1
ATOM 5647 C CA . THR B 1 272 ? 3.393 64.5 36.219 1 86.56 272 THR B CA 1
ATOM 5648 C C . THR B 1 272 ? 2 64.875 35.719 1 86.56 272 THR B C 1
ATOM 5650 O O . THR B 1 272 ? 1 64.562 36.375 1 86.56 272 THR B O 1
ATOM 5653 N N . ASP B 1 273 ? 1.889 65.562 34.594 1 86.56 273 ASP B N 1
ATOM 5654 C CA . ASP B 1 273 ? 0.622 66 33.969 1 86.56 273 ASP B CA 1
ATOM 5655 C C . ASP B 1 273 ? -0.171 64.75 33.531 1 86.56 273 ASP B C 1
ATOM 5657 O O . ASP B 1 273 ? -1.4 64.812 33.438 1 86.56 273 ASP B O 1
ATOM 5661 N N . LYS B 1 274 ? 0.547 63.688 33.25 1 87.19 274 LYS B N 1
ATOM 5662 C CA . LYS B 1 274 ? -0.096 62.5 32.719 1 87.19 274 LYS B CA 1
ATOM 5663 C C . LYS B 1 274 ? -0.404 61.5 33.844 1 87.19 274 LYS B C 1
ATOM 5665 O O . LYS B 1 274 ? -0.853 60.375 33.594 1 87.19 274 LYS B O 1
ATOM 5670 N N . GLY B 1 275 ? -0.178 61.906 35.031 1 84.5 275 GLY B N 1
ATOM 5671 C CA . GLY B 1 275 ? -0.391 61.031 36.156 1 84.5 275 GLY B CA 1
ATOM 5672 C C . GLY B 1 275 ? 0.893 60.656 36.875 1 84.5 275 GLY B C 1
ATOM 5673 O O . GLY B 1 275 ? 1.97 61.125 36.5 1 84.5 275 GLY B O 1
ATOM 5674 N N . PRO B 1 276 ? 0.781 59.812 37.844 1 90.06 276 PRO B N 1
ATOM 5675 C CA . PRO B 1 276 ? 1.973 59.438 38.594 1 90.06 276 PRO B CA 1
ATOM 5676 C C . PRO B 1 276 ? 2.908 58.5 37.844 1 90.06 276 PRO B C 1
ATOM 5678 O O . PRO B 1 276 ? 2.445 57.594 37.156 1 90.06 276 PRO B O 1
ATOM 5681 N N . GLN B 1 277 ? 4.117 58.844 37.906 1 93.25 277 GLN B N 1
ATOM 5682 C CA . GLN B 1 277 ? 5.172 57.969 37.406 1 93.25 277 GLN B CA 1
ATOM 5683 C C . GLN B 1 277 ? 5.949 57.312 38.562 1 93.25 277 GLN B C 1
ATOM 5685 O O . GLN B 1 277 ? 6.395 58 39.469 1 93.25 277 GLN B O 1
ATOM 5690 N N . TYR B 1 278 ? 6.09 55.938 38.469 1 95.19 278 TYR B N 1
ATOM 5691 C CA . TYR B 1 278 ? 6.707 55.219 39.562 1 95.19 278 TYR B CA 1
ATOM 5692 C C . TYR B 1 278 ? 8.164 54.906 39.281 1 95.19 278 TYR B C 1
ATOM 5694 O O . TYR B 1 278 ? 8.516 54.625 38.125 1 95.19 278 TYR B O 1
ATOM 5702 N N . TYR B 1 279 ? 8.938 54.969 40.281 1 96.25 279 TYR B N 1
ATOM 5703 C CA . TYR B 1 279 ? 10.352 54.625 40.219 1 96.25 279 TYR B CA 1
ATOM 5704 C C . TYR B 1 279 ? 10.742 53.688 41.344 1 96.25 279 TYR B C 1
ATOM 5706 O O . TYR B 1 279 ? 10.211 53.812 42.469 1 96.25 279 TYR B O 1
ATOM 5714 N N . VAL B 1 280 ? 11.672 52.812 41.062 1 96.94 280 VAL B N 1
ATOM 5715 C CA . VAL B 1 280 ? 12.258 52 42.125 1 96.94 280 VAL B CA 1
ATOM 5716 C C . VAL B 1 280 ? 13.711 52.406 42.344 1 96.94 280 VAL B C 1
ATOM 5718 O O . VAL B 1 280 ? 14.43 52.719 41.406 1 96.94 280 VAL B O 1
ATOM 5721 N N . VAL B 1 281 ? 14 52.438 43.594 1 96.62 281 VAL B N 1
ATOM 5722 C CA . VAL B 1 281 ? 15.359 52.844 44 1 96.62 281 VAL B CA 1
ATOM 5723 C C . VAL B 1 281 ? 16.281 51.625 43.875 1 96.62 281 VAL B C 1
ATOM 5725 O O . VAL B 1 281 ? 16.031 50.562 44.469 1 96.62 281 VAL B O 1
ATOM 5728 N N . LEU B 1 282 ? 17.344 51.781 43.094 1 96.88 282 LEU B N 1
ATOM 5729 C CA . LEU B 1 282 ? 18.359 50.75 42.938 1 96.88 282 LEU B CA 1
ATOM 5730 C C . LEU B 1 282 ? 19.672 51.188 43.594 1 96.88 282 LEU B C 1
ATOM 5732 O O . LEU B 1 282 ? 19.75 52.25 44.188 1 96.88 282 LEU B O 1
ATOM 5736 N N . THR B 1 283 ? 20.672 50.25 43.5 1 94.88 283 THR B N 1
ATOM 5737 C CA . THR B 1 283 ? 21.938 50.531 44.156 1 94.88 283 THR B CA 1
ATOM 5738 C C . THR B 1 283 ? 22.672 51.688 43.469 1 94.88 283 THR B C 1
ATOM 5740 O O . THR B 1 283 ? 23.328 52.469 44.125 1 94.88 283 THR B O 1
ATOM 5743 N N . ASP B 1 284 ? 22.453 51.781 42.156 1 94.5 284 ASP B N 1
ATOM 5744 C CA . ASP B 1 284 ? 23.25 52.719 41.406 1 94.5 284 ASP B CA 1
ATOM 5745 C C . ASP B 1 284 ? 22.375 53.719 40.625 1 94.5 284 ASP B C 1
ATOM 5747 O O . ASP B 1 284 ? 22.828 54.344 39.688 1 94.5 284 ASP B O 1
ATOM 5751 N N . GLY B 1 285 ? 21.172 53.719 41.031 1 96.12 285 GLY B N 1
ATOM 5752 C CA . GLY B 1 285 ? 20.266 54.625 40.344 1 96.12 285 GLY B CA 1
ATOM 5753 C C . GLY B 1 285 ? 18.812 54.312 40.594 1 96.12 285 GLY B C 1
ATOM 5754 O O . GLY B 1 285 ? 18.469 53.656 41.594 1 96.12 285 GLY B O 1
ATOM 5755 N N . ILE B 1 286 ? 17.938 54.875 39.75 1 96 286 ILE B N 1
ATOM 5756 C CA . ILE B 1 286 ? 16.5 54.656 39.844 1 96 286 ILE B CA 1
ATOM 5757 C C . ILE B 1 286 ? 16 54.062 38.5 1 96 286 ILE B C 1
ATOM 5759 O O . ILE B 1 286 ? 16.625 54.281 37.469 1 96 286 ILE B O 1
ATOM 5763 N N . ALA B 1 287 ? 15.023 53.344 38.594 1 97.06 287 ALA B N 1
ATOM 5764 C CA . ALA B 1 287 ? 14.43 52.781 37.406 1 97.06 287 ALA B CA 1
ATOM 5765 C C . ALA B 1 287 ? 12.922 53.031 37.344 1 97.06 287 ALA B C 1
ATOM 5767 O O . ALA B 1 287 ? 12.219 52.781 38.344 1 97.06 287 ALA B O 1
ATOM 5768 N N . ALA B 1 288 ? 12.523 53.562 36.219 1 95.19 288 ALA B N 1
ATOM 5769 C CA . ALA B 1 288 ? 11.086 53.719 36.031 1 95.19 288 ALA B CA 1
ATOM 5770 C C . ALA B 1 288 ? 10.375 52.375 35.906 1 95.19 288 ALA B C 1
ATOM 5772 O O . ALA B 1 288 ? 10.875 51.469 35.25 1 95.19 288 ALA B O 1
ATOM 5773 N N . VAL B 1 289 ? 9.305 52.219 36.625 1 94.81 289 VAL B N 1
ATOM 5774 C CA . VAL B 1 289 ? 8.531 50.969 36.562 1 94.81 289 VAL B CA 1
ATOM 5775 C C . VAL B 1 289 ? 7.051 51.312 36.344 1 94.81 289 VAL B C 1
ATOM 5777 O O . VAL B 1 289 ? 6.59 52.375 36.719 1 94.81 289 VAL B O 1
ATOM 5780 N N . ASN B 1 290 ? 6.316 50.375 35.719 1 91.38 290 ASN B N 1
ATOM 5781 C CA . ASN B 1 290 ? 4.883 50.594 35.531 1 91.38 290 ASN B CA 1
ATOM 5782 C C . ASN B 1 290 ? 4.102 50.344 36.812 1 91.38 290 ASN B C 1
ATOM 5784 O O . ASN B 1 290 ? 4.676 49.969 37.844 1 91.38 290 ASN B O 1
ATOM 5788 N N . GLY B 1 291 ? 2.781 50.688 36.844 1 89.44 291 GLY B N 1
ATOM 5789 C CA . GLY B 1 291 ? 1.929 50.625 38 1 89.44 291 GLY B CA 1
ATOM 5790 C C . GLY B 1 291 ? 1.876 49.25 38.625 1 89.44 291 GLY B C 1
ATOM 5791 O O . GLY B 1 291 ? 1.971 49.094 39.844 1 89.44 291 GLY B O 1
ATOM 5792 N N . THR B 1 292 ? 1.785 48.188 37.781 1 90.88 292 THR B N 1
ATOM 5793 C CA . THR B 1 292 ? 1.671 46.844 38.281 1 90.88 292 THR B CA 1
ATOM 5794 C C . THR B 1 292 ? 2.973 46.375 38.938 1 90.88 292 THR B C 1
ATOM 5796 O O . THR B 1 292 ? 2.953 45.719 39.969 1 90.88 292 THR B O 1
ATOM 5799 N N . THR B 1 293 ? 4.039 46.781 38.375 1 93 293 THR B N 1
ATOM 5800 C CA . THR B 1 293 ? 5.34 46.438 38.938 1 93 293 THR B CA 1
ATOM 5801 C C . THR B 1 293 ? 5.535 47.156 40.281 1 93 293 THR B C 1
ATOM 5803 O O . THR B 1 293 ? 6.02 46.562 41.25 1 93 293 THR B O 1
ATOM 5806 N N . ALA B 1 294 ? 5.176 48.375 40.281 1 94.06 294 ALA B N 1
ATOM 5807 C CA . ALA B 1 294 ? 5.27 49.156 41.5 1 94.06 294 ALA B CA 1
ATOM 5808 C C . ALA B 1 294 ? 4.457 48.5 42.625 1 94.06 294 ALA B C 1
ATOM 5810 O O . ALA B 1 294 ? 4.934 48.375 43.75 1 94.06 294 ALA B O 1
ATOM 5811 N N . ALA B 1 295 ? 3.291 48.125 42.281 1 91.44 295 ALA B N 1
ATOM 5812 C CA . ALA B 1 295 ? 2.412 47.5 43.25 1 91.44 295 ALA B CA 1
ATOM 5813 C C . ALA B 1 295 ? 3 46.156 43.75 1 91.44 295 ALA B C 1
ATOM 5815 O O . ALA B 1 295 ? 2.936 45.844 44.938 1 91.44 295 ALA B O 1
ATOM 5816 N N . ALA B 1 296 ? 3.543 45.469 42.844 1 92.62 296 ALA B N 1
ATOM 5817 C CA . ALA B 1 296 ? 4.117 44.156 43.188 1 92.62 296 ALA B CA 1
ATOM 5818 C C . ALA B 1 296 ? 5.34 44.312 44.094 1 92.62 296 ALA B C 1
ATOM 5820 O O . ALA B 1 296 ? 5.516 43.562 45.031 1 92.62 296 ALA B O 1
ATOM 5821 N N . LEU B 1 297 ? 6.156 45.25 43.719 1 93.69 297 LEU B N 1
ATOM 5822 C CA . LEU B 1 297 ? 7.34 45.531 44.531 1 93.69 297 LEU B CA 1
ATOM 5823 C C . LEU B 1 297 ? 6.941 45.938 45.938 1 93.69 297 LEU B C 1
ATOM 5825 O O . LEU B 1 297 ? 7.535 45.469 46.906 1 93.69 297 LEU B O 1
ATOM 5829 N N . ARG B 1 298 ? 5.949 46.719 46.031 1 93.19 298 ARG B N 1
ATOM 5830 C CA . ARG B 1 298 ? 5.484 47.188 47.344 1 93.19 298 ARG B CA 1
ATOM 5831 C C . ARG B 1 298 ? 4.828 46.062 48.125 1 93.19 298 ARG B C 1
ATOM 5833 O O . ARG B 1 298 ? 4.953 45.969 49.344 1 93.19 298 ARG B O 1
ATOM 5840 N N . ALA B 1 299 ? 4.164 45.25 47.438 1 89.75 299 ALA B N 1
ATOM 5841 C CA . ALA B 1 299 ? 3.516 44.094 48.094 1 89.75 299 ALA B CA 1
ATOM 5842 C C . ALA B 1 299 ? 4.547 43.094 48.594 1 89.75 299 ALA B C 1
ATOM 5844 O O . ALA B 1 299 ? 4.32 42.438 49.625 1 89.75 299 ALA B O 1
ATOM 5845 N N . THR B 1 300 ? 5.609 43 47.875 1 89.88 300 THR B N 1
ATOM 5846 C CA . THR B 1 300 ? 6.691 42.125 48.312 1 89.88 300 THR B CA 1
ATOM 5847 C C . THR B 1 300 ? 7.359 42.688 49.594 1 89.88 300 THR B C 1
ATOM 5849 O O . THR B 1 300 ? 7.57 41.969 50.562 1 89.88 300 THR B O 1
ATOM 5852 N N . GLN B 1 301 ? 7.703 43.906 49.406 1 88.94 301 GLN B N 1
ATOM 5853 C CA . GLN B 1 301 ? 8.297 44.625 50.531 1 88.94 301 GLN B CA 1
ATOM 5854 C C . GLN B 1 301 ? 8.078 46.125 50.406 1 88.94 301 GLN B C 1
ATOM 5856 O O . GLN B 1 301 ? 8.633 46.781 49.531 1 88.94 301 GLN B O 1
ATOM 5861 N N . SER B 1 302 ? 7.34 46.656 51.344 1 86.69 302 SER B N 1
ATOM 5862 C CA . SER B 1 302 ? 6.992 48.062 51.281 1 86.69 302 SER B CA 1
ATOM 5863 C C . SER B 1 302 ? 8.055 48.938 51.969 1 86.69 302 SER B C 1
ATOM 5865 O O . SER B 1 302 ? 8.062 50.156 51.812 1 86.69 302 SER B O 1
ATOM 5867 N N . HIS B 1 303 ? 8.922 48.375 52.719 1 89.62 303 HIS B N 1
ATOM 5868 C CA . HIS B 1 303 ? 9.977 49.062 53.469 1 89.62 303 HIS B CA 1
ATOM 5869 C C . HIS B 1 303 ? 9.406 50.125 54.375 1 89.62 303 HIS B C 1
ATOM 5871 O O . HIS B 1 303 ? 9.938 51.25 54.438 1 89.62 303 HIS B O 1
ATOM 5877 N N . GLY B 1 304 ? 8.234 49.812 54.812 1 85 304 GLY B N 1
ATOM 5878 C CA . GLY B 1 304 ? 7.617 50.656 55.844 1 85 304 GLY B CA 1
ATOM 5879 C C . GLY B 1 304 ? 6.816 51.812 55.25 1 85 304 GLY B C 1
ATOM 5880 O O . GLY B 1 304 ? 6.242 52.594 55.969 1 85 304 GLY B O 1
ATOM 5881 N N . LEU B 1 305 ? 6.738 51.844 54.031 1 87 305 LEU B N 1
ATOM 5882 C CA . LEU B 1 305 ? 6.02 52.938 53.375 1 87 305 LEU B CA 1
ATOM 5883 C C . LEU B 1 305 ? 4.578 52.531 53.094 1 87 305 LEU B C 1
ATOM 5885 O O . LEU B 1 305 ? 4.336 51.5 52.469 1 87 305 LEU B O 1
ATOM 5889 N N . VAL B 1 306 ? 3.586 53.312 53.5 1 85.5 306 VAL B N 1
ATOM 5890 C CA . VAL B 1 306 ? 2.172 53.031 53.281 1 85.5 306 VAL B CA 1
ATOM 5891 C C . VAL B 1 306 ? 1.816 53.312 51.812 1 85.5 306 VAL B C 1
ATOM 5893 O O . VAL B 1 306 ? 1.058 52.562 51.188 1 85.5 306 VAL B O 1
ATOM 5896 N N . ALA B 1 307 ? 2.346 54.406 51.312 1 89.19 307 ALA B N 1
ATOM 5897 C CA . ALA B 1 307 ? 2.188 54.781 49.906 1 89.19 307 ALA B CA 1
ATOM 5898 C C . ALA B 1 307 ? 3.504 55.312 49.312 1 89.19 307 ALA B C 1
ATOM 5900 O O . ALA B 1 307 ? 4.387 55.75 50.062 1 89.19 307 ALA B O 1
ATOM 5901 N N . PRO B 1 308 ? 3.637 55.125 48.094 1 92 308 PRO B N 1
ATOM 5902 C CA . PRO B 1 308 ? 4.855 55.688 47.5 1 92 308 PRO B CA 1
ATOM 5903 C C . PRO B 1 308 ? 4.961 57.188 47.719 1 92 308 PRO B C 1
ATOM 5905 O O . PRO B 1 308 ? 4.102 57.938 47.25 1 92 308 PRO B O 1
ATOM 5908 N N . PRO B 1 309 ? 5.969 57.562 48.281 1 93.12 309 PRO B N 1
ATOM 5909 C CA . PRO B 1 309 ? 6.102 59 48.5 1 93.12 309 PRO B CA 1
ATOM 5910 C C . PRO B 1 309 ? 6.363 59.781 47.219 1 93.12 309 PRO B C 1
ATOM 5912 O O . PRO B 1 309 ? 6.98 59.25 46.281 1 93.12 309 PRO B O 1
ATOM 5915 N N . ALA B 1 310 ? 5.914 61.031 47.219 1 93.19 310 ALA B N 1
ATOM 5916 C CA . ALA B 1 310 ? 6.172 61.906 46.062 1 93.19 310 ALA B CA 1
ATOM 5917 C C . ALA B 1 310 ? 7.523 62.594 46.188 1 93.19 310 ALA B C 1
ATOM 5919 O O . ALA B 1 310 ? 7.863 63.094 47.25 1 93.19 310 ALA B O 1
ATOM 5920 N N . VAL B 1 311 ? 8.273 62.469 45.156 1 91.88 311 VAL B N 1
ATOM 5921 C CA . VAL B 1 311 ? 9.57 63.156 45.094 1 91.88 311 VAL B CA 1
ATOM 5922 C C . VAL B 1 311 ? 9.555 64.188 44 1 91.88 311 VAL B C 1
ATOM 5924 O O . VAL B 1 311 ? 8.906 64.062 42.969 1 91.88 311 VAL B O 1
ATOM 5927 N N . VAL B 1 312 ? 10.211 65.312 44.25 1 89.44 312 VAL B N 1
ATOM 5928 C CA . VAL B 1 312 ? 10.227 66.438 43.281 1 89.44 312 VAL B CA 1
ATOM 5929 C C . VAL B 1 312 ? 11.062 66.062 42.062 1 89.44 312 VAL B C 1
ATOM 5931 O O . VAL B 1 312 ? 12.148 65.5 42.219 1 89.44 312 VAL B O 1
ATOM 5934 N N . PRO B 1 313 ? 10.609 66.438 40.969 1 89.44 313 PRO B N 1
ATOM 5935 C CA . PRO B 1 313 ? 11.281 66.062 39.719 1 89.44 313 PRO B CA 1
ATOM 5936 C C . PRO B 1 313 ? 12.727 66.562 39.656 1 89.44 313 PRO B C 1
ATOM 5938 O O . PRO B 1 313 ? 13.586 65.938 39.094 1 89.44 313 PRO B O 1
ATOM 5941 N N . SER B 1 314 ? 13.023 67.688 40.281 1 88.06 314 SER B N 1
ATOM 5942 C CA . SER B 1 314 ? 14.352 68.25 40.219 1 88.06 314 SER B CA 1
ATOM 5943 C C . SER B 1 314 ? 15.391 67.375 40.875 1 88.06 314 SER B C 1
ATOM 5945 O O . SER B 1 314 ? 16.562 67.375 40.531 1 88.06 314 SER B O 1
ATOM 5947 N N . LEU B 1 315 ? 14.891 66.625 41.812 1 88.81 315 LEU B N 1
ATOM 5948 C CA . LEU B 1 315 ? 15.789 65.688 42.469 1 88.81 315 LEU B CA 1
ATOM 5949 C C . LEU B 1 315 ? 16.031 64.438 41.625 1 88.81 315 LEU B C 1
ATOM 5951 O O . LEU B 1 315 ? 17.156 63.938 41.594 1 88.81 315 LEU B O 1
ATOM 5955 N N . VAL B 1 316 ? 15.07 64.062 40.969 1 89.56 316 VAL B N 1
ATOM 5956 C CA . VAL B 1 316 ? 15.078 62.781 40.219 1 89.56 316 VAL B CA 1
ATOM 5957 C C . VAL B 1 316 ? 15.953 62.938 38.969 1 89.56 316 VAL B C 1
ATOM 5959 O O . VAL B 1 316 ? 16.641 62 38.562 1 89.56 316 VAL B O 1
ATOM 5962 N N . VAL B 1 317 ? 16.031 64.125 38.344 1 88.31 317 VAL B N 1
ATOM 5963 C CA . VAL B 1 317 ? 16.75 64.375 37.094 1 88.31 317 VAL B CA 1
ATOM 5964 C C . VAL B 1 317 ? 18.25 64.188 37.312 1 88.31 317 VAL B C 1
ATOM 5966 O O . VAL B 1 317 ? 19 63.938 36.375 1 88.31 317 VAL B O 1
ATOM 5969 N N . ARG B 1 318 ? 18.672 64.312 38.594 1 90.38 318 ARG B N 1
ATOM 5970 C CA . ARG B 1 318 ? 20.094 64.312 38.906 1 90.38 318 ARG B CA 1
ATOM 5971 C C . ARG B 1 318 ? 20.578 62.844 39.125 1 90.38 318 ARG B C 1
ATOM 5973 O O . ARG B 1 318 ? 21.781 62.594 39.188 1 90.38 318 ARG B O 1
ATOM 5980 N N . ILE B 1 319 ? 19.609 62 39.188 1 94.44 319 ILE B N 1
ATOM 5981 C CA . ILE B 1 319 ? 19.953 60.625 39.531 1 94.44 319 ILE B CA 1
ATOM 5982 C C . ILE B 1 319 ? 20.016 59.781 38.219 1 94.44 319 ILE B C 1
ATOM 5984 O O . ILE B 1 319 ? 19.125 59.875 37.375 1 94.44 319 ILE B O 1
ATOM 5988 N N . PRO B 1 320 ? 21.047 58.938 38.094 1 95.44 320 PRO B N 1
ATOM 5989 C CA . PRO B 1 320 ? 21.125 58.094 36.906 1 95.44 320 PRO B CA 1
ATOM 5990 C C . PRO B 1 320 ? 19.938 57.125 36.781 1 95.44 320 PRO B C 1
ATOM 5992 O O . PRO B 1 320 ? 19.5 56.562 37.781 1 95.44 320 PRO B O 1
ATOM 5995 N N . GLU B 1 321 ? 19.469 57.094 35.625 1 94.38 321 GLU B N 1
ATOM 5996 C CA . GLU B 1 321 ? 18.344 56.219 35.375 1 94.38 321 GLU B CA 1
ATOM 5997 C C . GLU B 1 321 ? 18.828 54.844 34.844 1 94.38 321 GLU B C 1
ATOM 5999 O O . GLU B 1 321 ? 19.703 54.781 33.969 1 94.38 321 GLU B O 1
ATOM 6004 N N . ARG B 1 322 ? 18.344 53.812 35.5 1 95.31 322 ARG B N 1
ATOM 6005 C CA . ARG B 1 322 ? 18.625 52.406 35.125 1 95.31 322 ARG B CA 1
ATOM 6006 C C . ARG B 1 322 ? 17.359 51.719 34.625 1 95.31 322 ARG B C 1
ATOM 6008 O O . ARG B 1 322 ? 16.312 52.344 34.5 1 95.31 322 ARG B O 1
ATOM 6015 N N . VAL B 1 323 ? 17.641 50.438 34.156 1 93.88 323 VAL B N 1
ATOM 6016 C CA . VAL B 1 323 ? 16.516 49.656 33.688 1 93.88 323 VAL B CA 1
ATOM 6017 C C . VAL B 1 323 ? 16.219 48.531 34.656 1 93.88 323 VAL B C 1
ATOM 6019 O O . VAL B 1 323 ? 17.125 47.812 35.094 1 93.88 323 VAL B O 1
ATOM 6022 N N . TYR B 1 324 ? 14.992 48.5 35.094 1 93.62 324 TYR B N 1
ATOM 6023 C CA . TYR B 1 324 ? 14.477 47.344 35.812 1 93.62 324 TYR B CA 1
ATOM 6024 C C . TYR B 1 324 ? 13.555 46.5 34.938 1 93.62 324 TYR B C 1
ATOM 6026 O O . TYR B 1 324 ? 12.438 46.906 34.625 1 93.62 324 TYR B O 1
ATOM 6034 N N . SER B 1 325 ? 13.961 45.344 34.5 1 88.75 325 SER B N 1
ATOM 6035 C CA . SER B 1 325 ? 13.242 44.5 33.562 1 88.75 325 SER B CA 1
ATOM 6036 C C . SER B 1 325 ? 12.148 43.688 34.25 1 88.75 325 SER B C 1
ATOM 6038 O O . SER B 1 325 ? 12.422 42.625 34.781 1 88.75 325 SER B O 1
ATOM 6040 N N . SER B 1 326 ? 10.969 44.25 34.25 1 86.88 326 SER B N 1
ATOM 6041 C CA . SER B 1 326 ? 9.812 43.531 34.781 1 86.88 326 SER B CA 1
ATOM 6042 C C . SER B 1 326 ? 8.984 42.906 33.656 1 86.88 326 SER B C 1
ATOM 6044 O O . SER B 1 326 ? 8.75 43.531 32.625 1 86.88 326 SER B O 1
ATOM 6046 N N . PRO B 1 327 ? 8.57 41.625 33.906 1 83 327 PRO B N 1
ATOM 6047 C CA . PRO B 1 327 ? 7.707 40.969 32.906 1 83 327 PRO B CA 1
ATOM 6048 C C . PRO B 1 327 ? 6.238 41.344 33.062 1 83 327 PRO B C 1
ATOM 6050 O O . PRO B 1 327 ? 5.391 40.906 32.281 1 83 327 PRO B O 1
ATOM 6053 N N . LEU B 1 328 ? 5.938 42.219 34.062 1 85.38 328 LEU B N 1
ATOM 6054 C CA . LEU B 1 328 ? 4.539 42.5 34.375 1 85.38 328 LEU B CA 1
ATOM 6055 C C . LEU B 1 328 ? 3.961 43.531 33.406 1 85.38 328 LEU B C 1
ATOM 6057 O O . LEU B 1 328 ? 4.656 44.438 32.969 1 85.38 328 LEU B O 1
ATOM 6061 N N . PRO B 1 329 ? 2.713 43.312 33.031 1 85.38 329 PRO B N 1
ATOM 6062 C CA . PRO B 1 329 ? 2.068 44.25 32.125 1 85.38 329 PRO B CA 1
ATOM 6063 C C . PRO B 1 329 ? 1.812 45.625 32.719 1 85.38 329 PRO B C 1
ATOM 6065 O O . PRO B 1 329 ? 1.895 45.781 33.938 1 85.38 329 PRO B O 1
ATOM 6068 N N . ASP B 1 330 ? 1.478 46.562 31.844 1 83.69 330 ASP B N 1
ATOM 6069 C CA . ASP B 1 330 ? 1.237 47.938 32.281 1 83.69 330 ASP B CA 1
ATOM 6070 C C . ASP B 1 330 ? -0.071 48.062 33.062 1 83.69 330 ASP B C 1
ATOM 6072 O O . ASP B 1 330 ? -0.207 48.906 33.938 1 83.69 330 ASP B O 1
ATOM 6076 N N . GLU B 1 331 ? -0.95 47.188 32.625 1 85.62 331 GLU B N 1
ATOM 6077 C CA . GLU B 1 331 ? -2.258 47.156 33.281 1 85.62 331 GLU B CA 1
ATOM 6078 C C . GLU B 1 331 ? -2.506 45.844 34 1 85.62 331 GLU B C 1
ATOM 6080 O O . GLU B 1 331 ? -1.828 44.844 33.719 1 85.62 331 GLU B O 1
ATOM 6085 N N . THR B 1 332 ? -3.449 46 34.906 1 87.25 332 THR B N 1
ATOM 6086 C CA . THR B 1 332 ? -3.834 44.75 35.562 1 87.25 332 THR B CA 1
ATOM 6087 C C . THR B 1 332 ? -4.344 43.719 34.562 1 87.25 332 THR B C 1
ATOM 6089 O O . THR B 1 332 ? -4.969 44.094 33.562 1 87.25 332 THR B O 1
ATOM 6092 N N . LEU B 1 333 ? -4.098 42.562 34.875 1 88.38 333 LEU B N 1
ATOM 6093 C CA . LEU B 1 333 ? -4.395 41.469 33.938 1 88.38 333 LEU B CA 1
ATOM 6094 C C . LEU B 1 333 ? -5.887 41.156 33.938 1 88.38 333 LEU B C 1
ATOM 6096 O O . LEU B 1 333 ? -6.52 41.156 35 1 88.38 333 LEU B O 1
ATOM 6100 N N . ASN B 1 334 ? -6.402 41.062 32.781 1 88.62 334 ASN B N 1
ATOM 6101 C CA . ASN B 1 334 ? -7.691 40.406 32.594 1 88.62 334 ASN B CA 1
ATOM 6102 C C . ASN B 1 334 ? -7.523 38.906 32.344 1 88.62 334 ASN B C 1
ATOM 6104 O O . ASN B 1 334 ? -7.117 38.5 31.281 1 88.62 334 ASN B O 1
ATOM 6108 N N . LEU B 1 335 ? -7.812 38.156 33.375 1 88.75 335 LEU B N 1
ATOM 6109 C CA . LEU B 1 335 ? -7.648 36.719 33.281 1 88.75 335 LEU B CA 1
ATOM 6110 C C . LEU B 1 335 ? -8.812 36.094 32.5 1 88.75 335 LEU B C 1
ATOM 6112 O O . LEU B 1 335 ? -9.969 36.188 32.906 1 88.75 335 LEU B O 1
ATOM 6116 N N . MET B 1 336 ? -8.406 35.469 31.453 1 86.31 336 MET B N 1
ATOM 6117 C CA . MET B 1 336 ? -9.43 34.781 30.641 1 86.31 336 MET B CA 1
ATOM 6118 C C . MET B 1 336 ? -9.781 33.438 31.234 1 86.31 336 MET B C 1
ATOM 6120 O O . MET B 1 336 ? -8.914 32.75 31.766 1 86.31 336 MET B O 1
ATOM 6124 N N . SER B 1 337 ? -11.18 33.219 31.203 1 78.62 337 SER B N 1
ATOM 6125 C CA . SER B 1 337 ? -11.664 31.938 31.719 1 78.62 337 SER B CA 1
ATOM 6126 C C . SER B 1 337 ? -11.953 30.953 30.594 1 78.62 337 SER B C 1
ATOM 6128 O O . SER B 1 337 ? -12.602 31.312 29.609 1 78.62 337 SER B O 1
ATOM 6130 N N . ARG B 1 338 ? -11.555 29.703 30.797 1 69.94 338 ARG B N 1
ATOM 6131 C CA . ARG B 1 338 ? -11.633 28.719 29.734 1 69.94 338 ARG B CA 1
ATOM 6132 C C . ARG B 1 338 ? -13.039 28.141 29.625 1 69.94 338 ARG B C 1
ATOM 6134 O O . ARG B 1 338 ? -13.445 27.656 28.547 1 69.94 338 ARG B O 1
ATOM 6141 N N . PRO B 1 339 ? -13.797 28.094 30.641 1 68.25 339 PRO B N 1
ATOM 6142 C CA . PRO B 1 339 ? -15.18 27.688 30.391 1 68.25 339 PRO B CA 1
ATOM 6143 C C . PRO B 1 339 ? -15.898 28.625 29.422 1 68.25 339 PRO B C 1
ATOM 6145 O O . PRO B 1 339 ? -16.734 28.172 28.625 1 68.25 339 PRO B O 1
ATOM 6148 N N . ASP B 1 340 ? -15.477 29.797 29.438 1 75.81 340 ASP B N 1
ATOM 6149 C CA . ASP B 1 340 ? -16.078 30.766 28.531 1 75.81 340 ASP B CA 1
ATOM 6150 C C . ASP B 1 340 ? -15.383 30.75 27.172 1 75.81 340 ASP B C 1
ATOM 6152 O O . ASP B 1 340 ? -16.047 30.844 26.125 1 75.81 340 ASP B O 1
ATOM 6156 N N . ASP B 1 341 ? -14.109 30.531 27.234 1 84.25 341 ASP B N 1
ATOM 6157 C CA . ASP B 1 341 ? -13.297 30.438 26.031 1 84.25 341 ASP B CA 1
ATOM 6158 C C . ASP B 1 341 ? -12.5 29.141 26 1 84.25 341 ASP B C 1
ATOM 6160 O O . ASP B 1 341 ? -11.305 29.125 26.266 1 84.25 341 ASP B O 1
ATOM 6164 N N . PRO B 1 342 ? -13.109 28.141 25.562 1 90.81 342 PRO B N 1
ATOM 6165 C CA . PRO B 1 342 ? -12.469 26.812 25.688 1 90.81 342 PRO B CA 1
ATOM 6166 C C . PRO B 1 342 ? -11.352 26.625 24.656 1 90.81 342 PRO B C 1
ATOM 6168 O O . PRO B 1 342 ? -10.562 25.672 24.781 1 90.81 342 PRO B O 1
ATOM 6171 N N . VAL B 1 343 ? -11.219 27.531 23.734 1 95 343 VAL B N 1
ATOM 6172 C CA . VAL B 1 343 ? -10.266 27.312 22.656 1 95 343 VAL B CA 1
ATOM 6173 C C . VAL B 1 343 ? -9.055 28.219 22.844 1 95 343 VAL B C 1
ATOM 6175 O O . VAL B 1 343 ? -9.211 29.422 23.109 1 95 343 VAL B O 1
ATOM 6178 N N . LEU B 1 344 ? -7.879 27.734 22.875 1 95.81 344 LEU B N 1
ATOM 6179 C CA . LEU B 1 344 ? -6.594 28.422 22.828 1 95.81 344 LEU B CA 1
ATOM 6180 C C . LEU B 1 344 ? -5.816 28.047 21.578 1 95.81 344 LEU B C 1
ATOM 6182 O O . LEU B 1 344 ? -5.582 26.875 21.312 1 95.81 344 LEU B O 1
ATOM 6186 N N . CYS B 1 345 ? -5.426 29.094 20.812 1 97.5 345 CYS B N 1
ATOM 6187 C CA . CYS B 1 345 ? -4.738 28.812 19.547 1 97.5 345 CYS B CA 1
ATOM 6188 C C . CYS B 1 345 ? -3.414 29.562 19.469 1 97.5 345 CYS B C 1
ATOM 6190 O O . CYS B 1 345 ? -3.293 30.672 19.984 1 97.5 345 CYS B O 1
ATOM 6192 N N . TRP B 1 346 ? -2.414 28.938 18.938 1 97.81 346 TRP B N 1
ATOM 6193 C CA . TRP B 1 346 ? -1.164 29.562 18.516 1 97.81 346 TRP B CA 1
ATOM 6194 C C . TRP B 1 346 ? -1.062 29.594 16.984 1 97.81 346 TRP B C 1
ATOM 6196 O O . TRP B 1 346 ? -0.997 28.547 16.344 1 97.81 346 TRP B O 1
ATOM 6206 N N . GLU B 1 347 ? -1.049 30.781 16.422 1 97.31 347 GLU B N 1
ATOM 6207 C CA . GLU B 1 347 ? -0.995 30.953 14.977 1 97.31 347 GLU B CA 1
ATOM 6208 C C . GLU B 1 347 ? 0.401 31.375 14.523 1 97.31 347 GLU B C 1
ATOM 6210 O O . GLU B 1 347 ? 1.013 32.25 15.117 1 97.31 347 GLU B O 1
ATOM 6215 N N . TRP B 1 348 ? 0.93 30.719 13.562 1 95.69 348 TRP B N 1
ATOM 6216 C CA . TRP B 1 348 ? 2.156 31.047 12.844 1 95.69 348 TRP B CA 1
ATOM 6217 C C . TRP B 1 348 ? 1.853 31.422 11.398 1 95.69 348 TRP B C 1
ATOM 6219 O O . TRP B 1 348 ? 1.199 30.672 10.68 1 95.69 348 TRP B O 1
ATOM 6229 N N . GLU B 1 349 ? 2.244 32.625 10.938 1 95.19 349 GLU B N 1
ATOM 6230 C CA . GLU B 1 349 ? 1.966 33.094 9.578 1 95.19 349 GLU B CA 1
ATOM 6231 C C . GLU B 1 349 ? 3.186 33.75 8.961 1 95.19 349 GLU B C 1
ATOM 6233 O O . GLU B 1 349 ? 3.902 34.5 9.641 1 95.19 349 GLU B O 1
ATOM 6238 N N . ARG B 1 350 ? 3.389 33.438 7.734 1 93.25 350 ARG B N 1
ATOM 6239 C CA . ARG B 1 350 ? 4.441 34.125 6.984 1 93.25 350 ARG B CA 1
ATOM 6240 C C . ARG B 1 350 ? 4.043 34.312 5.523 1 93.25 350 ARG B C 1
ATOM 6242 O O . ARG B 1 350 ? 3.686 33.344 4.848 1 93.25 350 ARG B O 1
ATOM 6249 N N . SER B 1 351 ? 4.027 35.5 5.059 1 89.19 351 SER B N 1
ATOM 6250 C CA . SER B 1 351 ? 3.766 35.812 3.656 1 89.19 351 SER B CA 1
ATOM 6251 C C . SER B 1 351 ? 5.062 35.844 2.852 1 89.19 351 SER B C 1
ATOM 6253 O O . SER B 1 351 ? 6.148 35.969 3.422 1 89.19 351 SER B O 1
ATOM 6255 N N . ALA B 1 352 ? 4.738 35.75 1.542 1 83.12 352 ALA B N 1
ATOM 6256 C CA . ALA B 1 352 ? 5.906 35.844 0.669 1 83.12 352 ALA B CA 1
ATOM 6257 C C . ALA B 1 352 ? 6.617 37.188 0.854 1 83.12 352 ALA B C 1
ATOM 6259 O O . ALA B 1 352 ? 5.98 38.25 0.851 1 83.12 352 ALA B O 1
ATOM 6260 N N . GLY B 1 353 ? 7.836 37.25 1.194 1 81.62 353 GLY B N 1
ATOM 6261 C CA . GLY B 1 353 ? 8.586 38.5 1.31 1 81.62 353 GLY B CA 1
ATOM 6262 C C . GLY B 1 353 ? 8.844 38.906 2.746 1 81.62 353 GLY B C 1
ATOM 6263 O O . GLY B 1 353 ? 9.695 39.75 3.012 1 81.62 353 GLY B O 1
ATOM 6264 N N . ASP B 1 354 ? 8.047 38.312 3.59 1 86.06 354 ASP B N 1
ATOM 6265 C CA . ASP B 1 354 ? 8.258 38.656 4.992 1 86.06 354 ASP B CA 1
ATOM 6266 C C . ASP B 1 354 ? 9.641 38.219 5.465 1 86.06 354 ASP B C 1
ATOM 6268 O O . ASP B 1 354 ? 10.125 37.156 5.078 1 86.06 354 ASP B O 1
ATOM 6272 N N . GLN B 1 355 ? 10.203 39.031 6.238 1 83.38 355 GLN B N 1
ATOM 6273 C CA . GLN B 1 355 ? 11.516 38.719 6.777 1 83.38 355 GLN B CA 1
ATOM 6274 C C . GLN B 1 355 ? 11.414 37.656 7.875 1 83.38 355 GLN B C 1
ATOM 6276 O O . GLN B 1 355 ? 12.305 36.812 8.023 1 83.38 355 GLN B O 1
ATOM 6281 N N . ALA B 1 356 ? 10.391 37.75 8.68 1 87.5 356 ALA B N 1
ATOM 6282 C CA . ALA B 1 356 ? 10.172 36.812 9.781 1 87.5 356 ALA B CA 1
ATOM 6283 C C . ALA B 1 356 ? 8.695 36.438 9.906 1 87.5 356 ALA B C 1
ATOM 6285 O O . ALA B 1 356 ? 7.828 37.188 9.453 1 87.5 356 ALA B O 1
ATOM 6286 N N . PRO B 1 357 ? 8.469 35.281 10.453 1 91.44 357 PRO B N 1
ATOM 6287 C CA . PRO B 1 357 ? 7.066 34.938 10.672 1 91.44 357 PRO B CA 1
ATOM 6288 C C . PRO B 1 357 ? 6.41 35.719 11.797 1 91.44 357 PRO B C 1
ATOM 6290 O O . PRO B 1 357 ? 7.105 36.25 12.672 1 91.44 357 PRO B O 1
ATOM 6293 N N . ASN B 1 358 ? 5.191 35.906 11.672 1 92.75 358 ASN B N 1
ATOM 6294 C CA . ASN B 1 358 ? 4.383 36.5 12.734 1 92.75 358 ASN B CA 1
ATOM 6295 C C . ASN B 1 358 ? 3.635 35.406 13.523 1 92.75 358 ASN B C 1
ATOM 6297 O O . ASN B 1 358 ? 3.074 34.5 12.938 1 92.75 358 ASN B O 1
ATOM 6301 N N . THR B 1 359 ? 3.74 35.5 14.859 1 94.69 359 THR B N 1
ATOM 6302 C CA . THR B 1 359 ? 3.006 34.562 15.703 1 94.69 359 THR B CA 1
ATOM 6303 C C . THR B 1 359 ? 1.951 35.281 16.531 1 94.69 359 THR B C 1
ATOM 6305 O O . THR B 1 359 ? 2.182 36.406 16.984 1 94.69 359 THR B O 1
ATOM 6308 N N . THR B 1 360 ? 0.798 34.688 16.641 1 95.81 360 THR B N 1
ATOM 6309 C CA . THR B 1 360 ? -0.314 35.281 17.391 1 95.81 360 THR B CA 1
ATOM 6310 C C . THR B 1 360 ? -0.98 34.219 18.25 1 95.81 360 THR B C 1
ATOM 6312 O O . THR B 1 360 ? -1.145 33.062 17.828 1 95.81 360 THR B O 1
ATOM 6315 N N . VAL B 1 361 ? -1.254 34.562 19.484 1 96.69 361 VAL B N 1
ATOM 6316 C CA . VAL B 1 361 ? -2.029 33.688 20.359 1 96.69 361 VAL B CA 1
ATOM 6317 C C . VAL B 1 361 ? -3.492 34.125 20.359 1 96.69 361 VAL B C 1
ATOM 6319 O O . VAL B 1 361 ? -3.795 35.312 20.594 1 96.69 361 VAL B O 1
ATOM 6322 N N . LEU B 1 362 ? -4.391 33.188 20.078 1 96 362 LEU B N 1
ATOM 6323 C CA . LEU B 1 362 ? -5.82 33.469 20 1 96 362 LEU B CA 1
ATOM 6324 C C . LEU B 1 362 ? -6.578 32.625 21.047 1 96 362 LEU B C 1
ATOM 6326 O O . LEU B 1 362 ? -6.145 31.547 21.422 1 96 362 LEU B O 1
ATOM 6330 N N . THR B 1 363 ? -7.617 33.156 21.516 1 93.88 363 THR B N 1
ATOM 6331 C CA . THR B 1 363 ? -8.547 32.438 22.375 1 93.88 363 THR B CA 1
ATOM 6332 C C . THR B 1 363 ? -9.992 32.719 21.969 1 93.88 363 THR B C 1
ATOM 6334 O O . THR B 1 363 ? -10.273 33.719 21.328 1 93.88 363 THR B O 1
ATOM 6337 N N . GLY B 1 364 ? -10.844 31.75 22.25 1 93.12 364 GLY B N 1
ATOM 6338 C CA . GLY B 1 364 ? -12.234 31.984 21.891 1 93.12 364 GLY B CA 1
ATOM 6339 C C . GLY B 1 364 ? -13.125 30.781 22.156 1 93.12 364 GLY B C 1
ATOM 6340 O O . GLY B 1 364 ? -12.742 29.875 22.906 1 93.12 364 GLY B O 1
ATOM 6341 N N . ARG B 1 365 ? -14.344 30.891 21.578 1 92.88 365 ARG B N 1
ATOM 6342 C CA . ARG B 1 365 ? -15.391 29.922 21.875 1 92.88 365 ARG B CA 1
ATOM 6343 C C . ARG B 1 365 ? -15.359 28.766 20.875 1 92.88 365 ARG B C 1
ATOM 6345 O O . ARG B 1 365 ? -15.906 27.688 21.141 1 92.88 365 ARG B O 1
ATOM 6352 N N . HIS B 1 366 ? -14.844 29.062 19.734 1 93.25 366 HIS B N 1
ATOM 6353 C CA . HIS B 1 366 ? -14.789 28.047 18.688 1 93.25 366 HIS B CA 1
ATOM 6354 C C . HIS B 1 366 ? -13.5 28.141 17.875 1 93.25 366 HIS B C 1
ATOM 6356 O O . HIS B 1 366 ? -12.766 29.125 18.016 1 93.25 366 HIS B O 1
ATOM 6362 N N . LEU B 1 367 ? -13.219 27.125 17.125 1 96.44 367 LEU B N 1
ATOM 6363 C CA . LEU B 1 367 ? -12.062 27.188 16.234 1 96.44 367 LEU B CA 1
ATOM 6364 C C . LEU B 1 367 ? -12.203 28.344 15.242 1 96.44 367 LEU B C 1
ATOM 6366 O O . LEU B 1 367 ? -13.305 28.641 14.781 1 96.44 367 LEU B O 1
ATOM 6370 N N . PRO B 1 368 ? -11.148 28.984 14.93 1 96.81 368 PRO B N 1
ATOM 6371 C CA . PRO B 1 368 ? -11.188 30.125 14.008 1 96.81 368 PRO B CA 1
ATOM 6372 C C . PRO B 1 368 ? -11.273 29.703 12.547 1 96.81 368 PRO B C 1
ATOM 6374 O O . PRO B 1 368 ? -10.461 30.125 11.727 1 96.81 368 PRO B O 1
ATOM 6377 N N . ILE B 1 369 ? -12.195 28.906 12.164 1 95.44 369 ILE B N 1
ATOM 6378 C CA . ILE B 1 369 ? -12.445 28.484 10.789 1 95.44 369 ILE B CA 1
ATOM 6379 C C . ILE B 1 369 ? -13.922 28.672 10.453 1 95.44 369 ILE B C 1
ATOM 6381 O O . ILE B 1 369 ? -14.766 28.766 11.344 1 95.44 369 ILE B O 1
ATOM 6385 N N . PRO B 1 370 ? -14.234 28.766 9.117 1 92.31 370 PRO B N 1
ATOM 6386 C CA . PRO B 1 370 ? -15.648 28.891 8.742 1 92.31 370 PRO B CA 1
ATOM 6387 C C . PRO B 1 370 ? -16.484 27.703 9.195 1 92.31 370 PRO B C 1
ATOM 6389 O O . PRO B 1 370 ? -15.992 26.578 9.25 1 92.31 370 PRO B O 1
ATOM 6392 N N . PRO B 1 371 ? -17.75 27.984 9.5 1 89.94 371 PRO B N 1
ATOM 6393 C CA . PRO B 1 371 ? -18.641 26.906 9.938 1 89.94 371 PRO B CA 1
ATOM 6394 C C . PRO B 1 371 ? -18.688 25.75 8.945 1 89.94 371 PRO B C 1
ATOM 6396 O O . PRO B 1 371 ? -18.797 24.594 9.344 1 89.94 371 PRO B O 1
ATOM 6399 N N . SER B 1 372 ? -18.594 26.062 7.672 1 87.81 372 SER B N 1
ATOM 6400 C CA . SER B 1 372 ? -18.641 25.031 6.641 1 87.81 372 SER B CA 1
ATOM 6401 C C . SER B 1 372 ? -17.438 24.109 6.719 1 87.81 372 SER B C 1
ATOM 6403 O O . SER B 1 372 ? -17.5 22.938 6.312 1 87.81 372 SER B O 1
ATOM 6405 N N . ALA B 1 373 ? -16.375 24.562 7.312 1 90.56 373 ALA B N 1
ATOM 6406 C CA . ALA B 1 373 ? -15.141 23.781 7.387 1 90.56 373 ALA B CA 1
ATOM 6407 C C . ALA B 1 373 ? -15.102 22.938 8.656 1 90.56 373 ALA B C 1
ATOM 6409 O O . ALA B 1 373 ? -14.281 22.016 8.773 1 90.56 373 ALA B O 1
ATOM 6410 N N . MET B 1 374 ? -16.016 23.188 9.547 1 89.81 374 MET B N 1
ATOM 6411 C CA . MET B 1 374 ? -16 22.516 10.844 1 89.81 374 MET B CA 1
ATOM 6412 C C . MET B 1 374 ? -16.219 21.016 10.688 1 89.81 374 MET B C 1
ATOM 6414 O O . MET B 1 374 ? -15.75 20.219 11.508 1 89.81 374 MET B O 1
ATOM 6418 N N . LYS B 1 375 ? -16.812 20.609 9.578 1 87.38 375 LYS B N 1
ATOM 6419 C CA . LYS B 1 375 ? -17.125 19.203 9.383 1 87.38 375 LYS B CA 1
ATOM 6420 C C . LYS B 1 375 ? -16.078 18.516 8.5 1 87.38 375 LYS B C 1
ATOM 6422 O O . LYS B 1 375 ? -16.156 17.312 8.25 1 87.38 375 LYS B O 1
ATOM 6427 N N . THR B 1 376 ? -15.07 19.203 8.102 1 91.62 376 THR B N 1
ATOM 6428 C CA . THR B 1 376 ? -14.102 18.672 7.152 1 91.62 376 THR B CA 1
ATOM 6429 C C . THR B 1 376 ? -12.852 18.188 7.875 1 91.62 376 THR B C 1
ATOM 6431 O O . THR B 1 376 ? -11.906 17.719 7.238 1 91.62 376 THR B O 1
ATOM 6434 N N . GLY B 1 377 ? -12.852 18.297 9.18 1 94.69 377 GLY B N 1
ATOM 6435 C CA . GLY B 1 377 ? -11.688 17.859 9.93 1 94.69 377 GLY B CA 1
ATOM 6436 C C . GLY B 1 377 ? -11.438 16.359 9.828 1 94.69 377 GLY B C 1
ATOM 6437 O O . GLY B 1 377 ? -12.383 15.57 9.82 1 94.69 377 GLY B O 1
ATOM 6438 N N . LEU B 1 378 ? -10.164 16.031 9.656 1 94.81 378 LEU B N 1
ATOM 6439 C CA . LEU B 1 378 ? -9.773 14.633 9.617 1 94.81 378 LEU B CA 1
ATOM 6440 C C . LEU B 1 378 ? -9.031 14.234 10.883 1 94.81 378 LEU B C 1
ATOM 6442 O O . LEU B 1 378 ? -7.957 14.773 11.172 1 94.81 378 LEU B O 1
ATOM 6446 N N . LYS B 1 379 ? -9.664 13.328 11.617 1 94.94 379 LYS B N 1
ATOM 6447 C CA . LYS B 1 379 ? -9 12.828 12.812 1 94.94 379 LYS B CA 1
ATOM 6448 C C . LYS B 1 379 ? -7.855 11.883 12.461 1 94.94 379 LYS B C 1
ATOM 6450 O O . LYS B 1 379 ? -8.031 10.953 11.672 1 94.94 379 LYS B O 1
ATOM 6455 N N . GLN B 1 380 ? -6.719 12.133 13.008 1 96.12 380 GLN B N 1
ATOM 6456 C CA . GLN B 1 380 ? -5.57 11.266 12.766 1 96.12 380 GLN B CA 1
ATOM 6457 C C . GLN B 1 380 ? -5.809 9.867 13.328 1 96.12 380 GLN B C 1
ATOM 6459 O O . GLN B 1 380 ? -6.465 9.703 14.359 1 96.12 380 GLN B O 1
ATOM 6464 N N . ILE B 1 381 ? -5.289 8.859 12.609 1 94.12 381 ILE B N 1
ATOM 6465 C CA . ILE B 1 381 ? -5.367 7.48 13.086 1 94.12 381 ILE B CA 1
ATOM 6466 C C . ILE B 1 381 ? -4.152 7.16 13.953 1 94.12 381 ILE B C 1
ATOM 6468 O O . ILE B 1 381 ? -4.289 6.59 15.039 1 94.12 381 ILE B O 1
ATOM 6472 N N . GLN B 1 382 ? -2.979 7.535 13.531 1 92.31 382 GLN B N 1
ATOM 6473 C CA . GLN B 1 382 ? -1.736 7.258 14.25 1 92.31 382 GLN B CA 1
ATOM 6474 C C . GLN B 1 382 ? -1.326 8.445 15.117 1 92.31 382 GLN B C 1
ATOM 6476 O O . GLN B 1 382 ? -0.251 8.438 15.719 1 92.31 382 GLN B O 1
ATOM 6481 N N . GLY B 1 383 ? -2.135 9.477 15.109 1 91.75 383 GLY B N 1
ATOM 6482 C CA . GLY B 1 383 ? -1.954 10.648 15.953 1 91.75 383 GLY B CA 1
ATOM 6483 C C . GLY B 1 383 ? -3.18 10.977 16.781 1 91.75 383 GLY B C 1
ATOM 6484 O O . GLY B 1 383 ? -4.133 10.203 16.828 1 91.75 383 GLY B O 1
ATOM 6485 N N . ARG B 1 384 ? -3.119 12.062 17.438 1 93.06 384 ARG B N 1
ATOM 6486 C CA . ARG B 1 384 ? -4.203 12.422 18.359 1 93.06 384 ARG B CA 1
ATOM 6487 C C . ARG B 1 384 ? -4.863 13.727 17.938 1 93.06 384 ARG B C 1
ATOM 6489 O O . ARG B 1 384 ? -5.758 14.219 18.625 1 93.06 384 ARG B O 1
ATOM 6496 N N . SER B 1 385 ? -4.445 14.219 16.844 1 97.06 385 SER B N 1
ATOM 6497 C CA . SER B 1 385 ? -4.938 15.531 16.438 1 97.06 385 SER B CA 1
ATOM 6498 C C . SER B 1 385 ? -5.973 15.414 15.328 1 97.06 385 SER B C 1
ATOM 6500 O O . SER B 1 385 ? -6.055 14.375 14.656 1 97.06 385 SER B O 1
ATOM 6502 N N . THR B 1 386 ? -6.805 16.375 15.258 1 97.56 386 THR B N 1
ATOM 6503 C CA . THR B 1 386 ? -7.684 16.562 14.109 1 97.56 386 THR B CA 1
ATOM 6504 C C . THR B 1 386 ? -7.105 17.609 13.148 1 97.56 386 THR B C 1
ATOM 6506 O O . THR B 1 386 ? -6.75 18.719 13.57 1 97.56 386 THR B O 1
ATOM 6509 N N . VAL B 1 387 ? -7.043 17.328 11.914 1 98.06 387 VAL B N 1
ATOM 6510 C CA . VAL B 1 387 ? -6.363 18.172 10.945 1 98.06 387 VAL B CA 1
ATOM 6511 C C . VAL B 1 387 ? -7.387 18.828 10.023 1 98.06 387 VAL B C 1
ATOM 6513 O O . VAL B 1 387 ? -8.258 18.156 9.469 1 98.06 387 VAL B O 1
ATOM 6516 N N . TYR B 1 388 ? -7.363 20.141 9.953 1 97.38 388 TYR B N 1
ATOM 6517 C CA . TYR B 1 388 ? -8.094 20.938 8.977 1 97.38 388 TYR B CA 1
ATOM 6518 C C . TYR B 1 388 ? -7.145 21.547 7.949 1 97.38 388 TYR B C 1
ATOM 6520 O O . TYR B 1 388 ? -6.285 22.359 8.297 1 97.38 388 TYR B O 1
ATOM 6528 N N . ILE B 1 389 ? -7.27 21.109 6.703 1 95.94 389 ILE B N 1
ATOM 6529 C CA . ILE B 1 389 ? -6.34 21.547 5.668 1 95.94 389 ILE B CA 1
ATOM 6530 C C . ILE B 1 389 ? -7.102 21.859 4.383 1 95.94 389 ILE B C 1
ATOM 6532 O O . ILE B 1 389 ? -8.039 21.141 4.023 1 95.94 389 ILE B O 1
ATOM 6536 N N . ASP B 1 390 ? -6.777 22.953 3.699 1 92.38 390 ASP B N 1
ATOM 6537 C CA . ASP B 1 390 ? -7.477 23.328 2.477 1 92.38 390 ASP B CA 1
ATOM 6538 C C . ASP B 1 390 ? -6.66 22.969 1.239 1 92.38 390 ASP B C 1
ATOM 6540 O O . ASP B 1 390 ? -6.484 23.797 0.341 1 92.38 390 ASP B O 1
ATOM 6544 N N . GLY B 1 391 ? -6.141 21.781 1.165 1 93 391 GLY B N 1
ATOM 6545 C CA . GLY B 1 391 ? -5.383 21.312 0.016 1 93 391 GLY B CA 1
ATOM 6546 C C . GLY B 1 391 ? -3.951 20.938 0.358 1 93 391 GLY B C 1
ATOM 6547 O O . GLY B 1 391 ? -3.508 21.125 1.491 1 93 391 GLY B O 1
ATOM 6548 N N . GLY B 1 392 ? -3.246 20.453 -0.637 1 96.06 392 GLY B N 1
ATOM 6549 C CA . GLY B 1 392 ? -1.866 20.047 -0.427 1 96.06 392 GLY B CA 1
ATOM 6550 C C . GLY B 1 392 ? -0.917 21.203 -0.252 1 96.06 392 GLY B C 1
ATOM 6551 O O . GLY B 1 392 ? -1.163 22.297 -0.774 1 96.06 392 GLY B O 1
ATOM 6552 N N . LYS B 1 393 ? 0.185 21.031 0.542 1 97.44 393 LYS B N 1
ATOM 6553 C CA . LYS B 1 393 ? 1.192 22.047 0.808 1 97.44 393 LYS B CA 1
ATOM 6554 C C . LYS B 1 393 ? 2.598 21.531 0.523 1 97.44 393 LYS B C 1
ATOM 6556 O O . LYS B 1 393 ? 2.9 20.359 0.802 1 97.44 393 LYS B O 1
ATOM 6561 N N . PHE B 1 394 ? 3.379 22.344 -0.115 1 97.31 394 PHE B N 1
ATOM 6562 C CA . PHE B 1 394 ? 4.812 22.094 -0.233 1 97.31 394 PHE B CA 1
ATOM 6563 C C . PHE B 1 394 ? 5.605 23.094 0.607 1 97.31 394 PHE B C 1
ATOM 6565 O O . PHE B 1 394 ? 5.566 24.297 0.355 1 97.31 394 PHE B O 1
ATOM 6572 N N . VAL B 1 395 ? 6.375 22.484 1.632 1 95.5 395 VAL B N 1
ATOM 6573 C CA . VAL B 1 395 ? 6.949 23.391 2.611 1 95.5 395 VAL B CA 1
ATOM 6574 C C . VAL B 1 395 ? 8.422 23.047 2.838 1 95.5 395 VAL B C 1
ATOM 6576 O O . VAL B 1 395 ? 8.844 21.922 2.604 1 95.5 395 VAL B O 1
ATOM 6579 N N . GLN B 1 396 ? 9.125 24.031 3.215 1 92.62 396 GLN B N 1
ATOM 6580 C CA . GLN B 1 396 ? 10.477 23.906 3.748 1 92.62 396 GLN B CA 1
ATOM 6581 C C . GLN B 1 396 ? 10.555 24.438 5.176 1 92.62 396 GLN B C 1
ATOM 6583 O O . GLN B 1 396 ? 10.141 25.578 5.441 1 92.62 396 GLN B O 1
ATOM 6588 N N . LEU B 1 397 ? 11.023 23.547 6.07 1 89.44 397 LEU B N 1
ATOM 6589 C CA . LEU B 1 397 ? 11.008 23.922 7.48 1 89.44 397 LEU B CA 1
ATOM 6590 C C . LEU B 1 397 ? 11.914 25.125 7.738 1 89.44 397 LEU B C 1
ATOM 6592 O O . LEU B 1 397 ? 12.984 25.234 7.133 1 89.44 397 LEU B O 1
ATOM 6596 N N . GLN B 1 398 ? 11.289 25.906 8.57 1 77 398 GLN B N 1
ATOM 6597 C CA . GLN B 1 398 ? 12.062 27.047 9.023 1 77 398 GLN B CA 1
ATOM 6598 C C . GLN B 1 398 ? 13.18 26.625 9.961 1 77 398 GLN B C 1
ATOM 6600 O O . GLN B 1 398 ? 12.961 25.812 10.875 1 77 398 GLN B O 1
ATOM 6605 N N . SER B 1 399 ? 14.516 26.594 9.547 1 60.19 399 SER B N 1
ATOM 6606 C CA . SER B 1 399 ? 15.641 26.219 10.406 1 60.19 399 SER B CA 1
ATOM 6607 C C . SER B 1 399 ? 15.82 27.203 11.547 1 60.19 399 SER B C 1
ATOM 6609 O O . SER B 1 399 ? 15.828 28.422 11.336 1 60.19 399 SER B O 1
ATOM 6611 N N . PRO B 1 400 ? 15.539 26.703 12.844 1 55.34 400 PRO B N 1
ATOM 6612 C CA . PRO B 1 400 ? 16.141 27.672 13.758 1 55.34 400 PRO B CA 1
ATOM 6613 C C . PRO B 1 400 ? 17.641 27.812 13.562 1 55.34 400 PRO B C 1
ATOM 6615 O O . PRO B 1 400 ? 18.203 28.906 13.727 1 55.34 400 PRO B O 1
ATOM 6618 N N . ASP B 1 401 ? 18.375 26.547 13.414 1 49.22 401 ASP B N 1
ATOM 6619 C CA . ASP B 1 401 ? 19.812 26.484 13.172 1 49.22 401 ASP B CA 1
ATOM 6620 C C . ASP B 1 401 ? 20.125 26.328 11.688 1 49.22 401 ASP B C 1
ATOM 6622 O O . ASP B 1 401 ? 19.719 25.344 11.062 1 49.22 401 ASP B O 1
ATOM 6626 N N . PRO B 1 402 ? 20.734 27.297 11.188 1 46.94 402 PRO B N 1
ATOM 6627 C CA . PRO B 1 402 ? 21.016 27.312 9.75 1 46.94 402 PRO B CA 1
ATOM 6628 C C . PRO B 1 402 ? 21.75 26.062 9.281 1 46.94 402 PRO B C 1
ATOM 6630 O O . PRO B 1 402 ? 21.859 25.828 8.07 1 46.94 402 PRO B O 1
ATOM 6633 N N . ARG B 1 403 ? 22.594 25.5 10.266 1 49.5 403 ARG B N 1
ATOM 6634 C CA . ARG B 1 403 ? 23.469 24.391 9.875 1 49.5 403 ARG B CA 1
ATOM 6635 C C . ARG B 1 403 ? 22.672 23.219 9.32 1 49.5 403 ARG B C 1
ATOM 6637 O O . ARG B 1 403 ? 23.25 22.312 8.719 1 49.5 403 ARG B O 1
ATOM 6644 N N . TYR B 1 404 ? 21.656 23.047 9.844 1 49.84 404 TYR B N 1
ATOM 6645 C CA . TYR B 1 404 ? 20.938 21.844 9.391 1 49.84 404 TYR B CA 1
ATOM 6646 C C . TYR B 1 404 ? 20.047 22.172 8.203 1 49.84 404 TYR B C 1
ATOM 6648 O O . TYR B 1 404 ? 19.359 23.203 8.195 1 49.84 404 TYR B O 1
ATOM 6656 N N . GLY B 1 405 ? 20.375 21.688 7.105 1 56.38 405 GLY B N 1
ATOM 6657 C CA . GLY B 1 405 ? 19.672 21.891 5.848 1 56.38 405 GLY B CA 1
ATOM 6658 C C . GLY B 1 405 ? 18.172 21.719 5.98 1 56.38 405 GLY B C 1
ATOM 6659 O O . GLY B 1 405 ? 17.703 20.984 6.852 1 56.38 405 GLY B O 1
ATOM 6660 N N . GLU B 1 406 ? 17.375 22.672 5.539 1 71.69 406 GLU B N 1
ATOM 6661 C CA . GLU B 1 406 ? 15.914 22.812 5.547 1 71.69 406 GLU B CA 1
ATOM 6662 C C . GLU B 1 406 ? 15.25 21.625 4.859 1 71.69 406 GLU B C 1
ATOM 6664 O O . GLU B 1 406 ? 15.602 21.266 3.734 1 71.69 406 GLU B O 1
ATOM 6669 N N . SER B 1 407 ? 14.672 20.719 5.762 1 86.69 407 SER B N 1
ATOM 6670 C CA . SER B 1 407 ? 13.922 19.578 5.246 1 86.69 407 SER B CA 1
ATOM 6671 C C . SER B 1 407 ? 12.672 20.031 4.496 1 86.69 407 SER B C 1
ATOM 6673 O O . SER B 1 407 ? 12.023 21 4.887 1 86.69 407 SER B O 1
ATOM 6675 N N . MET B 1 408 ? 12.5 19.516 3.346 1 94.94 408 MET B N 1
ATOM 6676 C CA . MET B 1 408 ? 11.297 19.781 2.572 1 94.94 408 MET B CA 1
ATOM 6677 C C . MET B 1 408 ? 10.25 18.703 2.787 1 94.94 408 MET B C 1
ATOM 6679 O O . MET B 1 408 ? 10.586 17.516 2.887 1 94.94 408 MET B O 1
ATOM 6683 N N . TYR B 1 409 ? 9.055 19.156 2.918 1 96.25 409 TYR B N 1
ATOM 6684 C CA . TYR B 1 409 ? 7.949 18.219 3.104 1 96.25 409 TYR B CA 1
ATOM 6685 C C . TYR B 1 409 ? 6.797 18.547 2.158 1 96.25 409 TYR B C 1
ATOM 6687 O O . TYR B 1 409 ? 6.523 19.703 1.874 1 96.25 409 TYR B O 1
ATOM 6695 N N . TYR B 1 410 ? 6.238 17.531 1.628 1 98.12 410 TYR B N 1
ATOM 6696 C CA . TYR B 1 410 ? 4.91 17.641 1.033 1 98.12 410 TYR B CA 1
ATOM 6697 C C . TYR B 1 410 ? 3.836 17.172 2.004 1 98.12 410 TYR B C 1
ATOM 6699 O O . TYR B 1 410 ? 3.941 16.094 2.58 1 98.12 410 TYR B O 1
ATOM 6707 N N . ILE B 1 411 ? 2.91 18 2.264 1 98.19 411 ILE B N 1
ATOM 6708 C CA . ILE B 1 411 ? 1.759 17.641 3.084 1 98.19 411 ILE B CA 1
ATOM 6709 C C . ILE B 1 411 ? 0.538 17.422 2.195 1 98.19 411 ILE B C 1
ATOM 6711 O O . ILE B 1 411 ? 0.117 18.328 1.474 1 98.19 411 ILE B O 1
ATOM 6715 N N . ASP B 1 412 ? -0.045 16.219 2.219 1 97.38 412 ASP B N 1
ATOM 6716 C CA . ASP B 1 412 ? -1.184 15.922 1.353 1 97.38 412 ASP B CA 1
ATOM 6717 C C . ASP B 1 412 ? -2.488 16.422 1.974 1 97.38 412 ASP B C 1
ATOM 6719 O O . ASP B 1 412 ? -2.502 16.875 3.117 1 97.38 412 ASP B O 1
ATOM 6723 N N . PRO B 1 413 ? -3.576 16.422 1.197 1 95.62 413 PRO B N 1
ATOM 6724 C CA . PRO B 1 413 ? -4.852 16.953 1.682 1 95.62 413 PRO B CA 1
ATOM 6725 C C . PRO B 1 413 ? -5.406 16.172 2.867 1 95.62 413 PRO B C 1
ATOM 6727 O O . PRO B 1 413 ? -6.34 16.625 3.533 1 95.62 413 PRO B O 1
ATOM 6730 N N . GLU B 1 414 ? -4.863 15.016 3.152 1 95.44 414 GLU B N 1
ATOM 6731 C CA . GLU B 1 414 ? -5.301 14.219 4.297 1 95.44 414 GLU B CA 1
ATOM 6732 C C . GLU B 1 414 ? -4.488 14.555 5.543 1 95.44 414 GLU B C 1
ATOM 6734 O O . GLU B 1 414 ? -4.805 14.094 6.641 1 95.44 414 GLU B O 1
ATOM 6739 N N . GLY B 1 415 ? -3.52 15.352 5.406 1 96.69 415 GLY B N 1
ATOM 6740 C CA . GLY B 1 415 ? -2.762 15.844 6.551 1 96.69 415 GLY B CA 1
ATOM 6741 C C . GLY B 1 415 ? -1.575 14.961 6.895 1 96.69 415 GLY B C 1
ATOM 6742 O O . GLY B 1 415 ? -1.15 14.906 8.055 1 96.69 415 GLY B O 1
ATOM 6743 N N . VAL B 1 416 ? -1.097 14.227 5.957 1 97.31 416 VAL B N 1
ATOM 6744 C CA . VAL B 1 416 ? 0.104 13.422 6.148 1 97.31 416 VAL B CA 1
ATOM 6745 C C . VAL B 1 416 ? 1.312 14.141 5.555 1 97.31 416 VAL B C 1
ATOM 6747 O O . VAL B 1 416 ? 1.223 14.719 4.469 1 97.31 416 VAL B O 1
ATOM 6750 N N . ARG B 1 417 ? 2.428 14.156 6.27 1 96.88 417 ARG B N 1
ATOM 6751 C CA . ARG B 1 417 ? 3.623 14.805 5.742 1 96.88 417 ARG B CA 1
ATOM 6752 C C . ARG B 1 417 ? 4.57 13.781 5.121 1 96.88 417 ARG B C 1
ATOM 6754 O O . ARG B 1 417 ? 4.773 12.695 5.672 1 96.88 417 ARG B O 1
ATOM 6761 N N . TYR B 1 418 ? 5.062 14.148 3.992 1 97.5 418 TYR B N 1
ATOM 6762 C CA . TYR B 1 418 ? 6.004 13.312 3.256 1 97.5 418 TYR B CA 1
ATOM 6763 C C . TYR B 1 418 ? 7.312 14.047 3.008 1 97.5 418 TYR B C 1
ATOM 6765 O O . TYR B 1 418 ? 7.316 15.148 2.451 1 97.5 418 TYR B O 1
ATOM 6773 N N . GLY B 1 419 ? 8.414 13.406 3.404 1 96 419 GLY B N 1
ATOM 6774 C CA . GLY B 1 419 ? 9.711 14.008 3.164 1 96 419 GLY B CA 1
ATOM 6775 C C . GLY B 1 419 ? 10.094 14.039 1.696 1 96 419 GLY B C 1
ATOM 6776 O O . GLY B 1 419 ? 9.859 13.07 0.971 1 96 419 GLY B O 1
ATOM 6777 N N . VAL B 1 420 ? 10.523 15.141 1.221 1 97.06 420 VAL B N 1
ATOM 6778 C CA . VAL B 1 420 ? 11.133 15.305 -0.097 1 97.06 420 VAL B CA 1
ATOM 6779 C C . VAL B 1 420 ? 12.633 15.523 0.047 1 97.06 420 VAL B C 1
ATOM 6781 O O . VAL B 1 420 ? 13.07 16.609 0.451 1 97.06 420 VAL B O 1
ATOM 6784 N N . PRO B 1 421 ? 13.406 14.594 -0.306 1 94.38 421 PRO B N 1
ATOM 6785 C CA . PRO B 1 421 ? 14.797 14.57 0.141 1 94.38 421 PRO B CA 1
ATOM 6786 C C . PRO B 1 421 ? 15.68 15.578 -0.603 1 94.38 421 PRO B C 1
ATOM 6788 O O . PRO B 1 421 ? 16.703 16 -0.082 1 94.38 421 PRO B O 1
ATOM 6791 N N . ASP B 1 422 ? 15.344 15.891 -1.883 1 93.38 422 ASP B N 1
ATOM 6792 C CA . ASP B 1 422 ? 16.219 16.766 -2.664 1 93.38 422 ASP B CA 1
ATOM 6793 C C . ASP B 1 422 ? 15.422 17.531 -3.721 1 93.38 422 ASP B C 1
ATOM 6795 O O . ASP B 1 422 ? 14.234 17.266 -3.92 1 93.38 422 ASP B O 1
ATOM 6799 N N . ALA B 1 423 ? 16.141 18.453 -4.383 1 93.31 423 ALA B N 1
ATOM 6800 C CA . ALA B 1 423 ? 15.516 19.328 -5.379 1 93.31 423 ALA B CA 1
ATOM 6801 C C . ALA B 1 423 ? 15.086 18.531 -6.605 1 93.31 423 ALA B C 1
ATOM 6803 O O . ALA B 1 423 ? 14.078 18.844 -7.238 1 93.31 423 ALA B O 1
ATOM 6804 N N . ASP B 1 424 ? 15.812 17.531 -6.941 1 96.31 424 ASP B N 1
ATOM 6805 C CA . ASP B 1 424 ? 15.469 16.703 -8.094 1 96.31 424 ASP B CA 1
ATOM 6806 C C . ASP B 1 424 ? 14.133 16 -7.883 1 96.31 424 ASP B C 1
ATOM 6808 O O . ASP B 1 424 ? 13.32 15.906 -8.805 1 96.31 424 ASP B O 1
ATOM 6812 N N . SER B 1 425 ? 13.961 15.492 -6.668 1 97.62 425 SER B N 1
ATOM 6813 C CA . SER B 1 425 ? 12.68 14.867 -6.344 1 97.62 425 SER B CA 1
ATOM 6814 C C . SER B 1 425 ? 11.539 15.875 -6.422 1 97.62 425 SER B C 1
ATOM 6816 O O . SER B 1 425 ? 10.461 15.555 -6.926 1 97.62 425 SER B O 1
ATOM 6818 N N . ALA B 1 426 ? 11.773 17.062 -5.938 1 97.62 426 ALA B N 1
ATOM 6819 C CA . ALA B 1 426 ? 10.758 18.109 -6 1 97.62 426 ALA B CA 1
ATOM 6820 C C . ALA B 1 426 ? 10.406 18.453 -7.445 1 97.62 426 ALA B C 1
ATOM 6822 O O . ALA B 1 426 ? 9.227 18.578 -7.793 1 97.62 426 ALA B O 1
ATOM 6823 N N . LYS B 1 427 ? 11.391 18.594 -8.25 1 97.12 427 LYS B N 1
ATOM 6824 C CA . LYS B 1 427 ? 11.188 18.891 -9.664 1 97.12 427 LYS B CA 1
ATOM 6825 C C . LYS B 1 427 ? 10.422 17.766 -10.359 1 97.12 427 LYS B C 1
ATOM 6827 O O . LYS B 1 427 ? 9.523 18.031 -11.156 1 97.12 427 LYS B O 1
ATOM 6832 N N . ALA B 1 428 ? 10.797 16.531 -10.055 1 98.06 428 ALA B N 1
ATOM 6833 C CA . ALA B 1 428 ? 10.133 15.367 -10.641 1 98.06 428 ALA B CA 1
ATOM 6834 C C . ALA B 1 428 ? 8.641 15.359 -10.305 1 98.06 428 ALA B C 1
ATOM 6836 O O . ALA B 1 428 ? 7.824 14.883 -11.094 1 98.06 428 ALA B O 1
ATOM 6837 N N . LEU B 1 429 ? 8.305 15.883 -9.133 1 98.31 429 LEU B N 1
ATOM 6838 C CA . LEU B 1 429 ? 6.926 15.852 -8.656 1 98.31 429 LEU B CA 1
ATOM 6839 C C . LEU B 1 429 ? 6.176 17.109 -9.094 1 98.31 429 LEU B C 1
ATOM 6841 O O . LEU B 1 429 ? 4.98 17.25 -8.812 1 98.31 429 LEU B O 1
ATOM 6845 N N . GLY B 1 430 ? 6.859 18 -9.727 1 96.88 430 GLY B N 1
ATOM 6846 C CA . GLY B 1 430 ? 6.25 19.234 -10.18 1 96.88 430 GLY B CA 1
ATOM 6847 C C . GLY B 1 430 ? 6.012 20.219 -9.062 1 96.88 430 GLY B C 1
ATOM 6848 O O . GLY B 1 430 ? 5.105 21.062 -9.141 1 96.88 430 GLY B O 1
ATOM 6849 N N . LEU B 1 431 ? 6.789 20.109 -8.016 1 97.19 431 LEU B N 1
ATOM 6850 C CA . LEU B 1 431 ? 6.656 21.016 -6.875 1 97.19 431 LEU B CA 1
ATOM 6851 C C . LEU B 1 431 ? 7.473 22.281 -7.086 1 97.19 431 LEU B C 1
ATOM 6853 O O . LEU B 1 431 ? 8.688 22.203 -7.305 1 97.19 431 LEU B O 1
ATOM 6857 N N . GLY B 1 432 ? 6.852 23.391 -7.023 1 92.62 432 GLY B N 1
ATOM 6858 C CA . GLY B 1 432 ? 7.508 24.688 -7.199 1 92.62 432 GLY B CA 1
ATOM 6859 C C . GLY B 1 432 ? 8.305 25.109 -5.98 1 92.62 432 GLY B C 1
ATOM 6860 O O . GLY B 1 432 ? 9 24.312 -5.367 1 92.62 432 GLY B O 1
ATOM 6861 N N . MET B 1 433 ? 8.266 26.328 -5.695 1 90.69 433 MET B N 1
ATOM 6862 C CA . MET B 1 433 ? 8.984 26.875 -4.551 1 90.69 433 MET B CA 1
ATOM 6863 C C . MET B 1 433 ? 8.25 26.578 -3.25 1 90.69 433 MET B C 1
ATOM 6865 O O . MET B 1 433 ? 7.059 26.859 -3.121 1 90.69 433 MET B O 1
ATOM 6869 N N . PRO B 1 434 ? 8.914 25.969 -2.355 1 93.06 434 PRO B N 1
ATOM 6870 C CA . PRO B 1 434 ? 8.266 25.656 -1.083 1 93.06 434 PRO B CA 1
ATOM 6871 C C . PRO B 1 434 ? 8.008 26.906 -0.232 1 93.06 434 PRO B C 1
ATOM 6873 O O . PRO B 1 434 ? 8.797 27.859 -0.273 1 93.06 434 PRO B O 1
ATOM 6876 N N . LYS B 1 435 ? 6.996 26.859 0.479 1 92.81 435 LYS B N 1
ATOM 6877 C CA . LYS B 1 435 ? 6.746 27.859 1.51 1 92.81 435 LYS B CA 1
ATOM 6878 C C . LYS B 1 435 ? 7.34 27.438 2.85 1 92.81 435 LYS B C 1
ATOM 6880 O O . LYS B 1 435 ? 7.641 26.266 3.051 1 92.81 435 LYS B O 1
ATOM 6885 N N . THR B 1 436 ? 7.477 28.391 3.727 1 91.81 436 THR B N 1
ATOM 6886 C CA . THR B 1 436 ? 8.031 28.062 5.035 1 91.81 436 THR B CA 1
ATOM 6887 C C . THR B 1 436 ? 6.934 27.562 5.977 1 91.81 436 THR B C 1
ATOM 6889 O O . THR B 1 436 ? 5.754 27.844 5.758 1 91.81 436 THR B O 1
ATOM 6892 N N . ALA B 1 437 ? 7.305 26.781 6.941 1 94 437 ALA B N 1
ATOM 6893 C CA . ALA B 1 437 ? 6.379 26.25 7.938 1 94 437 ALA B CA 1
ATOM 6894 C C . ALA B 1 437 ? 7.082 26 9.266 1 94 437 ALA B C 1
ATOM 6896 O O . ALA B 1 437 ? 8.289 25.766 9.305 1 94 437 ALA B O 1
ATOM 6897 N N . PRO B 1 438 ? 6.355 26.125 10.344 1 92.75 438 PRO B N 1
ATOM 6898 C CA . PRO B 1 438 ? 6.961 25.891 11.656 1 92.75 438 PRO B CA 1
ATOM 6899 C C . PRO B 1 438 ? 7.027 24.406 12.016 1 92.75 438 PRO B C 1
ATOM 6901 O O . PRO B 1 438 ? 6.016 23.703 11.945 1 92.75 438 PRO B O 1
ATOM 6904 N N . TRP B 1 439 ? 8.148 23.953 12.453 1 91.5 439 TRP B N 1
ATOM 6905 C CA . TRP B 1 439 ? 8.328 22.562 12.836 1 91.5 439 TRP B CA 1
ATOM 6906 C C . TRP B 1 439 ? 7.422 22.188 14.016 1 91.5 439 TRP B C 1
ATOM 6908 O O . TRP B 1 439 ? 6.984 21.047 14.133 1 91.5 439 TRP B O 1
ATOM 6918 N N . GLU B 1 440 ? 7.082 23.125 14.906 1 92 440 GLU B N 1
ATOM 6919 C CA . GLU B 1 440 ? 6.258 22.906 16.094 1 92 440 GLU B CA 1
ATOM 6920 C C . GLU B 1 440 ? 4.906 22.312 15.719 1 92 440 GLU B C 1
ATOM 6922 O O . GLU B 1 440 ? 4.32 21.547 16.5 1 92 440 GLU B O 1
ATOM 6927 N N . ILE B 1 441 ? 4.5 22.672 14.508 1 95.25 441 ILE B N 1
ATOM 6928 C CA . ILE B 1 441 ? 3.201 22.156 14.078 1 95.25 441 ILE B CA 1
ATOM 6929 C C . ILE B 1 441 ? 3.396 21 13.109 1 95.25 441 ILE B C 1
ATOM 6931 O O . ILE B 1 441 ? 2.732 19.969 13.219 1 95.25 441 ILE B O 1
ATOM 6935 N N . VAL B 1 442 ? 4.352 21.094 12.133 1 95.19 442 VAL B N 1
ATOM 6936 C CA . VAL B 1 442 ? 4.582 20.078 11.102 1 95.19 442 VAL B CA 1
ATOM 6937 C C . VAL B 1 442 ? 4.922 18.75 11.758 1 95.19 442 VAL B C 1
ATOM 6939 O O . VAL B 1 442 ? 4.527 17.688 11.258 1 95.19 442 VAL B O 1
ATOM 6942 N N . ARG B 1 443 ? 5.602 18.797 12.898 1 92.38 443 ARG B N 1
ATOM 6943 C CA . ARG B 1 443 ? 6.043 17.578 13.555 1 92.38 443 ARG B CA 1
ATOM 6944 C C . ARG B 1 443 ? 4.855 16.797 14.125 1 92.38 443 ARG B C 1
ATOM 6946 O O . ARG B 1 443 ? 4.984 15.625 14.469 1 92.38 443 ARG B O 1
ATOM 6953 N N . LEU B 1 444 ? 3.73 17.516 14.312 1 95.44 444 LEU B N 1
ATOM 6954 C CA . LEU B 1 444 ? 2.555 16.875 14.891 1 95.44 444 LEU B CA 1
ATOM 6955 C C . LEU B 1 444 ? 1.767 16.125 13.82 1 95.44 444 LEU B C 1
ATOM 6957 O O . LEU B 1 444 ? 0.861 15.352 14.141 1 95.44 444 LEU B O 1
ATOM 6961 N N . LEU B 1 445 ? 2.072 16.344 12.547 1 96.69 445 LEU B N 1
ATOM 6962 C CA . LEU B 1 445 ? 1.464 15.594 11.453 1 96.69 445 LEU B CA 1
ATOM 6963 C C . LEU B 1 445 ? 2.074 14.195 11.359 1 96.69 445 LEU B C 1
ATOM 6965 O O . LEU B 1 445 ? 3.24 14 11.711 1 96.69 445 LEU B O 1
ATOM 6969 N N . VAL B 1 446 ? 1.21 13.281 10.914 1 95.81 446 VAL B N 1
ATOM 6970 C CA . VAL B 1 446 ? 1.673 11.898 10.781 1 95.81 446 VAL B CA 1
ATOM 6971 C C . VAL B 1 446 ? 2.715 11.812 9.664 1 95.81 446 VAL B C 1
ATOM 6973 O O . VAL B 1 446 ? 2.564 12.438 8.617 1 95.81 446 VAL B O 1
ATOM 6976 N N . ASP B 1 447 ? 3.756 11.023 9.922 1 94.69 447 ASP B N 1
ATOM 6977 C CA . ASP B 1 447 ? 4.859 10.875 8.984 1 94.69 447 ASP B CA 1
ATOM 6978 C C . ASP B 1 447 ? 4.574 9.773 7.965 1 94.69 447 ASP B C 1
ATOM 6980 O O . ASP B 1 447 ? 4.23 8.648 8.336 1 94.69 447 ASP B O 1
ATOM 6984 N N . GLY B 1 448 ? 4.656 10.125 6.68 1 95.5 448 GLY B N 1
ATOM 6985 C CA . GLY B 1 448 ? 4.594 9.141 5.609 1 95.5 448 GLY B CA 1
ATOM 6986 C C . GLY B 1 448 ? 5.961 8.789 5.047 1 95.5 448 GLY B C 1
ATOM 6987 O O . GLY B 1 448 ? 6.98 9.273 5.535 1 95.5 448 GLY B O 1
ATOM 6988 N N . PRO B 1 449 ? 5.992 7.945 4.062 1 95.31 449 PRO B N 1
ATOM 6989 C CA . PRO B 1 449 ? 7.273 7.562 3.465 1 95.31 449 PRO B CA 1
ATOM 6990 C C . PRO B 1 449 ? 7.957 8.719 2.742 1 95.31 449 PRO B C 1
ATOM 6992 O O . PRO B 1 449 ? 7.289 9.641 2.271 1 95.31 449 PRO B O 1
ATOM 6995 N N . VAL B 1 450 ? 9.289 8.586 2.688 1 96.31 450 VAL B N 1
ATOM 6996 C CA . VAL B 1 450 ? 10.062 9.602 1.976 1 96.31 450 VAL B CA 1
ATOM 6997 C C . VAL B 1 450 ? 9.852 9.453 0.472 1 96.31 450 VAL B C 1
ATOM 6999 O O . VAL B 1 450 ? 9.812 8.336 -0.05 1 96.31 450 VAL B O 1
ATOM 7002 N N . LEU B 1 451 ? 9.609 10.539 -0.196 1 98 451 LEU B N 1
ATOM 7003 C CA . LEU B 1 451 ? 9.359 10.531 -1.634 1 98 451 LEU B CA 1
ATOM 7004 C C . LEU B 1 451 ? 10.664 10.656 -2.41 1 98 451 LEU B C 1
ATOM 7006 O O . LEU B 1 451 ? 11.039 11.75 -2.836 1 98 451 LEU B O 1
ATOM 7010 N N . SER B 1 452 ? 11.328 9.562 -2.602 1 96.94 452 SER B N 1
ATOM 7011 C CA . SER B 1 452 ? 12.609 9.539 -3.299 1 96.94 452 SER B CA 1
ATOM 7012 C C . SER B 1 452 ? 12.555 8.625 -4.523 1 96.94 452 SER B C 1
ATOM 7014 O O . SER B 1 452 ? 11.727 7.719 -4.59 1 96.94 452 SER B O 1
ATOM 7016 N N . LYS B 1 453 ? 13.43 8.953 -5.48 1 97.44 453 LYS B N 1
ATOM 7017 C CA . LYS B 1 453 ? 13.531 8.117 -6.672 1 97.44 453 LYS B CA 1
ATOM 7018 C C . LYS B 1 453 ? 13.945 6.695 -6.316 1 97.44 453 LYS B C 1
ATOM 7020 O O . LYS B 1 453 ? 13.414 5.73 -6.871 1 97.44 453 LYS B O 1
ATOM 7025 N N . ASP B 1 454 ? 14.844 6.527 -5.418 1 96.06 454 ASP B N 1
ATOM 7026 C CA . ASP B 1 454 ? 15.328 5.211 -5.008 1 96.06 454 ASP B CA 1
ATOM 7027 C C . ASP B 1 454 ? 14.188 4.367 -4.434 1 96.06 454 ASP B C 1
ATOM 7029 O O . ASP B 1 454 ? 14.086 3.176 -4.73 1 96.06 454 ASP B O 1
ATOM 7033 N N . ALA B 1 455 ? 13.398 5.004 -3.645 1 96.56 455 ALA B N 1
ATOM 7034 C CA . ALA B 1 455 ? 12.266 4.289 -3.055 1 96.56 455 ALA B CA 1
ATOM 7035 C C . ALA B 1 455 ? 11.234 3.926 -4.117 1 96.56 455 ALA B C 1
ATOM 7037 O O . ALA B 1 455 ? 10.578 2.887 -4.023 1 96.56 455 ALA B O 1
ATOM 7038 N N . ALA B 1 456 ? 11.055 4.793 -5.086 1 97.88 456 ALA B N 1
ATOM 7039 C CA . ALA B 1 456 ? 10.078 4.562 -6.148 1 97.88 456 ALA B CA 1
ATOM 7040 C C . ALA B 1 456 ? 10.523 3.436 -7.07 1 97.88 456 ALA B C 1
ATOM 7042 O O . ALA B 1 456 ? 9.711 2.828 -7.766 1 97.88 456 ALA B O 1
ATOM 7043 N N . LEU B 1 457 ? 11.852 3.154 -7.125 1 97.31 457 LEU B N 1
ATOM 7044 C CA . LEU B 1 457 ? 12.422 2.154 -8.023 1 97.31 457 LEU B CA 1
ATOM 7045 C C . LEU B 1 457 ? 12.539 0.802 -7.328 1 97.31 457 LEU B C 1
ATOM 7047 O O . LEU B 1 457 ? 13.406 -0.003 -7.672 1 97.31 457 LEU B O 1
ATOM 7051 N N . LEU B 1 458 ? 11.711 0.624 -6.383 1 96.38 458 LEU B N 1
ATOM 7052 C CA . LEU B 1 458 ? 11.641 -0.67 -5.711 1 96.38 458 LEU B CA 1
ATOM 7053 C C . LEU B 1 458 ? 10.445 -1.478 -6.211 1 96.38 458 LEU B C 1
ATOM 7055 O O . LEU B 1 458 ? 9.359 -0.932 -6.398 1 96.38 458 LEU B O 1
ATOM 7059 N N . GLU B 1 459 ? 10.68 -2.748 -6.504 1 96.19 459 GLU B N 1
ATOM 7060 C CA . GLU B 1 459 ? 9.633 -3.693 -6.891 1 96.19 459 GLU B CA 1
ATOM 7061 C C . GLU B 1 459 ? 8.992 -4.34 -5.664 1 96.19 459 GLU B C 1
ATOM 7063 O O . GLU B 1 459 ? 9.68 -4.641 -4.688 1 96.19 459 GLU B O 1
ATOM 7068 N N . HIS B 1 460 ? 7.699 -4.469 -5.793 1 95.19 460 HIS B N 1
ATOM 7069 C CA . HIS B 1 460 ? 6.941 -5.113 -4.727 1 95.19 460 HIS B CA 1
ATOM 7070 C C . HIS B 1 460 ? 6.059 -6.23 -5.273 1 95.19 460 HIS B C 1
ATOM 7072 O O . HIS B 1 460 ? 5.422 -6.07 -6.316 1 95.19 460 HIS B O 1
ATOM 7078 N N . GLU B 1 461 ? 6.109 -7.32 -4.629 1 93.69 461 GLU B N 1
ATOM 7079 C CA . GLU B 1 461 ? 5.254 -8.438 -5.012 1 93.69 461 GLU B CA 1
ATOM 7080 C C . GLU B 1 461 ? 3.941 -8.422 -4.23 1 93.69 461 GLU B C 1
ATOM 7082 O O . GLU B 1 461 ? 2.865 -8.562 -4.816 1 93.69 461 GLU B O 1
ATOM 7087 N N . THR B 1 462 ? 3.982 -8.297 -2.982 1 90.69 462 THR B N 1
ATOM 7088 C CA . THR B 1 462 ? 2.861 -8.094 -2.072 1 90.69 462 THR B CA 1
ATOM 7089 C C . THR B 1 462 ? 3.23 -7.098 -0.975 1 90.69 462 THR B C 1
ATOM 7091 O O . THR B 1 462 ? 4.395 -6.707 -0.85 1 90.69 462 THR B O 1
ATOM 7094 N N . LEU B 1 463 ? 2.174 -6.559 -0.36 1 92.88 463 LEU B N 1
ATOM 7095 C CA . LEU B 1 463 ? 2.398 -5.629 0.74 1 92.88 463 LEU B CA 1
ATOM 7096 C C . LEU B 1 463 ? 1.888 -6.207 2.055 1 92.88 463 LEU B C 1
ATOM 7098 O O . LEU B 1 463 ? 0.909 -6.957 2.068 1 92.88 463 LEU B O 1
ATOM 7102 N N . PRO B 1 464 ? 2.6 -5.879 3.104 1 87.94 464 PRO B N 1
ATOM 7103 C CA . PRO B 1 464 ? 2.078 -6.301 4.406 1 87.94 464 PRO B CA 1
ATOM 7104 C C . PRO B 1 464 ? 0.791 -5.574 4.789 1 87.94 464 PRO B C 1
ATOM 7106 O O . PRO B 1 464 ? 0.495 -4.504 4.246 1 87.94 464 PRO B O 1
ATOM 7109 N N . SER B 1 465 ? 0.109 -6.203 5.695 1 86.69 465 SER B N 1
ATOM 7110 C CA . SER B 1 465 ? -1.097 -5.551 6.195 1 86.69 465 SER B CA 1
ATOM 7111 C C . SER B 1 465 ? -0.753 -4.32 7.027 1 86.69 465 SER B C 1
ATOM 7113 O O . SER B 1 465 ? 0.309 -4.266 7.652 1 86.69 465 SER B O 1
ATOM 7115 N N . ASP B 1 466 ? -1.652 -3.373 6.941 1 87.94 466 ASP B N 1
ATOM 7116 C CA . ASP B 1 466 ? -1.52 -2.209 7.812 1 87.94 466 ASP B CA 1
ATOM 7117 C C . ASP B 1 466 ? -1.678 -2.602 9.281 1 87.94 466 ASP B C 1
ATOM 7119 O O . ASP B 1 466 ? -2.684 -3.199 9.664 1 87.94 466 ASP B O 1
ATOM 7123 N N . PRO B 1 467 ? -0.727 -2.266 10.117 1 85.94 467 PRO B N 1
ATOM 7124 C CA . PRO B 1 467 ? -0.813 -2.652 11.531 1 85.94 467 PRO B CA 1
ATOM 7125 C C . PRO B 1 467 ? -1.872 -1.859 12.297 1 85.94 467 PRO B C 1
ATOM 7127 O O . PRO B 1 467 ? -2.35 -2.309 13.336 1 85.94 467 PRO B O 1
ATOM 7130 N N . ASN B 1 468 ? -2.225 -0.621 11.812 1 87.19 468 ASN B N 1
ATOM 7131 C CA . ASN B 1 468 ? -3.158 0.229 12.547 1 87.19 468 ASN B CA 1
ATOM 7132 C C . ASN B 1 468 ? -4.234 0.796 11.625 1 87.19 468 ASN B C 1
ATOM 7134 O O . ASN B 1 468 ? -4.363 2.014 11.484 1 87.19 468 ASN B O 1
ATOM 7138 N N . PRO B 1 469 ? -5.07 -0.113 11.156 1 86.69 469 PRO B N 1
ATOM 7139 C CA . PRO B 1 469 ? -6.18 0.385 10.336 1 86.69 469 PRO B CA 1
ATOM 7140 C C . PRO B 1 469 ? -7.379 0.828 11.172 1 86.69 469 PRO B C 1
ATOM 7142 O O . PRO B 1 469 ? -7.441 0.54 12.367 1 86.69 469 PRO B O 1
ATOM 7145 N N . ARG B 1 470 ? -8.164 1.722 10.625 1 92.69 470 ARG B N 1
ATOM 7146 C CA . ARG B 1 470 ? -9.414 2.127 11.266 1 92.69 470 ARG B CA 1
ATOM 7147 C C . ARG B 1 470 ? -10.617 1.731 10.414 1 92.69 470 ARG B C 1
ATOM 7149 O O . ARG B 1 470 ? -10.594 1.87 9.195 1 92.69 470 ARG B O 1
ATOM 7156 N N . LYS B 1 471 ? -11.664 1.205 11.016 1 91.12 471 LYS B N 1
ATOM 7157 C CA . LYS B 1 471 ? -12.867 0.845 10.273 1 91.12 471 LYS B CA 1
ATOM 7158 C C . LYS B 1 471 ? -13.641 2.088 9.852 1 91.12 471 LYS B C 1
ATOM 7160 O O . LYS B 1 471 ? -13.773 3.037 10.633 1 91.12 471 LYS B O 1
ATOM 7165 N N . VAL B 1 472 ? -14.086 2.133 8.609 1 88.12 472 VAL B N 1
ATOM 7166 C CA . VAL B 1 472 ? -14.93 3.229 8.141 1 88.12 472 VAL B CA 1
ATOM 7167 C C . VAL B 1 472 ? -16.25 3.238 8.922 1 88.12 472 VAL B C 1
ATOM 7169 O O . VAL B 1 472 ? -16.875 2.197 9.086 1 88.12 472 VAL B O 1
ATOM 7172 N N . PRO B 1 473 ? -16.484 4.328 9.562 1 74.5 473 PRO B N 1
ATOM 7173 C CA . PRO B 1 473 ? -17.75 4.352 10.312 1 74.5 473 PRO B CA 1
ATOM 7174 C C . PRO B 1 473 ? -18.953 3.99 9.445 1 74.5 473 PRO B C 1
ATOM 7176 O O . PRO B 1 473 ? -18.969 4.289 8.25 1 74.5 473 PRO B O 1
ATOM 7179 N N . ALA B 1 474 ? -19.734 2.818 9.781 1 58.06 474 ALA B N 1
ATOM 7180 C CA . ALA B 1 474 ? -20.906 2.314 9.086 1 58.06 474 ALA B CA 1
ATOM 7181 C C . ALA B 1 474 ? -21.859 3.451 8.727 1 58.06 474 ALA B C 1
ATOM 7183 O O . ALA B 1 474 ? -22.281 4.215 9.594 1 58.06 474 ALA B O 1
ATOM 7184 N N . GLY B 1 475 ? -21.703 4.211 7.789 1 45 475 GLY B N 1
ATOM 7185 C CA . GLY B 1 475 ? -22.828 5.062 7.434 1 45 475 GLY B CA 1
ATOM 7186 C C . GLY B 1 475 ? -24.141 4.312 7.336 1 45 475 GLY B C 1
ATOM 7187 O O . GLY B 1 475 ? -24.156 3.092 7.152 1 45 475 GLY B O 1
ATOM 7188 N N . THR B 1 476 ? -25.25 4.699 8.172 1 35.38 476 THR B N 1
ATOM 7189 C CA . THR B 1 476 ? -26.609 4.223 7.922 1 35.38 476 THR B CA 1
ATOM 7190 C C . THR B 1 476 ? -26.844 3.998 6.43 1 35.38 476 THR B C 1
ATOM 7192 O O . THR B 1 476 ? -26.594 4.895 5.617 1 35.38 476 THR B O 1
ATOM 7195 N N . PRO B 1 477 ? -26.875 2.701 5.941 1 34.53 477 PRO B N 1
ATOM 7196 C CA . PRO B 1 477 ? -27.438 2.529 4.598 1 34.53 477 PRO B CA 1
ATOM 7197 C C . PRO B 1 477 ? -28.469 3.592 4.246 1 34.53 477 PRO B C 1
ATOM 7199 O O . PRO B 1 477 ? -29.109 4.152 5.137 1 34.53 477 PRO B O 1
ATOM 7202 N N . GLY B 1 478 ? -28.375 4.273 3.125 1 27.81 478 GLY B N 1
ATOM 7203 C CA . GLY B 1 478 ? -29.516 5.059 2.682 1 27.81 478 GLY B CA 1
ATOM 7204 C C . GLY B 1 478 ? -30.859 4.414 3.012 1 27.81 478 GLY B C 1
ATOM 7205 O O . GLY B 1 478 ? -30.984 3.189 2.947 1 27.81 478 GLY B O 1
ATOM 7206 N N . ALA B 1 479 ? -31.812 5.094 3.785 1 23.06 479 ALA B N 1
ATOM 7207 C CA . ALA B 1 479 ? -33.25 4.828 3.707 1 23.06 479 ALA B CA 1
ATOM 7208 C C . ALA B 1 479 ? -33.656 4.5 2.277 1 23.06 479 ALA B C 1
ATOM 7210 O O . ALA B 1 479 ? -33.25 5.168 1.331 1 23.06 479 ALA B O 1
ATOM 7211 N N . PRO B 1 480 ? -34.312 3.361 2.07 1 24.34 480 PRO B N 1
ATOM 7212 C CA . PRO B 1 480 ? -35.156 3.277 0.869 1 24.34 480 PRO B CA 1
ATOM 7213 C C . PRO B 1 480 ? -35.875 4.582 0.565 1 24.34 480 PRO B C 1
ATOM 7215 O O . PRO B 1 480 ? -36.469 5.176 1.459 1 24.34 480 PRO B O 1
ATOM 7218 N N . GLN B 1 481 ? -35.375 5.566 -0.284 1 17.33 481 GLN B N 1
ATOM 7219 C CA . GLN B 1 481 ? -36.625 6.125 -0.829 1 17.33 481 GLN B CA 1
ATOM 7220 C C . GLN B 1 481 ? -37.375 5.078 -1.618 1 17.33 481 GLN B C 1
ATOM 7222 O O . GLN B 1 481 ? -36.812 4.305 -2.379 1 17.33 481 GLN B O 1
#

Secondary structure (DSSP, 8-state):
-------HHHHHHHHHHHHHHHHHHHH---S----HHHHHHHHHHHHHHHHHHHHHHHHHHHHHS-----TT-SEEEETTT--EEEEETTEEEEBS-HHHHHHHHTS-PPPEEE-HHHHTTSPB--EES-TTS-S-------SEEEEEEEEEEESTTSTT-EEEEEEEES----BTTEEEPPTTEEEEEEETTEEEEE-SS-EEE--TT-HHHHHHHT--TT---EE--HHHHHHSPEEEES-PPPPTTTTSPPSSS--TT--TT-EEEEEETTEEEEEEE-SS-EEEE-HHHHHHHHHH--TT-SSPPB--HHHHTTSPEE-------SS--EEPPTTT--EEEEEEEEETT-SS-EEEEEEESS-SS-GGGTT--EE-SSSSEEEEESS-EEEEE--SSTTS---EEEE-TTSEEEEE-SHHHHHHTT--SPEEE-HHHHTTSEE-----HHHHTEEES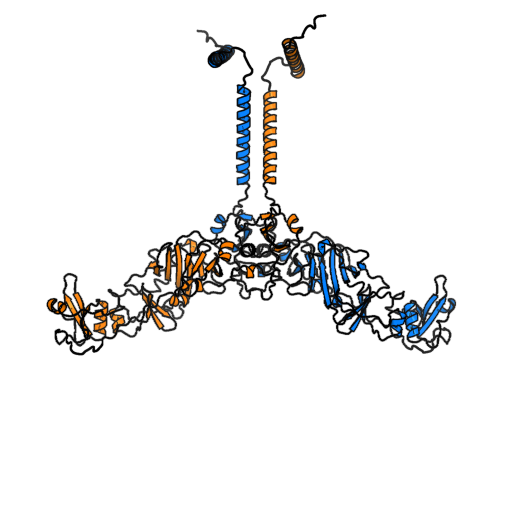--PPPSS-EEPP--------/-------HHHHHHHHHHHHHHHHHHHH--------HHHHHHHHHHHHHHHHHHHHHHHHHHHHHS-----TT-SEEEETTT--EEEEETTEEEEBS-HHHHHHHHTS-PPPEEE-HHHHTTSPB--EES-TT--S-------SEEEEEEEEEEESTTSTT-EEEEEEEES----BTTEEEPPTTEEEEEEETTEEEEE-SS-EEE--TT-HHHHHHHT--TT---EE--HHHHHHSPB---S-PPPPTTTTSPPSSS--TT--TT-EEEEEETTEEEEEEE-SSSEEEE-HHHHHHHHHH--TT-SSPPB--HHHHTTSPEE-------SS--EEPPTTT--EEEEEEEEETT-SS-EEEEEEESS-SS-GGGTT--EE-SSSSEEEEESS-EEEEE--SSTTS---EEEEPTTSEEEEE-SHHHHHHTT--SPEEE-HHHHTTSEE-----HHHHTEEES--PPPSS-EEPP--------

Solvent-accessible surface area (backbone atoms only — not comparable to full-atom values): 52533 Å² total; per-residue (Å²): 136,83,81,78,71,78,49,72,66,56,57,54,49,48,53,52,49,50,51,48,48,51,44,38,68,72,55,75,52,83,72,84,61,76,66,62,62,59,56,50,49,46,50,50,49,50,49,50,50,51,50,50,49,51,51,49,46,50,50,45,47,60,60,58,46,62,64,39,58,74,79,82,60,45,40,36,20,30,60,86,74,55,48,42,31,36,53,53,88,76,25,37,19,40,36,71,27,57,43,22,48,15,30,59,72,55,35,61,72,74,68,39,42,21,51,57,75,65,57,69,72,45,42,59,45,61,35,28,22,43,71,49,48,59,53,61,72,63,61,51,86,69,69,58,36,38,42,30,45,32,37,38,47,42,59,56,83,45,96,71,48,44,73,46,40,35,39,34,45,43,81,71,46,75,47,93,57,22,42,70,48,45,82,41,29,33,34,47,30,28,52,96,88,41,47,30,38,37,38,46,81,23,32,21,44,45,62,86,81,42,52,34,51,32,54,36,37,54,49,57,92,81,65,68,59,37,74,58,51,70,59,54,60,66,55,41,46,78,66,52,62,62,56,75,68,83,59,73,66,51,69,35,73,55,85,73,83,64,63,76,80,50,18,14,50,26,54,33,25,31,83,50,98,90,42,76,43,38,32,33,33,42,81,82,28,32,17,68,42,48,63,26,46,48,44,20,46,40,54,67,46,38,78,85,46,92,59,62,49,80,48,61,65,79,63,53,74,74,41,51,77,48,87,61,82,60,80,64,42,72,47,60,40,46,72,56,56,46,80,72,26,30,23,44,30,46,35,41,36,38,48,79,82,54,89,62,70,47,71,44,30,30,38,14,62,49,76,47,52,56,78,84,53,68,77,40,50,37,69,44,78,94,47,80,36,30,35,36,54,76,44,16,43,49,29,28,38,58,53,92,54,79,83,50,77,61,56,30,32,37,28,43,60,76,47,36,34,23,40,35,84,46,68,65,40,32,48,3,55,61,49,75,83,58,38,63,40,58,55,66,55,59,68,70,36,50,77,40,52,64,52,38,42,73,50,14,42,20,28,43,83,57,46,68,78,64,90,72,61,40,74,56,78,81,56,78,73,78,75,84,125,137,81,78,78,71,80,49,70,66,57,54,52,50,46,52,51,50,50,51,49,49,51,43,38,69,72,57,76,50,84,69,85,60,78,66,62,60,56,55,51,50,47,49,52,49,50,47,49,51,51,50,49,48,51,52,50,47,49,50,46,47,60,60,59,47,62,62,39,59,73,79,80,58,46,40,35,21,30,60,86,74,54,48,43,30,36,54,54,86,77,26,38,19,40,35,70,27,55,43,23,48,15,30,58,70,55,36,62,71,74,67,40,43,23,52,57,76,66,56,68,73,46,42,59,47,60,35,27,22,44,72,50,49,58,52,61,72,64,63,50,86,69,68,58,37,39,41,31,46,32,40,37,47,42,58,56,82,46,96,72,47,43,72,46,41,33,39,33,46,43,83,72,46,77,48,94,57,21,41,70,47,45,82,42,30,34,34,48,29,28,52,95,88,40,48,29,39,37,39,46,81,23,33,20,44,45,62,84,81,42,51,33,50,32,54,36,36,55,50,57,92,79,66,69,57,35,75,58,50,70,58,56,59,69,53,40,44,78,69,51,62,61,55,76,70,83,59,73,66,52,69,37,75,54,86,72,81,63,62,77,79,51,18,13,49,25,55,34,24,31,81,50,97,90,42,76,43,38,31,34,32,41,82,82,29,33,17,68,42,47,63,27,47,49,43,20,45,39,54,68,46,38,78,86,49,92,60,60,49,78,48,62,65,79,62,54,74,74,41,51,77,48,86,61,83,62,79,63,44,71,47,60,42,46,74,57,54,47,79,72,27,29,22,42,30,46,35,42,36,39,47,79,84,55,89,63,71,48,70,47,31,30,38,14,62,50,77,49,51,55,78,83,52,67,76,39,51,37,69,45,78,96,46,80,37,30,33,36,53,75,45,16,44,48,31,28,38,59,54,92,54,79,83,51,76,61,57,30,33,39,30,44,58,78,48,37,34,22,40,35,86,46,70,63,40,33,49,2,56,61,50,75,84,59,39,61,42,60,56,65,57,59,69,70,38,49,77,42,51,65,51,39,42,71,51,14,41,21,30,42,82,57,45,69,78,66,90,73,62,41,73,54,77,79,58,78,70,78,72,82,124

Organism: Mycobacterium marinum (strain ATCC BAA-535 / M) (NCBI:txid216594)

Foldseek 3Di:
DDDPCPDPVNVVVVVVVVVQVVCCVVVVDNPPPDPCVVVVVVVVVVVVVVVVVVVVVVVVCVVPPPLPDVVVAQWAAEPVPRFIWGQDPQETATEDALLLNLQQVLASDDHGYHYPVNNVPTHYDFHFFFPFDPRAFDADPDQKWKKKKKWFWDPWPDPPIDIAIAIEGDDFADDPQKDFFDQQAWEWADDPHFIWIQGFQFIAGEDLVLCLQCVLQPNDPPHDHGYDDPLRNVLTDYPYHQDFDDAPPFLAAEPFPDDRLQRQLAKAWEQDPVGTWIWGHHRQFIETDARSVNSSSCSVPNSPDPDHYYDYPVSRVSTDYDHGDHPGDNHRHDYDDCVQWRMWMWMWMDGDPDPGIDITIMTGNDGRHDPVQPPVWAADQVARHTYRHDAKAWAWEDDPDPPDGTWIWIAGRNQEIETEPDPSSCNSSVHDDHYYDYCSSNVRTHYDYHSHNVNRRDGDDDDDDDPGDDDDPPPPDDPDD/DDPPPCDPVNVVVVVVVVVQVVCCVPVVDNPPPDPVVVVVVVVVVVVVVVVVVVVVVVVVVVVPPPLPDVVVAQWAAEPVPRFIWGQDPQETATEDALLLNLQQVLASDDHGYHYPVNNVVTHYDFHFFFPFDDRAFDADPDQKWKKKKKWFWDPWPDPPIDIAIAIEGDDFADDPQKDFFDQQAWEWADDPRFIWIQGFQFIAGEDLVLCLQCVLQPNDPPHDHGYDDPLRNVLTDYPYHQDFDDAPPFLAAEPFPDDRLQRQLAKAWEQDPVGTWIWGHHNQFIETDASSVNSSSCSVPNSPDPDHYYDYVVSRVSTDYDHGDHPGDNHRHDYDDCVQWRMWMWMWMDGDPDPDIDITIMTGNDGRHDPVQPPVWAADQVARHTYRHDAKAWAWEDDPDPPDGTWIWIAGRNQEIETEPDPSSCNSSVHDDHHYDYCSSNVRTHYDYHSHNVNRRDGDDDDDDDPGDDDDPPDDPDDDD